Protein AF-A0A661X1W1-F1 (afdb_monomer)

Nearest PDB structures (foldseek):
  1w3b-assembly1_A  TM=7.161E-01  e=3.192E-07  Homo sapiens
  8a61-assembly1_F  TM=7.799E-01  e=1.018E-05  Saccharomyces cerevisiae
  6b85-assembly1_J  TM=6.255E-01  e=2.574E-06  synthetic construct
  6eou-assembly1_A  TM=4.261E-01  e=1.733E-07  Homo sapiens
  6q6h-assembly1_V  TM=6.909E-01  e=6.046E-05  Homo sapiens

Radius of gyration: 41.48 Å; Cα contacts (8 Å, |Δi|>4): 2129; chains: 1; bounding box: 86×107×132 Å

Solvent-accessible surface area (backbone atoms only — not comparable to full-atom values): 58003 Å² total; per-residue (Å²): 125,74,37,32,23,37,30,25,41,37,63,42,59,44,71,38,43,52,47,21,52,52,23,46,70,76,21,55,80,59,93,41,59,39,38,36,37,17,33,26,42,37,87,50,68,30,52,62,51,53,75,65,61,89,48,92,58,52,51,66,46,77,47,90,52,67,52,40,57,40,45,21,47,44,57,37,55,73,76,49,86,27,59,24,40,28,37,33,44,34,53,29,40,47,35,72,44,18,66,50,46,43,50,52,47,45,70,74,33,89,50,39,38,31,33,16,44,22,33,24,33,88,88,64,32,17,44,27,57,25,27,32,55,22,41,83,46,52,76,41,52,39,60,54,76,36,69,55,82,43,42,94,48,52,31,29,42,47,37,52,24,39,61,54,60,39,29,37,34,38,36,80,52,41,66,72,71,68,51,54,56,70,87,24,57,45,44,44,56,34,38,47,47,44,33,48,50,39,43,75,73,69,26,39,35,33,27,37,45,74,11,39,30,33,42,65,78,46,85,84,55,56,85,55,62,92,47,75,60,48,42,33,48,62,60,26,35,52,57,48,34,69,75,37,48,81,62,25,72,74,34,54,68,88,44,83,84,42,48,65,55,59,62,48,55,81,63,74,44,32,33,39,36,39,34,72,44,60,55,48,49,94,77,40,70,67,25,27,26,52,47,50,50,52,51,47,43,43,75,60,32,35,43,38,44,36,38,13,42,33,60,69,95,60,63,65,52,62,52,50,42,12,68,67,34,29,35,61,48,56,42,32,60,67,63,30,48,72,72,75,44,82,76,97,61,94,66,78,76,77,58,54,62,57,54,34,63,50,59,62,38,55,32,31,41,23,40,30,46,85,50,29,62,54,50,54,56,54,41,55,73,48,36,69,84,36,44,36,33,34,34,36,80,56,66,57,38,61,55,39,36,54,51,14,63,73,72,66,34,67,68,48,34,55,50,17,57,54,46,36,55,54,39,42,49,36,48,51,70,24,67,27,35,35,28,49,41,75,65,53,44,68,75,42,50,94,68,33,63,89,46,50,77,48,72,58,52,69,61,32,73,64,48,93,65,84,72,52,74,91,75,28,46,45,34,35,34,73,42,52,33,83,40,64,54,43,48,51,18,49,52,48,38,63,75,54,18,46,64,62,32,40,76,79,42,76,84,60,36,39,38,40,38,28,37,63,57,43,74,77,55,52,70,57,49,50,102,47,30,42,58,67,34,65,64,101,67,62,63,70,58,56,65,36,30,47,37,33,53,40,57,30,87,62,83,79,65,65,47,63,66,57,49,48,36,18,17,44,34,25,28,38,38,25,9,66,64,40,39,36,78,60,90,60,39,68,85,51,30,28,43,63,37,82,48,46,69,57,36,21,50,51,49,51,50,51,74,69,36,60,68,60,34,52,48,19,15,53,41,22,23,49,51,31,47,65,66,26,10,65,66,38,49,47,52,52,49,53,51,56,58,50,54,50,78,74,51,85,77,86,77,66,29,50,31,19,37,27,30,54,39,51,40,54,39,74,40,36,52,50,22,54,49,29,47,72,74,28,58,83,66,52,53,30,41,29,36,21,33,28,45,42,82,70,53,36,63,58,56,53,50,51,46,44,72,74,36,90,52,34,44,77,42,82,37,91,52,70,62,30,42,28,45,35,49,45,55,24,55,76,65,52,80,20,64,23,34,27,40,35,51,38,49,33,42,58,38,81,51,42,64,53,50,47,50,52,59,39,66,74,39,89,54,42,48,32,28,26,54,27,27,66,52,63,81,44,84,45,36,48,86,81,74,97,50,92,53,69,70,43,43,49,55,49,31,52,52,41,26,67,78,23,65,86,43,66,42,79,36,71,53,60,65,66,58,42,36,36,29,45,37,67,59,43,56,75,65,66,49,44,54,57,88,37,29,75,45,59,63,37,36,54,52,45,32,51,52,42,32,74,70,57,27,23,34,35,37,31,63,20,27,51,34,50,42,74,60,65,54,52,39,63,78,62,73,50,62,60,70,60,44,47,57,61,29,47,55,57,48,43,72,75,42,82,85,66,59,64,51,48,44,37,39,80,39,78,36,65,71,60,49,47,55,50,45,51,52,54,31,58,55,27,55,78,67,66,37,60,68,60,30,47,53,47,27,51,54,45,38,58,60,34,59,79,43,44,68,39,26,42,53,47,12,55,54,24,44,79,69,71,37,44,73,58,12,50,53,27,34,51,53,20,38,75,74,50,76,74,54,34,66,57,28,30,54,46,12,56,45,22,50,75,67,73,33,53,71,64,15,43,57,24,13,54,51,13,33,72,64,36,81,78,45,59,68,30,49,52,52,37,20,50,46,30,40,79,65,73,37,47,72,64,15,53,50,44,51,48,53,48,39,72,78,42,74,78,46,52,70,59,34,48,49,51,14,49,56,27,41,78,67,71,39,32,71,63,11,33,50,31,18,41,52,38,41,72,78,39,76,81,43,67,64,36,54,52,53,17,62,74,47,72,49,72,86,65,80,76,83,83,74,91,70,95,68,84,94,71,86,84,84,80,91,76,135

pLDDT: mean 88.94, std 11.54, range [30.06, 98.75]

Sequence (1115 aa):
AKQVSIIIPVFNKLELTHRCLKSIINNTAYPNYEVIFVDNGSTDDTRIYLQKIKVPNVRAVFNEENLGYVGGCNSGAAVASGDYLLFLNNDTEVQRGWLTHLVKLAETHSDAGIVGAKLIYPDGKLQEAGGIIFSDGNGWNYGRGQDPNDPRFNFVRKVDYVSGAALLIKRSLWDRIGGFDERYAPAYYEDTDLCFSARREGYQVYYQPASVVIHYEGQTAGTDLNSGFKKYQQINRQKFKEKWEKELQKQWPNDPKNVPIASHRDVSMRIFVADPFLPMWDRSSGSLRLFNYLKILKGMDAHITFVARIGSSDPKYKYTLQQMGIEVYENDEKALRYAGLVLHKVVPAIPYELIFKERAFDFAILSFWFLAEYYIDVVYEHSPKTRIIVDSVDIHFVRELREAELERDEKKKRKALKNKQRELNVYRRADRVWVVTEEDKKHIIDKIGNTPIDIVPNIHEPVPYRKEFSKTKDLLFVGNFAHPPNVDAVRFLTQKIFPEIKKQLPEVKLYIVGNNPTPE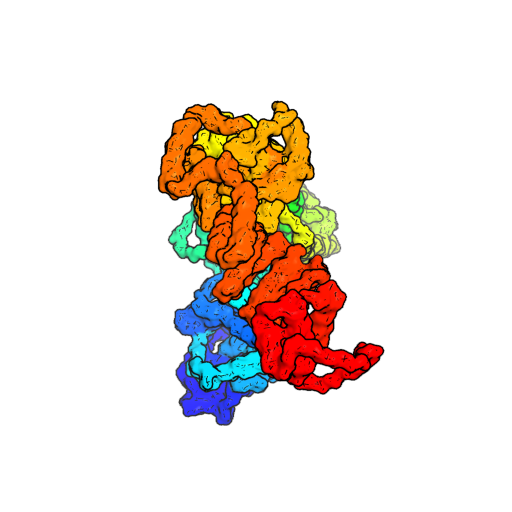VQQLNSAEIIVTGYVPDLKPYLLNARVSVNPLRYGAGMKGKIGEALSYGLPVVTTSIGAEGMDLKHEEHALIADKPVAFAKEVVRLYNDASLWEKLSKQGRRLVENRWGPDALKHRFQEIFKTEKSIGFGRWPEVSIVMLTYNALEYTKKCVRTILEHTQIPYEIIFVDNGSKDGTVDYLKELTHQYSHIRAVFNRTNKGFAYGNNQGARKARGKYVLFLNNDVLVSDGWLEDLVKAIERNPMIGMVGPITNSISGLQRVTQIPYQDEAGFHAFAAQVRQLNRDKITPRRRIAGFCMLMPSALFNELKGFDRRFGTGNFEDDDLCLRVRNKKFAIMVHEGVFIHHYGSQTFKANHIKYDQSIQEKAHIFFKKWPKVDYEELLELKNPLSEVHARLKKEIRQNLAAQNVEQVQKLAKKILVDNPLDVEARYYMALISLWQGKVPIALEHIKMAKELDNTQPAIWNLMGEIFIADGRLDDAEGAFLRAIQLDKNYVEALRNYAHVLIEKENYAKGVEVLNQILKQHPDDIPTLLYMANLFIDAERLKEGAMYAQKVLQLDPQNDLAQKLLEITGYGTKPVAQENSAAAVEEDLPAMQ

Secondary structure (DSSP, 8-state):
---EEEEEEE-S-HHHHHHHHHHHHHH---SSEEEEEEE----STHHHHHHT---TTEEEEE-SS--HHHHHHHHHHHT---SEEEEE-TTEEEPTTHHHHHHHHHHH-TTEEEEEEEEE-TTS-EEESSEEE-TTS-EEETTTTS-TTSGGGSS-EE-SB--TTEEEEEHHHHHHHTSS-GGGTTSSSHHHHHHHHHHHTT-EEEEEEEEEEEE--STTT-S-SSSSGGGHHHHHHHHHHHHTHHHHTTSPPS-GGGHHHHTS-S-SEEEEEEEEE---TTT-HHHHHHHHHHHHHHTTTEEEEEEEEE--SSTHHHHHHHHTT-EEEE--HHHHHHTT---SS--PPP-HHHHHHHH--SEEEEESHHHHHHHHHHHHHH-TTSEEEEE-SS-HHHHHHHHHHHHT-HHHHHHHHHHHHHHHHHHHHSSEEEESSHHHHHHHGGGSTT--EEE-----PPPSSPP-GGG-EEEEEE--TTSHHHHHHHHHIIIIIHHHHHTT-TT--EEEE-S---HHHHTT-SSSEEEEE--S--HHHHHHEEEEEE--SS--S--HHHHHHHHTT--EEE-HHHHTTTT--BTTTBEE--SHHHHHHHHHHHHH-HHHHHHHHHHHHHHHHHHTSHHHHHHHHHHHHHHHHH-----S-SEEEEEEESS-HHHHHHHHHHHHHH--S-EEEEEEE----SSHHHHHHHHHHH-TTEEEEE-SS---HHHHHHHHHTT--SSEEEEE-SSEE--TTHHHHHHHHHHT-TTEEEEEEEESS-SGGGB-S----SSHHHHHHHHHHHHHHSTT-EEE-S---TTEEEEEHHHHHHTTSS-GGGTTSSSHHHHHHHHHHHTT-EEEEEEEEEEEE--SHHHHTTT--HHHHHHHHHHHHHHH-TT--HHHHTTSSS-HHHHHHHHHHHHHHHHHTT-HHHHHHHHHHHHHH-TT-HHHHHHHHHHHHHTT-HHHHHHHHHHHHHH-S--HHHHHHHHHHHHHTT-HHHHHHHHHHHHHH-TT-HHHHHHHHHHHHHTT-HHHHHHHHHHHHHH-TT-HHHHHHHHHHHHHTT-HHHHHHHHHHHHHH-TT-HHHHHHHHHHT--SSPPP-----S--SS------

Structure (mmCIF, N/CA/C/O backbone):
data_AF-A0A661X1W1-F1
#
_entry.id   AF-A0A661X1W1-F1
#
loop_
_atom_site.group_PDB
_atom_site.id
_atom_site.type_symbol
_atom_site.label_atom_id
_atom_site.label_alt_id
_atom_site.label_comp_id
_atom_site.label_asym_id
_atom_site.label_entity_id
_atom_site.label_seq_id
_atom_site.pdbx_PDB_ins_code
_atom_site.Cartn_x
_atom_site.Cartn_y
_atom_site.Cartn_z
_atom_site.occupancy
_atom_site.B_iso_or_equiv
_atom_site.auth_seq_id
_atom_site.auth_comp_id
_atom_site.auth_asym_id
_atom_site.auth_atom_id
_atom_site.pdbx_PDB_model_num
ATOM 1 N N . ALA A 1 1 ? -15.763 -33.870 18.608 1.00 73.25 1 ALA A N 1
ATOM 2 C CA . ALA A 1 1 ? -14.776 -33.387 17.622 1.00 73.25 1 ALA A CA 1
ATOM 3 C C . ALA A 1 1 ? -14.948 -34.219 16.361 1.00 73.25 1 ALA A C 1
ATOM 5 O O . ALA A 1 1 ? -15.225 -35.410 16.505 1.00 73.25 1 ALA A O 1
ATOM 6 N N . LYS A 1 2 ? -14.855 -33.615 15.175 1.00 90.69 2 LYS A N 1
ATOM 7 C CA . LYS A 1 2 ? -14.902 -34.338 13.896 1.00 90.69 2 LYS A CA 1
ATOM 8 C C . LYS A 1 2 ? -13.752 -35.350 13.801 1.00 90.69 2 LYS A C 1
ATOM 10 O O . LYS A 1 2 ? -12.737 -35.160 14.462 1.00 90.69 2 LYS A O 1
ATOM 15 N N . GLN A 1 3 ? -13.921 -36.447 13.070 1.00 96.06 3 GLN A N 1
ATOM 16 C CA . GLN A 1 3 ? -12.867 -37.459 12.943 1.00 96.06 3 GLN A CA 1
ATOM 17 C C . GLN A 1 3 ? -11.903 -37.082 11.814 1.00 96.06 3 GLN A C 1
ATOM 19 O O . GLN A 1 3 ? -12.345 -36.660 10.744 1.00 96.06 3 GLN A O 1
ATOM 24 N N . VAL A 1 4 ? -10.596 -37.248 12.033 1.00 98.31 4 VAL A N 1
ATOM 25 C CA . VAL A 1 4 ? -9.575 -37.048 10.990 1.00 98.31 4 VAL A CA 1
ATOM 26 C C . VAL A 1 4 ? -8.833 -38.348 10.701 1.00 98.31 4 VAL A C 1
ATOM 28 O O . VAL A 1 4 ? -8.307 -38.971 11.621 1.00 98.31 4 VAL A O 1
ATOM 31 N N . SER A 1 5 ? -8.732 -38.729 9.431 1.00 98.62 5 SER A N 1
ATOM 32 C CA . SER A 1 5 ? -7.841 -39.810 8.997 1.00 98.62 5 SER A CA 1
ATOM 33 C C . SER A 1 5 ? -6.540 -39.218 8.461 1.00 98.62 5 SER A C 1
ATOM 35 O O . SER A 1 5 ? -6.542 -38.553 7.426 1.00 98.62 5 SER A O 1
ATOM 37 N N . ILE A 1 6 ? -5.437 -39.444 9.174 1.00 98.56 6 ILE A N 1
ATOM 38 C CA . ILE A 1 6 ? -4.085 -39.047 8.767 1.00 98.56 6 ILE A CA 1
ATOM 39 C C . ILE A 1 6 ? -3.531 -40.150 7.860 1.00 98.56 6 ILE A C 1
ATOM 41 O O . ILE A 1 6 ? -3.251 -41.248 8.333 1.00 98.56 6 ILE A O 1
ATOM 45 N N . ILE A 1 7 ? -3.398 -39.871 6.569 1.00 98.62 7 ILE A N 1
ATOM 46 C CA . ILE A 1 7 ? -2.941 -40.796 5.531 1.00 98.62 7 ILE A CA 1
ATOM 47 C C . ILE A 1 7 ? -1.480 -40.483 5.213 1.00 98.62 7 ILE A C 1
ATOM 49 O O . ILE A 1 7 ? -1.147 -39.358 4.838 1.00 98.62 7 ILE A O 1
ATOM 53 N N . ILE A 1 8 ? -0.618 -41.488 5.365 1.00 97.94 8 ILE A N 1
ATOM 54 C CA . ILE A 1 8 ? 0.829 -41.364 5.185 1.00 97.94 8 ILE A CA 1
ATOM 55 C C . ILE A 1 8 ? 1.281 -42.398 4.150 1.00 97.94 8 ILE A C 1
ATOM 57 O O . ILE A 1 8 ? 1.413 -43.571 4.509 1.00 97.94 8 ILE A O 1
ATOM 61 N N . PRO A 1 9 ? 1.516 -42.023 2.879 1.00 95.50 9 PRO A N 1
ATOM 62 C CA . PRO A 1 9 ? 2.155 -42.915 1.920 1.00 95.50 9 PRO A CA 1
ATOM 63 C C . PRO A 1 9 ? 3.618 -43.152 2.319 1.00 95.50 9 PRO A C 1
ATOM 65 O O . PRO A 1 9 ? 4.326 -42.236 2.744 1.00 95.50 9 PRO A O 1
ATOM 68 N N . VAL A 1 10 ? 4.073 -44.395 2.188 1.00 93.94 10 VAL A N 1
ATOM 69 C CA . VAL A 1 10 ? 5.400 -44.847 2.613 1.00 93.94 10 VAL A CA 1
ATOM 70 C C . VAL A 1 10 ? 6.025 -45.701 1.519 1.00 93.94 10 VAL A C 1
ATOM 72 O O . VAL A 1 10 ? 5.402 -46.631 1.015 1.00 93.94 10 VAL A O 1
ATOM 75 N N . PHE A 1 11 ? 7.282 -45.416 1.192 1.00 91.94 11 PHE A N 1
ATOM 76 C CA . PHE A 1 11 ? 8.131 -46.304 0.407 1.00 91.94 11 PHE A CA 1
ATOM 77 C C . PHE A 1 11 ? 9.551 -46.250 0.972 1.00 91.94 11 PHE A C 1
ATOM 79 O O . PHE A 1 11 ? 10.258 -45.252 0.805 1.00 91.94 11 PHE A O 1
ATOM 86 N N . ASN A 1 12 ? 9.954 -47.330 1.643 1.00 90.62 12 ASN A N 1
ATOM 87 C CA . ASN A 1 12 ? 11.203 -47.441 2.395 1.00 90.62 12 ASN A CA 1
ATOM 88 C C . ASN A 1 12 ? 11.355 -46.355 3.491 1.00 90.62 12 ASN A C 1
ATOM 90 O O . ASN A 1 12 ? 10.402 -45.667 3.869 1.00 90.62 12 ASN A O 1
ATOM 94 N N . LYS A 1 13 ? 12.588 -46.183 3.987 1.00 90.62 13 LYS A N 1
ATOM 95 C CA . LYS A 1 13 ? 13.013 -45.142 4.942 1.00 90.62 13 LYS A CA 1
ATOM 96 C C . LYS A 1 13 ? 12.394 -45.307 6.332 1.00 90.62 13 LYS A C 1
ATOM 98 O O . LYS A 1 13 ? 11.899 -44.341 6.916 1.00 90.62 13 LYS A O 1
ATOM 103 N N . LEU A 1 14 ? 12.521 -46.512 6.891 1.00 93.88 14 LEU A N 1
ATOM 104 C CA . LEU A 1 14 ? 12.078 -46.890 8.241 1.00 93.88 14 LEU A CA 1
ATOM 105 C C . LEU A 1 14 ? 12.313 -45.801 9.302 1.00 93.88 14 LEU A C 1
ATOM 107 O O . LEU A 1 14 ? 11.399 -45.464 10.054 1.00 93.88 14 LEU A O 1
ATOM 111 N N . GLU A 1 15 ? 13.517 -45.222 9.359 1.00 93.56 15 GLU A N 1
ATOM 112 C CA . GLU A 1 15 ? 13.845 -44.182 10.341 1.00 93.56 15 GLU A CA 1
ATOM 113 C C . GLU A 1 15 ? 12.955 -42.937 10.243 1.00 93.56 15 GLU A C 1
ATOM 115 O O . GLU A 1 15 ? 12.556 -42.396 11.274 1.00 93.56 15 GLU A O 1
ATOM 120 N N . LEU A 1 16 ? 12.646 -42.477 9.027 1.00 93.50 16 LEU A N 1
ATOM 121 C CA . LEU A 1 16 ? 11.803 -41.301 8.805 1.00 93.50 16 LEU A CA 1
ATOM 122 C C . LEU A 1 16 ? 10.359 -41.625 9.198 1.00 93.50 16 LEU A C 1
ATOM 124 O O . LEU A 1 16 ? 9.783 -40.929 10.031 1.00 93.50 16 LEU A O 1
ATOM 128 N N . THR A 1 17 ? 9.838 -42.766 8.736 1.00 95.00 17 THR A N 1
ATOM 129 C CA . THR A 1 17 ? 8.509 -43.280 9.104 1.00 95.00 17 THR A CA 1
ATOM 130 C C . THR A 1 17 ? 8.338 -43.399 10.630 1.00 95.00 17 THR A C 1
ATOM 132 O O . THR A 1 17 ? 7.324 -42.965 11.182 1.00 95.00 17 THR A O 1
ATOM 135 N N . HIS A 1 18 ? 9.353 -43.901 11.345 1.00 95.00 18 HIS A N 1
ATOM 136 C CA . HIS A 1 18 ? 9.357 -43.963 12.810 1.00 95.00 18 HIS A CA 1
ATOM 137 C C . HIS A 1 18 ? 9.374 -42.564 13.457 1.00 95.00 18 HIS A C 1
ATOM 139 O O . HIS A 1 18 ? 8.686 -42.335 14.459 1.00 95.00 18 HIS A O 1
ATOM 145 N N . ARG A 1 19 ? 10.176 -41.617 12.949 1.00 96.06 19 ARG A N 1
ATOM 146 C CA . ARG A 1 19 ? 10.220 -40.236 13.472 1.00 96.06 19 ARG A CA 1
ATOM 147 C C . ARG A 1 19 ? 8.884 -39.523 13.272 1.00 96.06 19 ARG A C 1
ATOM 149 O O . ARG A 1 19 ? 8.362 -38.961 14.235 1.00 96.06 19 ARG A O 1
ATOM 156 N N . CYS A 1 20 ? 8.288 -39.654 12.088 1.00 97.06 20 CYS A N 1
ATOM 157 C CA . CYS A 1 20 ? 6.962 -39.138 11.767 1.00 97.06 20 CYS A CA 1
ATOM 158 C C . CYS A 1 20 ? 5.912 -39.654 12.760 1.00 97.06 20 CYS A C 1
ATOM 160 O O . CYS A 1 20 ? 5.310 -38.849 13.477 1.00 97.06 20 CYS A O 1
ATOM 162 N N . LEU A 1 21 ? 5.792 -40.978 12.934 1.00 97.06 21 LEU A N 1
ATOM 163 C CA . LEU A 1 21 ? 4.895 -41.582 13.928 1.00 97.06 21 LEU A CA 1
ATOM 164 C C . LEU A 1 21 ? 5.116 -41.022 15.341 1.00 97.06 21 LEU A C 1
ATOM 166 O O . LEU A 1 21 ? 4.169 -40.610 16.013 1.00 97.06 21 LEU A O 1
ATOM 170 N N . LYS A 1 22 ? 6.374 -40.992 15.798 1.00 97.06 22 LYS A N 1
ATOM 171 C CA . LYS A 1 22 ? 6.734 -40.494 17.131 1.00 97.06 22 LYS A CA 1
ATOM 172 C C . LYS A 1 22 ? 6.342 -39.023 17.307 1.00 97.06 22 LYS A C 1
ATOM 174 O O . LYS A 1 22 ? 5.877 -38.647 18.382 1.00 97.06 22 LYS A O 1
ATOM 179 N N . SER A 1 23 ? 6.495 -38.198 16.270 1.00 98.00 23 SER A N 1
ATOM 180 C CA . SER A 1 23 ? 6.079 -36.792 16.296 1.00 98.00 23 SER A CA 1
ATOM 181 C C . SER A 1 23 ? 4.555 -36.651 16.411 1.00 98.00 23 SER A C 1
ATOM 183 O O . SER A 1 23 ? 4.085 -35.885 17.252 1.00 98.00 23 SER A O 1
ATOM 185 N N . ILE A 1 24 ? 3.782 -37.456 15.667 1.00 97.88 24 ILE A N 1
ATOM 186 C CA . ILE A 1 24 ? 2.312 -37.451 15.710 1.00 97.88 24 ILE A CA 1
ATOM 187 C C . ILE A 1 24 ? 1.822 -37.799 17.116 1.00 97.88 24 ILE A C 1
ATOM 189 O O . ILE A 1 24 ? 1.049 -37.027 17.684 1.00 97.88 24 ILE A O 1
ATOM 193 N N . ILE A 1 25 ? 2.317 -38.894 17.704 1.00 95.75 25 ILE A N 1
ATOM 194 C CA . ILE A 1 25 ? 1.934 -39.337 19.057 1.00 95.75 25 ILE A CA 1
ATOM 195 C C . ILE A 1 25 ? 2.248 -38.253 20.102 1.00 95.75 25 ILE A C 1
ATOM 197 O O . ILE A 1 25 ? 1.421 -37.963 20.964 1.00 95.75 25 ILE A O 1
ATOM 201 N N . ASN A 1 26 ? 3.424 -37.621 20.020 1.00 96.31 26 ASN A N 1
ATOM 202 C CA . ASN A 1 26 ? 3.883 -36.669 21.035 1.00 96.31 26 ASN A CA 1
ATOM 203 C C . ASN A 1 26 ? 3.237 -35.275 20.940 1.00 96.31 26 ASN A C 1
ATOM 205 O O . ASN A 1 26 ? 3.181 -34.563 21.944 1.00 96.31 26 ASN A O 1
ATOM 209 N N . ASN A 1 27 ? 2.796 -34.854 19.749 1.00 97.62 27 ASN A N 1
ATOM 210 C CA . ASN A 1 27 ? 2.396 -33.466 19.482 1.00 97.62 27 ASN A CA 1
ATOM 211 C C . ASN A 1 27 ? 0.913 -33.283 19.100 1.00 97.62 27 ASN A C 1
ATOM 213 O O . ASN A 1 27 ? 0.442 -32.141 19.002 1.00 97.62 27 ASN A O 1
ATOM 217 N N . THR A 1 28 ? 0.158 -34.374 18.928 1.00 96.56 28 THR A N 1
ATOM 218 C CA . THR A 1 28 ? -1.264 -34.339 18.545 1.00 96.56 28 THR A CA 1
ATOM 219 C C . THR A 1 28 ? -2.180 -34.429 19.765 1.00 96.56 28 THR A C 1
ATOM 221 O O . THR A 1 28 ? -2.537 -35.507 20.223 1.00 96.56 28 THR A O 1
ATOM 224 N N . ALA A 1 29 ? -2.612 -33.268 20.263 1.00 92.56 29 ALA A N 1
ATOM 225 C CA . ALA A 1 29 ? -3.611 -33.154 21.335 1.00 92.56 29 ALA A CA 1
ATOM 226 C C . ALA A 1 29 ? -5.075 -33.168 20.833 1.00 92.56 29 ALA A C 1
ATOM 228 O O . ALA A 1 29 ? -6.001 -32.973 21.620 1.00 92.56 29 ALA A O 1
ATOM 229 N N . TYR A 1 30 ? -5.303 -33.339 19.526 1.00 95.50 30 TYR A N 1
ATOM 230 C CA . TYR A 1 30 ? -6.653 -33.446 18.968 1.00 95.50 30 TYR A CA 1
ATOM 231 C C . TYR A 1 30 ? -7.248 -34.821 19.324 1.00 95.50 30 TYR A C 1
ATOM 233 O O . TYR A 1 30 ? -6.573 -35.825 19.113 1.00 95.50 30 TYR A O 1
ATOM 241 N N . PRO A 1 31 ? -8.481 -34.914 19.855 1.00 92.06 31 PRO A N 1
ATOM 242 C CA . PRO A 1 31 ? -8.945 -36.140 20.510 1.00 92.06 31 PRO A CA 1
ATOM 243 C C . PRO A 1 31 ? -9.500 -37.219 19.568 1.00 92.06 31 PRO A C 1
ATOM 245 O O . PRO A 1 31 ? -9.725 -38.334 20.024 1.00 92.06 31 PRO A O 1
ATOM 248 N N . ASN A 1 32 ? -9.781 -36.907 18.296 1.00 95.38 32 ASN A N 1
ATOM 249 C CA . ASN A 1 32 ? -10.472 -37.823 17.380 1.00 95.38 32 ASN A CA 1
ATOM 250 C C . ASN A 1 32 ? -9.730 -37.956 16.039 1.00 95.38 32 ASN A C 1
ATOM 252 O O . ASN A 1 32 ? -10.044 -37.258 15.073 1.00 95.38 32 ASN A O 1
ATOM 256 N N . TYR A 1 33 ? -8.717 -38.822 15.992 1.00 97.31 33 TYR A N 1
ATOM 257 C CA . TYR A 1 33 ? -7.970 -39.117 14.768 1.00 97.31 33 TYR A CA 1
ATOM 258 C C . TYR A 1 33 ? -7.575 -40.595 14.664 1.00 97.31 33 TYR A C 1
ATOM 260 O O . TYR A 1 33 ? -7.381 -41.267 15.677 1.00 97.31 33 TYR A O 1
ATOM 268 N N . GLU A 1 34 ? -7.408 -41.079 13.434 1.00 97.31 34 GLU A N 1
ATOM 269 C CA . GLU A 1 34 ? -6.698 -42.322 13.108 1.00 97.31 34 GLU A CA 1
ATOM 270 C C . GLU A 1 34 ? -5.451 -42.006 12.268 1.00 97.31 34 GLU A C 1
ATOM 272 O O . GLU A 1 34 ? -5.414 -40.991 11.570 1.00 97.31 34 GLU A O 1
ATOM 277 N N . VAL A 1 35 ? -4.443 -42.877 12.313 1.00 98.25 35 VAL A N 1
ATOM 278 C CA . VAL A 1 35 ? -3.276 -42.835 11.418 1.00 98.25 35 VAL A CA 1
ATOM 279 C C . VAL A 1 35 ? -3.276 -44.080 10.538 1.00 98.25 35 VAL A C 1
ATOM 281 O O . VAL A 1 35 ? -3.368 -45.201 11.038 1.00 98.25 35 VAL A O 1
ATOM 284 N N . ILE A 1 36 ? -3.159 -43.874 9.230 1.00 98.25 36 ILE A N 1
ATOM 285 C CA . ILE A 1 36 ? -3.163 -44.894 8.187 1.00 98.25 36 ILE A CA 1
ATOM 286 C C . ILE A 1 36 ? -1.848 -44.760 7.420 1.00 98.25 36 ILE A C 1
ATOM 288 O O . ILE A 1 36 ? -1.708 -43.895 6.555 1.00 98.25 36 ILE A O 1
ATOM 292 N N . PHE A 1 37 ? -0.877 -45.614 7.730 1.00 98.12 37 PHE A N 1
ATOM 293 C CA . PHE A 1 37 ? 0.286 -45.779 6.860 1.00 98.12 37 PHE A CA 1
ATOM 294 C C . PHE A 1 37 ? -0.116 -46.588 5.628 1.00 98.12 37 PHE A C 1
ATOM 296 O O . PHE A 1 37 ? -0.813 -47.592 5.757 1.00 98.12 37 PHE A O 1
ATOM 303 N N . VAL A 1 38 ? 0.331 -46.177 4.447 1.00 97.50 38 VAL A N 1
ATOM 304 C CA . VAL A 1 38 ? 0.123 -46.905 3.194 1.00 97.50 38 VAL A CA 1
ATOM 305 C C . VAL A 1 38 ? 1.485 -47.312 2.660 1.00 97.50 38 VAL A C 1
ATOM 307 O O . VAL A 1 38 ? 2.212 -46.493 2.103 1.00 97.50 38 VAL A O 1
ATOM 310 N N . ASP A 1 39 ? 1.848 -48.569 2.879 1.00 96.56 39 ASP A N 1
ATOM 311 C CA . ASP A 1 39 ? 3.092 -49.141 2.385 1.00 96.56 39 ASP A CA 1
ATOM 312 C C . ASP A 1 39 ? 2.971 -49.479 0.894 1.00 96.56 39 ASP A C 1
ATOM 314 O O . ASP A 1 39 ? 2.329 -50.459 0.510 1.00 96.56 39 ASP A O 1
ATOM 318 N N . ASN A 1 40 ? 3.616 -48.672 0.055 1.00 92.38 40 ASN A N 1
ATOM 319 C CA . ASN A 1 40 ? 3.692 -48.827 -1.396 1.00 92.38 40 ASN A CA 1
ATOM 320 C C . ASN A 1 40 ? 4.779 -49.838 -1.802 1.00 92.38 40 ASN A C 1
ATOM 322 O O . ASN A 1 40 ? 5.665 -49.528 -2.599 1.00 92.38 40 ASN A O 1
ATOM 326 N N . GLY A 1 41 ? 4.745 -51.039 -1.222 1.00 90.88 41 GLY A N 1
ATOM 327 C CA . GLY A 1 41 ? 5.706 -52.094 -1.544 1.00 90.88 41 GLY A CA 1
ATOM 328 C C . GLY A 1 41 ? 7.136 -51.796 -1.075 1.00 90.88 41 GLY A C 1
ATOM 329 O O . GLY A 1 41 ? 8.075 -51.980 -1.848 1.00 90.88 41 GLY A O 1
ATOM 330 N N . SER A 1 42 ? 7.326 -51.324 0.165 1.00 93.06 42 SER A N 1
ATOM 331 C CA . SER A 1 42 ? 8.671 -51.114 0.727 1.00 93.06 42 SER A CA 1
ATOM 332 C C . SER A 1 42 ? 9.507 -52.395 0.690 1.00 93.06 42 SER A C 1
ATOM 334 O O . SER A 1 42 ? 9.039 -53.482 1.029 1.00 93.06 42 SER A O 1
ATOM 336 N N . THR A 1 43 ? 10.769 -52.227 0.307 1.00 92.00 43 THR A N 1
ATOM 337 C CA . THR A 1 43 ? 11.785 -53.277 0.146 1.00 92.00 43 THR A CA 1
ATOM 338 C C . THR A 1 43 ? 12.759 -53.363 1.325 1.00 92.00 43 THR A C 1
ATOM 340 O O . THR A 1 43 ? 13.548 -54.301 1.391 1.00 92.00 43 THR A O 1
ATOM 343 N N . ASP A 1 44 ? 12.740 -52.384 2.234 1.00 93.00 44 ASP A N 1
ATOM 344 C CA . ASP A 1 44 ? 13.472 -52.401 3.504 1.00 93.00 44 ASP A CA 1
ATOM 345 C C . ASP A 1 44 ? 12.581 -52.865 4.681 1.00 93.00 44 ASP A C 1
ATOM 347 O O . ASP A 1 44 ? 11.412 -53.229 4.516 1.00 93.00 44 ASP A O 1
ATOM 351 N N . ASP A 1 45 ? 13.121 -52.822 5.903 1.00 95.94 45 ASP A N 1
ATOM 352 C CA . ASP A 1 45 ? 12.429 -53.235 7.133 1.00 95.94 45 ASP A CA 1
ATOM 353 C C . ASP A 1 45 ? 11.151 -52.429 7.464 1.00 95.94 45 ASP A C 1
ATOM 355 O O . ASP A 1 45 ? 10.444 -52.765 8.420 1.00 95.94 45 ASP A O 1
ATOM 359 N N . THR A 1 46 ? 10.799 -51.389 6.696 1.00 95.12 46 THR A N 1
ATOM 360 C CA . THR A 1 46 ? 9.598 -50.570 6.936 1.00 95.12 46 THR A CA 1
ATOM 361 C C . THR A 1 46 ? 8.315 -51.397 6.913 1.00 95.12 46 THR A C 1
ATOM 363 O O . THR A 1 46 ? 7.462 -51.214 7.784 1.00 95.12 46 THR A O 1
ATOM 366 N N . ARG A 1 47 ? 8.188 -52.367 5.995 1.00 94.94 47 ARG A N 1
ATOM 367 C CA . ARG A 1 47 ? 7.009 -53.251 5.928 1.00 94.94 47 ARG A CA 1
ATOM 368 C C . ARG A 1 47 ? 6.878 -54.106 7.192 1.00 94.94 47 ARG A C 1
ATOM 370 O O . ARG A 1 47 ? 5.802 -54.190 7.782 1.00 94.94 47 ARG A O 1
ATOM 377 N N . ILE A 1 48 ? 7.994 -54.667 7.661 1.00 95.62 48 ILE A N 1
ATOM 378 C CA . ILE A 1 48 ? 8.075 -55.490 8.879 1.00 95.62 48 ILE A CA 1
ATOM 379 C C . ILE A 1 48 ? 7.775 -54.652 10.132 1.00 95.62 48 ILE A C 1
ATOM 381 O O . ILE A 1 48 ? 7.099 -55.120 11.050 1.00 95.62 48 ILE A O 1
ATOM 385 N N . TYR A 1 49 ? 8.258 -53.410 10.180 1.00 95.94 49 TYR A N 1
ATOM 386 C CA . TYR A 1 49 ? 7.968 -52.462 11.256 1.00 95.94 49 TYR A CA 1
ATOM 387 C C . TYR A 1 49 ? 6.477 -52.111 11.321 1.00 95.94 49 TYR A C 1
ATOM 389 O O . TYR A 1 49 ? 5.868 -52.221 12.387 1.00 95.94 49 TYR A O 1
ATOM 397 N N . LEU A 1 50 ? 5.870 -51.762 10.182 1.00 95.56 50 LEU A N 1
ATOM 398 C CA . LEU A 1 50 ? 4.449 -51.422 10.093 1.00 95.56 50 LEU A CA 1
ATOM 399 C C . LEU A 1 50 ? 3.539 -52.613 10.429 1.00 95.56 50 LEU A C 1
ATOM 401 O O . LEU A 1 50 ? 2.514 -52.422 11.073 1.00 95.56 50 LEU A O 1
ATOM 405 N N . GLN A 1 51 ? 3.926 -53.849 10.095 1.00 94.56 51 GLN A N 1
ATOM 406 C CA . GLN A 1 51 ? 3.206 -55.060 10.526 1.00 94.56 51 GLN A CA 1
ATOM 407 C C . GLN A 1 51 ? 3.257 -55.301 12.045 1.00 94.56 51 GLN A C 1
ATOM 409 O O . GLN A 1 51 ? 2.364 -55.937 12.602 1.00 94.56 51 GLN A O 1
ATOM 414 N N . LYS A 1 52 ? 4.303 -54.820 12.728 1.00 94.56 52 LYS A N 1
ATOM 415 C CA . LYS A 1 52 ? 4.519 -55.018 14.173 1.00 94.56 52 LYS A CA 1
ATOM 416 C C . LYS A 1 52 ? 3.972 -53.877 15.037 1.00 94.56 52 LYS A C 1
ATOM 418 O O . LYS A 1 52 ? 4.080 -53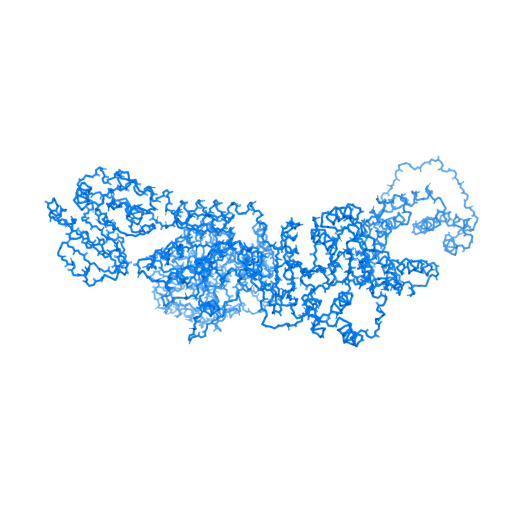.951 16.264 1.00 94.56 52 LYS A O 1
ATOM 423 N N . ILE A 1 53 ? 3.401 -52.833 14.434 1.00 91.50 53 ILE A N 1
ATOM 424 C CA . ILE A 1 53 ? 2.911 -51.656 15.155 1.00 91.50 53 ILE A CA 1
ATOM 425 C C . ILE A 1 53 ? 1.723 -52.007 16.068 1.00 91.50 53 ILE A C 1
ATOM 427 O O . ILE A 1 53 ? 0.779 -52.685 15.670 1.00 91.50 53 ILE A O 1
ATOM 431 N N . LYS A 1 54 ? 1.774 -51.547 17.322 1.00 89.56 54 LYS A N 1
ATOM 432 C CA . LYS A 1 54 ? 0.726 -51.758 18.339 1.00 89.56 54 LYS A CA 1
ATOM 433 C C . LYS A 1 54 ? 0.395 -50.446 19.050 1.00 89.56 54 LYS A C 1
ATOM 435 O O . LYS A 1 54 ? 0.547 -50.329 20.263 1.00 89.56 54 LYS A O 1
ATOM 440 N N . VAL A 1 55 ? 0.012 -49.436 18.271 1.00 91.50 55 VAL A N 1
ATOM 441 C CA . VAL A 1 55 ? -0.306 -48.087 18.759 1.00 91.50 55 VAL A CA 1
ATOM 442 C C . VAL A 1 55 ? -1.762 -47.752 18.424 1.00 91.50 55 VAL A C 1
ATOM 444 O O . VAL A 1 55 ? -2.151 -47.923 17.273 1.00 91.50 55 VAL A O 1
ATOM 447 N N . PRO A 1 56 ? -2.553 -47.196 19.355 1.00 86.69 56 PRO A N 1
ATOM 448 C CA . PRO A 1 56 ? -3.752 -46.443 19.003 1.00 86.69 56 PRO A CA 1
ATOM 449 C C . PRO A 1 56 ? -4.861 -47.294 18.368 1.00 86.69 56 PRO A C 1
ATOM 451 O O . PRO A 1 56 ? -5.105 -48.411 18.810 1.00 86.69 56 PRO A O 1
ATOM 454 N N . ASN A 1 57 ? -5.640 -46.807 17.394 1.00 91.81 57 ASN A N 1
ATOM 455 C CA . ASN A 1 57 ? -5.583 -45.562 16.594 1.00 91.81 57 ASN A CA 1
ATOM 456 C C . ASN A 1 57 ? -4.507 -45.435 15.485 1.00 91.81 57 ASN A C 1
ATOM 458 O O . ASN A 1 57 ? -4.569 -44.476 14.718 1.00 91.81 57 ASN A O 1
ATOM 462 N N . VAL A 1 58 ? -3.611 -46.413 15.305 1.00 96.50 58 VAL A N 1
ATOM 463 C CA . VAL A 1 58 ? -2.687 -46.490 14.154 1.00 96.50 58 VAL A CA 1
ATOM 464 C C . VAL A 1 58 ? -2.829 -47.835 13.441 1.00 96.50 58 VAL A C 1
ATOM 466 O O . VAL A 1 58 ? -2.864 -48.882 14.083 1.00 96.50 58 VAL A O 1
ATOM 469 N N . ARG A 1 59 ? -2.878 -47.815 12.106 1.00 95.19 59 ARG A N 1
ATOM 470 C CA . ARG A 1 59 ? -2.917 -49.008 11.247 1.00 95.19 59 ARG A CA 1
ATOM 471 C C . ARG A 1 59 ? -2.079 -48.825 9.983 1.00 95.19 59 ARG A C 1
ATOM 473 O O . ARG A 1 59 ? -1.704 -47.707 9.632 1.00 95.19 59 ARG A O 1
ATOM 480 N N . ALA A 1 60 ? -1.817 -49.933 9.297 1.00 95.69 60 ALA A N 1
ATOM 481 C CA . ALA A 1 60 ? -1.132 -49.958 8.013 1.00 95.69 60 ALA A CA 1
ATOM 482 C C . ALA A 1 60 ? -1.981 -50.664 6.943 1.00 95.69 60 ALA A C 1
ATOM 484 O O . ALA A 1 60 ? -2.676 -51.639 7.230 1.00 95.69 60 ALA A O 1
ATOM 485 N N . VAL A 1 61 ? -1.904 -50.154 5.718 1.00 95.44 61 VAL A N 1
ATOM 486 C CA . VAL A 1 61 ? -2.385 -50.751 4.468 1.00 95.44 61 VAL A CA 1
ATOM 487 C C . VAL A 1 61 ? -1.149 -51.130 3.665 1.00 95.44 61 VAL A C 1
ATOM 489 O O . VAL A 1 61 ? -0.170 -50.387 3.674 1.00 95.44 61 VAL A O 1
ATOM 492 N N . PHE A 1 62 ? -1.178 -52.270 2.982 1.00 96.06 62 PHE A N 1
ATOM 493 C CA . PHE A 1 62 ? -0.029 -52.781 2.242 1.00 96.06 62 PHE A CA 1
ATOM 494 C C . PHE A 1 62 ? -0.415 -53.014 0.786 1.00 96.06 62 PHE A C 1
ATOM 496 O O . PHE A 1 62 ? -1.190 -53.925 0.499 1.00 96.06 62 PHE A O 1
ATOM 503 N N . ASN A 1 63 ? 0.145 -52.214 -0.115 1.00 93.81 63 ASN A N 1
ATOM 504 C CA . ASN A 1 63 ? 0.038 -52.437 -1.550 1.00 93.81 63 ASN A CA 1
ATOM 505 C C . ASN A 1 63 ? 1.063 -53.509 -1.982 1.00 93.81 63 ASN A C 1
ATOM 507 O O . ASN A 1 63 ? 2.072 -53.760 -1.302 1.00 93.81 63 ASN A O 1
ATOM 511 N N . GLU A 1 64 ? 0.784 -54.196 -3.090 1.00 90.81 64 GLU A N 1
ATOM 512 C CA . GLU A 1 64 ? 1.689 -55.216 -3.642 1.00 90.81 64 GLU A CA 1
ATOM 513 C C . GLU A 1 64 ? 2.882 -54.573 -4.362 1.00 90.81 64 GLU A C 1
ATOM 515 O O . GLU A 1 64 ? 4.015 -55.025 -4.203 1.00 90.81 64 GLU A O 1
ATOM 520 N N . GLU A 1 65 ? 2.641 -53.464 -5.063 1.00 89.19 65 GLU A N 1
ATOM 521 C CA . GLU A 1 65 ? 3.634 -52.704 -5.826 1.00 89.19 65 GLU A CA 1
ATOM 522 C C . GLU A 1 65 ? 3.657 -51.209 -5.450 1.00 89.19 65 GLU A C 1
ATOM 524 O O . GLU A 1 65 ? 2.820 -50.711 -4.689 1.00 89.19 65 GLU A O 1
ATOM 529 N N . ASN A 1 66 ? 4.639 -50.472 -5.982 1.00 89.38 66 ASN A N 1
ATOM 530 C CA . ASN A 1 66 ? 4.796 -49.045 -5.710 1.00 89.38 66 ASN A CA 1
ATOM 531 C C . ASN A 1 66 ? 3.925 -48.185 -6.640 1.00 89.38 66 ASN A C 1
ATOM 533 O O . ASN A 1 66 ? 4.358 -47.772 -7.714 1.00 89.38 66 ASN A O 1
ATOM 537 N N . LEU A 1 67 ? 2.722 -47.850 -6.168 1.00 89.12 67 LEU A N 1
ATOM 538 C CA . LEU A 1 67 ? 1.735 -47.017 -6.873 1.00 89.12 67 LEU A CA 1
ATOM 539 C C . LEU A 1 67 ? 2.081 -45.507 -6.926 1.00 89.12 67 LEU A C 1
ATOM 541 O O . LEU A 1 67 ? 1.249 -44.683 -7.316 1.00 89.12 67 LEU A O 1
ATOM 545 N N . GLY A 1 68 ? 3.284 -45.108 -6.499 1.00 89.19 68 GLY A N 1
ATOM 546 C CA . GLY A 1 68 ? 3.676 -43.703 -6.387 1.00 89.19 68 GLY A CA 1
ATOM 547 C C . GLY A 1 68 ? 2.918 -42.939 -5.294 1.00 89.19 68 GLY A C 1
ATOM 548 O O . GLY A 1 68 ? 2.140 -43.503 -4.522 1.00 89.19 68 GLY A O 1
ATOM 549 N N . TYR A 1 69 ? 3.147 -41.628 -5.217 1.00 91.06 69 TYR A N 1
ATOM 550 C CA . TYR A 1 69 ? 2.500 -40.775 -4.217 1.00 91.06 69 TYR A CA 1
ATOM 551 C C . TYR A 1 69 ? 0.984 -40.704 -4.449 1.00 91.06 69 TYR A C 1
ATOM 553 O O . TYR A 1 69 ? 0.211 -40.950 -3.525 1.00 91.06 69 TYR A O 1
ATOM 561 N N . VAL A 1 70 ? 0.561 -40.474 -5.699 1.00 93.56 70 VAL A N 1
ATOM 562 C CA . VAL A 1 70 ? -0.858 -40.387 -6.094 1.00 93.56 70 VAL A CA 1
ATOM 563 C C . VAL A 1 70 ? -1.637 -41.653 -5.709 1.00 93.56 70 VAL A C 1
ATOM 565 O O . VAL A 1 70 ? -2.622 -41.568 -4.974 1.00 93.56 70 VAL A O 1
ATOM 568 N N . GLY A 1 71 ? -1.174 -42.836 -6.132 1.00 93.69 71 GLY A N 1
ATOM 569 C CA . GLY A 1 71 ? -1.856 -44.100 -5.840 1.00 93.69 71 GLY A CA 1
ATOM 570 C C . GLY A 1 71 ? -1.787 -44.510 -4.364 1.00 93.69 71 GLY A C 1
ATOM 571 O O . GLY A 1 71 ? -2.763 -45.033 -3.823 1.00 93.69 71 GLY A O 1
ATOM 572 N N . GLY A 1 72 ? -0.683 -44.206 -3.669 1.00 94.06 72 GLY A N 1
ATOM 573 C CA . GLY A 1 72 ? -0.568 -44.412 -2.219 1.00 94.06 72 GLY A CA 1
ATOM 574 C C . GLY A 1 72 ? -1.565 -43.563 -1.423 1.00 94.06 72 GLY A C 1
ATOM 575 O O . GLY A 1 72 ? -2.281 -44.069 -0.559 1.00 94.06 72 GLY A O 1
ATOM 576 N N . CYS A 1 73 ? -1.690 -42.279 -1.757 1.00 96.62 73 CYS A N 1
ATOM 577 C CA . CYS A 1 73 ? -2.679 -41.398 -1.140 1.00 96.62 73 CYS A CA 1
ATOM 578 C C . CYS A 1 73 ? -4.121 -41.834 -1.446 1.00 96.62 73 CYS A C 1
ATOM 580 O O . CYS A 1 73 ? -4.939 -41.905 -0.526 1.00 96.62 73 CYS A O 1
ATOM 582 N N . ASN A 1 74 ? -4.434 -42.172 -2.702 1.00 97.06 74 ASN A N 1
ATOM 583 C CA . ASN A 1 74 ? -5.780 -42.594 -3.102 1.00 97.06 74 ASN A CA 1
ATOM 584 C C . ASN A 1 74 ? -6.201 -43.916 -2.430 1.00 97.06 74 ASN A C 1
ATOM 586 O O . ASN A 1 74 ? -7.314 -44.005 -1.909 1.00 97.06 74 ASN A O 1
ATOM 590 N N . SER A 1 75 ? -5.312 -44.914 -2.357 1.00 95.88 75 SER A N 1
ATOM 591 C CA . SER A 1 75 ? -5.586 -46.187 -1.663 1.00 95.88 75 SER A CA 1
ATOM 592 C C . SER A 1 75 ? -5.770 -46.008 -0.148 1.00 95.88 75 SER A C 1
ATOM 594 O O . SER A 1 75 ? -6.691 -46.586 0.433 1.00 95.88 75 SER A O 1
ATOM 596 N N . GLY A 1 76 ? -4.989 -45.131 0.493 1.00 96.75 76 GLY A N 1
ATOM 597 C CA . GLY A 1 76 ? -5.214 -44.737 1.890 1.00 96.75 76 GLY A CA 1
ATOM 598 C C . GLY A 1 76 ? -6.553 -44.030 2.117 1.00 96.75 76 GLY A C 1
ATOM 599 O O . GLY A 1 76 ? -7.264 -44.337 3.074 1.00 96.75 76 GLY A O 1
ATOM 600 N N . ALA A 1 77 ? -6.933 -43.122 1.215 1.00 97.38 77 ALA A N 1
ATOM 601 C CA . ALA A 1 77 ? -8.204 -42.404 1.267 1.00 97.38 77 ALA A CA 1
ATOM 602 C C . ALA A 1 77 ? -9.422 -43.312 1.031 1.00 97.38 77 ALA A C 1
ATOM 604 O O . ALA A 1 77 ? -10.483 -43.080 1.616 1.00 97.38 77 ALA A O 1
ATOM 605 N N . ALA A 1 78 ? -9.286 -44.366 0.223 1.00 96.62 78 ALA A N 1
ATOM 606 C CA . ALA A 1 78 ? -10.355 -45.333 -0.023 1.00 96.62 78 ALA A CA 1
ATOM 607 C C . ALA A 1 78 ? -10.781 -46.082 1.253 1.00 96.62 78 ALA A C 1
ATOM 609 O O . ALA A 1 78 ? -11.965 -46.354 1.436 1.00 96.62 78 ALA A O 1
ATOM 610 N N . VAL A 1 79 ? -9.841 -46.361 2.166 1.00 96.62 79 VAL A N 1
ATOM 611 C CA . VAL A 1 79 ? -10.119 -47.054 3.438 1.00 96.62 79 VAL A CA 1
ATOM 612 C C . VAL A 1 79 ? -10.293 -46.116 4.639 1.00 96.62 79 VAL A C 1
ATOM 614 O O . VAL A 1 79 ? -10.471 -46.594 5.761 1.00 96.62 79 VAL A O 1
ATOM 617 N N . ALA A 1 80 ? -10.180 -44.801 4.449 1.00 97.44 80 ALA A N 1
ATOM 618 C CA . ALA A 1 80 ? -10.224 -43.796 5.510 1.00 97.44 80 ALA A CA 1
ATOM 619 C C . ALA A 1 80 ? -11.658 -43.469 5.964 1.00 97.44 80 ALA A C 1
ATOM 621 O O . ALA A 1 80 ? -12.547 -43.270 5.135 1.00 97.44 80 ALA A O 1
ATOM 622 N N . SER A 1 81 ? -11.866 -43.361 7.282 1.00 93.31 81 SER A N 1
ATOM 623 C CA . SER A 1 81 ? -13.198 -43.203 7.898 1.00 93.31 81 SER A CA 1
ATOM 624 C C . SER A 1 81 ? -13.548 -41.784 8.379 1.00 93.31 81 SER A C 1
ATOM 626 O O . SER A 1 81 ? -14.685 -41.534 8.772 1.00 93.31 81 SER A O 1
ATOM 628 N N . GLY A 1 82 ? -12.593 -40.850 8.366 1.00 96.56 82 GLY A N 1
ATOM 629 C CA . GLY A 1 82 ? -12.754 -39.510 8.929 1.00 96.56 82 GLY A CA 1
ATOM 630 C C . GLY A 1 82 ? -13.631 -38.555 8.112 1.00 96.56 82 GLY A C 1
ATOM 631 O O . GLY A 1 82 ? -13.657 -38.589 6.882 1.00 96.56 82 GLY A O 1
ATOM 632 N N . ASP A 1 83 ? -14.279 -37.616 8.812 1.00 97.12 83 ASP A N 1
ATOM 633 C CA . ASP A 1 83 ? -14.935 -36.437 8.226 1.00 97.12 83 ASP A CA 1
ATOM 634 C C . ASP A 1 83 ? -13.955 -35.552 7.429 1.00 97.12 83 ASP A C 1
ATOM 636 O O . ASP A 1 83 ? -14.343 -34.842 6.494 1.00 97.12 83 ASP A O 1
ATOM 640 N N . TYR A 1 84 ? -12.683 -35.579 7.828 1.00 98.31 84 TYR A N 1
ATOM 641 C CA . TYR A 1 84 ? -11.570 -34.950 7.135 1.00 98.31 84 TYR A CA 1
ATOM 642 C C . TYR A 1 84 ? -10.492 -35.983 6.819 1.00 98.31 84 TYR A C 1
ATOM 644 O O . TYR A 1 84 ? -10.179 -36.849 7.641 1.00 98.31 84 TYR A O 1
ATOM 652 N N . LEU A 1 85 ? -9.874 -35.831 5.652 1.00 98.62 85 LEU A N 1
ATOM 653 C CA . LEU A 1 85 ? -8.662 -36.546 5.277 1.00 98.62 85 LEU A CA 1
ATOM 654 C C . LEU A 1 85 ? -7.483 -35.589 5.428 1.00 98.62 85 LEU A C 1
ATOM 656 O O . LEU A 1 85 ? -7.576 -34.432 5.017 1.00 98.62 85 LEU A O 1
ATOM 660 N N . LEU A 1 86 ? -6.385 -36.052 6.016 1.00 98.56 86 LEU A N 1
ATOM 661 C CA . LEU A 1 86 ? -5.136 -35.306 6.057 1.00 98.56 86 LEU A CA 1
ATOM 662 C C . LEU A 1 86 ? -4.028 -36.129 5.414 1.00 98.56 86 LEU A C 1
ATOM 664 O O . LEU A 1 86 ? -3.710 -37.205 5.906 1.00 98.56 86 LEU A O 1
ATOM 668 N N . PHE A 1 87 ? -3.421 -35.604 4.358 1.00 98.50 87 PHE A N 1
ATOM 669 C CA . PHE A 1 87 ? -2.241 -36.187 3.730 1.00 98.50 87 PHE A CA 1
ATOM 670 C C . PHE A 1 87 ? -0.982 -35.611 4.377 1.00 98.50 87 PHE A C 1
ATOM 672 O O . PHE A 1 87 ? -0.895 -34.402 4.616 1.00 98.50 87 PHE A O 1
ATOM 679 N N . LEU A 1 88 ? -0.038 -36.488 4.715 1.00 97.94 88 LEU A N 1
ATOM 680 C CA . LEU A 1 88 ? 1.201 -36.153 5.411 1.00 97.94 88 LEU A CA 1
ATOM 681 C C . LEU A 1 88 ? 2.330 -37.048 4.886 1.00 97.94 88 LEU A C 1
ATOM 683 O O . LEU A 1 88 ? 2.162 -38.263 4.828 1.00 97.94 88 LEU A O 1
ATOM 687 N N . ASN A 1 89 ? 3.487 -36.485 4.536 1.00 95.62 89 ASN A N 1
ATOM 688 C CA . ASN A 1 89 ? 4.620 -37.308 4.095 1.00 95.62 89 ASN A CA 1
ATOM 689 C C . ASN A 1 89 ? 5.286 -38.032 5.279 1.00 95.62 89 ASN A C 1
ATOM 691 O O . ASN A 1 89 ? 5.331 -37.512 6.398 1.00 95.62 89 ASN A O 1
ATOM 695 N N . ASN A 1 90 ? 5.880 -39.203 5.030 1.00 94.19 90 ASN A N 1
ATOM 696 C CA . ASN A 1 90 ? 6.604 -39.963 6.056 1.00 94.19 90 ASN A CA 1
ATOM 697 C C . ASN A 1 90 ? 7.935 -39.314 6.490 1.00 94.19 90 ASN A C 1
ATOM 699 O O . ASN A 1 90 ? 8.495 -39.707 7.510 1.00 94.19 90 ASN A O 1
ATOM 703 N N . ASP A 1 91 ? 8.431 -38.315 5.757 1.00 93.50 91 ASP A N 1
ATOM 704 C CA . ASP A 1 91 ? 9.623 -37.518 6.062 1.00 93.50 91 ASP A CA 1
ATOM 705 C C . ASP A 1 91 ? 9.281 -36.164 6.717 1.00 93.50 91 ASP A C 1
ATOM 707 O O . ASP A 1 91 ? 9.893 -35.128 6.435 1.00 93.50 91 ASP A O 1
ATOM 711 N N . THR A 1 92 ? 8.301 -36.182 7.629 1.00 96.56 92 THR A N 1
ATOM 712 C CA . THR A 1 92 ? 7.836 -35.016 8.398 1.00 96.56 92 THR A CA 1
ATOM 713 C C . THR A 1 92 ? 7.907 -35.223 9.913 1.00 96.56 92 THR A C 1
ATOM 715 O O . THR A 1 92 ? 7.768 -36.338 10.411 1.00 96.56 92 THR A O 1
ATOM 718 N N . GLU A 1 93 ? 8.068 -34.131 10.665 1.00 97.75 93 GLU A N 1
ATOM 719 C CA . GLU A 1 93 ? 7.898 -34.089 12.121 1.00 97.75 93 GLU A CA 1
ATOM 720 C C . GLU A 1 93 ? 6.929 -32.961 12.524 1.00 97.75 93 GLU A C 1
ATOM 722 O O . GLU A 1 93 ? 7.245 -31.763 12.478 1.00 97.75 93 GLU A O 1
ATOM 727 N N . VAL A 1 94 ? 5.714 -33.345 12.923 1.00 98.31 94 VAL A N 1
ATOM 728 C CA . VAL A 1 94 ? 4.619 -32.413 13.238 1.00 98.31 94 VAL A CA 1
ATOM 729 C C . VAL A 1 94 ? 4.806 -31.751 14.605 1.00 98.31 94 VAL A C 1
ATOM 731 O O . VAL A 1 94 ? 5.243 -32.397 15.557 1.00 98.31 94 VAL A O 1
ATOM 734 N N . GLN A 1 95 ? 4.470 -30.462 14.727 1.00 97.88 95 GLN A N 1
ATOM 735 C CA . GLN A 1 95 ? 4.671 -29.680 15.956 1.00 97.88 95 GLN A CA 1
ATOM 736 C C . GLN A 1 95 ? 3.400 -29.572 16.813 1.00 97.88 95 GLN A C 1
ATOM 738 O O . GLN A 1 95 ? 2.292 -29.888 16.378 1.00 97.88 95 GLN A O 1
ATOM 743 N N . ARG A 1 96 ? 3.539 -29.143 18.076 1.00 96.88 96 ARG A N 1
ATOM 744 C CA . ARG A 1 96 ? 2.423 -29.110 19.040 1.00 96.88 96 ARG A CA 1
ATOM 745 C C . ARG A 1 96 ? 1.215 -28.331 18.518 1.00 96.88 96 ARG A C 1
ATOM 747 O O . ARG A 1 96 ? 1.315 -27.158 18.176 1.00 96.88 96 ARG A O 1
ATOM 754 N N . GLY A 1 97 ? 0.053 -28.983 18.534 1.00 94.75 97 GLY A N 1
ATOM 755 C CA . GLY A 1 97 ? -1.226 -28.363 18.176 1.00 94.75 97 GLY A CA 1
ATOM 756 C C . GLY A 1 97 ? -1.471 -28.183 16.674 1.00 94.75 97 GLY A C 1
ATOM 757 O O . GLY A 1 97 ? -2.480 -27.574 16.324 1.00 94.75 97 GLY A O 1
ATOM 758 N N . TRP A 1 98 ? -0.603 -28.710 15.803 1.00 97.81 98 TRP A N 1
ATOM 759 C CA . TRP A 1 98 ? -0.726 -28.633 14.341 1.00 97.81 98 TRP A CA 1
ATOM 760 C C . TRP A 1 98 ? -2.140 -28.983 13.835 1.00 97.81 98 TRP A C 1
ATOM 762 O O . TRP A 1 98 ? -2.856 -28.122 13.322 1.00 97.81 98 TRP A O 1
ATOM 772 N N . LEU A 1 99 ? -2.600 -30.208 14.111 1.00 98.19 99 LEU A N 1
ATOM 773 C CA . LEU A 1 99 ? -3.881 -30.737 13.648 1.00 98.19 99 LEU A CA 1
ATOM 774 C C . LEU A 1 99 ? -5.070 -29.913 14.154 1.00 98.19 99 LEU A C 1
ATOM 776 O O . LEU A 1 99 ? -5.986 -29.602 13.395 1.00 98.19 99 LEU A O 1
ATOM 780 N N . THR A 1 100 ? -5.026 -29.491 15.420 1.00 97.31 100 THR A N 1
ATOM 781 C CA . THR A 1 100 ? -6.066 -28.653 16.030 1.00 97.31 100 THR A CA 1
ATOM 782 C C . THR A 1 100 ? -6.232 -27.326 15.289 1.00 97.31 100 THR A C 1
ATOM 784 O O . THR A 1 100 ? -7.360 -26.870 15.123 1.00 97.31 100 THR A O 1
ATOM 787 N N . HIS A 1 101 ? -5.145 -26.711 14.811 1.00 97.31 101 HIS A N 1
ATOM 788 C CA . HIS A 1 101 ? -5.211 -25.462 14.047 1.00 97.31 101 HIS A CA 1
ATOM 789 C C . HIS A 1 101 ? -5.754 -25.651 12.626 1.00 97.31 101 HIS A C 1
ATOM 791 O O . HIS A 1 101 ? -6.508 -24.795 12.159 1.00 97.31 101 HIS A O 1
ATOM 797 N N . LEU A 1 102 ? -5.405 -26.757 11.956 1.00 98.00 102 LEU A N 1
ATOM 798 C CA . LEU A 1 102 ? -5.929 -27.092 10.626 1.00 98.00 102 LEU A CA 1
ATOM 799 C C . LEU A 1 102 ? -7.445 -27.331 10.684 1.00 98.00 102 LEU A C 1
ATOM 801 O O . LEU A 1 102 ? -8.204 -26.664 9.980 1.00 98.00 102 LEU A O 1
ATOM 805 N N . VAL A 1 103 ? -7.895 -28.213 11.586 1.00 97.75 103 VAL A N 1
ATOM 806 C CA . VAL A 1 103 ? -9.319 -28.560 11.727 1.00 97.75 103 VAL A CA 1
ATOM 807 C C . VAL A 1 103 ? -10.136 -27.360 12.201 1.00 97.75 103 VAL A C 1
ATOM 809 O O . VAL A 1 103 ? -11.175 -27.066 11.616 1.00 97.75 103 VAL A O 1
ATOM 812 N N . LYS A 1 104 ? -9.651 -26.597 13.193 1.00 96.06 104 LYS A N 1
ATOM 813 C CA . LYS A 1 104 ? -10.341 -25.383 13.660 1.00 96.06 104 LYS A CA 1
ATOM 814 C C . LYS A 1 104 ? -10.530 -24.363 12.536 1.00 96.06 104 LYS A C 1
ATOM 816 O O . LYS A 1 104 ? -11.569 -23.706 12.495 1.00 96.06 104 LYS A O 1
ATOM 821 N N . LEU A 1 105 ? -9.567 -24.214 11.621 1.00 97.00 105 LEU A N 1
ATOM 822 C CA . LEU A 1 105 ? -9.748 -23.317 10.479 1.00 97.00 105 LEU A CA 1
ATOM 823 C C . LEU A 1 105 ? -10.813 -23.855 9.510 1.00 97.00 105 LEU A C 1
ATOM 825 O O . LEU A 1 105 ? -11.710 -23.108 9.133 1.00 97.00 105 LEU A O 1
ATOM 829 N N . ALA A 1 106 ? -10.773 -25.152 9.191 1.00 96.38 106 ALA A N 1
ATOM 830 C CA . ALA A 1 106 ? -11.735 -25.800 8.295 1.00 96.38 106 ALA A CA 1
ATOM 831 C C . ALA A 1 106 ? -13.181 -25.860 8.843 1.00 96.38 106 ALA A C 1
ATOM 833 O O . ALA A 1 106 ? -14.134 -25.893 8.059 1.00 96.38 106 ALA A O 1
ATOM 834 N N . GLU A 1 107 ? -13.346 -25.858 10.173 1.00 94.81 107 GLU A N 1
ATOM 835 C CA . GLU A 1 107 ? -14.639 -25.758 10.867 1.00 94.81 107 GLU A CA 1
ATOM 836 C C . GLU A 1 107 ? -15.138 -24.305 10.988 1.00 94.81 107 GLU A C 1
ATOM 838 O O . GLU A 1 107 ? -16.339 -24.065 10.886 1.00 94.81 107 GLU A O 1
ATOM 843 N N . THR A 1 108 ? -14.246 -23.325 11.196 1.00 91.25 108 THR A N 1
ATOM 844 C CA . THR A 1 108 ? -14.634 -21.901 11.331 1.00 91.25 108 THR A CA 1
ATOM 845 C C . THR A 1 108 ? -14.910 -21.208 10.000 1.00 91.25 108 THR A C 1
ATOM 847 O O . THR A 1 108 ? -15.688 -20.258 9.972 1.00 91.25 108 THR A O 1
ATOM 850 N N . HIS A 1 109 ? -14.300 -21.675 8.910 1.00 92.81 109 HIS A N 1
ATOM 851 C CA . HIS A 1 109 ? -14.492 -21.150 7.560 1.00 92.81 109 HIS A CA 1
ATOM 852 C C . HIS A 1 109 ? -15.261 -22.178 6.724 1.00 92.81 109 HIS A C 1
ATOM 854 O O . HIS A 1 109 ? -14.738 -23.231 6.347 1.00 92.81 109 HIS A O 1
ATOM 860 N N . SER A 1 110 ? -16.535 -21.895 6.439 1.00 91.88 110 SER A N 1
ATOM 861 C CA . SER A 1 110 ? -17.406 -22.805 5.682 1.00 91.88 110 SER A CA 1
ATOM 862 C C . SER A 1 110 ? -16.867 -23.094 4.277 1.00 91.88 110 SER A C 1
ATOM 864 O O . SER A 1 110 ? -16.957 -24.232 3.811 1.00 91.88 110 SER A O 1
ATOM 866 N N . ASP A 1 111 ? -16.256 -22.085 3.655 1.00 94.88 111 ASP A N 1
ATOM 867 C CA . ASP A 1 111 ? -15.632 -22.101 2.332 1.00 94.88 111 ASP A CA 1
ATOM 868 C C . ASP A 1 111 ? -14.225 -22.722 2.307 1.00 94.88 111 ASP A C 1
ATOM 870 O O . ASP A 1 111 ? -13.746 -23.062 1.230 1.00 94.88 111 ASP A O 1
ATOM 874 N N . ALA A 1 112 ? -13.565 -22.952 3.448 1.00 96.69 112 ALA A N 1
ATOM 875 C CA . ALA A 1 112 ? -12.276 -23.647 3.480 1.00 96.69 112 ALA A CA 1
ATOM 876 C C . ALA A 1 112 ? -12.443 -25.119 3.062 1.00 96.69 112 ALA A C 1
ATOM 878 O O . ALA A 1 112 ? -12.907 -25.948 3.845 1.00 96.69 112 ALA A O 1
ATOM 879 N N . GLY A 1 113 ? -12.091 -25.450 1.819 1.00 96.88 113 GLY A N 1
ATOM 880 C CA . GLY A 1 113 ? -12.111 -26.822 1.307 1.00 96.88 113 GLY A CA 1
ATOM 881 C C . GLY A 1 113 ? -10.846 -27.582 1.679 1.00 96.88 113 GLY A C 1
ATOM 882 O O . GLY A 1 113 ? -10.923 -28.734 2.110 1.00 96.88 113 GLY A O 1
ATOM 883 N N . ILE A 1 114 ? -9.704 -26.898 1.551 1.00 98.62 114 ILE A N 1
ATOM 884 C CA . ILE A 1 114 ? -8.362 -27.407 1.840 1.00 98.62 114 ILE A CA 1
ATOM 885 C C . ILE A 1 114 ? -7.642 -26.450 2.795 1.00 98.62 114 ILE A C 1
ATOM 887 O O . ILE A 1 114 ? -7.731 -25.228 2.641 1.00 98.62 114 ILE A O 1
ATOM 891 N N . VAL A 1 115 ? -6.904 -26.997 3.763 1.00 98.75 115 VAL A N 1
ATOM 892 C CA . VAL A 1 115 ? -6.039 -26.238 4.677 1.00 98.75 115 VAL A CA 1
ATOM 893 C C . VAL A 1 115 ? -4.655 -26.879 4.757 1.00 98.75 115 VAL A C 1
ATOM 895 O O . VAL A 1 115 ? -4.537 -28.047 5.118 1.00 98.75 115 VAL A O 1
ATOM 898 N N . GLY A 1 116 ? -3.607 -26.108 4.470 1.00 98.44 116 GLY A N 1
ATOM 899 C CA . GLY A 1 116 ? -2.214 -26.547 4.575 1.00 98.44 116 GLY A CA 1
ATOM 900 C C . GLY A 1 116 ? -1.470 -25.953 5.765 1.00 98.44 116 GLY A C 1
ATOM 901 O O . GLY A 1 116 ? -1.759 -24.840 6.223 1.00 98.44 116 GLY A O 1
ATOM 902 N N . ALA A 1 117 ? -0.491 -26.710 6.254 1.00 98.31 117 ALA A N 1
ATOM 903 C CA . ALA A 1 117 ? 0.414 -26.283 7.312 1.00 98.31 117 ALA A CA 1
ATOM 904 C C . ALA A 1 117 ? 1.526 -25.344 6.805 1.00 98.31 117 ALA A C 1
ATOM 906 O O . ALA A 1 117 ? 1.796 -25.219 5.613 1.00 98.31 117 ALA A O 1
ATOM 907 N N . LYS A 1 118 ? 2.216 -24.711 7.751 1.00 98.56 118 LYS A N 1
ATOM 908 C CA . LYS A 1 118 ? 3.507 -24.059 7.558 1.00 98.56 118 LYS A CA 1
ATOM 909 C C . LYS A 1 118 ? 4.620 -25.087 7.589 1.00 98.56 118 LYS A C 1
ATOM 911 O O . LYS A 1 118 ? 4.823 -25.748 8.609 1.00 98.56 118 LYS A O 1
ATOM 916 N N . LEU A 1 119 ? 5.351 -25.176 6.485 1.00 98.31 119 LEU A N 1
ATOM 917 C CA . LEU A 1 119 ? 6.468 -26.096 6.349 1.00 98.31 119 LEU A CA 1
ATOM 918 C C . LEU A 1 119 ? 7.776 -25.372 6.655 1.00 98.31 119 LEU A C 1
ATOM 920 O O . LEU A 1 119 ? 8.045 -24.294 6.113 1.00 98.31 119 LEU A O 1
ATOM 924 N N . ILE A 1 120 ? 8.596 -25.969 7.513 1.00 97.94 120 ILE A N 1
ATOM 925 C CA . ILE A 1 120 ? 9.948 -25.498 7.829 1.00 97.94 120 ILE A CA 1
ATOM 926 C C . ILE A 1 120 ? 10.963 -26.616 7.593 1.00 97.94 120 ILE A C 1
ATOM 928 O O . ILE A 1 120 ? 10.664 -27.798 7.767 1.00 97.94 120 ILE A O 1
ATOM 932 N N . TYR A 1 121 ? 12.176 -26.237 7.214 1.00 96.12 121 TYR A N 1
ATOM 933 C CA . TYR A 1 121 ? 13.291 -27.169 7.121 1.00 96.12 121 TYR A CA 1
ATOM 934 C C . TYR A 1 121 ? 13.811 -27.551 8.518 1.00 96.12 121 TYR A C 1
ATOM 936 O O . TYR A 1 121 ? 13.637 -26.787 9.474 1.00 96.12 121 TYR A O 1
ATOM 944 N N . PRO A 1 122 ? 14.530 -28.682 8.650 1.00 94.12 122 PRO A N 1
ATOM 945 C CA . PRO A 1 122 ? 15.180 -29.078 9.903 1.00 94.12 122 PRO A CA 1
ATOM 946 C C . PRO A 1 122 ? 16.227 -28.076 10.421 1.00 94.12 122 PRO A C 1
ATOM 948 O O . PRO A 1 122 ? 16.554 -28.100 11.603 1.00 94.12 122 PRO A O 1
ATOM 951 N N . ASP A 1 123 ? 16.746 -27.188 9.564 1.00 93.94 123 ASP A N 1
ATOM 952 C CA . ASP A 1 123 ? 17.660 -26.102 9.948 1.00 93.94 123 ASP A CA 1
ATOM 953 C C . ASP A 1 123 ? 16.942 -24.844 10.485 1.00 93.94 123 ASP A C 1
ATOM 955 O O . ASP A 1 123 ? 17.588 -23.843 10.798 1.00 93.94 123 ASP A O 1
ATOM 959 N N . GLY A 1 124 ? 15.609 -24.887 10.587 1.00 94.81 124 GLY A N 1
ATOM 960 C CA . GLY A 1 124 ? 14.769 -23.804 11.088 1.00 94.81 124 GLY A CA 1
ATOM 961 C C . GLY A 1 124 ? 14.372 -22.750 10.051 1.00 94.81 124 GLY A C 1
ATOM 962 O O . GLY A 1 124 ? 13.624 -21.837 10.400 1.00 94.81 124 GLY A O 1
ATOM 963 N N . LYS A 1 125 ? 14.815 -22.841 8.788 1.00 96.94 125 LYS A N 1
ATOM 964 C CA . LYS A 1 125 ? 14.373 -21.913 7.731 1.00 96.94 125 LYS A CA 1
ATOM 965 C C . LYS A 1 125 ? 12.965 -22.244 7.240 1.00 96.94 125 LYS A C 1
ATOM 967 O O . LYS A 1 125 ? 12.536 -23.397 7.241 1.00 96.94 125 LYS A O 1
ATOM 972 N N . LEU A 1 126 ? 12.251 -21.235 6.748 1.00 97.88 126 LEU A N 1
ATOM 973 C CA . LEU A 1 126 ? 10.952 -21.423 6.110 1.00 97.88 126 LEU A CA 1
ATOM 974 C C . LEU A 1 126 ? 11.098 -22.208 4.796 1.00 97.88 126 LEU A C 1
ATOM 976 O O . LEU A 1 126 ? 11.919 -21.860 3.946 1.00 97.88 126 LEU A O 1
ATOM 980 N N . GLN A 1 127 ? 10.283 -23.245 4.609 1.00 96.62 127 GLN A N 1
ATOM 981 C CA . GLN A 1 127 ? 10.199 -23.993 3.353 1.00 96.62 127 GLN A CA 1
ATOM 982 C C . GLN A 1 127 ? 9.031 -23.497 2.499 1.00 96.62 127 GLN A C 1
ATOM 984 O O . GLN A 1 127 ? 9.224 -23.194 1.322 1.00 96.62 127 GLN A O 1
ATOM 989 N N . GLU A 1 128 ? 7.840 -23.396 3.094 1.00 97.06 128 GLU A N 1
ATOM 990 C CA . GLU A 1 128 ? 6.616 -22.977 2.413 1.00 97.06 128 GLU A CA 1
ATOM 991 C C . GLU A 1 128 ? 5.652 -22.283 3.387 1.00 97.06 128 GLU A C 1
ATOM 993 O O . GLU A 1 128 ? 5.342 -22.800 4.464 1.00 97.06 128 GLU A O 1
ATOM 998 N N . ALA A 1 129 ? 5.139 -21.119 2.979 1.00 97.44 129 ALA A N 1
ATOM 999 C CA . ALA A 1 129 ? 4.039 -20.415 3.634 1.00 97.44 129 ALA A CA 1
ATOM 1000 C C . ALA A 1 129 ? 2.808 -20.313 2.706 1.00 97.44 129 ALA A C 1
ATOM 1002 O O . ALA A 1 129 ? 2.273 -19.221 2.472 1.00 97.44 129 ALA A O 1
ATOM 1003 N N . GLY A 1 130 ? 2.408 -21.462 2.155 1.00 96.75 130 GLY A N 1
ATOM 1004 C CA . GLY A 1 130 ? 1.545 -21.601 0.983 1.00 96.75 130 GLY A CA 1
ATOM 1005 C C . GLY A 1 130 ? 2.283 -21.378 -0.343 1.00 96.75 130 GLY A C 1
ATOM 1006 O O . GLY A 1 130 ? 3.341 -20.740 -0.394 1.00 96.75 130 GLY A O 1
ATOM 1007 N N . GLY A 1 131 ? 1.713 -21.915 -1.418 1.00 96.00 131 GLY A N 1
ATOM 1008 C CA . GLY A 1 131 ? 2.236 -21.819 -2.776 1.00 96.00 131 GLY A CA 1
ATOM 1009 C C . GLY A 1 131 ? 1.506 -20.791 -3.648 1.00 96.00 131 GLY A C 1
ATOM 1010 O O . GLY A 1 131 ? 0.328 -20.486 -3.434 1.00 96.00 131 GLY A O 1
ATOM 1011 N N . ILE A 1 132 ? 2.228 -20.270 -4.641 1.00 97.62 132 ILE A N 1
ATOM 1012 C CA . ILE A 1 132 ? 1.740 -19.388 -5.715 1.00 97.62 132 ILE A CA 1
ATOM 1013 C C . ILE A 1 132 ? 1.870 -20.145 -7.040 1.00 97.62 132 ILE A C 1
ATOM 1015 O O . ILE A 1 132 ? 2.878 -20.820 -7.243 1.00 97.62 132 ILE A O 1
ATOM 1019 N N . ILE A 1 133 ? 0.900 -20.012 -7.947 1.00 97.25 133 ILE A N 1
ATOM 1020 C CA . ILE A 1 133 ? 0.973 -20.548 -9.316 1.00 97.25 133 ILE A CA 1
ATOM 1021 C C . ILE A 1 133 ? 0.839 -19.405 -10.314 1.00 97.25 133 ILE A C 1
ATOM 1023 O O . ILE A 1 133 ? -0.181 -18.715 -10.337 1.00 97.25 133 ILE A O 1
ATOM 1027 N N . PHE A 1 134 ? 1.849 -19.225 -11.159 1.00 97.25 134 PHE A N 1
ATOM 1028 C CA . PHE A 1 134 ? 1.856 -18.204 -12.205 1.00 97.25 134 PHE A CA 1
ATOM 1029 C C . PHE A 1 134 ? 1.134 -18.661 -13.482 1.00 97.25 134 PHE A C 1
ATOM 1031 O O . PHE A 1 134 ? 0.845 -19.841 -13.671 1.00 97.25 134 PHE A O 1
ATOM 1038 N N . SER A 1 135 ? 0.849 -17.717 -14.380 1.00 96.00 135 SER A N 1
ATOM 1039 C CA . SER A 1 135 ? 0.111 -17.946 -15.640 1.00 96.00 135 SER A CA 1
ATOM 1040 C C . SER A 1 135 ? 0.793 -18.889 -16.642 1.00 96.00 135 SER A C 1
ATOM 1042 O O . SER A 1 135 ? 0.139 -19.414 -17.541 1.00 96.00 135 SER A O 1
ATOM 1044 N N . ASP A 1 136 ? 2.089 -19.155 -16.483 1.00 94.19 136 ASP A N 1
ATOM 1045 C CA . ASP A 1 136 ? 2.834 -20.162 -17.246 1.00 94.19 136 ASP A CA 1
ATOM 1046 C C . ASP A 1 136 ? 2.749 -21.579 -16.636 1.00 94.19 136 ASP A C 1
ATOM 1048 O O . ASP A 1 136 ? 3.292 -22.529 -17.203 1.00 94.19 136 ASP A O 1
ATOM 1052 N N . GLY A 1 137 ? 2.061 -21.720 -15.498 1.00 94.31 137 GLY A N 1
ATOM 1053 C CA . GLY A 1 137 ? 1.921 -22.950 -14.726 1.00 94.31 137 GLY A CA 1
ATOM 1054 C C . GLY A 1 137 ? 3.043 -23.201 -13.715 1.00 94.31 137 GLY A C 1
ATOM 1055 O O . GLY A 1 137 ? 2.989 -24.217 -13.031 1.00 94.31 137 GLY A O 1
ATOM 1056 N N . ASN A 1 138 ? 4.057 -22.335 -13.589 1.00 93.75 138 ASN A N 1
ATOM 1057 C CA . ASN A 1 138 ? 5.136 -22.548 -12.619 1.00 93.75 138 ASN A CA 1
ATOM 1058 C C . ASN A 1 138 ? 4.696 -22.247 -11.177 1.00 93.75 138 ASN A C 1
ATOM 1060 O O . ASN A 1 138 ? 4.078 -21.217 -10.895 1.00 93.75 138 ASN A O 1
ATOM 1064 N N . GLY A 1 139 ? 5.076 -23.144 -10.261 1.00 93.06 139 GLY A N 1
ATOM 1065 C CA . GLY A 1 139 ? 4.860 -23.013 -8.820 1.00 93.06 139 GLY A CA 1
ATOM 1066 C C . GLY A 1 139 ? 5.993 -22.296 -8.087 1.00 93.06 139 GLY A C 1
ATOM 1067 O O . GLY A 1 139 ? 7.168 -22.436 -8.432 1.00 93.06 139 GLY A O 1
ATOM 1068 N N . TRP A 1 140 ? 5.635 -21.549 -7.044 1.00 94.69 140 TRP A N 1
ATOM 1069 C CA . TRP A 1 140 ? 6.564 -20.825 -6.179 1.00 94.69 140 TRP A CA 1
ATOM 1070 C C . TRP A 1 140 ? 6.187 -20.989 -4.702 1.00 94.69 140 TRP A C 1
ATOM 1072 O O . TRP A 1 140 ? 5.169 -20.467 -4.240 1.00 94.69 140 TRP A O 1
ATOM 1082 N N . ASN A 1 141 ? 7.052 -21.659 -3.935 1.00 94.62 141 ASN A N 1
ATOM 1083 C CA . ASN A 1 141 ? 6.887 -21.838 -2.491 1.00 94.62 141 ASN A CA 1
ATOM 1084 C C . ASN A 1 141 ? 7.181 -20.506 -1.781 1.00 94.62 141 ASN A C 1
ATOM 1086 O O . ASN A 1 141 ? 8.334 -20.066 -1.689 1.00 94.62 141 ASN A O 1
ATOM 1090 N N . TYR A 1 142 ? 6.141 -19.818 -1.305 1.00 96.56 142 TYR A N 1
ATOM 1091 C CA . TYR A 1 142 ? 6.289 -18.459 -0.794 1.00 96.56 142 TYR A CA 1
ATOM 1092 C C . TYR A 1 142 ? 7.087 -18.441 0.518 1.00 96.56 142 TYR A C 1
ATOM 1094 O O . TYR A 1 142 ? 6.790 -19.175 1.461 1.00 96.56 142 TYR A O 1
ATOM 1102 N N . GLY A 1 143 ? 8.123 -17.597 0.563 1.00 95.50 143 GLY A N 1
ATOM 1103 C CA . GLY A 1 143 ? 9.029 -17.467 1.707 1.00 95.50 143 GLY A CA 1
ATOM 1104 C C . GLY A 1 143 ? 10.155 -18.507 1.801 1.00 95.50 143 GLY A C 1
ATOM 1105 O O . GLY A 1 143 ? 10.894 -18.474 2.783 1.00 95.50 143 GLY A O 1
ATOM 1106 N N . ARG A 1 144 ? 10.337 -19.396 0.808 1.00 95.94 144 ARG A N 1
ATOM 1107 C CA . ARG A 1 144 ? 11.410 -20.413 0.813 1.00 95.94 144 ARG A CA 1
ATOM 1108 C C . ARG A 1 144 ? 12.783 -19.801 1.141 1.00 95.94 144 ARG A C 1
ATOM 1110 O O . ARG A 1 144 ? 13.234 -18.873 0.474 1.00 95.94 144 ARG A O 1
ATOM 1117 N N . GLY A 1 145 ? 13.445 -20.342 2.164 1.00 95.81 145 GLY A N 1
ATOM 1118 C CA . GLY A 1 145 ? 14.767 -19.926 2.645 1.00 95.81 145 GLY A CA 1
ATOM 1119 C C . GLY A 1 145 ? 14.789 -18.712 3.586 1.00 95.81 145 GLY A C 1
ATOM 1120 O O . GLY A 1 145 ? 15.872 -18.332 4.025 1.00 95.81 145 GLY A O 1
ATOM 1121 N N . GLN A 1 146 ? 13.640 -18.104 3.902 1.00 95.81 146 GLN A N 1
ATOM 1122 C CA . GLN A 1 146 ? 13.544 -16.907 4.755 1.00 95.81 146 GLN A CA 1
ATOM 1123 C C . GLN A 1 146 ? 13.265 -17.263 6.232 1.00 95.81 146 GLN A C 1
ATOM 1125 O O . GLN A 1 146 ? 13.074 -18.431 6.578 1.00 95.81 146 GLN A O 1
ATOM 1130 N N . ASP A 1 147 ? 13.253 -16.260 7.116 1.00 95.56 147 ASP A N 1
ATOM 1131 C CA . ASP A 1 147 ? 12.903 -16.434 8.535 1.00 95.56 147 ASP A CA 1
ATOM 1132 C C . ASP A 1 147 ? 11.412 -16.801 8.679 1.00 95.56 147 ASP A C 1
ATOM 1134 O O . ASP A 1 147 ? 10.549 -16.013 8.275 1.00 95.56 147 ASP A O 1
ATOM 1138 N N . PRO A 1 148 ? 11.057 -17.958 9.275 1.00 96.56 148 PRO A N 1
ATOM 1139 C CA . PRO A 1 148 ? 9.660 -18.312 9.499 1.00 96.56 148 PRO A CA 1
ATOM 1140 C C . PRO A 1 148 ? 8.941 -17.363 10.469 1.00 96.56 148 PRO A C 1
ATOM 1142 O O . PRO A 1 148 ? 7.711 -17.359 10.470 1.00 96.56 148 PRO A O 1
ATOM 1145 N N . ASN A 1 149 ? 9.638 -16.559 11.276 1.00 93.75 149 ASN A N 1
ATOM 1146 C CA . ASN A 1 149 ? 9.042 -15.615 12.230 1.00 93.75 149 ASN A CA 1
ATOM 1147 C C . ASN A 1 149 ? 8.702 -14.246 11.621 1.00 93.75 149 ASN A C 1
ATOM 1149 O O . ASN A 1 149 ? 8.007 -13.457 12.264 1.00 93.75 149 ASN A O 1
ATOM 1153 N N . ASP A 1 150 ? 9.120 -13.975 10.381 1.00 94.38 150 ASP A N 1
ATOM 1154 C CA . ASP A 1 150 ? 8.764 -12.750 9.664 1.00 94.38 150 ASP A CA 1
ATOM 1155 C C . ASP A 1 150 ? 7.223 -12.602 9.591 1.00 94.38 150 ASP A C 1
ATOM 1157 O O . ASP A 1 150 ? 6.534 -13.543 9.164 1.00 94.38 150 ASP A O 1
ATOM 1161 N N . PRO A 1 151 ? 6.635 -11.461 10.012 1.00 94.69 151 PRO A N 1
ATOM 1162 C CA . PRO A 1 151 ? 5.191 -11.226 9.973 1.00 94.69 151 PRO A CA 1
ATOM 1163 C C . PRO A 1 151 ? 4.514 -11.567 8.639 1.00 94.69 151 PRO A C 1
ATOM 1165 O O . PRO A 1 151 ? 3.381 -12.059 8.660 1.00 94.69 151 PRO A O 1
ATOM 1168 N N . ARG A 1 152 ? 5.230 -11.438 7.510 1.00 93.62 152 ARG A N 1
ATOM 1169 C CA . ARG A 1 152 ? 4.776 -11.799 6.151 1.00 93.62 152 ARG A CA 1
ATOM 1170 C C . ARG A 1 152 ? 4.289 -13.248 6.021 1.00 93.62 152 ARG A C 1
ATOM 1172 O O . ARG A 1 152 ? 3.491 -13.570 5.135 1.00 93.62 152 ARG A O 1
ATOM 1179 N N . PHE A 1 153 ? 4.728 -14.141 6.908 1.00 96.81 153 PHE A N 1
ATOM 1180 C CA . PHE A 1 153 ? 4.410 -15.573 6.885 1.00 96.81 153 PHE A CA 1
ATOM 1181 C C . PHE A 1 153 ? 3.585 -16.043 8.089 1.00 96.81 153 PHE A C 1
ATOM 1183 O O . PHE A 1 153 ? 3.455 -17.251 8.298 1.00 96.81 153 PHE A O 1
ATOM 1190 N N . ASN A 1 154 ? 3.049 -15.129 8.904 1.00 97.38 154 ASN A N 1
ATOM 1191 C CA . ASN A 1 154 ? 2.444 -15.456 10.200 1.00 97.38 154 ASN A CA 1
ATOM 1192 C C . ASN A 1 154 ? 0.975 -15.033 10.348 1.00 97.38 154 ASN A C 1
ATOM 1194 O O . ASN A 1 154 ? 0.517 -14.806 11.459 1.00 97.38 154 ASN A O 1
ATOM 1198 N N . PHE A 1 155 ? 0.215 -14.974 9.254 1.00 97.69 155 PHE A N 1
ATOM 1199 C CA . PHE A 1 155 ? -1.242 -14.793 9.271 1.00 97.69 155 PHE A CA 1
ATOM 1200 C C . PHE A 1 155 ? -1.937 -15.778 8.321 1.00 97.69 155 PHE A C 1
ATOM 1202 O O . PHE A 1 155 ? -1.330 -16.262 7.363 1.00 97.69 155 PHE A O 1
ATOM 1209 N N . VAL A 1 156 ? -3.198 -16.101 8.614 1.00 97.88 156 VAL A N 1
ATOM 1210 C CA . VAL A 1 156 ? -4.044 -16.971 7.785 1.00 97.88 156 VAL A CA 1
ATOM 1211 C C . VAL A 1 156 ? -4.353 -16.274 6.460 1.00 97.88 156 VAL A C 1
ATOM 1213 O O . VAL A 1 156 ? -4.733 -15.105 6.443 1.00 97.88 156 VAL A O 1
ATOM 1216 N N . ARG A 1 157 ? -4.222 -16.975 5.332 1.00 96.19 157 ARG A N 1
ATOM 1217 C CA . ARG A 1 157 ? -4.560 -16.420 4.009 1.00 96.19 157 ARG A CA 1
ATOM 1218 C C . ARG A 1 157 ? -5.043 -17.487 3.036 1.00 96.19 157 ARG A C 1
ATOM 1220 O O . ARG A 1 157 ? -4.656 -18.648 3.149 1.00 96.19 157 ARG A O 1
ATOM 1227 N N . LYS A 1 158 ? -5.839 -17.051 2.059 1.00 97.12 158 LYS A N 1
ATOM 1228 C CA . LYS A 1 158 ? -6.126 -17.802 0.834 1.00 97.12 158 LYS A CA 1
ATOM 1229 C C . LYS A 1 158 ? -4.862 -17.856 -0.034 1.00 97.12 158 LYS A C 1
ATOM 1231 O O . LYS A 1 158 ? -4.202 -16.828 -0.197 1.00 97.12 158 LYS A O 1
ATOM 1236 N N . VAL A 1 159 ? -4.539 -19.023 -0.584 1.00 97.56 159 VAL A N 1
ATOM 1237 C CA . VAL A 1 159 ? -3.339 -19.284 -1.411 1.00 97.56 159 VAL A CA 1
ATOM 1238 C C . VAL A 1 159 ? -3.708 -20.076 -2.671 1.00 97.56 159 VAL A C 1
ATOM 1240 O O . VAL A 1 159 ? -4.871 -20.448 -2.840 1.00 97.56 159 VAL A O 1
ATOM 1243 N N . ASP A 1 160 ? -2.769 -20.295 -3.598 1.00 97.19 160 ASP A N 1
ATOM 1244 C CA . ASP A 1 160 ? -3.069 -21.064 -4.815 1.00 97.19 160 ASP A CA 1
ATOM 1245 C C . ASP A 1 160 ? -3.111 -22.564 -4.573 1.00 97.19 160 ASP A C 1
ATOM 1247 O O . ASP A 1 160 ? -4.042 -23.236 -5.015 1.00 97.19 160 ASP A O 1
ATOM 1251 N N . TYR A 1 161 ? -2.111 -23.056 -3.850 1.00 97.12 161 TYR A N 1
ATOM 1252 C CA . TYR A 1 161 ? -2.021 -24.426 -3.379 1.00 97.12 161 TYR A CA 1
ATOM 1253 C C . TYR A 1 161 ? -1.267 -24.473 -2.050 1.00 97.12 161 TYR A C 1
ATOM 1255 O O . TYR A 1 161 ? -0.706 -23.474 -1.583 1.00 97.12 161 TYR A O 1
ATOM 1263 N N . VAL A 1 162 ? -1.266 -25.652 -1.449 1.00 97.62 162 VAL A N 1
ATOM 1264 C CA . VAL A 1 162 ? -0.424 -26.029 -0.315 1.00 97.62 162 VAL A CA 1
ATOM 1265 C C . VAL A 1 162 ? 0.165 -27.398 -0.630 1.00 97.62 162 VAL A C 1
ATOM 1267 O O . VAL A 1 162 ? -0.526 -28.222 -1.230 1.00 97.62 162 VAL A O 1
ATOM 1270 N N . SER A 1 163 ? 1.426 -27.633 -0.273 1.00 93.88 163 SER A N 1
ATOM 1271 C CA . SER A 1 163 ? 2.091 -28.899 -0.601 1.00 93.88 163 SER A CA 1
ATOM 1272 C C . SER A 1 163 ? 1.402 -30.109 0.047 1.00 93.88 163 SER A C 1
ATOM 1274 O O . SER A 1 163 ? 1.024 -30.069 1.224 1.00 93.88 163 SER A O 1
ATOM 1276 N N . GLY A 1 164 ? 1.352 -31.235 -0.673 1.00 90.69 164 GLY A N 1
ATOM 1277 C CA . GLY A 1 164 ? 0.844 -32.527 -0.175 1.00 90.69 164 GLY A CA 1
ATOM 1278 C C . GLY A 1 164 ? 1.575 -33.078 1.065 1.00 90.69 164 GLY A C 1
ATOM 1279 O O . GLY A 1 164 ? 1.089 -33.995 1.725 1.00 90.69 164 GLY A O 1
ATOM 1280 N N . ALA A 1 165 ? 2.708 -32.475 1.436 1.00 92.75 165 ALA A N 1
ATOM 1281 C CA . ALA A 1 165 ? 3.470 -32.807 2.636 1.00 92.75 165 ALA A CA 1
ATOM 1282 C C . ALA A 1 165 ? 2.692 -32.634 3.954 1.00 92.75 165 ALA A C 1
ATOM 1284 O O . ALA A 1 165 ? 3.035 -33.317 4.917 1.00 92.75 165 ALA A O 1
ATOM 1285 N N . ALA A 1 166 ? 1.687 -31.745 4.019 1.00 97.38 166 ALA A N 1
ATOM 1286 C CA . ALA A 1 166 ? 0.786 -31.588 5.172 1.00 97.38 166 ALA A CA 1
ATOM 1287 C C . ALA A 1 166 ? -0.516 -30.843 4.788 1.00 97.38 166 ALA A C 1
ATOM 1289 O O . ALA A 1 166 ? -0.647 -29.633 5.016 1.00 97.38 166 ALA A O 1
ATOM 1290 N N . LEU A 1 167 ? -1.484 -31.570 4.218 1.00 97.94 167 LEU A N 1
ATOM 1291 C CA . LEU A 1 167 ? -2.701 -31.034 3.589 1.00 97.94 167 LEU A CA 1
ATOM 1292 C C . LEU A 1 167 ? -3.971 -31.671 4.183 1.00 97.94 167 LEU A C 1
ATOM 1294 O O . LEU A 1 167 ? -4.181 -32.871 4.045 1.00 97.94 167 LEU A O 1
ATOM 1298 N N . LEU A 1 168 ? -4.846 -30.869 4.803 1.00 98.69 168 LEU A N 1
ATOM 1299 C CA . LEU A 1 168 ? -6.183 -31.269 5.272 1.00 98.69 168 LEU A CA 1
ATOM 1300 C C . LEU A 1 168 ? -7.246 -30.963 4.203 1.00 98.69 168 LEU A C 1
ATOM 1302 O O . LEU A 1 168 ? -7.306 -29.830 3.730 1.00 98.69 168 LEU A O 1
ATOM 1306 N N . ILE A 1 169 ? -8.137 -31.907 3.890 1.00 98.56 169 ILE A N 1
ATOM 1307 C CA . ILE A 1 169 ? -9.303 -31.718 3.010 1.00 98.56 169 ILE A CA 1
ATOM 1308 C C . ILE A 1 169 ? -10.589 -32.278 3.645 1.00 98.56 169 ILE A C 1
ATOM 1310 O O . ILE A 1 169 ? -10.576 -33.293 4.346 1.00 98.56 169 ILE A O 1
ATOM 1314 N N . LYS A 1 170 ? -11.731 -31.620 3.404 1.00 96.56 170 LYS A N 1
ATOM 1315 C CA . LYS A 1 170 ? -13.069 -32.137 3.765 1.00 96.56 170 LYS A CA 1
ATOM 1316 C C . LYS A 1 170 ? -13.362 -33.424 2.976 1.00 96.56 170 LYS A C 1
ATOM 1318 O O . LYS A 1 170 ? -13.314 -33.388 1.748 1.00 96.56 170 LYS A O 1
ATOM 1323 N N . ARG A 1 171 ? -13.739 -34.533 3.636 1.00 96.81 171 ARG A N 1
ATOM 1324 C CA . ARG A 1 171 ? -14.058 -35.819 2.967 1.00 96.81 171 ARG A CA 1
ATOM 1325 C C . ARG A 1 171 ? -15.108 -35.647 1.865 1.00 96.81 171 ARG A C 1
ATOM 1327 O O . ARG A 1 171 ? -14.897 -36.049 0.731 1.00 96.81 171 ARG A O 1
ATOM 1334 N N . SER A 1 172 ? -16.172 -34.909 2.170 1.00 96.06 172 SER A N 1
ATOM 1335 C CA . SER A 1 172 ? -17.253 -34.583 1.229 1.00 96.06 172 SER A CA 1
ATOM 1336 C C . SER A 1 172 ? -16.841 -33.735 0.017 1.00 96.06 172 SER A C 1
ATOM 1338 O O . SER A 1 172 ? -17.600 -33.674 -0.947 1.00 96.06 172 SER A O 1
ATOM 1340 N N . LEU A 1 173 ? -15.678 -33.072 0.050 1.00 97.81 173 LEU A N 1
ATOM 1341 C CA . LEU A 1 173 ? -15.091 -32.390 -1.107 1.00 97.81 173 LEU A CA 1
ATOM 1342 C C . LEU A 1 173 ? -14.158 -33.328 -1.880 1.00 97.81 173 LEU A C 1
ATOM 1344 O O . LEU A 1 173 ? -14.235 -33.380 -3.103 1.00 97.81 173 LEU A O 1
ATOM 1348 N N . TRP A 1 174 ? -13.337 -34.109 -1.173 1.00 98.19 174 TRP A N 1
ATOM 1349 C CA . TRP A 1 174 ? -12.521 -35.175 -1.762 1.00 98.19 174 TRP A CA 1
ATOM 1350 C C . TRP A 1 174 ? -13.364 -36.125 -2.629 1.00 98.19 174 TRP A C 1
ATOM 1352 O O . TRP A 1 174 ? -13.011 -36.383 -3.778 1.00 98.19 174 TRP A O 1
ATOM 1362 N N . ASP A 1 175 ? -14.528 -36.545 -2.123 1.00 97.00 175 ASP A N 1
ATOM 1363 C CA . ASP A 1 175 ? -15.465 -37.433 -2.826 1.00 97.00 175 ASP A CA 1
ATOM 1364 C C . ASP A 1 175 ? -16.076 -36.812 -4.090 1.00 97.00 175 ASP A C 1
ATOM 1366 O O . ASP A 1 175 ? -16.375 -37.529 -5.040 1.00 97.00 175 ASP A O 1
ATOM 1370 N N . ARG A 1 176 ? -16.253 -35.483 -4.125 1.00 97.06 176 ARG A N 1
ATOM 1371 C CA . ARG A 1 176 ? -16.749 -34.766 -5.315 1.00 97.06 176 ARG A CA 1
ATOM 1372 C C . ARG A 1 176 ? -15.669 -34.580 -6.372 1.00 97.06 176 ARG A C 1
ATOM 1374 O O . ARG A 1 176 ? -15.974 -34.623 -7.557 1.00 97.06 176 ARG A O 1
ATOM 1381 N N . ILE A 1 177 ? -14.427 -34.351 -5.943 1.00 97.56 177 ILE A N 1
ATOM 1382 C CA . ILE A 1 177 ? -13.284 -34.188 -6.850 1.00 97.56 177 ILE A CA 1
ATOM 1383 C C . ILE A 1 177 ? -12.868 -35.540 -7.453 1.00 97.56 177 ILE A C 1
ATOM 1385 O O . ILE A 1 177 ? -12.440 -35.578 -8.604 1.00 97.56 177 ILE A O 1
ATOM 1389 N N . GLY A 1 178 ? -13.014 -36.637 -6.700 1.00 95.94 178 GLY A N 1
ATOM 1390 C CA . GLY A 1 178 ? -12.572 -37.977 -7.103 1.00 95.94 178 GLY A CA 1
ATOM 1391 C C . GLY A 1 178 ? -11.159 -38.345 -6.630 1.00 95.94 178 GLY A C 1
ATOM 1392 O O . GLY A 1 178 ? -10.601 -39.332 -7.097 1.00 95.94 178 GLY A O 1
ATOM 1393 N N . GLY A 1 179 ? -10.588 -37.581 -5.694 1.00 95.69 179 GLY A N 1
ATOM 1394 C CA . GLY A 1 179 ? -9.248 -37.801 -5.140 1.00 95.69 179 GLY A CA 1
ATOM 1395 C C . GLY A 1 179 ? -8.111 -37.099 -5.887 1.00 95.69 179 GLY A C 1
ATOM 1396 O O . GLY A 1 179 ? -8.334 -36.091 -6.558 1.00 95.69 179 GLY A O 1
ATOM 1397 N N . PHE A 1 180 ? -6.876 -37.593 -5.735 1.00 97.50 180 PHE A N 1
ATOM 1398 C CA . PHE A 1 180 ? -5.737 -37.102 -6.517 1.00 97.50 180 PHE A CA 1
ATOM 1399 C C . PHE A 1 180 ? -5.822 -37.628 -7.953 1.00 97.50 180 PHE A C 1
ATOM 1401 O O . PHE A 1 180 ? -6.012 -38.823 -8.176 1.00 97.50 180 PHE A O 1
ATOM 1408 N N . ASP A 1 181 ? -5.657 -36.732 -8.923 1.00 96.69 181 ASP A N 1
ATOM 1409 C CA . ASP A 1 181 ? -5.840 -37.023 -10.344 1.00 96.69 181 ASP A CA 1
ATOM 1410 C C . ASP A 1 181 ? -4.666 -37.846 -10.910 1.00 96.69 181 ASP A C 1
ATOM 1412 O O . ASP A 1 181 ? -3.513 -37.405 -10.940 1.00 96.69 181 ASP A O 1
ATOM 1416 N N . GLU A 1 182 ? -4.970 -39.055 -11.388 1.00 94.62 182 GLU A N 1
ATOM 1417 C CA . GLU A 1 182 ? -3.989 -40.033 -11.876 1.00 94.62 182 GLU A CA 1
ATOM 1418 C C . GLU A 1 182 ? -3.178 -39.549 -13.087 1.00 94.62 182 GLU A C 1
ATOM 1420 O O . GLU A 1 182 ? -2.093 -40.073 -13.346 1.00 94.62 182 GLU A O 1
ATOM 1425 N N . ARG A 1 183 ? -3.603 -38.477 -13.779 1.00 94.69 183 ARG A N 1
ATOM 1426 C CA . ARG A 1 183 ? -2.781 -37.816 -14.811 1.00 94.69 183 ARG A CA 1
ATOM 1427 C C . ARG A 1 183 ? -1.420 -37.365 -14.292 1.00 94.69 183 ARG A C 1
ATOM 1429 O O . ARG A 1 183 ? -0.486 -37.257 -15.091 1.00 94.69 183 ARG A O 1
ATOM 1436 N N . TYR A 1 184 ? -1.302 -37.097 -12.994 1.00 93.88 184 TYR A N 1
ATOM 1437 C CA . TYR A 1 184 ? -0.070 -36.648 -12.344 1.00 93.88 184 TYR A CA 1
ATOM 1438 C C . TYR A 1 184 ? 0.752 -37.793 -11.741 1.00 93.88 184 TYR A C 1
ATOM 1440 O O . TYR A 1 184 ? 1.832 -37.557 -11.200 1.00 93.88 184 TYR A O 1
ATOM 1448 N N . ALA A 1 185 ? 0.314 -39.047 -11.891 1.00 89.88 185 ALA A N 1
ATOM 1449 C CA . ALA A 1 185 ? 1.084 -40.191 -11.430 1.00 89.88 185 ALA A CA 1
ATOM 1450 C C . ALA A 1 185 ? 2.498 -40.221 -12.070 1.00 89.88 185 ALA A C 1
ATOM 1452 O O . ALA A 1 185 ? 2.654 -39.939 -13.264 1.00 89.88 185 ALA A O 1
ATOM 1453 N N . PRO A 1 186 ? 3.544 -40.562 -11.292 1.00 85.12 186 PRO A N 1
ATOM 1454 C CA . PRO A 1 186 ? 3.477 -40.996 -9.897 1.00 85.12 186 PRO A CA 1
ATOM 1455 C C . PRO A 1 186 ? 3.550 -39.861 -8.849 1.00 85.12 186 PRO A C 1
ATOM 1457 O O . PRO A 1 186 ? 3.264 -40.144 -7.686 1.00 85.12 186 PRO A O 1
ATOM 1460 N N . ALA A 1 187 ? 3.960 -38.635 -9.217 1.00 86.69 187 ALA A N 1
ATOM 1461 C CA . ALA A 1 187 ? 4.091 -37.464 -8.329 1.00 86.69 187 ALA A CA 1
ATOM 1462 C C . ALA A 1 187 ? 4.355 -36.144 -9.101 1.00 86.69 187 ALA A C 1
ATOM 1464 O O . ALA A 1 187 ? 4.743 -36.170 -10.273 1.00 86.69 187 ALA A O 1
ATOM 1465 N N . TYR A 1 188 ? 4.297 -35.019 -8.376 1.00 87.25 188 TYR A N 1
ATOM 1466 C CA . TYR A 1 188 ? 4.341 -33.613 -8.809 1.00 87.25 188 TYR A CA 1
ATOM 1467 C C . TYR A 1 188 ? 3.099 -33.106 -9.569 1.00 87.25 188 TYR A C 1
ATOM 1469 O O . TYR A 1 188 ? 2.744 -33.620 -10.628 1.00 87.25 188 TYR A O 1
ATOM 1477 N N . TYR A 1 189 ? 2.565 -31.970 -9.093 1.00 94.25 189 TYR A N 1
ATOM 1478 C CA . TYR A 1 189 ? 1.332 -31.266 -9.502 1.00 94.25 189 TYR A CA 1
ATOM 1479 C C . TYR A 1 189 ? -0.000 -31.864 -9.021 1.00 94.25 189 TYR A C 1
ATOM 1481 O O . TYR A 1 189 ? -1.008 -31.176 -9.136 1.00 94.25 189 TYR A O 1
ATOM 1489 N N . GLU A 1 190 ? -0.045 -33.046 -8.405 1.00 95.38 190 GLU A N 1
ATOM 1490 C CA . GLU A 1 190 ? -1.277 -33.611 -7.825 1.00 95.38 190 GLU A CA 1
ATOM 1491 C C . GLU A 1 190 ? -1.889 -32.751 -6.706 1.00 95.38 190 GLU A C 1
ATOM 1493 O O . GLU A 1 190 ? -3.106 -32.588 -6.642 1.00 95.38 190 GLU A O 1
ATOM 1498 N N . ASP A 1 191 ? -1.064 -32.152 -5.847 1.00 95.94 191 ASP A N 1
ATOM 1499 C CA . ASP A 1 191 ? -1.499 -31.272 -4.756 1.00 95.94 191 ASP A CA 1
ATOM 1500 C C . ASP A 1 191 ? -2.010 -29.922 -5.270 1.00 95.94 191 ASP A C 1
ATOM 1502 O O . ASP A 1 191 ? -3.055 -29.420 -4.850 1.00 95.94 191 ASP A O 1
ATOM 1506 N N . THR A 1 192 ? -1.300 -29.382 -6.251 1.00 96.94 192 THR A N 1
ATOM 1507 C CA . THR A 1 192 ? -1.629 -28.170 -6.988 1.00 96.94 192 THR A CA 1
ATOM 1508 C C . THR A 1 192 ? -2.944 -28.352 -7.746 1.00 96.94 192 THR A C 1
ATOM 1510 O O . THR A 1 192 ? -3.819 -27.487 -7.705 1.00 96.94 192 THR A O 1
ATOM 1513 N N . ASP A 1 193 ? -3.129 -29.507 -8.378 1.00 98.06 193 ASP A N 1
ATOM 1514 C CA . ASP A 1 193 ? -4.341 -29.876 -9.093 1.00 98.06 193 ASP A CA 1
ATOM 1515 C C . ASP A 1 193 ? -5.544 -30.109 -8.174 1.00 98.06 193 ASP A C 1
ATOM 1517 O O . ASP A 1 193 ? -6.637 -29.616 -8.464 1.00 98.06 193 ASP A O 1
ATOM 1521 N N . LEU A 1 194 ? -5.352 -30.789 -7.039 1.00 98.44 194 LEU A N 1
ATOM 1522 C CA . LEU A 1 194 ? -6.384 -30.945 -6.012 1.00 98.44 194 LEU A CA 1
ATOM 1523 C C . LEU A 1 194 ? -6.833 -29.569 -5.490 1.00 98.44 194 LEU A C 1
ATOM 1525 O O . LEU A 1 194 ? -8.029 -29.311 -5.345 1.00 98.44 194 LEU A O 1
ATOM 1529 N N . CYS A 1 195 ? -5.881 -28.654 -5.283 1.00 98.25 195 CYS A N 1
ATOM 1530 C CA . CYS A 1 195 ? -6.142 -27.272 -4.885 1.00 98.25 195 CYS A CA 1
ATOM 1531 C C . CYS A 1 195 ? -6.908 -26.474 -5.953 1.00 98.25 195 CYS A C 1
ATOM 1533 O O . CYS A 1 195 ? -7.860 -25.763 -5.625 1.00 98.25 195 CYS A O 1
ATOM 1535 N N . PHE A 1 196 ? -6.567 -26.608 -7.238 1.00 97.94 196 PHE A N 1
ATOM 1536 C CA . PHE A 1 196 ? -7.328 -25.977 -8.322 1.00 97.94 196 PHE A CA 1
ATOM 1537 C C . PHE A 1 196 ? -8.729 -26.595 -8.479 1.00 97.94 196 PHE A C 1
ATOM 1539 O O . PHE A 1 196 ? -9.704 -25.858 -8.636 1.00 97.94 196 PHE A O 1
ATOM 1546 N N . SER A 1 197 ? -8.853 -27.916 -8.334 1.00 98.25 197 SER A N 1
ATOM 1547 C CA . SER A 1 197 ? -10.128 -28.644 -8.368 1.00 98.25 197 SER A CA 1
ATOM 1548 C C . SER A 1 197 ? -11.064 -28.200 -7.243 1.00 98.25 197 SER A C 1
ATOM 1550 O O . SER A 1 197 ? -12.207 -27.844 -7.515 1.00 98.25 197 SER A O 1
ATOM 1552 N N . ALA A 1 198 ? -10.567 -28.083 -6.006 1.00 97.81 198 ALA A N 1
ATOM 1553 C CA . ALA A 1 198 ? -11.329 -27.537 -4.881 1.00 97.81 198 ALA A CA 1
ATOM 1554 C C . ALA A 1 198 ? -11.871 -26.122 -5.154 1.00 97.81 198 ALA A C 1
ATOM 1556 O O . ALA A 1 198 ? -13.009 -25.818 -4.796 1.00 97.81 198 ALA A O 1
ATOM 1557 N N . ARG A 1 199 ? -11.089 -25.270 -5.832 1.00 96.19 199 ARG A N 1
ATOM 1558 C CA . ARG A 1 199 ? -11.522 -23.913 -6.208 1.00 96.19 199 ARG A CA 1
ATOM 1559 C C . ARG A 1 199 ? -12.553 -23.895 -7.330 1.00 96.19 199 ARG A C 1
ATOM 1561 O O . ARG A 1 199 ? -13.434 -23.038 -7.314 1.00 96.19 199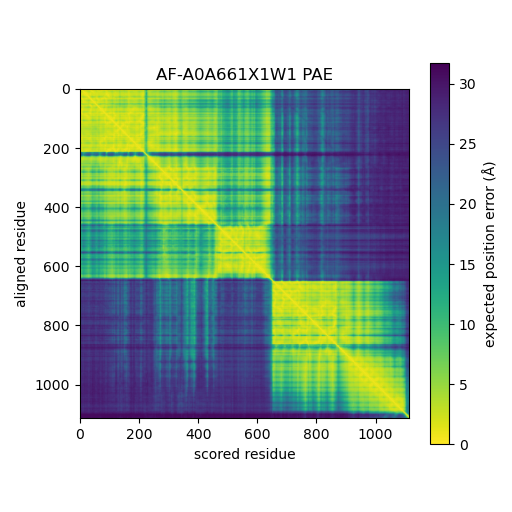 ARG A O 1
ATOM 1568 N N . ARG A 1 200 ? -12.499 -24.848 -8.265 1.00 95.88 200 ARG A N 1
ATOM 1569 C CA . ARG A 1 200 ? -13.549 -25.030 -9.280 1.00 95.88 200 ARG A CA 1
ATOM 1570 C C . ARG A 1 200 ? -14.882 -25.454 -8.651 1.00 95.88 200 ARG A C 1
ATOM 1572 O O . ARG A 1 200 ? -15.920 -24.966 -9.079 1.00 95.88 200 ARG A O 1
ATOM 1579 N N . GLU A 1 201 ? -14.841 -26.249 -7.581 1.00 96.62 201 GLU A N 1
ATOM 1580 C CA . GLU A 1 201 ? -16.007 -26.606 -6.752 1.00 96.62 201 GLU A CA 1
ATOM 1581 C C . GLU A 1 201 ? -16.486 -25.469 -5.815 1.00 96.62 201 GLU A C 1
ATOM 1583 O O . GLU A 1 201 ? -17.335 -25.684 -4.950 1.00 96.62 201 GLU A O 1
ATOM 1588 N N . GLY A 1 202 ? -15.943 -24.252 -5.950 1.00 95.19 202 GLY A N 1
ATOM 1589 C CA . GLY A 1 202 ? -16.341 -23.068 -5.178 1.00 95.19 202 GLY A CA 1
ATOM 1590 C C . GLY A 1 202 ? -15.733 -22.958 -3.774 1.00 95.19 202 GLY A C 1
ATOM 1591 O O . GLY A 1 202 ? -16.041 -22.006 -3.057 1.00 95.19 202 GLY A O 1
ATOM 1592 N N . TYR A 1 203 ? -14.861 -23.887 -3.375 1.00 97.50 203 TYR A N 1
ATOM 1593 C CA . TYR A 1 203 ? -14.141 -23.823 -2.102 1.00 97.50 203 TYR A CA 1
ATOM 1594 C C . TYR A 1 203 ? -12.841 -23.011 -2.210 1.00 97.50 203 TYR A C 1
ATOM 1596 O O . TYR A 1 203 ? -12.370 -22.653 -3.284 1.00 97.50 203 TYR A O 1
ATOM 1604 N N . GLN A 1 204 ? -12.234 -22.714 -1.067 1.00 97.06 204 GLN A N 1
ATOM 1605 C CA . GLN A 1 204 ? -10.982 -21.978 -0.942 1.00 97.06 204 GLN A CA 1
ATOM 1606 C C . GLN A 1 204 ? -9.881 -22.852 -0.336 1.00 97.06 204 GLN A C 1
ATOM 1608 O O . GLN A 1 204 ? -10.146 -23.777 0.440 1.00 97.06 204 GLN A O 1
ATOM 1613 N N . VAL A 1 205 ? -8.636 -22.526 -0.685 1.00 98.31 205 VAL A N 1
ATOM 1614 C CA . VAL A 1 205 ? -7.421 -23.166 -0.165 1.00 98.31 205 VAL A CA 1
ATOM 1615 C C . VAL A 1 205 ? -6.753 -22.204 0.807 1.00 98.31 205 VAL A C 1
ATOM 1617 O O . VAL A 1 205 ? -6.392 -21.088 0.428 1.00 98.31 205 VAL A O 1
ATOM 1620 N N . TYR A 1 206 ? -6.591 -22.626 2.058 1.00 98.38 206 TYR A N 1
ATOM 1621 C CA . TYR A 1 206 ? -6.047 -21.795 3.128 1.00 98.38 206 TYR A CA 1
ATOM 1622 C C . TYR A 1 206 ? -4.675 -22.264 3.603 1.00 98.38 206 TYR A C 1
ATOM 1624 O O . TYR A 1 206 ? -4.434 -23.448 3.821 1.00 98.38 206 TYR A O 1
ATOM 1632 N N . TYR A 1 207 ? -3.803 -21.301 3.874 1.00 98.56 207 TYR A N 1
ATOM 1633 C CA . TYR A 1 207 ? -2.573 -21.491 4.630 1.00 98.56 207 TYR A CA 1
ATOM 1634 C C . TYR A 1 207 ? -2.806 -21.152 6.112 1.00 98.56 207 TYR A C 1
ATOM 1636 O O . TYR A 1 207 ? -3.282 -20.058 6.434 1.00 98.56 207 TYR A O 1
ATOM 1644 N N . GLN A 1 208 ? -2.456 -22.079 7.011 1.00 98.38 208 GLN A N 1
ATOM 1645 C CA . GLN A 1 208 ? -2.588 -21.935 8.464 1.00 98.38 208 GLN A CA 1
ATOM 1646 C C . GLN A 1 208 ? -1.199 -21.855 9.137 1.00 98.38 208 GLN A C 1
ATOM 1648 O O . GLN A 1 208 ? -0.606 -22.892 9.447 1.00 98.38 208 GLN A O 1
ATOM 1653 N N . PRO A 1 209 ? -0.675 -20.648 9.437 1.00 98.06 209 PRO A N 1
ATOM 1654 C CA . PRO A 1 209 ? 0.672 -20.469 9.991 1.00 98.06 209 PRO A CA 1
ATOM 1655 C C . PRO A 1 209 ? 0.872 -21.055 11.394 1.00 98.06 209 PRO A C 1
ATOM 1657 O O . PRO A 1 209 ? 2.009 -21.309 11.780 1.00 98.06 209 PRO A O 1
ATOM 1660 N N . ALA A 1 210 ? -0.203 -21.241 12.169 1.00 97.50 210 ALA A N 1
ATOM 1661 C CA . ALA A 1 210 ? -0.130 -21.802 13.520 1.00 97.50 210 ALA A CA 1
ATOM 1662 C C . ALA A 1 210 ? -0.044 -23.342 13.531 1.00 97.50 210 ALA A C 1
ATOM 1664 O O . ALA A 1 210 ? 0.212 -23.936 14.577 1.00 97.50 210 ALA A O 1
ATOM 1665 N N . SER A 1 211 ? -0.236 -23.991 12.378 1.00 98.12 211 SER A N 1
ATOM 1666 C CA . SER A 1 211 ? 0.090 -25.401 12.191 1.00 98.12 211 SER A CA 1
ATOM 1667 C C . SER A 1 211 ? 1.485 -25.502 11.596 1.00 98.12 211 SER A C 1
ATOM 1669 O O . SER A 1 211 ? 1.651 -25.214 10.418 1.00 98.12 211 SER A O 1
ATOM 1671 N N . VAL A 1 212 ? 2.481 -25.899 12.388 1.00 98.25 212 VAL A N 1
ATOM 1672 C CA . VAL A 1 212 ? 3.875 -26.020 11.931 1.00 98.25 212 VAL A CA 1
ATOM 1673 C C . VAL A 1 212 ? 4.256 -27.491 11.777 1.00 98.25 212 VAL A C 1
ATOM 1675 O O . VAL A 1 212 ? 3.966 -28.310 12.652 1.00 98.25 212 VAL A O 1
ATOM 1678 N N . VAL A 1 213 ? 4.923 -27.817 10.673 1.00 98.44 213 VAL A N 1
ATOM 1679 C CA . VAL A 1 213 ? 5.461 -29.148 10.372 1.00 98.44 213 VAL A CA 1
ATOM 1680 C C . VAL A 1 213 ? 6.896 -28.986 9.870 1.00 98.44 213 VAL A C 1
ATOM 1682 O O . VAL A 1 213 ? 7.159 -28.173 8.984 1.00 98.44 213 VAL A O 1
ATOM 1685 N N . ILE A 1 214 ? 7.832 -29.737 10.451 1.00 97.94 214 ILE A N 1
ATOM 1686 C CA . ILE A 1 214 ? 9.192 -29.867 9.916 1.00 97.94 214 ILE A CA 1
ATOM 1687 C C . ILE A 1 214 ? 9.136 -30.895 8.785 1.00 97.94 214 ILE A C 1
ATOM 1689 O O . ILE A 1 214 ? 8.528 -31.946 8.966 1.00 97.94 214 ILE A O 1
ATOM 1693 N N . HIS A 1 215 ? 9.756 -30.625 7.640 1.00 95.31 215 HIS A N 1
ATOM 1694 C CA . HIS A 1 215 ? 9.755 -31.531 6.488 1.00 95.31 215 HIS A CA 1
ATOM 1695 C C . HIS A 1 215 ? 11.161 -31.621 5.883 1.00 95.31 215 HIS A C 1
ATOM 1697 O O . HIS A 1 215 ? 11.832 -30.611 5.667 1.00 95.31 215 HIS A O 1
ATOM 1703 N N . TYR A 1 216 ? 11.630 -32.850 5.656 1.00 87.75 216 TYR A N 1
ATOM 1704 C CA . TYR A 1 216 ? 13.035 -33.145 5.347 1.00 87.75 216 TYR A CA 1
ATOM 1705 C C . TYR A 1 216 ? 13.388 -33.083 3.841 1.00 87.75 216 TYR A C 1
ATOM 1707 O O . TYR A 1 216 ? 14.551 -33.288 3.507 1.00 87.75 216 TYR A O 1
ATOM 1715 N N . GLU A 1 217 ? 12.408 -32.784 2.972 1.00 73.06 217 GLU A N 1
ATOM 1716 C CA . GLU A 1 217 ? 12.452 -32.590 1.503 1.00 73.06 217 GLU A CA 1
ATOM 1717 C C . GLU A 1 217 ? 13.451 -33.451 0.707 1.00 73.06 217 GLU A C 1
ATOM 1719 O O . GLU A 1 217 ? 14.644 -33.161 0.611 1.00 73.06 217 GLU A O 1
ATOM 1724 N N . GLY A 1 218 ? 12.933 -34.449 -0.012 1.00 59.16 218 GLY A N 1
ATOM 1725 C CA . GLY A 1 218 ? 13.687 -35.137 -1.066 1.00 59.16 218 GLY A CA 1
ATOM 1726 C C . GLY A 1 218 ? 14.615 -36.252 -0.579 1.00 59.16 218 GLY A C 1
ATOM 1727 O O . GLY A 1 218 ? 15.234 -36.919 -1.408 1.00 59.16 218 GLY A O 1
ATOM 1728 N N . GLN A 1 219 ? 14.653 -36.541 0.727 1.00 57.06 219 GLN A N 1
ATOM 1729 C CA . GLN A 1 219 ? 15.331 -37.733 1.268 1.00 57.06 219 GLN A CA 1
ATOM 1730 C C . GLN A 1 219 ? 14.668 -39.054 0.832 1.00 57.06 219 GLN A C 1
ATOM 1732 O O . GLN A 1 219 ? 15.298 -40.115 0.874 1.00 57.06 219 GLN A O 1
ATOM 1737 N N . THR A 1 220 ? 13.414 -38.972 0.390 1.00 49.78 220 THR A N 1
ATOM 1738 C CA . THR A 1 220 ? 12.576 -40.044 -0.167 1.00 49.78 220 THR A CA 1
ATOM 1739 C C . THR A 1 220 ? 12.614 -40.113 -1.702 1.00 49.78 220 THR A C 1
ATOM 1741 O O . THR A 1 220 ? 12.595 -41.213 -2.246 1.00 49.78 220 THR A O 1
ATOM 1744 N N . ALA A 1 221 ? 12.719 -38.976 -2.407 1.00 50.00 221 ALA A N 1
ATOM 1745 C CA . ALA A 1 221 ? 12.552 -38.889 -3.871 1.00 50.00 221 ALA A CA 1
ATOM 1746 C C . ALA A 1 221 ? 13.834 -38.606 -4.694 1.00 50.00 221 ALA A C 1
ATOM 1748 O O . ALA A 1 221 ? 13.813 -38.751 -5.919 1.00 50.00 221 ALA A O 1
ATOM 1749 N N . GLY A 1 222 ? 14.944 -38.214 -4.055 1.00 46.25 222 GLY A N 1
ATOM 1750 C CA . GLY A 1 222 ? 16.208 -37.869 -4.725 1.00 46.25 222 GLY A CA 1
ATOM 1751 C C . GLY A 1 222 ? 16.339 -36.389 -5.121 1.00 46.25 222 GLY A C 1
ATOM 1752 O O . GLY A 1 222 ? 15.389 -35.606 -5.052 1.00 46.25 222 GLY A O 1
ATOM 1753 N N . THR A 1 223 ? 17.554 -35.974 -5.497 1.00 41.94 223 THR A N 1
ATOM 1754 C CA . THR A 1 223 ? 17.908 -34.552 -5.682 1.00 41.94 223 THR A CA 1
ATOM 1755 C C . THR A 1 223 ? 18.027 -34.084 -7.134 1.00 41.94 223 THR A C 1
ATOM 1757 O O . THR A 1 223 ? 17.702 -32.919 -7.373 1.00 41.94 223 THR A O 1
ATOM 1760 N N . ASP A 1 224 ? 18.434 -34.950 -8.067 1.00 42.44 224 ASP A N 1
ATOM 1761 C CA . ASP A 1 224 ? 18.637 -34.643 -9.494 1.00 42.44 224 ASP A CA 1
ATOM 1762 C C . ASP A 1 224 ? 17.320 -34.311 -10.228 1.00 42.44 224 ASP A C 1
ATOM 1764 O O . ASP A 1 224 ? 16.260 -34.826 -9.885 1.00 42.44 224 ASP A O 1
ATOM 1768 N N . LEU A 1 225 ? 17.390 -33.428 -11.228 1.00 51.03 225 LEU A N 1
ATOM 1769 C CA . LEU A 1 225 ? 16.283 -33.028 -12.106 1.00 51.03 225 LEU A CA 1
ATOM 1770 C C . LEU A 1 225 ? 16.246 -33.833 -13.417 1.00 51.03 225 LEU A C 1
ATOM 1772 O O . LEU A 1 225 ? 15.183 -33.930 -14.031 1.00 51.03 225 LEU A O 1
ATOM 1776 N N . ASN A 1 226 ? 17.378 -34.411 -13.833 1.00 39.38 226 ASN A N 1
ATOM 1777 C CA . ASN A 1 226 ? 17.520 -35.146 -15.094 1.00 39.38 226 ASN A CA 1
ATOM 1778 C C . ASN A 1 226 ? 17.334 -36.669 -14.935 1.00 39.38 226 ASN A C 1
ATOM 1780 O O . ASN A 1 226 ? 17.235 -37.389 -15.928 1.00 39.38 226 ASN A O 1
ATOM 1784 N N . SER A 1 227 ? 17.230 -37.166 -13.700 1.00 39.75 227 SER A N 1
ATOM 1785 C CA . SER A 1 227 ? 16.926 -38.561 -13.372 1.00 39.75 227 SER A CA 1
ATOM 1786 C C . SER A 1 227 ? 15.988 -38.666 -12.156 1.00 39.75 227 SER A C 1
ATOM 1788 O O . SER A 1 227 ? 15.751 -37.694 -11.441 1.00 39.75 227 SER A O 1
ATOM 1790 N N . GLY A 1 228 ? 15.396 -39.845 -11.932 1.00 58.72 228 GLY A N 1
ATOM 1791 C CA . GLY A 1 228 ? 14.483 -40.084 -10.805 1.00 58.72 228 GLY A CA 1
ATOM 1792 C C . GLY A 1 228 ? 13.092 -39.445 -10.950 1.00 58.72 228 GLY A C 1
ATOM 1793 O O . GLY A 1 228 ? 12.602 -39.211 -12.057 1.00 58.72 228 GLY A O 1
ATOM 1794 N N . PHE A 1 229 ? 12.422 -39.205 -9.815 1.00 59.19 229 PHE A N 1
ATOM 1795 C CA . PHE A 1 229 ? 11.030 -38.732 -9.776 1.00 59.19 229 PHE A CA 1
ATOM 1796 C C . PHE A 1 229 ? 10.869 -37.264 -10.211 1.00 59.19 229 PHE A C 1
ATOM 1798 O O . PHE A 1 229 ? 9.839 -36.909 -10.781 1.00 59.19 229 PHE A O 1
ATOM 1805 N N . LYS A 1 230 ? 11.870 -36.397 -10.011 1.00 65.44 230 LYS A N 1
ATOM 1806 C CA . LYS A 1 230 ? 11.734 -34.955 -10.297 1.00 65.44 230 LYS A CA 1
ATOM 1807 C C . LYS A 1 230 ? 11.512 -34.608 -11.771 1.00 65.44 230 LYS A C 1
ATOM 1809 O O . LYS A 1 230 ? 10.937 -33.557 -12.045 1.00 65.44 230 LYS A O 1
ATOM 1814 N N . LYS A 1 231 ? 11.860 -35.490 -12.720 1.00 75.38 231 LYS A N 1
ATOM 1815 C CA . LYS A 1 231 ? 11.538 -35.302 -14.150 1.00 75.38 231 LYS A CA 1
ATOM 1816 C C . LYS A 1 231 ? 10.038 -35.058 -14.384 1.00 75.38 231 LYS A C 1
ATOM 1818 O O . LYS A 1 231 ? 9.658 -34.297 -15.274 1.00 75.38 231 LYS A O 1
ATOM 1823 N N . TYR A 1 232 ? 9.184 -35.664 -13.551 1.00 77.62 232 TYR A N 1
ATOM 1824 C CA . TYR A 1 232 ? 7.737 -35.504 -13.646 1.00 77.62 232 TYR A CA 1
ATOM 1825 C C . TYR A 1 232 ? 7.294 -34.069 -13.351 1.00 77.62 232 TYR A C 1
ATOM 1827 O O . TYR A 1 232 ? 6.293 -33.653 -13.913 1.00 77.62 232 TYR A O 1
ATOM 1835 N N . GLN A 1 233 ? 8.068 -33.253 -12.624 1.00 81.44 233 GLN A N 1
ATOM 1836 C CA . GLN A 1 233 ? 7.742 -31.840 -12.409 1.00 81.44 233 GLN A CA 1
ATOM 1837 C C . GLN A 1 233 ? 7.622 -31.050 -13.727 1.00 81.44 233 GLN A C 1
ATOM 1839 O O . GLN A 1 233 ? 6.750 -30.192 -13.841 1.00 81.44 233 GLN A O 1
ATOM 1844 N N . GLN A 1 234 ? 8.445 -31.336 -14.744 1.00 83.81 234 GLN A N 1
ATOM 1845 C CA . GLN A 1 234 ? 8.330 -30.663 -16.047 1.00 83.81 234 GLN A CA 1
ATOM 1846 C C . GLN A 1 234 ? 7.186 -31.240 -16.893 1.00 83.81 234 GLN A C 1
ATOM 1848 O O . GLN A 1 234 ? 6.399 -30.484 -17.461 1.00 83.81 234 GLN A O 1
ATOM 1853 N N . ILE A 1 235 ? 7.071 -32.573 -16.932 1.00 87.81 235 ILE A N 1
ATOM 1854 C CA . ILE A 1 235 ? 6.041 -33.301 -17.692 1.00 87.81 235 ILE A CA 1
ATOM 1855 C C . ILE A 1 235 ? 4.639 -32.931 -17.186 1.00 87.81 235 ILE A C 1
ATOM 1857 O O . ILE A 1 235 ? 3.745 -32.590 -17.959 1.00 87.81 235 ILE A O 1
ATOM 1861 N N . ASN A 1 236 ? 4.450 -32.960 -15.870 1.00 93.31 236 ASN A N 1
ATOM 1862 C CA . ASN A 1 236 ? 3.171 -32.714 -15.226 1.00 93.31 236 ASN A CA 1
ATOM 1863 C C . ASN A 1 236 ? 2.802 -31.227 -15.192 1.00 93.31 236 ASN A C 1
ATOM 1865 O O . ASN A 1 236 ? 1.615 -30.926 -15.285 1.00 93.31 236 ASN A O 1
ATOM 1869 N N . ARG A 1 237 ? 3.776 -30.298 -15.189 1.00 93.88 237 ARG A N 1
ATOM 1870 C CA . ARG A 1 237 ? 3.499 -28.868 -15.422 1.00 93.88 237 ARG A CA 1
ATOM 1871 C C . ARG A 1 237 ? 2.783 -28.652 -16.752 1.00 93.88 237 ARG A C 1
ATOM 1873 O O . ARG A 1 237 ? 1.842 -27.869 -16.803 1.00 93.88 237 ARG A O 1
ATOM 1880 N N . GLN A 1 238 ? 3.208 -29.338 -17.815 1.00 93.75 238 GLN A N 1
ATOM 1881 C CA . GLN A 1 238 ? 2.585 -29.191 -19.131 1.00 93.75 238 GLN A CA 1
ATOM 1882 C C . GLN A 1 238 ? 1.137 -29.711 -19.121 1.00 93.75 238 GLN A C 1
ATOM 1884 O O . GLN A 1 238 ? 0.226 -28.955 -19.453 1.00 93.75 238 GLN A O 1
ATOM 1889 N N . LYS A 1 239 ? 0.900 -30.921 -18.590 1.00 95.75 239 LYS A N 1
ATOM 1890 C CA . LYS A 1 239 ? -0.458 -31.471 -18.381 1.00 95.75 239 LYS A CA 1
ATOM 1891 C C . LYS A 1 239 ? -1.346 -30.555 -17.526 1.00 95.75 239 LYS A C 1
ATOM 1893 O O . LYS A 1 239 ? -2.540 -30.415 -17.772 1.00 95.75 239 LYS A O 1
ATOM 1898 N N . PHE A 1 240 ? -0.779 -29.957 -16.478 1.00 97.19 240 PHE A N 1
ATOM 1899 C CA . PHE A 1 240 ? -1.469 -29.021 -15.590 1.00 97.19 240 PHE A CA 1
ATOM 1900 C C . PHE A 1 240 ? -1.824 -27.715 -16.309 1.00 97.19 240 PHE A C 1
ATOM 1902 O O . PHE A 1 240 ? -2.956 -27.248 -16.197 1.00 97.19 240 PHE A O 1
ATOM 1909 N N . LYS A 1 241 ? -0.900 -27.174 -17.111 1.00 96.12 241 LYS A N 1
ATOM 1910 C CA . LYS A 1 241 ? -1.134 -25.991 -17.941 1.00 96.12 241 LYS A CA 1
ATOM 1911 C C . LYS A 1 241 ? -2.249 -26.218 -18.963 1.00 96.12 241 LYS A C 1
ATOM 1913 O O . LYS A 1 241 ? -3.098 -25.350 -19.121 1.00 96.12 241 LYS A O 1
ATOM 1918 N N . GLU A 1 242 ? -2.278 -27.387 -19.597 1.00 95.94 242 GLU A N 1
ATOM 1919 C CA . GLU A 1 242 ? -3.337 -27.796 -20.531 1.00 95.94 242 GLU A CA 1
ATOM 1920 C C . GLU A 1 242 ? -4.695 -27.962 -19.828 1.00 95.94 242 GLU A C 1
ATOM 1922 O O . GLU A 1 242 ? -5.709 -27.467 -20.316 1.00 95.94 242 GLU A O 1
ATOM 1927 N N . LYS A 1 243 ? -4.731 -28.602 -18.648 1.00 97.25 243 LYS A N 1
ATOM 1928 C CA . LYS A 1 243 ? -5.967 -28.797 -17.865 1.00 97.25 243 LYS A CA 1
ATOM 1929 C C . LYS A 1 243 ? -6.582 -27.479 -17.371 1.00 97.25 243 LYS A C 1
ATOM 1931 O O . LYS A 1 243 ? -7.807 -27.385 -17.299 1.00 97.25 243 LYS A O 1
ATOM 1936 N N . TRP A 1 244 ? -5.752 -26.497 -17.015 1.00 97.56 244 TRP A N 1
ATOM 1937 C CA . TRP A 1 244 ? -6.156 -25.272 -16.307 1.00 97.56 244 TRP A CA 1
ATOM 1938 C C . TRP A 1 244 ? -5.886 -23.976 -17.078 1.00 97.56 244 TRP A C 1
ATOM 1940 O O . TRP A 1 244 ? -5.804 -22.909 -16.474 1.00 97.56 244 TRP A O 1
ATOM 1950 N N . GLU A 1 245 ? -5.749 -24.033 -18.404 1.00 96.00 245 GLU A N 1
ATOM 1951 C CA . GLU A 1 245 ? -5.380 -22.883 -19.243 1.00 96.00 245 GLU A CA 1
ATOM 1952 C C . GLU A 1 245 ? -6.209 -21.616 -18.934 1.00 96.00 245 GLU A C 1
ATOM 1954 O O . GLU A 1 245 ? -5.657 -20.533 -18.725 1.00 96.00 245 GLU A O 1
ATOM 1959 N N . LYS A 1 246 ? -7.536 -21.759 -18.820 1.00 95.38 246 LYS A N 1
ATOM 1960 C CA . LYS A 1 246 ? -8.484 -20.657 -18.556 1.00 95.38 246 LYS A CA 1
ATOM 1961 C C . LYS A 1 246 ? -8.358 -20.069 -17.148 1.00 95.38 246 LYS A C 1
ATOM 1963 O O . LYS A 1 246 ? -8.654 -18.894 -16.927 1.00 95.38 246 LYS A O 1
ATOM 1968 N N . GLU A 1 247 ? -7.957 -20.878 -16.177 1.00 95.19 247 GLU A N 1
ATOM 1969 C CA . GLU A 1 247 ? -7.702 -20.465 -14.800 1.00 95.19 247 GLU A CA 1
ATOM 1970 C C . GLU A 1 247 ? -6.331 -19.792 -14.681 1.00 95.19 247 GLU A C 1
ATOM 1972 O O . GLU A 1 247 ? -6.210 -18.779 -13.994 1.00 95.19 247 GLU A O 1
ATOM 1977 N N . LEU A 1 248 ? -5.322 -20.294 -15.397 1.00 96.50 248 LEU A N 1
ATOM 1978 C CA . LEU A 1 248 ? -3.968 -19.736 -15.419 1.00 96.50 248 LEU A CA 1
ATOM 1979 C C . LEU A 1 248 ? -3.898 -18.369 -16.105 1.00 96.50 248 LEU A C 1
ATOM 1981 O O . LEU A 1 248 ? -3.156 -17.507 -15.642 1.00 96.50 248 LEU A O 1
ATOM 1985 N N . GLN A 1 249 ? -4.741 -18.103 -17.107 1.00 94.00 249 GLN A N 1
ATOM 1986 C CA . GLN A 1 249 ? -4.909 -16.760 -17.687 1.00 94.00 249 GLN A CA 1
ATOM 1987 C C . GLN A 1 249 ? -5.325 -15.684 -16.659 1.00 94.00 249 GLN A C 1
ATOM 1989 O O . GLN A 1 249 ? -5.144 -14.495 -16.913 1.00 94.00 249 GLN A O 1
ATOM 1994 N N . LYS A 1 250 ? -5.865 -16.075 -15.494 1.00 93.12 250 LYS A N 1
ATOM 1995 C CA . LYS A 1 250 ? -6.251 -15.163 -14.397 1.00 93.12 250 LYS A CA 1
ATOM 1996 C C . LYS A 1 250 ? -5.136 -14.959 -13.362 1.00 93.12 250 LYS A C 1
ATOM 1998 O O . LYS A 1 250 ? -5.304 -14.160 -12.443 1.00 93.12 250 LYS A O 1
ATOM 2003 N N . GLN A 1 251 ? -4.032 -15.698 -13.473 1.00 94.75 251 GLN A N 1
ATOM 2004 C CA . GLN A 1 251 ? -2.899 -15.635 -12.553 1.00 94.75 251 GLN A CA 1
ATOM 2005 C C . GLN A 1 251 ? -1.871 -14.595 -13.012 1.00 94.75 251 GLN A C 1
ATOM 2007 O O . GLN A 1 251 ? -1.824 -14.189 -14.173 1.00 94.75 251 GLN A O 1
ATOM 2012 N N . TRP A 1 252 ? -0.999 -14.177 -12.097 1.00 94.75 252 TRP A N 1
ATOM 2013 C CA . TRP A 1 252 ? 0.068 -13.229 -12.415 1.00 94.75 252 TRP A CA 1
ATOM 2014 C C . TRP A 1 252 ? 1.113 -13.839 -13.371 1.00 94.75 252 TRP A C 1
ATOM 2016 O O . TRP A 1 252 ? 1.351 -15.049 -13.337 1.00 94.75 252 TRP A O 1
ATOM 2026 N N . PRO A 1 253 ? 1.785 -13.030 -14.211 1.00 95.56 253 PRO A N 1
ATOM 2027 C CA . PRO A 1 253 ? 2.998 -13.448 -14.911 1.00 95.56 253 PRO A CA 1
ATOM 2028 C C . PRO A 1 253 ? 4.105 -13.863 -13.936 1.00 95.56 253 PRO A C 1
ATOM 2030 O O . PRO A 1 253 ? 4.230 -13.287 -12.851 1.00 95.56 253 PRO A O 1
ATOM 2033 N N . ASN A 1 254 ? 4.933 -14.819 -14.352 1.00 94.38 254 ASN A N 1
ATOM 2034 C CA . ASN A 1 254 ? 6.082 -15.324 -13.600 1.00 94.38 254 ASN A CA 1
ATOM 2035 C C . ASN A 1 254 ? 7.258 -14.320 -13.614 1.00 94.38 254 ASN A C 1
ATOM 2037 O O . ASN A 1 254 ? 8.252 -14.500 -14.312 1.00 94.38 254 ASN A O 1
ATOM 2041 N N . ASP A 1 255 ? 7.114 -13.225 -12.864 1.00 90.94 255 ASP A N 1
ATOM 2042 C CA . ASP A 1 255 ? 8.172 -12.253 -12.550 1.00 90.94 255 ASP A CA 1
ATOM 2043 C C . ASP A 1 255 ? 8.312 -12.185 -11.013 1.00 90.94 255 ASP A C 1
ATOM 2045 O O . ASP A 1 255 ? 7.300 -11.996 -10.326 1.00 90.94 255 ASP A O 1
ATOM 2049 N N . PRO A 1 256 ? 9.528 -12.290 -10.437 1.00 87.56 256 PRO A N 1
ATOM 2050 C CA . PRO A 1 256 ? 9.764 -12.119 -9.000 1.00 87.56 256 PRO A CA 1
ATOM 2051 C C . PRO A 1 256 ? 9.152 -10.848 -8.381 1.00 87.56 256 PRO A C 1
ATOM 2053 O O . PRO A 1 256 ? 8.799 -10.857 -7.203 1.00 87.56 256 PRO A O 1
ATOM 2056 N N . LYS A 1 257 ? 8.968 -9.767 -9.154 1.00 89.69 257 LYS A N 1
ATOM 2057 C CA . LYS A 1 257 ? 8.278 -8.537 -8.714 1.00 89.69 257 LYS A CA 1
ATOM 2058 C C . LYS A 1 257 ? 6.805 -8.763 -8.366 1.00 89.69 257 LYS A C 1
ATOM 2060 O O . LYS A 1 257 ? 6.267 -8.031 -7.541 1.00 89.69 257 LYS A O 1
ATOM 2065 N N . ASN A 1 258 ? 6.158 -9.760 -8.973 1.00 92.19 258 ASN A N 1
ATOM 2066 C CA . ASN A 1 258 ? 4.746 -10.064 -8.747 1.00 92.19 258 ASN A CA 1
ATOM 2067 C C . ASN A 1 258 ? 4.525 -10.888 -7.470 1.00 92.19 258 ASN A C 1
ATOM 2069 O O . ASN A 1 258 ? 3.430 -10.841 -6.916 1.00 92.19 258 ASN A O 1
ATOM 2073 N N . VAL A 1 259 ? 5.544 -11.602 -6.967 1.00 93.06 259 VAL A N 1
ATOM 2074 C CA . VAL A 1 259 ? 5.456 -12.506 -5.798 1.00 93.06 259 VAL A CA 1
ATOM 2075 C C . VAL A 1 259 ? 4.735 -11.887 -4.581 1.00 93.06 259 VAL A C 1
ATOM 2077 O O . VAL A 1 259 ? 3.846 -12.548 -4.036 1.00 93.06 259 VAL A O 1
ATOM 2080 N N . PRO A 1 260 ? 5.012 -10.639 -4.142 1.00 90.19 260 PRO A N 1
ATOM 2081 C CA . PRO A 1 260 ? 4.354 -10.080 -2.957 1.00 90.19 260 PRO A CA 1
ATOM 2082 C C . PRO A 1 260 ? 2.858 -9.791 -3.163 1.00 90.19 260 PRO A C 1
ATOM 2084 O O . PRO A 1 260 ? 2.066 -9.889 -2.222 1.00 90.19 260 PRO A O 1
ATOM 2087 N N . ILE A 1 261 ? 2.447 -9.497 -4.400 1.00 90.88 261 ILE A N 1
ATOM 2088 C CA . ILE A 1 261 ? 1.044 -9.272 -4.766 1.00 90.88 261 ILE A CA 1
ATOM 2089 C C . ILE A 1 261 ? 0.338 -10.618 -4.986 1.00 90.88 261 ILE A C 1
ATOM 2091 O O . ILE A 1 261 ? -0.751 -10.819 -4.451 1.00 90.88 261 ILE A O 1
ATOM 2095 N N . ALA A 1 262 ? 0.984 -11.544 -5.699 1.00 93.19 262 ALA A N 1
ATOM 2096 C CA . ALA A 1 262 ? 0.483 -12.875 -6.042 1.00 93.19 262 ALA A CA 1
ATOM 2097 C C . ALA A 1 262 ? 0.349 -13.822 -4.834 1.00 93.19 262 ALA A C 1
ATOM 2099 O O . ALA A 1 262 ? -0.500 -14.705 -4.844 1.00 93.19 262 ALA A O 1
ATOM 2100 N N . SER A 1 263 ? 1.112 -13.599 -3.755 1.00 92.38 263 SER A N 1
ATOM 2101 C CA . SER A 1 263 ? 0.964 -14.326 -2.477 1.00 92.38 263 SER A CA 1
ATOM 2102 C C . SER A 1 263 ? -0.379 -14.104 -1.758 1.00 92.38 263 SER A C 1
ATOM 2104 O O . SER A 1 263 ? -0.647 -14.745 -0.739 1.00 92.38 263 SER A O 1
ATOM 2106 N N . HIS A 1 264 ? -1.228 -13.209 -2.275 1.00 90.50 264 HIS A N 1
ATOM 2107 C CA . HIS A 1 264 ? -2.531 -12.873 -1.719 1.00 90.50 264 HIS A CA 1
ATOM 2108 C C . HIS A 1 264 ? -3.637 -13.038 -2.765 1.00 90.50 264 HIS A C 1
ATOM 2110 O O . HIS A 1 264 ? -3.716 -12.265 -3.722 1.00 90.50 264 HIS A O 1
ATOM 2116 N N . ARG A 1 265 ? -4.536 -14.002 -2.545 1.00 90.81 265 ARG A N 1
ATOM 2117 C CA . ARG A 1 265 ? -5.749 -14.163 -3.358 1.00 90.81 265 ARG A CA 1
ATOM 2118 C C . ARG A 1 265 ? -6.891 -13.266 -2.884 1.00 90.81 265 ARG A C 1
ATOM 2120 O O . ARG A 1 265 ? -6.962 -12.919 -1.708 1.00 90.81 265 ARG A O 1
ATOM 2127 N N . ASP A 1 266 ? -7.781 -12.948 -3.821 1.00 87.81 266 ASP A N 1
ATOM 2128 C CA . ASP A 1 266 ? -9.051 -12.246 -3.613 1.00 87.81 266 ASP A CA 1
ATOM 2129 C C . ASP A 1 266 ? -8.916 -10.940 -2.804 1.00 87.81 266 ASP A C 1
ATOM 2131 O O . ASP A 1 266 ? -9.648 -10.726 -1.850 1.00 87.81 266 ASP A O 1
ATOM 2135 N N . VAL A 1 267 ? -7.958 -10.066 -3.141 1.00 92.38 267 VAL A N 1
ATOM 2136 C CA . VAL A 1 267 ? -7.762 -8.783 -2.435 1.00 92.38 267 VAL A CA 1
ATOM 2137 C C . VAL A 1 267 ? -8.438 -7.634 -3.184 1.00 92.38 267 VAL A C 1
ATOM 2139 O O . VAL A 1 267 ? -8.017 -7.286 -4.287 1.00 92.38 267 VAL A O 1
ATOM 2142 N N . SER A 1 268 ? -9.441 -7.002 -2.567 1.00 91.81 268 SER A N 1
ATOM 2143 C CA . SER A 1 268 ? -10.196 -5.871 -3.143 1.00 91.81 268 SER A CA 1
ATOM 2144 C C . SER A 1 268 ? -9.537 -4.499 -2.916 1.00 91.81 268 SER A C 1
ATOM 2146 O O . SER A 1 268 ? -9.743 -3.553 -3.690 1.00 91.81 268 SER A O 1
ATOM 2148 N N . MET A 1 269 ? -8.766 -4.391 -1.829 1.00 93.44 269 MET A N 1
ATOM 2149 C CA . MET A 1 269 ? -8.034 -3.203 -1.390 1.00 93.44 269 MET A CA 1
ATOM 2150 C C . MET A 1 269 ? -6.930 -3.578 -0.393 1.00 93.44 269 MET A C 1
ATOM 2152 O O . MET A 1 269 ? -7.031 -4.583 0.319 1.00 93.44 269 MET A O 1
ATOM 2156 N N . ARG A 1 270 ? -5.885 -2.757 -0.310 1.00 95.62 270 ARG A N 1
ATOM 2157 C CA . ARG A 1 270 ? -4.766 -2.913 0.625 1.00 95.62 270 ARG A CA 1
ATOM 2158 C C . ARG A 1 270 ? -4.708 -1.725 1.577 1.00 95.62 270 ARG A C 1
ATOM 2160 O O . ARG A 1 270 ? -4.600 -0.581 1.139 1.00 95.62 270 ARG A O 1
ATOM 2167 N N . ILE A 1 271 ? -4.770 -2.004 2.879 1.00 97.75 271 ILE A N 1
ATOM 2168 C CA . ILE A 1 271 ? -4.864 -0.990 3.934 1.00 97.75 271 ILE A CA 1
ATOM 2169 C C . ILE A 1 271 ? -3.696 -1.132 4.914 1.00 97.75 271 ILE A C 1
ATOM 2171 O O . ILE A 1 271 ? -3.512 -2.180 5.535 1.00 97.75 271 ILE A O 1
ATOM 2175 N N . PHE A 1 272 ? -2.932 -0.058 5.082 1.00 98.19 272 PHE A N 1
ATOM 2176 C CA . PHE A 1 272 ? -1.996 0.101 6.190 1.00 98.19 272 PHE A CA 1
ATOM 2177 C C . PHE A 1 272 ? -2.758 0.633 7.409 1.00 98.19 272 PHE A C 1
ATOM 2179 O O . PHE A 1 272 ? -3.531 1.579 7.277 1.00 98.19 272 PHE A O 1
ATOM 2186 N N . VAL A 1 273 ? -2.567 0.055 8.593 1.00 98.44 273 VAL A N 1
ATOM 2187 C CA . VAL A 1 273 ? -3.202 0.534 9.833 1.00 98.44 273 VAL A CA 1
ATOM 2188 C C . VAL A 1 273 ? -2.132 0.743 10.893 1.00 98.44 273 VAL A C 1
ATOM 2190 O O . VAL A 1 273 ? -1.366 -0.178 11.161 1.00 98.44 273 VAL A O 1
ATOM 2193 N N . ALA A 1 274 ? -2.091 1.921 11.514 1.00 97.62 274 ALA A N 1
ATOM 2194 C CA . ALA A 1 274 ? -1.191 2.204 12.632 1.00 97.62 274 ALA A CA 1
ATOM 2195 C C . ALA A 1 274 ? -1.970 2.661 13.869 1.00 97.62 274 ALA A C 1
ATOM 2197 O O . ALA A 1 274 ? -2.751 3.611 13.803 1.00 97.62 274 ALA A O 1
ATOM 2198 N N . ASP A 1 275 ? -1.708 2.008 15.002 1.00 95.75 275 ASP A N 1
ATOM 2199 C CA . ASP A 1 275 ? -2.329 2.297 16.298 1.00 95.75 275 ASP A CA 1
ATOM 2200 C C . ASP A 1 275 ? -1.269 2.330 17.420 1.00 95.75 275 ASP A C 1
ATOM 2202 O O . ASP A 1 275 ? -0.210 1.697 17.297 1.00 95.75 275 ASP A O 1
ATOM 2206 N N . PRO A 1 276 ? -1.490 3.051 18.541 1.00 89.88 276 PRO A N 1
ATOM 2207 C CA . PRO A 1 276 ? -0.555 3.018 19.657 1.00 89.88 276 PRO A CA 1
ATOM 2208 C C . PRO A 1 276 ? -0.348 1.617 20.254 1.00 89.88 276 PRO A C 1
ATOM 2210 O O . PRO A 1 276 ? 0.732 1.378 20.802 1.00 89.88 276 PRO A O 1
ATOM 2213 N N . PHE A 1 277 ? -1.335 0.716 20.144 1.00 90.44 277 PHE A N 1
ATOM 2214 C CA . PHE A 1 277 ? -1.322 -0.626 20.733 1.00 90.44 277 PHE A CA 1
ATOM 2215 C C . PHE A 1 277 ? -1.904 -1.693 19.786 1.00 90.44 277 PHE A C 1
ATOM 2217 O O . PHE A 1 277 ? -2.508 -1.392 18.761 1.00 90.44 277 PHE A O 1
ATOM 2224 N N . LEU A 1 278 ? -1.773 -2.975 20.144 1.00 93.50 278 LEU A N 1
ATOM 2225 C CA . LEU A 1 278 ? -2.651 -4.004 19.571 1.00 93.50 278 LEU A CA 1
ATOM 2226 C C . LEU A 1 278 ? -4.103 -3.784 20.057 1.00 93.50 278 LEU A C 1
ATOM 2228 O O . LEU A 1 278 ? -4.290 -3.334 21.191 1.00 93.50 278 LEU A O 1
ATOM 2232 N N . PRO A 1 279 ? -5.147 -4.132 19.276 1.00 92.12 279 PRO A N 1
ATOM 2233 C CA . PRO A 1 279 ? -6.539 -3.910 19.666 1.00 92.12 279 PRO A CA 1
ATOM 2234 C C . PRO A 1 279 ? -6.944 -4.812 20.845 1.00 92.12 279 PRO A C 1
ATOM 2236 O O . PRO A 1 279 ? -7.366 -5.952 20.670 1.00 92.12 279 PRO A O 1
ATOM 2239 N N . MET A 1 280 ? -6.836 -4.300 22.073 1.00 88.88 280 MET A N 1
ATOM 2240 C CA . MET A 1 280 ? -7.268 -4.987 23.295 1.00 88.88 280 MET A CA 1
ATOM 2241 C C . MET A 1 280 ? -8.793 -4.871 23.478 1.00 88.88 280 MET A C 1
ATOM 2243 O O . MET A 1 280 ? -9.284 -4.111 24.318 1.00 88.88 280 MET A O 1
ATOM 2247 N N . TRP A 1 281 ? -9.552 -5.578 22.634 1.00 86.31 281 TRP A N 1
ATOM 2248 C CA . TRP A 1 281 ? -11.015 -5.456 22.503 1.00 86.31 281 TRP A CA 1
ATOM 2249 C C . TRP A 1 281 ? -11.805 -5.734 23.797 1.00 86.31 281 TRP A C 1
ATOM 2251 O O . TRP A 1 281 ? -12.909 -5.226 23.954 1.00 86.31 281 TRP A O 1
ATOM 2261 N N . ASP A 1 282 ? -11.241 -6.496 24.738 1.00 78.12 282 ASP A N 1
ATOM 2262 C CA . ASP A 1 282 ? -11.811 -6.804 26.059 1.00 78.12 282 ASP A CA 1
ATOM 2263 C C . ASP A 1 282 ? -11.371 -5.819 27.166 1.00 78.12 282 ASP A C 1
ATOM 2265 O O . ASP A 1 282 ? -11.704 -6.013 28.338 1.00 78.12 282 ASP A O 1
ATOM 2269 N N . ARG A 1 283 ? -10.610 -4.763 26.824 1.00 74.75 283 ARG A N 1
ATOM 2270 C CA . ARG A 1 283 ? -10.064 -3.776 27.780 1.00 74.75 283 ARG A CA 1
ATOM 2271 C C . ARG A 1 283 ? -10.536 -2.339 27.565 1.00 74.75 283 ARG A C 1
ATOM 2273 O O . ARG A 1 283 ? -10.636 -1.606 28.549 1.00 74.75 283 ARG A O 1
ATOM 2280 N N . SER A 1 284 ? -10.814 -1.908 26.330 1.00 74.31 284 SER A N 1
ATOM 2281 C CA . SER A 1 284 ? -11.285 -0.539 26.059 1.00 74.31 284 SER A CA 1
ATOM 2282 C C . SER A 1 284 ? -12.238 -0.441 24.862 1.00 74.31 284 SER A C 1
ATOM 2284 O O . SER A 1 284 ? -12.128 -1.196 23.897 1.00 74.31 284 SER A O 1
ATOM 2286 N N . SER A 1 285 ? -13.161 0.528 24.899 1.00 74.44 285 SER A N 1
ATOM 2287 C CA . SER A 1 285 ? -14.152 0.745 23.834 1.00 74.44 285 SER A CA 1
ATOM 2288 C C . SER A 1 285 ? -13.527 1.181 22.507 1.00 74.44 285 SER A C 1
ATOM 2290 O O . SER A 1 285 ? -13.982 0.741 21.456 1.00 74.44 285 SER A O 1
ATOM 2292 N N . GLY A 1 286 ? -12.464 1.994 22.543 1.00 81.25 286 GLY A N 1
ATOM 2293 C CA . GLY A 1 286 ? -11.714 2.380 21.342 1.00 81.25 286 GLY A CA 1
ATOM 2294 C C . GLY A 1 286 ? -11.063 1.168 20.672 1.00 81.25 286 GLY A C 1
ATOM 2295 O O . GLY A 1 286 ? -11.211 0.975 19.467 1.00 81.25 286 GLY A O 1
ATOM 2296 N N . SER A 1 287 ? -10.446 0.285 21.465 1.00 87.19 287 SER A N 1
ATOM 2297 C CA . SER A 1 287 ? -9.884 -0.979 20.972 1.00 87.19 287 SER A CA 1
ATOM 2298 C C . SER A 1 287 ? -10.949 -1.925 20.407 1.00 87.19 287 SER A C 1
ATOM 2300 O O . SER A 1 287 ? -10.689 -2.596 19.413 1.00 87.19 287 SER A O 1
ATOM 2302 N N . LEU A 1 288 ? -12.145 -1.976 21.008 1.00 87.00 288 LEU A N 1
ATOM 2303 C CA . LEU A 1 288 ? -13.268 -2.770 20.500 1.00 87.00 288 LEU A CA 1
ATOM 2304 C C . LEU A 1 288 ? -13.811 -2.216 19.171 1.00 87.00 288 LEU A C 1
ATOM 2306 O O . LEU A 1 288 ? -14.060 -2.991 18.251 1.00 87.00 288 LEU A O 1
ATOM 2310 N N . ARG A 1 289 ? -13.941 -0.887 19.038 1.00 90.31 289 ARG A N 1
ATOM 2311 C CA . ARG A 1 289 ? -14.310 -0.214 17.778 1.00 90.31 289 ARG A CA 1
ATOM 2312 C C . ARG A 1 289 ? -13.296 -0.523 16.674 1.00 90.31 289 ARG A C 1
ATOM 2314 O O . ARG A 1 289 ? -13.704 -0.974 15.609 1.00 90.31 289 ARG A O 1
ATOM 2321 N N . LEU A 1 290 ? -12.000 -0.362 16.956 1.00 94.31 290 LEU A N 1
ATOM 2322 C CA . LEU A 1 290 ? -10.904 -0.727 16.050 1.00 94.31 290 LEU A CA 1
ATOM 2323 C C . LEU A 1 290 ? -11.000 -2.197 15.618 1.00 94.31 290 LEU A C 1
ATOM 2325 O O . LEU A 1 290 ? -11.075 -2.497 14.430 1.00 94.31 290 LEU A O 1
ATOM 2329 N N . PHE A 1 291 ? -11.078 -3.122 16.576 1.00 95.06 291 PHE A N 1
ATOM 2330 C CA . PHE A 1 291 ? -11.190 -4.554 16.298 1.00 95.06 291 PHE A CA 1
ATOM 2331 C C . PHE A 1 291 ? -12.410 -4.900 15.427 1.00 95.06 291 PHE A C 1
ATOM 2333 O O . PHE A 1 291 ? -12.293 -5.667 14.470 1.00 95.06 291 PHE A O 1
ATOM 2340 N N . ASN A 1 292 ? -13.567 -4.298 15.709 1.00 93.06 292 ASN A N 1
ATOM 2341 C CA . ASN A 1 292 ? -14.789 -4.550 14.954 1.00 93.06 292 ASN A CA 1
ATOM 2342 C C . ASN A 1 292 ? -14.745 -3.953 13.538 1.00 93.06 292 ASN A C 1
ATOM 2344 O O . ASN A 1 292 ? -15.194 -4.626 12.610 1.00 93.06 292 ASN A O 1
ATOM 2348 N N . TYR A 1 293 ? -14.153 -2.771 13.308 1.00 94.62 293 TYR A N 1
ATOM 2349 C CA . TYR A 1 293 ? -13.982 -2.303 11.926 1.00 94.62 293 TYR A CA 1
ATOM 2350 C C . TYR A 1 293 ? -12.926 -3.096 11.155 1.00 94.62 293 TYR A C 1
ATOM 2352 O O . TYR A 1 293 ? -13.121 -3.341 9.967 1.00 94.62 293 TYR A O 1
ATOM 2360 N N . LEU A 1 294 ? -11.870 -3.592 11.810 1.00 97.00 294 LEU A N 1
ATOM 2361 C CA . LEU A 1 294 ? -10.910 -4.502 11.175 1.00 97.00 294 LEU A CA 1
ATOM 2362 C C . LEU A 1 294 ? -11.595 -5.788 10.678 1.00 97.00 294 LEU A C 1
ATOM 2364 O O . LEU A 1 294 ? -11.340 -6.198 9.547 1.00 97.00 294 LEU A O 1
ATOM 2368 N N . LYS A 1 295 ? -12.521 -6.383 11.454 1.00 95.38 295 LYS A N 1
ATOM 2369 C CA . LYS A 1 295 ? -13.363 -7.504 10.980 1.00 95.38 295 LYS A CA 1
ATOM 2370 C C . LYS A 1 295 ? -14.168 -7.131 9.731 1.00 95.38 295 LYS A C 1
ATOM 2372 O O . LYS A 1 295 ? -14.201 -7.905 8.779 1.00 95.38 295 LYS A O 1
ATOM 2377 N N . ILE A 1 296 ? -14.818 -5.964 9.728 1.00 95.19 296 ILE A N 1
ATOM 2378 C CA . ILE A 1 296 ? -15.674 -5.523 8.613 1.00 95.19 296 ILE A CA 1
ATOM 2379 C C . ILE A 1 296 ? -14.842 -5.311 7.346 1.00 95.19 296 ILE A C 1
ATOM 2381 O O . ILE A 1 296 ? -15.226 -5.797 6.287 1.00 95.19 296 ILE A O 1
ATOM 2385 N N . LEU A 1 297 ? -13.674 -4.671 7.461 1.00 96.06 297 LEU A N 1
ATOM 2386 C CA . LEU A 1 297 ? -12.726 -4.500 6.357 1.00 96.06 297 LEU A CA 1
ATOM 2387 C C . LEU A 1 297 ? -12.215 -5.855 5.834 1.00 96.06 297 LEU A C 1
ATOM 2389 O O . LEU A 1 297 ? -12.181 -6.071 4.623 1.00 96.06 297 LEU A O 1
ATOM 2393 N N . LYS A 1 298 ? -11.900 -6.814 6.719 1.00 94.38 298 LYS A N 1
ATOM 2394 C CA . LYS A 1 298 ? -11.586 -8.198 6.315 1.00 94.38 298 LYS A CA 1
ATOM 2395 C C . LYS A 1 298 ? -12.750 -8.869 5.573 1.00 94.38 298 LYS A C 1
ATOM 2397 O O . LYS A 1 298 ? -12.508 -9.516 4.562 1.00 94.38 298 LYS A O 1
ATOM 2402 N N . GLY A 1 299 ? -13.993 -8.655 6.010 1.00 92.69 299 GLY A N 1
ATOM 2403 C CA . GLY A 1 299 ? -15.228 -9.091 5.335 1.00 92.69 299 GLY A CA 1
ATOM 2404 C C . GLY A 1 299 ? -15.648 -8.245 4.118 1.00 92.69 299 GLY A C 1
ATOM 2405 O O . GLY A 1 299 ? -16.761 -8.409 3.604 1.00 92.69 299 GLY A O 1
ATOM 2406 N N . MET A 1 300 ? -14.786 -7.321 3.687 1.00 93.50 300 MET A N 1
ATOM 2407 C CA . MET A 1 300 ? -14.817 -6.608 2.405 1.00 93.50 300 MET A CA 1
ATOM 2408 C C . MET A 1 300 ? -13.613 -7.001 1.529 1.00 93.50 300 MET A C 1
ATOM 2410 O O . MET A 1 300 ? -13.272 -6.272 0.599 1.00 93.50 300 MET A O 1
ATOM 2414 N N . ASP A 1 301 ? -12.954 -8.124 1.838 1.00 93.31 301 ASP A N 1
ATOM 2415 C CA . ASP A 1 301 ? -11.787 -8.652 1.122 1.00 93.31 301 ASP A CA 1
ATOM 2416 C C . ASP A 1 301 ? -10.554 -7.721 1.146 1.00 93.31 301 ASP A C 1
ATOM 2418 O O . ASP A 1 301 ? -9.694 -7.748 0.261 1.00 93.31 301 ASP A O 1
ATOM 2422 N N . ALA A 1 302 ? -10.424 -6.896 2.193 1.00 95.62 302 ALA A N 1
ATOM 2423 C CA . ALA A 1 302 ? -9.221 -6.099 2.404 1.00 95.62 302 ALA A CA 1
ATOM 2424 C C . ALA A 1 302 ? -8.042 -6.966 2.886 1.00 95.62 302 ALA A C 1
ATOM 2426 O O . ALA A 1 302 ? -8.162 -7.795 3.800 1.00 95.62 302 ALA A O 1
ATOM 2427 N N . HIS A 1 303 ? -6.856 -6.714 2.337 1.00 96.44 303 HIS A N 1
ATOM 2428 C CA . HIS A 1 303 ? -5.600 -7.112 2.966 1.00 96.44 303 HIS A CA 1
ATOM 2429 C C . HIS A 1 303 ? -5.123 -5.976 3.874 1.00 96.44 303 HIS A C 1
ATOM 2431 O O . HIS A 1 303 ? -5.047 -4.824 3.447 1.00 96.44 303 HIS A O 1
ATOM 2437 N N . ILE A 1 304 ? -4.838 -6.302 5.135 1.00 98.19 304 ILE A N 1
ATOM 2438 C CA . ILE A 1 304 ? -4.516 -5.324 6.174 1.00 98.19 304 ILE A CA 1
ATOM 2439 C C . ILE A 1 304 ? -3.134 -5.639 6.738 1.00 98.19 304 ILE A C 1
ATOM 2441 O O . ILE A 1 304 ? -2.925 -6.736 7.263 1.00 98.19 304 ILE A O 1
ATOM 2445 N N . THR A 1 305 ? -2.242 -4.651 6.684 1.00 98.06 305 THR A N 1
ATOM 2446 C CA . THR A 1 305 ? -0.969 -4.649 7.412 1.00 98.06 305 THR A CA 1
ATOM 2447 C C . THR A 1 305 ? -1.109 -3.715 8.609 1.00 98.06 305 THR A C 1
ATOM 2449 O O . THR A 1 305 ? -1.255 -2.504 8.451 1.00 98.06 305 THR A O 1
ATOM 2452 N N . PHE A 1 306 ? -1.098 -4.283 9.811 1.00 98.31 306 PHE A N 1
ATOM 2453 C CA . PHE A 1 306 ? -1.274 -3.585 11.079 1.00 98.31 306 PHE A CA 1
ATOM 2454 C C . PHE A 1 306 ? 0.076 -3.356 11.767 1.00 98.31 306 PHE A C 1
ATOM 2456 O O . PHE A 1 306 ? 0.852 -4.295 11.950 1.00 98.31 306 PHE A O 1
ATOM 2463 N N . VAL A 1 307 ? 0.332 -2.124 12.199 1.00 97.19 307 VAL A N 1
ATOM 2464 C CA . VAL A 1 307 ? 1.504 -1.722 12.980 1.00 97.19 307 VAL A CA 1
ATOM 2465 C C . VAL A 1 307 ? 1.056 -1.217 14.348 1.00 97.19 307 VAL A C 1
ATOM 2467 O O . VAL A 1 307 ? 0.449 -0.154 14.468 1.00 97.19 307 VAL A O 1
ATOM 2470 N N . ALA A 1 308 ? 1.404 -1.960 15.397 1.00 93.69 308 ALA A N 1
ATOM 2471 C CA . ALA A 1 308 ? 1.286 -1.490 16.771 1.00 93.69 308 ALA A CA 1
ATOM 2472 C C . ALA A 1 308 ? 2.574 -0.771 17.194 1.00 93.69 308 ALA A C 1
ATOM 2474 O O . ALA A 1 308 ? 3.649 -1.382 17.212 1.00 93.69 308 ALA A O 1
ATOM 2475 N N . ARG A 1 309 ? 2.490 0.494 17.625 1.00 89.69 309 ARG A N 1
ATOM 2476 C CA . ARG A 1 309 ? 3.660 1.181 18.211 1.00 89.69 309 ARG A CA 1
ATOM 2477 C C . ARG A 1 309 ? 4.194 0.427 19.435 1.00 89.69 309 ARG A C 1
ATOM 2479 O O . ARG A 1 309 ? 5.405 0.341 19.614 1.00 89.69 309 ARG A O 1
ATOM 2486 N N . ILE A 1 310 ? 3.304 -0.132 20.256 1.00 85.62 310 ILE A N 1
ATOM 2487 C CA . ILE A 1 310 ? 3.621 -0.988 21.408 1.00 85.62 310 ILE A CA 1
ATOM 2488 C C . ILE A 1 310 ? 2.850 -2.306 21.258 1.00 85.62 310 ILE A C 1
ATOM 2490 O O . ILE A 1 310 ? 1.636 -2.295 21.062 1.00 85.62 310 ILE A O 1
ATOM 2494 N N . GLY A 1 311 ? 3.550 -3.440 21.344 1.00 85.25 311 GLY A N 1
ATOM 2495 C CA . GLY A 1 311 ? 2.939 -4.774 21.322 1.00 85.25 311 GLY A CA 1
ATOM 2496 C C . GLY A 1 311 ? 2.157 -5.113 22.598 1.00 85.25 311 GLY A C 1
ATOM 2497 O O . GLY A 1 311 ? 1.886 -4.256 23.439 1.00 85.25 311 GLY A O 1
ATOM 2498 N N . SER A 1 312 ? 1.811 -6.388 22.778 1.00 86.00 312 SER A N 1
ATOM 2499 C CA . SER A 1 312 ? 1.174 -6.870 24.014 1.00 86.00 312 SER A CA 1
ATOM 2500 C C . SER A 1 312 ? 1.918 -8.060 24.609 1.00 86.00 312 SER A C 1
ATOM 2502 O O . SER A 1 312 ? 2.457 -8.890 23.884 1.00 86.00 312 SER A O 1
ATOM 2504 N N . SER A 1 313 ? 1.926 -8.162 25.940 1.00 85.06 313 SER A N 1
ATOM 2505 C CA . SER A 1 313 ? 2.448 -9.333 26.656 1.00 85.06 313 SER A CA 1
ATOM 2506 C C . SER A 1 313 ? 1.492 -10.529 26.635 1.00 85.06 313 SER A C 1
ATOM 2508 O O . SER A 1 313 ? 1.926 -11.652 26.875 1.00 85.06 313 SER A O 1
ATOM 2510 N N . ASP A 1 314 ? 0.206 -10.304 26.353 1.00 90.19 314 ASP A N 1
ATOM 2511 C CA . ASP A 1 314 ? -0.802 -11.353 26.192 1.00 90.19 314 ASP A CA 1
ATOM 2512 C C . ASP A 1 314 ? -0.873 -11.750 24.701 1.00 90.19 314 ASP A C 1
ATOM 2514 O O . ASP A 1 314 ? -1.299 -10.940 23.866 1.00 90.19 314 ASP A O 1
ATOM 2518 N N . PRO A 1 315 ? -0.445 -12.975 24.331 1.00 90.56 315 PRO A N 1
ATOM 2519 C CA . PRO A 1 315 ? -0.296 -13.354 22.932 1.00 90.56 315 PRO A CA 1
ATOM 2520 C C . PRO A 1 315 ? -1.634 -13.463 22.190 1.00 90.56 315 PRO A C 1
ATOM 2522 O O . PRO A 1 315 ? -1.649 -13.468 20.955 1.00 90.56 315 PRO A O 1
ATOM 2525 N N . LYS A 1 316 ? -2.769 -13.492 22.909 1.00 94.19 316 LYS A N 1
ATOM 2526 C CA . LYS A 1 316 ? -4.096 -13.683 22.311 1.00 94.19 316 LYS A CA 1
ATOM 2527 C C . LYS A 1 316 ? -4.463 -12.588 21.311 1.00 94.19 316 LYS A C 1
ATOM 2529 O O . LYS A 1 316 ? -5.127 -12.896 20.323 1.00 94.19 316 LYS A O 1
ATOM 2534 N N . TYR A 1 317 ? -4.040 -11.336 21.528 1.00 95.19 317 TYR A N 1
ATOM 2535 C CA . TYR A 1 317 ? -4.418 -10.221 20.651 1.00 95.19 317 TYR A CA 1
ATOM 2536 C C . TYR A 1 317 ? -3.751 -10.354 19.279 1.00 95.19 317 TYR A C 1
ATOM 2538 O O . TYR A 1 317 ? -4.439 -10.366 18.259 1.00 95.19 317 TYR A O 1
ATOM 2546 N N . LYS A 1 318 ? -2.425 -10.552 19.262 1.00 95.81 318 LYS A N 1
ATOM 2547 C CA . LYS A 1 318 ? -1.648 -10.782 18.036 1.00 95.81 318 LYS A CA 1
ATOM 2548 C C . LYS A 1 318 ? -2.127 -12.038 17.310 1.00 95.81 318 LYS A C 1
ATOM 2550 O O . LYS A 1 318 ? -2.453 -11.965 16.129 1.00 95.81 318 LYS A O 1
ATOM 2555 N N . TYR A 1 319 ? -2.253 -13.152 18.035 1.00 95.75 319 TYR A N 1
ATOM 2556 C CA . TYR A 1 319 ? -2.737 -14.417 17.484 1.00 95.75 319 TYR A CA 1
ATOM 2557 C C . TYR A 1 319 ? -4.130 -14.272 16.855 1.00 95.75 319 TYR A C 1
ATOM 2559 O O . TYR A 1 319 ? -4.353 -14.757 15.752 1.00 95.75 319 TYR A O 1
ATOM 2567 N N . THR A 1 320 ? -5.062 -13.560 17.496 1.00 96.25 320 THR A N 1
ATOM 2568 C CA . THR A 1 320 ? -6.423 -13.383 16.957 1.00 96.25 320 THR A CA 1
ATOM 2569 C C . THR A 1 320 ? -6.424 -12.573 15.661 1.00 96.25 320 THR A C 1
ATOM 2571 O O . THR A 1 320 ? -7.049 -13.002 14.696 1.00 96.25 320 THR A O 1
ATOM 2574 N N . LEU A 1 321 ? -5.672 -11.466 15.583 1.00 97.81 321 LEU A N 1
ATOM 2575 C CA . LEU A 1 321 ? -5.511 -10.717 14.328 1.00 97.81 321 LEU A CA 1
ATOM 2576 C C . LEU A 1 321 ? -4.884 -11.583 13.219 1.00 97.81 321 LEU A C 1
ATOM 2578 O O . LEU A 1 321 ? -5.363 -11.595 12.087 1.00 97.81 321 LEU A O 1
ATOM 2582 N N . GLN A 1 322 ? -3.854 -12.360 13.553 1.00 97.75 322 GLN A N 1
ATOM 2583 C CA . GLN A 1 322 ? -3.201 -13.276 12.616 1.00 97.75 322 GLN A CA 1
ATOM 2584 C C . GLN A 1 322 ? -4.153 -14.372 12.112 1.00 97.75 322 GLN A C 1
ATOM 2586 O O . GLN A 1 322 ? -4.152 -14.686 10.922 1.00 97.75 322 GLN A O 1
ATOM 2591 N N . GLN A 1 323 ? -5.009 -14.921 12.978 1.00 97.12 323 GLN A N 1
ATOM 2592 C CA . GLN A 1 323 ? -6.044 -15.891 12.599 1.00 97.12 323 GLN A CA 1
ATOM 2593 C C . GLN A 1 323 ? -7.198 -15.258 11.797 1.00 97.12 323 GLN A C 1
ATOM 2595 O O . GLN A 1 323 ? -7.825 -15.950 11.003 1.00 97.12 323 GLN A O 1
ATOM 2600 N N . MET A 1 324 ? -7.433 -13.945 11.924 1.00 96.06 324 MET A N 1
ATOM 2601 C CA . MET A 1 324 ? -8.318 -13.161 11.041 1.00 96.06 324 MET A CA 1
ATOM 2602 C C . MET A 1 324 ? -7.680 -12.810 9.680 1.00 96.06 324 MET A C 1
ATOM 2604 O O . MET A 1 324 ? -8.304 -12.138 8.857 1.00 96.06 324 MET A O 1
ATOM 2608 N N . GLY A 1 325 ? -6.430 -13.212 9.433 1.00 96.31 325 GLY A N 1
ATOM 2609 C CA . GLY A 1 325 ? -5.712 -12.897 8.199 1.00 96.31 325 GLY A CA 1
ATOM 2610 C C . GLY A 1 325 ? -5.291 -11.432 8.076 1.00 96.31 325 GLY A C 1
ATOM 2611 O O . GLY A 1 325 ? -5.409 -10.835 6.998 1.00 96.31 325 GLY A O 1
ATOM 2612 N N . ILE A 1 326 ? -4.838 -10.857 9.193 1.00 98.12 326 ILE A N 1
ATOM 2613 C CA . ILE A 1 326 ? -4.187 -9.545 9.287 1.00 98.12 326 ILE A CA 1
ATOM 2614 C C . ILE A 1 326 ? -2.688 -9.768 9.518 1.00 98.12 326 ILE A C 1
ATOM 2616 O O . ILE A 1 326 ? -2.292 -10.528 10.402 1.00 98.12 326 ILE A O 1
ATOM 2620 N N . GLU A 1 327 ? -1.853 -9.096 8.731 1.00 97.38 327 GLU A N 1
ATOM 2621 C CA . GLU A 1 327 ? -0.400 -9.064 8.902 1.00 97.38 327 GLU A CA 1
ATOM 2622 C C . GLU A 1 327 ? -0.056 -8.116 10.063 1.00 97.38 327 GLU A C 1
ATOM 2624 O O . GLU A 1 327 ? -0.528 -6.983 10.071 1.00 97.38 327 GLU A O 1
ATOM 2629 N N . VAL A 1 328 ? 0.720 -8.556 11.064 1.00 97.19 328 VAL A N 1
ATOM 2630 C CA . VAL A 1 328 ? 0.920 -7.791 12.316 1.00 97.19 328 VAL A CA 1
ATOM 2631 C C . VAL A 1 328 ? 2.396 -7.554 12.630 1.00 97.19 328 VAL A C 1
ATOM 2633 O O . VAL A 1 328 ? 3.130 -8.490 12.958 1.00 97.19 328 VAL A O 1
ATOM 2636 N N . TYR A 1 329 ? 2.781 -6.280 12.637 1.00 95.38 329 TYR A N 1
ATOM 2637 C CA . TYR A 1 329 ? 4.035 -5.762 13.178 1.00 95.38 329 TYR A CA 1
ATOM 2638 C C . TYR A 1 329 ? 3.782 -5.073 14.528 1.00 95.38 329 TYR A C 1
ATOM 2640 O O . TYR A 1 329 ? 2.717 -4.502 14.767 1.00 95.38 329 TYR A O 1
ATOM 2648 N N . GLU A 1 330 ? 4.766 -5.111 15.424 1.00 91.62 330 GLU A N 1
ATOM 2649 C CA . GLU A 1 330 ? 4.663 -4.541 16.771 1.00 91.62 330 GLU A CA 1
ATOM 2650 C C . GLU A 1 330 ? 6.010 -3.998 17.264 1.00 91.62 330 GLU A C 1
ATOM 2652 O O . GLU A 1 330 ? 7.061 -4.451 16.812 1.00 91.62 330 GLU A O 1
ATOM 2657 N N . ASN A 1 331 ? 5.969 -3.081 18.237 1.00 88.00 331 ASN A N 1
ATOM 2658 C CA . ASN A 1 331 ? 7.137 -2.448 18.865 1.00 88.00 331 ASN A CA 1
ATOM 2659 C C . ASN A 1 331 ? 7.967 -1.589 17.893 1.00 88.00 331 ASN A C 1
ATOM 2661 O O . ASN A 1 331 ? 9.174 -1.778 17.753 1.00 88.00 331 ASN A O 1
ATOM 2665 N N . ASP A 1 332 ? 7.328 -0.615 17.238 1.00 87.94 332 ASP A N 1
ATOM 2666 C CA . ASP A 1 332 ? 8.023 0.348 16.377 1.00 87.94 332 ASP A CA 1
ATOM 2667 C C . ASP A 1 332 ? 8.992 1.238 17.173 1.00 87.94 332 ASP A C 1
ATOM 2669 O O . ASP A 1 332 ? 8.620 2.276 17.729 1.00 87.94 332 ASP A O 1
ATOM 2673 N N . GLU A 1 333 ? 10.269 0.860 17.175 1.00 81.88 333 GLU A N 1
ATOM 2674 C CA . GLU A 1 333 ? 11.335 1.618 17.820 1.00 81.88 333 GLU A CA 1
ATOM 2675 C C . GLU A 1 333 ? 11.429 3.074 17.322 1.00 81.88 333 GLU A C 1
ATOM 2677 O O . GLU A 1 333 ? 11.694 3.975 18.122 1.00 81.88 333 GLU A O 1
ATOM 2682 N N . LYS A 1 334 ? 11.193 3.347 16.030 1.00 81.12 334 LYS A N 1
ATOM 2683 C CA . LYS A 1 334 ? 11.301 4.710 15.486 1.00 81.12 334 LYS A CA 1
ATOM 2684 C C . LYS A 1 334 ? 10.157 5.589 15.997 1.00 81.12 334 LYS A C 1
ATOM 2686 O O . LYS A 1 334 ? 10.421 6.690 16.487 1.00 81.12 334 LYS A O 1
ATOM 2691 N N . ALA A 1 335 ? 8.918 5.095 15.964 1.00 81.88 335 ALA A N 1
ATOM 2692 C CA . ALA A 1 335 ? 7.763 5.803 16.526 1.00 81.88 335 ALA A CA 1
ATOM 2693 C C . ALA A 1 335 ? 7.846 5.954 18.057 1.00 81.88 335 ALA A C 1
ATOM 2695 O O . ALA A 1 335 ? 7.391 6.960 18.608 1.00 81.88 335 ALA A O 1
ATOM 2696 N N . LEU A 1 336 ? 8.445 4.986 18.760 1.00 77.50 336 LEU A N 1
ATOM 2697 C CA . LEU A 1 336 ? 8.702 5.074 20.200 1.00 77.50 336 LEU A CA 1
ATOM 2698 C C . LEU A 1 336 ? 9.723 6.165 20.527 1.00 77.50 336 LEU A C 1
ATOM 2700 O O . LEU A 1 336 ? 9.427 7.042 21.340 1.00 77.50 336 LEU A O 1
ATOM 2704 N N . ARG A 1 337 ? 10.868 6.187 19.833 1.00 70.75 337 ARG A N 1
ATOM 2705 C CA . ARG A 1 337 ? 11.879 7.247 19.975 1.00 70.75 337 ARG A CA 1
ATOM 2706 C C . ARG A 1 337 ? 11.304 8.628 19.630 1.00 70.75 337 ARG A C 1
ATOM 2708 O O . ARG A 1 337 ? 11.569 9.581 20.357 1.00 70.75 337 ARG A O 1
ATOM 2715 N N . TYR A 1 338 ? 10.470 8.738 18.588 1.00 68.06 338 TYR A N 1
ATOM 2716 C CA . TYR A 1 338 ? 9.747 9.977 18.250 1.00 68.06 338 TYR A CA 1
ATOM 2717 C C . TYR A 1 338 ? 8.815 10.438 19.386 1.00 68.06 338 TYR A C 1
ATOM 2719 O O . TYR A 1 338 ? 8.742 11.627 19.692 1.00 68.06 338 TYR A O 1
ATOM 2727 N N . ALA A 1 339 ? 8.154 9.499 20.068 1.00 65.88 339 ALA A N 1
ATOM 2728 C CA . ALA A 1 339 ? 7.326 9.766 21.244 1.00 65.88 339 ALA A CA 1
ATOM 2729 C C . ALA A 1 339 ? 8.126 10.025 22.544 1.00 65.88 339 ALA A C 1
ATOM 2731 O O . ALA A 1 339 ? 7.515 10.225 23.594 1.00 65.88 339 ALA A O 1
ATOM 2732 N N . GLY A 1 340 ? 9.465 10.021 22.502 1.00 62.69 340 GLY A N 1
ATOM 2733 C CA . GLY A 1 340 ? 10.327 10.181 23.680 1.00 62.69 340 GLY A CA 1
ATOM 2734 C C . GLY A 1 340 ? 10.412 8.939 24.577 1.00 62.69 340 GLY A C 1
ATOM 2735 O O . GLY A 1 340 ? 10.815 9.048 25.732 1.00 62.69 340 GLY A O 1
ATOM 2736 N N . LEU A 1 341 ? 10.021 7.769 24.065 1.00 60.47 341 LEU A N 1
ATOM 2737 C CA . LEU A 1 341 ? 10.036 6.491 24.775 1.00 60.47 341 LEU A CA 1
ATOM 2738 C C . LEU A 1 341 ? 11.280 5.678 24.388 1.00 60.47 341 LEU A C 1
ATOM 2740 O O . LEU A 1 341 ? 11.684 5.650 23.225 1.00 60.47 341 LEU A O 1
ATOM 2744 N N . VAL A 1 342 ? 11.876 4.992 25.365 1.00 55.56 342 VAL A N 1
ATOM 2745 C CA . VAL A 1 342 ? 13.072 4.154 25.184 1.00 55.56 342 VAL A CA 1
ATOM 2746 C C . VAL A 1 342 ? 12.714 2.696 25.454 1.00 55.56 342 VAL A C 1
ATOM 2748 O O . VAL A 1 342 ? 12.099 2.383 26.471 1.00 55.56 342 VAL A O 1
ATOM 2751 N N . LEU A 1 343 ? 13.111 1.795 24.553 1.00 55.78 343 LEU A N 1
ATOM 2752 C CA . LEU A 1 343 ? 13.010 0.353 24.769 1.00 55.78 343 LEU A CA 1
ATOM 2753 C C . LEU A 1 343 ? 14.248 -0.162 25.510 1.00 55.78 343 LEU A C 1
ATOM 2755 O O . LEU A 1 343 ? 15.378 0.098 25.108 1.00 55.78 343 LEU A O 1
ATOM 2759 N N . HIS A 1 344 ? 14.033 -0.967 26.551 1.00 55.38 344 HIS A N 1
ATOM 2760 C CA . HIS A 1 344 ? 15.101 -1.689 27.259 1.00 55.38 344 HIS A CA 1
ATOM 2761 C C . HIS A 1 344 ? 15.472 -3.034 26.602 1.00 55.38 344 HIS A C 1
ATOM 2763 O O . HIS A 1 344 ? 16.267 -3.792 27.150 1.00 55.38 344 HIS A O 1
ATOM 2769 N N . LYS A 1 345 ? 14.877 -3.360 25.448 1.00 58.66 345 LYS A N 1
ATOM 2770 C CA . LYS A 1 345 ? 15.138 -4.579 24.673 1.00 58.66 345 LYS A CA 1
ATOM 2771 C C . LYS A 1 345 ? 15.336 -4.218 23.206 1.00 58.66 345 LYS A C 1
ATOM 2773 O O . LYS A 1 345 ? 14.586 -3.402 22.677 1.00 58.66 345 LYS A O 1
ATOM 2778 N N . VAL A 1 346 ? 16.304 -4.862 22.559 1.00 62.28 346 VAL A N 1
ATOM 2779 C CA . VAL A 1 346 ? 16.471 -4.796 21.103 1.00 62.28 346 VAL A CA 1
ATOM 2780 C C . VAL A 1 346 ? 15.282 -5.503 20.453 1.00 62.28 346 VAL A C 1
ATOM 2782 O O . VAL A 1 346 ? 14.974 -6.642 20.804 1.00 62.28 346 VAL A O 1
ATOM 2785 N N . VAL A 1 347 ? 14.618 -4.826 19.521 1.00 69.00 347 VAL A N 1
ATOM 2786 C CA . VAL A 1 347 ? 13.521 -5.369 18.708 1.00 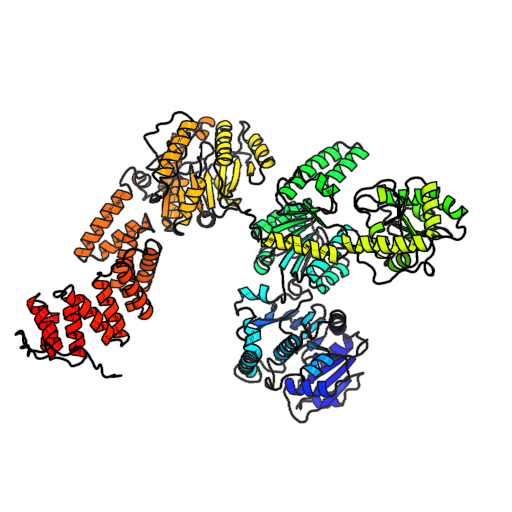69.00 347 VAL A CA 1
ATOM 2787 C C . VAL A 1 347 ? 13.880 -5.228 17.225 1.00 69.00 347 VAL A C 1
ATOM 2789 O O . VAL A 1 347 ? 14.581 -4.278 16.872 1.00 69.00 347 VAL A O 1
ATOM 2792 N N . PRO A 1 348 ? 13.440 -6.142 16.340 1.00 68.62 348 PRO A N 1
ATOM 2793 C CA . PRO A 1 348 ? 13.638 -5.981 14.903 1.00 68.62 348 PRO A CA 1
ATOM 2794 C C . PRO A 1 348 ? 12.991 -4.684 14.402 1.00 68.62 348 PRO A C 1
ATOM 2796 O O . PRO A 1 348 ? 11.827 -4.411 14.694 1.00 68.62 348 PRO A O 1
ATOM 2799 N N . ALA A 1 349 ? 13.737 -3.884 13.640 1.00 82.50 349 ALA A N 1
ATOM 2800 C CA . ALA A 1 349 ? 13.211 -2.653 13.062 1.00 82.50 349 ALA A CA 1
ATOM 2801 C C . ALA A 1 349 ? 12.135 -2.959 12.007 1.00 82.50 349 ALA A C 1
ATOM 2803 O O . ALA A 1 349 ? 12.320 -3.840 11.167 1.00 82.50 349 ALA A O 1
ATOM 2804 N N . ILE A 1 350 ? 11.038 -2.197 12.009 1.00 90.31 350 ILE A N 1
ATOM 2805 C CA . ILE A 1 350 ? 9.969 -2.348 11.013 1.00 90.31 350 ILE A CA 1
ATOM 2806 C C . ILE A 1 350 ? 10.491 -1.894 9.633 1.00 90.31 350 ILE A C 1
ATOM 2808 O O . ILE A 1 350 ? 10.901 -0.734 9.488 1.00 90.31 350 ILE A O 1
ATOM 2812 N N . PRO A 1 351 ? 10.496 -2.770 8.607 1.00 91.31 351 PRO A N 1
ATOM 2813 C CA . PRO A 1 351 ? 11.094 -2.477 7.307 1.00 91.31 351 PRO A CA 1
ATOM 2814 C C . PRO A 1 351 ? 10.112 -1.704 6.414 1.00 91.31 351 PRO A C 1
ATOM 2816 O O . PRO A 1 351 ? 9.592 -2.239 5.437 1.00 91.31 351 PRO A O 1
ATOM 2819 N N . TYR A 1 352 ? 9.839 -0.439 6.753 1.00 91.75 352 TYR A N 1
ATOM 2820 C CA . TYR A 1 352 ? 8.825 0.372 6.067 1.00 91.75 352 TYR A CA 1
ATOM 2821 C C . TYR A 1 352 ? 8.998 0.435 4.548 1.00 91.75 352 TYR A C 1
ATOM 2823 O O . TYR A 1 352 ? 8.026 0.204 3.836 1.00 91.75 352 TYR A O 1
ATOM 2831 N N . GLU A 1 353 ? 10.214 0.662 4.045 1.00 87.75 353 GLU A N 1
ATOM 2832 C CA . GLU A 1 353 ? 10.486 0.665 2.601 1.00 87.75 353 GLU A CA 1
ATOM 2833 C C . GLU A 1 353 ? 10.014 -0.634 1.926 1.00 87.75 353 GLU A C 1
ATOM 2835 O O . GLU A 1 353 ? 9.351 -0.583 0.893 1.00 87.75 353 GLU A O 1
ATOM 2840 N N . LEU A 1 354 ? 10.285 -1.794 2.537 1.00 88.69 354 LEU A N 1
ATOM 2841 C CA . LEU A 1 354 ? 9.859 -3.095 2.019 1.00 88.69 354 LEU A CA 1
ATOM 2842 C C . LEU A 1 354 ? 8.336 -3.248 2.085 1.00 88.69 354 LEU A C 1
ATOM 2844 O O . LEU A 1 354 ? 7.720 -3.610 1.088 1.00 88.69 354 LEU A O 1
ATOM 2848 N N . ILE A 1 355 ? 7.726 -2.931 3.231 1.00 92.31 355 ILE A N 1
ATOM 2849 C CA . ILE A 1 355 ? 6.277 -3.042 3.456 1.00 92.31 355 ILE A CA 1
ATOM 2850 C C . ILE A 1 355 ? 5.508 -2.191 2.437 1.00 92.31 355 ILE A C 1
ATOM 2852 O O . ILE A 1 355 ? 4.627 -2.692 1.742 1.00 92.31 355 ILE A O 1
ATOM 2856 N N . PHE A 1 356 ? 5.864 -0.916 2.293 1.00 90.31 356 PHE A N 1
ATOM 2857 C CA . PHE A 1 356 ? 5.187 0.000 1.377 1.00 90.31 356 PHE A CA 1
ATOM 2858 C C . PHE A 1 356 ? 5.415 -0.363 -0.099 1.00 90.31 356 PHE A C 1
ATOM 2860 O O . PHE A 1 356 ? 4.456 -0.357 -0.875 1.00 90.31 356 PHE A O 1
ATOM 2867 N N . LYS A 1 357 ? 6.638 -0.762 -0.475 1.00 85.25 357 LYS A N 1
ATOM 2868 C CA . LYS A 1 357 ? 6.988 -1.183 -1.843 1.00 85.25 357 LYS A CA 1
ATOM 2869 C C . LYS A 1 357 ? 6.329 -2.499 -2.260 1.00 85.25 357 LYS A C 1
ATOM 2871 O O . LYS A 1 357 ? 5.873 -2.610 -3.392 1.00 85.25 357 LYS A O 1
ATOM 2876 N N . GLU A 1 358 ? 6.294 -3.497 -1.376 1.00 88.44 358 GLU A N 1
ATOM 2877 C CA . GLU A 1 358 ? 5.714 -4.812 -1.672 1.00 88.44 358 GLU A CA 1
ATOM 2878 C C . GLU A 1 358 ? 4.179 -4.819 -1.626 1.00 88.44 358 GLU A C 1
ATOM 2880 O O . GLU A 1 358 ? 3.556 -5.641 -2.297 1.00 88.44 358 GLU A O 1
ATOM 2885 N N . ARG A 1 359 ? 3.554 -3.978 -0.790 1.00 89.00 359 ARG A N 1
ATOM 2886 C CA . ARG A 1 359 ? 2.092 -3.980 -0.613 1.00 89.00 359 ARG A CA 1
ATOM 2887 C C . ARG A 1 359 ? 1.376 -3.001 -1.534 1.00 89.00 359 ARG A C 1
ATOM 2889 O O . ARG A 1 359 ? 0.279 -3.333 -1.956 1.00 89.00 359 ARG A O 1
ATOM 2896 N N . ALA A 1 360 ? 1.957 -1.839 -1.852 1.00 85.81 360 ALA A N 1
ATOM 2897 C CA . ALA A 1 360 ? 1.302 -0.795 -2.652 1.00 85.81 360 ALA A CA 1
ATOM 2898 C C . ALA A 1 360 ? -0.123 -0.460 -2.142 1.00 85.81 360 ALA A C 1
ATOM 2900 O O . ALA A 1 360 ? -1.121 -0.720 -2.810 1.00 85.81 360 ALA A O 1
ATOM 2901 N N . PHE A 1 361 ? -0.213 0.057 -0.912 1.00 93.81 361 PHE A N 1
ATOM 2902 C CA . PHE A 1 361 ? -1.490 0.326 -0.241 1.00 93.81 361 PHE A CA 1
ATOM 2903 C C . PHE A 1 361 ? -2.353 1.374 -0.959 1.00 93.81 361 PHE A C 1
ATOM 2905 O O . PHE A 1 361 ? -1.859 2.416 -1.388 1.00 93.81 361 PHE A O 1
ATOM 2912 N N . ASP A 1 362 ? -3.664 1.129 -0.999 1.00 92.56 362 ASP A N 1
ATOM 2913 C CA . ASP A 1 362 ? -4.664 2.117 -1.408 1.00 92.56 362 ASP A CA 1
ATOM 2914 C C . ASP A 1 362 ? -4.855 3.179 -0.309 1.00 92.56 362 ASP A C 1
ATOM 2916 O O . ASP A 1 362 ? -4.921 4.378 -0.588 1.00 92.56 362 ASP A O 1
ATOM 2920 N N . PHE A 1 363 ? -4.925 2.728 0.952 1.00 94.56 363 PHE A N 1
ATOM 2921 C CA . PHE A 1 363 ? -5.261 3.551 2.116 1.00 94.56 363 PHE A CA 1
ATOM 2922 C C . PHE A 1 363 ? -4.325 3.310 3.309 1.00 94.56 363 PHE A C 1
ATOM 2924 O O . PHE A 1 363 ? -3.850 2.196 3.531 1.00 94.56 363 PHE A O 1
ATOM 2931 N N . ALA A 1 364 ? -4.124 4.344 4.122 1.00 97.25 364 ALA A N 1
ATOM 2932 C CA . ALA A 1 364 ? -3.479 4.284 5.429 1.00 97.25 364 ALA A CA 1
ATOM 2933 C C . ALA A 1 364 ? -4.428 4.849 6.496 1.00 97.25 364 ALA A C 1
ATOM 2935 O O . ALA A 1 364 ? -4.748 6.033 6.450 1.00 97.25 364 ALA A O 1
ATOM 2936 N N . ILE A 1 365 ? -4.873 4.027 7.449 1.00 98.12 365 ILE A N 1
ATOM 2937 C CA . ILE A 1 365 ? -5.705 4.442 8.588 1.00 98.12 365 ILE A CA 1
ATOM 2938 C C . ILE A 1 365 ? -4.793 4.644 9.801 1.00 98.12 365 ILE A C 1
ATOM 2940 O O . ILE A 1 365 ? -4.146 3.706 10.269 1.00 98.12 365 ILE A O 1
ATOM 2944 N N . LEU A 1 366 ? -4.722 5.875 10.301 1.00 98.06 366 LEU A N 1
ATOM 2945 C CA . LEU A 1 366 ? -3.820 6.273 11.379 1.00 98.06 366 LEU A CA 1
ATOM 2946 C C . LEU A 1 366 ? -4.641 6.715 12.599 1.00 98.06 366 LEU A C 1
ATOM 2948 O O . LEU A 1 366 ? -5.274 7.773 12.562 1.00 98.06 366 LEU A O 1
ATOM 2952 N N . SER A 1 367 ? -4.638 5.918 13.671 1.00 96.06 367 SER A N 1
ATOM 2953 C CA . SER A 1 367 ? -5.358 6.229 14.914 1.00 96.06 367 SER A CA 1
ATOM 2954 C C . SER A 1 367 ? -4.678 7.352 15.696 1.00 96.06 367 SER A C 1
ATOM 2956 O O . SER A 1 367 ? -3.484 7.265 15.968 1.00 96.06 367 SER A O 1
ATOM 2958 N N . PHE A 1 368 ? -5.453 8.323 16.184 1.00 94.25 368 PHE A N 1
ATOM 2959 C CA . PHE A 1 368 ? -5.030 9.470 17.000 1.00 94.25 368 PHE A CA 1
ATOM 2960 C C . PHE A 1 368 ? -4.070 10.455 16.312 1.00 94.25 368 PHE A C 1
ATOM 2962 O O . PHE A 1 368 ? -3.061 10.093 15.701 1.00 94.25 368 PHE A O 1
ATOM 2969 N N . TRP A 1 369 ? -4.297 11.755 16.528 1.00 93.88 369 TRP A N 1
ATOM 2970 C CA . TRP A 1 369 ? -3.485 12.804 15.899 1.00 93.88 369 TRP A CA 1
ATOM 2971 C C . TRP A 1 369 ? -1.989 12.725 16.245 1.00 93.88 369 TRP A C 1
ATOM 2973 O O . TRP A 1 369 ? -1.151 12.971 15.384 1.00 93.88 369 TRP A O 1
ATOM 2983 N N . PHE A 1 370 ? -1.631 12.368 17.485 1.00 89.50 370 PHE A N 1
ATOM 2984 C CA . PHE A 1 370 ? -0.234 12.349 17.945 1.00 89.50 370 PHE A CA 1
ATOM 2985 C C . PHE A 1 370 ? 0.576 11.184 17.362 1.00 89.50 370 PHE A C 1
ATOM 2987 O O . PHE A 1 370 ? 1.805 11.229 17.365 1.00 89.50 370 PHE A O 1
ATOM 2994 N N . LEU A 1 371 ? -0.102 10.127 16.907 1.00 93.06 371 LEU A N 1
ATOM 2995 C CA . LEU A 1 371 ? 0.515 9.006 16.211 1.00 93.06 371 LEU A CA 1
ATOM 2996 C C . LEU A 1 371 ? 0.575 9.327 14.714 1.00 93.06 371 LEU A C 1
ATOM 2998 O O . LEU A 1 371 ? 1.643 9.256 14.107 1.00 93.06 371 LEU A O 1
ATOM 3002 N N . ALA A 1 372 ? -0.549 9.775 14.145 1.00 95.00 372 ALA A N 1
ATOM 3003 C CA . ALA A 1 372 ? -0.642 10.205 12.757 1.00 95.00 372 ALA A CA 1
ATOM 3004 C C . ALA A 1 372 ? 0.373 11.308 12.404 1.00 95.00 372 ALA A C 1
ATOM 3006 O O . ALA A 1 372 ? 0.929 11.278 11.314 1.00 95.00 372 ALA A O 1
ATOM 3007 N N . GLU A 1 373 ? 0.702 12.226 13.322 1.00 87.88 373 GLU A N 1
ATOM 3008 C CA . GLU A 1 373 ? 1.738 13.252 13.112 1.00 87.88 373 GLU A CA 1
ATOM 3009 C C . GLU A 1 373 ? 3.085 12.668 12.645 1.00 87.88 373 GLU A C 1
ATOM 3011 O O . GLU A 1 373 ? 3.741 13.295 11.814 1.00 87.88 373 GLU A O 1
ATOM 3016 N N . TYR A 1 374 ? 3.448 11.473 13.136 1.00 89.00 374 TYR A N 1
ATOM 3017 C CA . TYR A 1 374 ? 4.622 10.703 12.712 1.00 89.00 374 TYR A CA 1
ATOM 3018 C C . TYR A 1 374 ? 4.341 9.867 11.455 1.00 89.00 374 TYR A C 1
ATOM 3020 O O . TYR A 1 374 ? 5.041 10.004 10.451 1.00 89.00 374 TYR A O 1
ATOM 3028 N N . TYR A 1 375 ? 3.307 9.017 11.482 1.00 94.31 375 TYR A N 1
ATOM 3029 C CA . TYR A 1 375 ? 3.061 8.064 10.390 1.00 94.31 375 TYR A CA 1
ATOM 3030 C C . TYR A 1 375 ? 2.660 8.727 9.070 1.00 94.31 375 TYR A C 1
ATOM 3032 O O . TYR A 1 375 ? 2.921 8.146 8.023 1.00 94.31 375 TYR A O 1
ATOM 3040 N N . ILE A 1 376 ? 2.104 9.944 9.083 1.00 89.88 376 ILE A N 1
ATOM 3041 C CA . ILE A 1 376 ? 1.864 10.720 7.858 1.00 89.88 376 ILE A CA 1
ATOM 3042 C C . ILE A 1 376 ? 3.171 10.914 7.080 1.00 89.88 376 ILE A C 1
ATOM 3044 O O . ILE A 1 376 ? 3.194 10.708 5.870 1.00 89.88 376 ILE A O 1
ATOM 3048 N N . ASP A 1 377 ? 4.267 11.280 7.751 1.00 82.12 377 ASP A N 1
ATOM 3049 C CA . ASP A 1 377 ? 5.545 11.471 7.060 1.00 82.12 377 ASP A CA 1
ATOM 3050 C C . ASP A 1 377 ? 6.182 10.135 6.644 1.00 82.12 377 ASP A C 1
ATOM 3052 O O . ASP A 1 377 ? 6.776 10.084 5.574 1.00 82.12 377 ASP A O 1
ATOM 3056 N N . VAL A 1 378 ? 5.977 9.043 7.397 1.00 87.81 378 VAL A N 1
ATOM 3057 C CA . VAL A 1 378 ? 6.414 7.683 7.000 1.00 87.81 378 VAL A CA 1
ATOM 3058 C C . VAL A 1 378 ? 5.680 7.192 5.744 1.00 87.81 378 VAL A C 1
ATOM 3060 O O . VAL A 1 378 ? 6.307 6.661 4.827 1.00 87.81 378 VAL A O 1
ATOM 3063 N N . VAL A 1 379 ? 4.358 7.384 5.672 1.00 90.44 379 VAL A N 1
ATOM 3064 C CA . VAL A 1 379 ? 3.552 7.037 4.489 1.00 90.44 379 VAL A CA 1
ATOM 3065 C C . VAL A 1 379 ? 3.980 7.892 3.293 1.00 90.44 379 VAL A C 1
ATOM 3067 O O . VAL A 1 379 ? 4.205 7.348 2.215 1.00 90.44 379 VAL A O 1
ATOM 3070 N N . TYR A 1 380 ? 4.172 9.203 3.478 1.00 77.50 380 TYR A N 1
ATOM 3071 C CA . TYR A 1 380 ? 4.649 10.087 2.408 1.00 77.50 380 TYR A CA 1
ATOM 3072 C C . TYR A 1 380 ? 6.086 9.791 1.947 1.00 77.50 380 TYR A C 1
ATOM 3074 O O . TYR A 1 380 ? 6.385 10.012 0.775 1.00 77.50 380 TYR A O 1
ATOM 3082 N N . GLU A 1 381 ? 6.969 9.297 2.821 1.00 79.62 381 GLU A N 1
ATOM 3083 C CA . GLU A 1 381 ? 8.343 8.909 2.466 1.00 79.62 381 GLU A CA 1
ATOM 3084 C C . GLU A 1 381 ? 8.381 7.650 1.585 1.00 79.62 381 GLU A C 1
ATOM 3086 O O . GLU A 1 381 ? 9.176 7.583 0.648 1.00 79.62 381 GLU A O 1
ATOM 3091 N N . HIS A 1 382 ? 7.520 6.660 1.856 1.00 84.12 382 HIS A N 1
ATOM 3092 C CA . HIS A 1 382 ? 7.632 5.330 1.243 1.00 84.12 382 HIS A CA 1
ATOM 3093 C C . HIS A 1 382 ? 6.510 4.948 0.262 1.00 84.12 382 HIS A C 1
ATOM 3095 O O . HIS A 1 382 ? 6.737 4.108 -0.608 1.00 84.12 382 HIS A O 1
ATOM 3101 N N . SER A 1 383 ? 5.311 5.528 0.366 1.00 83.69 383 SER A N 1
ATOM 3102 C CA . SER A 1 383 ? 4.197 5.274 -0.561 1.00 83.69 383 SER A CA 1
ATOM 3103 C C . SER A 1 383 ? 3.341 6.527 -0.784 1.00 83.69 383 SER A C 1
ATOM 3105 O O . SER A 1 383 ? 2.203 6.605 -0.310 1.00 83.69 383 SER A O 1
ATOM 3107 N N . PRO A 1 384 ? 3.843 7.506 -1.560 1.00 74.69 384 PRO A N 1
ATOM 3108 C CA . PRO A 1 384 ? 3.147 8.770 -1.811 1.00 74.69 384 PRO A CA 1
ATOM 3109 C C . PRO A 1 384 ? 1.732 8.601 -2.401 1.00 74.69 384 PRO A C 1
ATOM 3111 O O . PRO A 1 384 ? 0.854 9.429 -2.187 1.00 74.69 384 PRO A O 1
ATOM 3114 N N . LYS A 1 385 ? 1.452 7.509 -3.119 1.00 80.31 385 LYS A N 1
ATOM 3115 C CA . LYS A 1 385 ? 0.120 7.267 -3.704 1.00 80.31 385 LYS A CA 1
ATOM 3116 C C . LYS A 1 385 ? -0.936 6.771 -2.699 1.00 80.31 385 LYS A C 1
ATOM 3118 O O . LYS A 1 385 ? -2.105 6.700 -3.066 1.00 80.31 385 LYS A O 1
ATOM 3123 N N . THR A 1 386 ? -0.545 6.430 -1.468 1.00 88.69 386 THR A N 1
ATOM 3124 C CA . THR A 1 386 ? -1.457 5.913 -0.429 1.00 88.69 386 THR A CA 1
ATOM 3125 C C . THR A 1 386 ? -2.274 7.047 0.179 1.00 88.69 386 THR A C 1
ATOM 3127 O O . THR A 1 386 ? -1.699 8.017 0.670 1.00 88.69 386 THR A O 1
ATOM 3130 N N . ARG A 1 387 ? -3.603 6.910 0.207 1.00 89.44 387 ARG A N 1
ATOM 3131 C CA . ARG A 1 387 ? -4.501 7.927 0.778 1.00 89.44 387 ARG A CA 1
ATOM 3132 C C . ARG A 1 387 ? -4.587 7.792 2.295 1.00 89.44 387 ARG A C 1
ATOM 3134 O O . ARG A 1 387 ? -4.871 6.714 2.814 1.00 89.44 387 ARG A O 1
ATOM 3141 N N . ILE A 1 388 ? -4.366 8.879 3.018 1.00 93.81 388 ILE A N 1
ATOM 3142 C CA . ILE A 1 388 ? -4.277 8.903 4.474 1.00 93.81 388 ILE A CA 1
ATOM 3143 C C . ILE A 1 388 ? -5.614 9.296 5.103 1.00 93.81 388 ILE A C 1
ATOM 3145 O O . ILE A 1 388 ? -6.091 10.423 4.974 1.00 93.81 388 ILE A O 1
ATOM 3149 N N . ILE A 1 389 ? -6.160 8.373 5.882 1.00 96.62 389 ILE A N 1
ATOM 3150 C CA . ILE A 1 389 ? -7.311 8.563 6.755 1.00 96.62 389 ILE A CA 1
ATOM 3151 C C . ILE A 1 389 ? -6.785 8.697 8.185 1.00 96.62 389 ILE A C 1
ATOM 3153 O O . ILE A 1 389 ? -6.110 7.799 8.686 1.00 96.62 389 ILE A O 1
ATOM 3157 N N . VAL A 1 390 ? -7.104 9.794 8.869 1.00 97.56 390 VAL A N 1
ATOM 3158 C CA . VAL A 1 390 ? -6.832 9.914 10.311 1.00 97.56 390 VAL A CA 1
ATOM 3159 C C . VAL A 1 390 ? -8.108 9.602 11.080 1.00 97.56 390 VAL A C 1
ATOM 3161 O O . VAL A 1 390 ? -9.089 10.336 10.980 1.00 97.56 390 VAL A O 1
ATOM 3164 N N . ASP A 1 391 ? -8.092 8.519 11.854 1.00 97.12 391 ASP A N 1
ATOM 3165 C CA . ASP A 1 391 ? -9.148 8.202 12.815 1.00 97.12 391 ASP A CA 1
ATOM 3166 C C . ASP A 1 391 ? -8.862 8.991 14.092 1.00 97.12 391 ASP A C 1
ATOM 3168 O O . ASP A 1 391 ? -7.876 8.727 14.782 1.00 97.12 391 ASP A O 1
ATOM 3172 N N . SER A 1 392 ? -9.675 10.008 14.391 1.00 93.94 392 SER A N 1
ATOM 3173 C CA . SER A 1 392 ? -9.430 10.876 15.548 1.00 93.94 392 SER A CA 1
ATOM 3174 C C . SER A 1 392 ? -9.486 10.099 16.861 1.00 93.94 392 SER A C 1
ATOM 3176 O O . SER A 1 392 ? -8.721 10.401 17.777 1.00 93.94 392 SER A O 1
ATOM 3178 N N . VAL A 1 393 ? -10.355 9.079 16.923 1.00 89.38 393 VAL A N 1
ATOM 3179 C CA . VAL A 1 393 ? -10.801 8.336 18.116 1.00 89.38 393 VAL A CA 1
ATOM 3180 C C . VAL A 1 393 ? -11.513 9.224 19.154 1.00 89.38 393 VAL A C 1
ATOM 3182 O O . VAL A 1 393 ? -12.599 8.874 19.608 1.00 89.38 393 VAL A O 1
ATOM 3185 N N . ASP A 1 394 ? -10.952 10.386 19.488 1.00 85.31 394 ASP A N 1
ATOM 3186 C CA . ASP A 1 394 ? -11.567 11.499 20.219 1.00 85.31 394 ASP A CA 1
ATOM 3187 C C . ASP A 1 394 ? -10.891 12.828 19.832 1.00 85.31 394 ASP A C 1
ATOM 3189 O O . ASP A 1 394 ? -9.687 12.868 19.571 1.00 85.31 394 ASP A O 1
ATOM 3193 N N . ILE A 1 395 ? -11.640 13.941 19.831 1.00 89.88 395 ILE A N 1
ATOM 3194 C CA . ILE A 1 395 ? -11.053 15.276 19.614 1.00 89.88 395 ILE A CA 1
ATOM 3195 C C . ILE A 1 395 ? -10.297 15.705 20.879 1.00 89.88 395 ILE A C 1
ATOM 3197 O O . ILE A 1 395 ? -10.862 16.264 21.827 1.00 89.88 395 ILE A O 1
ATOM 3201 N N . HIS A 1 396 ? -8.996 15.429 20.893 1.00 86.88 396 HIS A N 1
ATOM 3202 C CA . HIS A 1 396 ? -8.142 15.500 22.074 1.00 86.88 396 HIS A CA 1
ATOM 3203 C C . HIS A 1 396 ? -8.119 16.896 22.695 1.00 86.88 396 HIS A C 1
ATOM 3205 O O . HIS A 1 396 ? -8.274 17.026 23.910 1.00 86.88 396 HIS A O 1
ATOM 3211 N N . PHE A 1 397 ? -7.968 17.951 21.890 1.00 88.12 397 PHE A N 1
ATOM 3212 C CA . PHE A 1 397 ? -7.894 19.311 22.419 1.00 88.12 397 PHE A CA 1
ATOM 3213 C C . PHE A 1 397 ? -9.177 19.754 23.130 1.00 88.12 397 PHE A C 1
ATOM 3215 O O . PHE A 1 397 ? -9.109 20.581 24.036 1.00 88.12 397 PHE A O 1
ATOM 3222 N N . VAL A 1 398 ? -10.345 19.222 22.750 1.00 84.12 398 VAL A N 1
ATOM 3223 C CA . VAL A 1 398 ? -11.615 19.531 23.427 1.00 84.12 398 VAL A CA 1
ATOM 3224 C C . VAL A 1 398 ? -11.632 18.886 24.809 1.00 84.12 398 VAL A C 1
ATOM 3226 O O . VAL A 1 398 ? -12.012 19.534 25.784 1.00 84.12 398 VAL A O 1
ATOM 3229 N N . ARG A 1 399 ? -11.161 17.638 24.911 1.00 79.56 399 ARG A N 1
ATOM 3230 C CA . ARG A 1 399 ? -11.005 16.933 26.188 1.00 79.56 399 ARG A CA 1
ATOM 3231 C C . ARG A 1 399 ? -9.987 17.631 27.097 1.00 79.56 399 ARG A C 1
ATOM 3233 O O . ARG A 1 399 ? -10.314 17.917 28.244 1.00 79.56 399 ARG A O 1
ATOM 3240 N N . GLU A 1 400 ? -8.800 17.959 26.582 1.00 81.94 400 GLU A N 1
ATOM 3241 C CA . GLU A 1 400 ? -7.739 18.626 27.353 1.00 81.94 400 GLU A CA 1
ATOM 3242 C C . GLU A 1 400 ? -8.123 20.056 27.792 1.00 81.94 400 GLU A C 1
ATOM 3244 O O . GLU A 1 400 ? -7.748 20.473 28.887 1.00 81.94 400 GLU A O 1
ATOM 3249 N N . LEU A 1 401 ? -8.884 20.813 26.984 1.00 81.06 401 LEU A N 1
ATOM 3250 C CA . LEU A 1 401 ? -9.391 22.136 27.386 1.00 81.06 401 LEU A CA 1
ATOM 3251 C C . LEU A 1 401 ? -10.440 22.032 28.499 1.00 81.06 401 LEU A C 1
ATOM 3253 O O . LEU A 1 401 ? -10.317 22.735 29.498 1.00 81.06 401 LEU A O 1
ATOM 3257 N N . ARG A 1 402 ? -11.422 21.126 28.370 1.00 78.94 402 ARG A N 1
ATOM 3258 C CA . ARG A 1 402 ? -12.452 20.905 29.403 1.00 78.94 402 ARG A CA 1
ATOM 3259 C C . ARG A 1 402 ? -11.844 20.442 30.732 1.00 78.94 402 ARG A C 1
ATOM 3261 O O . ARG A 1 402 ? -12.284 20.882 31.788 1.00 78.94 402 ARG A O 1
ATOM 3268 N N . GLU A 1 403 ? -10.817 19.590 30.687 1.00 72.44 403 GLU A N 1
ATOM 3269 C CA . GLU A 1 403 ? -10.043 19.169 31.866 1.00 72.44 403 GLU A CA 1
ATOM 3270 C C . GLU A 1 403 ? -9.351 20.368 32.540 1.00 72.44 403 GLU A C 1
ATOM 3272 O O . GLU A 1 403 ? -9.482 20.568 33.747 1.00 72.44 403 GLU A O 1
ATOM 3277 N N . ALA A 1 404 ? -8.676 21.213 31.755 1.00 78.25 404 ALA A N 1
ATOM 3278 C CA . ALA A 1 404 ? -7.999 22.404 32.260 1.00 78.25 404 ALA A CA 1
ATOM 3279 C C . ALA A 1 404 ? -8.962 23.457 32.843 1.00 78.25 404 ALA A C 1
ATOM 3281 O O . ALA A 1 404 ? -8.631 24.111 33.830 1.00 78.25 404 ALA A O 1
ATOM 3282 N N . GLU A 1 405 ? -10.146 23.622 32.251 1.00 77.56 405 GLU A N 1
ATOM 3283 C CA . GLU A 1 405 ? -11.205 24.510 32.748 1.00 77.56 405 GLU A CA 1
ATOM 3284 C C . GLU A 1 405 ? -11.809 24.001 34.064 1.00 77.56 405 GLU A C 1
ATOM 3286 O O . GLU A 1 405 ? -11.997 24.787 34.994 1.00 77.56 405 GLU A O 1
ATOM 3291 N N . LEU A 1 406 ? -12.054 22.689 34.170 1.00 70.56 406 LEU A N 1
ATOM 3292 C CA . LEU A 1 406 ? -12.593 22.048 35.372 1.00 70.56 406 LEU A CA 1
ATOM 3293 C C . LEU A 1 406 ? -11.628 22.155 36.562 1.00 70.56 406 LEU A C 1
ATOM 3295 O O . LEU A 1 406 ? -12.045 22.502 37.667 1.00 70.56 406 LEU A O 1
ATOM 3299 N N . GLU A 1 407 ? -10.342 21.886 36.334 1.00 81.00 407 GLU A N 1
ATOM 3300 C CA . GLU A 1 407 ? -9.295 21.964 37.363 1.00 81.00 407 GLU A CA 1
ATOM 3301 C C . GLU A 1 407 ? -8.767 23.388 37.601 1.00 81.00 407 GLU A C 1
ATOM 3303 O O . GLU A 1 407 ? -8.050 23.625 38.572 1.00 81.00 407 GLU A O 1
ATOM 3308 N N . ARG A 1 408 ? -9.122 24.345 36.731 1.00 84.44 408 ARG A N 1
ATOM 3309 C CA . ARG A 1 408 ? -8.600 25.725 36.707 1.00 84.44 408 ARG A CA 1
ATOM 3310 C C . ARG A 1 408 ? -7.070 25.800 36.543 1.00 84.44 408 ARG A C 1
ATOM 3312 O O . ARG A 1 408 ? -6.429 26.733 37.024 1.00 84.44 408 ARG A O 1
ATOM 3319 N N . ASP A 1 409 ? -6.485 24.837 35.829 1.00 84.56 409 ASP A N 1
ATOM 3320 C CA . ASP A 1 409 ? -5.042 24.737 35.585 1.00 84.56 409 ASP A CA 1
ATOM 3321 C C . ASP A 1 409 ? -4.643 25.426 34.260 1.00 84.56 409 ASP A C 1
ATOM 3323 O O . ASP A 1 409 ? -4.749 24.877 33.157 1.00 84.56 409 ASP A O 1
ATOM 3327 N N . GLU A 1 410 ? -4.105 26.644 34.369 1.00 87.19 410 GLU A N 1
ATOM 3328 C CA . GLU A 1 410 ? -3.582 27.424 33.237 1.00 87.19 410 GLU A CA 1
ATOM 3329 C C . GLU A 1 410 ? -2.382 26.763 32.519 1.00 87.19 410 GLU A C 1
ATOM 3331 O O . GLU A 1 410 ? -2.157 26.999 31.328 1.00 87.19 410 GLU A O 1
ATOM 3336 N N . LYS A 1 411 ? -1.614 25.890 33.185 1.00 85.38 411 LYS A N 1
ATOM 3337 C CA . LYS A 1 411 ? -0.531 25.116 32.557 1.00 85.38 411 LYS A CA 1
ATOM 3338 C C . LYS A 1 411 ? -1.106 23.999 31.682 1.00 85.38 411 LYS A C 1
ATOM 3340 O O . LYS A 1 411 ? -0.647 23.843 30.545 1.00 85.38 411 LYS A O 1
ATOM 3345 N N . LYS A 1 412 ? -2.135 23.277 32.150 1.00 78.19 412 LYS A N 1
ATOM 3346 C CA . LYS A 1 412 ? -2.899 22.327 31.314 1.00 78.19 412 LYS A CA 1
ATOM 3347 C C . LYS A 1 412 ? -3.560 23.044 30.135 1.00 78.19 412 LYS A C 1
ATOM 3349 O O . LYS A 1 412 ? -3.410 22.593 29.003 1.00 78.19 412 LYS A O 1
ATOM 3354 N N . LYS A 1 413 ? -4.172 24.211 30.353 1.00 80.56 413 LYS A N 1
ATOM 3355 C CA . LYS A 1 413 ? -4.822 25.013 29.298 1.00 80.56 413 LYS A CA 1
ATOM 3356 C C . LYS A 1 413 ? -3.851 25.441 28.193 1.00 80.56 413 LYS A C 1
ATOM 3358 O O . LYS A 1 413 ? -4.130 25.246 27.010 1.00 80.56 413 LYS A O 1
ATOM 3363 N N . ARG A 1 414 ? -2.664 25.945 28.554 1.00 78.88 414 ARG A N 1
ATOM 3364 C CA . ARG A 1 414 ? -1.592 26.273 27.589 1.00 78.88 414 ARG A CA 1
ATOM 3365 C C . ARG A 1 414 ? -1.120 25.044 26.806 1.00 78.88 414 ARG A C 1
ATOM 3367 O O . ARG A 1 414 ? -0.893 25.144 25.600 1.00 78.88 414 ARG A O 1
ATOM 3374 N N . LYS A 1 415 ? -1.001 23.880 27.459 1.00 80.00 415 LYS A N 1
ATOM 3375 C CA . LYS A 1 415 ? -0.679 22.607 26.790 1.00 80.00 415 LYS A CA 1
ATOM 3376 C C . LYS A 1 415 ? -1.778 22.208 25.795 1.00 80.00 415 LYS A C 1
ATOM 3378 O O . LYS A 1 415 ? -1.453 21.908 24.649 1.00 80.00 415 LYS A O 1
ATOM 3383 N N . ALA A 1 416 ? -3.046 22.280 26.197 1.00 76.88 416 ALA A N 1
ATOM 3384 C CA . ALA A 1 416 ? -4.200 21.952 25.362 1.00 76.88 416 ALA A CA 1
ATOM 3385 C C . ALA A 1 416 ? -4.287 22.846 24.110 1.00 76.88 416 ALA A C 1
ATOM 3387 O O . ALA A 1 416 ? -4.489 22.351 23.004 1.00 76.88 416 ALA A O 1
ATOM 3388 N N . LEU A 1 417 ? -4.038 24.156 24.245 1.00 77.12 417 LEU A N 1
ATOM 3389 C CA . LEU A 1 417 ? -3.976 25.083 23.105 1.00 77.12 417 LEU A CA 1
ATOM 3390 C C . LEU A 1 417 ? -2.814 24.775 22.142 1.00 77.12 417 LEU A C 1
ATOM 3392 O O . LEU A 1 417 ? -2.981 24.892 20.928 1.00 77.12 417 LEU A O 1
ATOM 3396 N N . LYS A 1 418 ? -1.658 24.332 22.652 1.00 74.06 418 LYS A N 1
ATOM 3397 C CA . LYS A 1 418 ? -0.537 23.875 21.813 1.00 74.06 418 LYS A CA 1
ATOM 3398 C C . LYS A 1 418 ? -0.866 22.564 21.087 1.00 74.06 418 LYS A C 1
ATOM 3400 O O . LYS A 1 418 ? -0.554 22.419 19.907 1.00 74.06 418 LYS A O 1
ATOM 3405 N N . ASN A 1 419 ? -1.504 21.619 21.774 1.00 81.31 419 ASN A N 1
ATOM 3406 C CA . ASN A 1 419 ? -1.933 20.352 21.184 1.00 81.31 419 ASN A CA 1
ATOM 3407 C C . ASN A 1 419 ? -3.021 20.566 20.121 1.00 81.31 419 ASN A C 1
ATOM 3409 O O . ASN A 1 419 ? -2.887 20.019 19.033 1.00 81.31 419 ASN A O 1
ATOM 3413 N N . LYS A 1 420 ? -3.990 21.466 20.353 1.00 85.06 420 LYS A N 1
ATOM 3414 C CA . LYS A 1 420 ? -4.993 21.906 19.363 1.00 85.06 420 LYS A CA 1
ATOM 3415 C C . LYS A 1 420 ? -4.378 22.287 18.018 1.00 85.06 420 LYS A C 1
ATOM 3417 O O . LYS A 1 420 ? -4.891 21.892 16.976 1.00 85.06 420 LYS A O 1
ATOM 3422 N N . GLN A 1 421 ? -3.291 23.060 18.025 1.00 75.38 421 GLN A N 1
ATOM 3423 C CA . GLN A 1 421 ? -2.622 23.481 16.790 1.00 75.38 421 GLN A CA 1
ATOM 3424 C C . GLN A 1 421 ? -2.002 22.294 16.038 1.00 75.38 421 GLN A C 1
ATOM 3426 O O . GLN A 1 421 ? -2.135 22.215 14.819 1.00 75.38 421 GLN A O 1
ATOM 3431 N N . ARG A 1 422 ? -1.367 21.355 16.753 1.00 81.44 422 ARG A N 1
ATOM 3432 C CA . ARG A 1 422 ? -0.777 20.140 16.161 1.00 81.44 422 ARG A CA 1
ATOM 3433 C C . ARG A 1 422 ? -1.849 19.197 15.624 1.00 81.44 422 ARG A C 1
ATOM 3435 O O . ARG A 1 422 ? -1.754 18.762 14.484 1.00 81.44 422 ARG A O 1
ATOM 3442 N N . GLU A 1 423 ? -2.889 18.951 16.411 1.00 89.50 423 GLU A N 1
ATOM 3443 C CA . GLU A 1 423 ? -4.033 18.110 16.063 1.00 89.50 423 GLU A CA 1
ATOM 3444 C C . GLU A 1 423 ? -4.749 18.614 14.800 1.00 89.50 423 GLU A C 1
ATOM 3446 O O . GLU A 1 423 ? -4.889 17.872 13.829 1.00 89.50 423 GLU A O 1
ATOM 3451 N N . LEU A 1 424 ? -5.098 19.905 14.746 1.00 81.94 424 LEU A N 1
ATOM 3452 C CA . LEU A 1 424 ? -5.706 20.503 13.552 1.00 81.94 424 LEU A CA 1
ATOM 3453 C C . LEU A 1 424 ? -4.760 20.492 12.339 1.00 81.94 424 LEU A C 1
ATOM 3455 O O . LEU A 1 424 ? -5.221 20.309 11.215 1.00 81.94 424 LEU A O 1
ATOM 3459 N N . ASN A 1 425 ? -3.446 20.649 12.536 1.00 74.06 425 ASN A N 1
ATOM 3460 C CA . ASN A 1 425 ? -2.467 20.530 11.452 1.00 74.06 425 ASN A CA 1
ATOM 3461 C C . ASN A 1 425 ? -2.385 19.095 10.898 1.00 74.06 425 ASN A C 1
ATOM 3463 O O . ASN A 1 425 ? -2.299 18.907 9.688 1.00 74.06 425 ASN A O 1
ATOM 3467 N N . VAL A 1 426 ? -2.458 18.078 11.759 1.00 83.31 426 VAL A N 1
ATOM 3468 C CA . VAL A 1 426 ? -2.532 16.667 11.347 1.00 83.31 426 VAL A CA 1
ATOM 3469 C C . VAL A 1 426 ? -3.798 16.403 10.530 1.00 83.31 426 VAL A C 1
ATOM 3471 O O . VAL A 1 426 ? -3.708 15.832 9.447 1.00 83.31 426 VAL A O 1
ATOM 3474 N N . TYR A 1 427 ? -4.956 16.896 10.975 1.00 87.25 427 TYR A N 1
ATOM 3475 C CA . TYR A 1 427 ? -6.216 16.756 10.238 1.00 87.25 427 TYR A CA 1
ATOM 3476 C C . TYR A 1 427 ? -6.205 17.470 8.872 1.00 87.25 427 TYR A C 1
ATOM 3478 O O . TYR A 1 427 ? -6.708 16.923 7.896 1.00 87.25 427 TYR A O 1
ATOM 3486 N N . ARG A 1 428 ? -5.555 18.637 8.748 1.00 78.25 428 ARG A N 1
ATOM 3487 C CA . ARG A 1 428 ? -5.343 19.313 7.446 1.00 78.25 428 ARG A CA 1
ATOM 3488 C C . ARG A 1 428 ? -4.397 18.554 6.507 1.00 78.25 428 ARG A C 1
ATOM 3490 O O . ARG A 1 428 ? -4.470 18.740 5.297 1.00 78.25 428 ARG A O 1
ATOM 3497 N N . ARG A 1 429 ? -3.494 17.727 7.049 1.00 80.06 429 ARG A N 1
ATOM 3498 C CA . ARG A 1 429 ? -2.557 16.883 6.280 1.00 80.06 429 ARG A CA 1
ATOM 3499 C C . ARG A 1 429 ? -3.170 15.547 5.847 1.00 80.06 429 ARG A C 1
ATOM 3501 O O . ARG A 1 429 ? -2.674 14.963 4.889 1.00 80.06 429 ARG A O 1
ATOM 3508 N N . ALA A 1 430 ? -4.218 15.071 6.519 1.00 86.94 430 ALA A N 1
ATOM 3509 C CA . ALA A 1 430 ? -4.957 13.859 6.158 1.00 86.94 430 ALA A CA 1
ATOM 3510 C C . ALA A 1 430 ? -5.815 14.084 4.904 1.00 86.94 430 ALA A C 1
ATOM 3512 O O . ALA A 1 430 ? -6.305 15.194 4.702 1.00 86.94 430 ALA A O 1
ATOM 3513 N N . ASP A 1 431 ? -5.994 13.067 4.059 1.00 86.38 431 ASP A N 1
ATOM 3514 C CA . ASP A 1 431 ? -6.930 13.114 2.922 1.00 86.38 431 ASP A CA 1
ATOM 3515 C C . ASP A 1 431 ? -8.383 13.079 3.399 1.00 86.38 431 ASP A C 1
ATOM 3517 O O . ASP A 1 431 ? -9.265 13.621 2.742 1.00 86.38 431 ASP A O 1
ATOM 3521 N N . ARG A 1 432 ? -8.621 12.474 4.566 1.00 91.75 432 ARG A N 1
ATOM 3522 C CA . ARG A 1 432 ? -9.935 12.316 5.191 1.00 91.75 432 ARG A CA 1
ATOM 3523 C C . ARG A 1 432 ? -9.774 12.155 6.701 1.00 91.75 432 ARG A C 1
ATOM 3525 O O . ARG A 1 432 ? -8.781 11.590 7.167 1.00 91.75 432 ARG A O 1
ATOM 3532 N N . VAL A 1 433 ? -10.743 12.632 7.475 1.00 95.81 433 VAL A N 1
ATOM 3533 C CA . VAL A 1 433 ? -10.781 12.445 8.934 1.00 95.81 433 VAL A CA 1
ATOM 3534 C C . VAL A 1 433 ? -12.006 11.622 9.302 1.00 95.81 433 VAL A C 1
ATOM 3536 O O . VAL A 1 433 ? -13.127 11.957 8.924 1.00 95.81 433 VAL A O 1
ATOM 3539 N N . TRP A 1 434 ? -11.807 10.554 10.065 1.00 96.56 434 TRP A N 1
ATOM 3540 C CA . TRP A 1 434 ? -12.900 9.842 10.716 1.00 96.56 434 TRP A CA 1
ATOM 3541 C C . TRP A 1 434 ? -13.056 10.358 12.140 1.00 96.56 434 TRP A C 1
ATOM 3543 O O . TRP A 1 434 ? -12.084 10.447 12.886 1.00 96.56 434 TRP A O 1
ATOM 3553 N N . VAL A 1 435 ? -14.290 10.678 12.518 1.00 94.19 435 VAL A N 1
ATOM 3554 C CA . VAL A 1 435 ? -14.667 11.024 13.892 1.00 94.19 435 VAL A CA 1
ATOM 3555 C C . VAL A 1 435 ? -15.732 10.058 14.416 1.00 94.19 435 VAL A C 1
ATOM 3557 O O . VAL A 1 435 ? -16.328 9.301 13.648 1.00 94.19 435 VAL A O 1
ATOM 3560 N N . VAL A 1 436 ? -15.975 10.048 15.728 1.00 88.88 436 VAL A N 1
ATOM 3561 C CA . VAL A 1 436 ? -16.906 9.088 16.351 1.00 88.88 436 VAL A CA 1
ATOM 3562 C C . VAL A 1 436 ? -18.349 9.603 16.365 1.00 88.88 436 VAL A C 1
ATOM 3564 O O . VAL A 1 436 ? -19.281 8.803 16.267 1.00 88.88 436 VAL A O 1
ATOM 3567 N N . THR A 1 437 ? -18.558 10.920 16.459 1.00 85.94 437 THR A N 1
ATOM 3568 C CA . THR A 1 437 ? -19.889 11.541 16.565 1.00 85.94 437 THR A CA 1
ATOM 3569 C C . THR A 1 437 ? -20.044 12.809 15.712 1.00 85.94 437 THR A C 1
ATOM 3571 O O . THR A 1 437 ? -19.068 13.432 15.298 1.00 85.94 437 THR A O 1
ATOM 3574 N N . GLU A 1 438 ? -21.291 13.244 15.493 1.00 86.31 438 GLU A N 1
ATOM 3575 C CA . GLU A 1 438 ? -21.596 14.552 14.881 1.00 86.31 438 GLU A CA 1
ATOM 3576 C C . GLU A 1 438 ? -21.040 15.735 15.695 1.00 86.31 438 GLU A C 1
ATOM 3578 O O . GLU A 1 438 ? -20.706 16.777 15.134 1.00 86.31 438 GLU A O 1
ATOM 3583 N N . GLU A 1 439 ? -20.915 15.603 17.019 1.00 82.19 439 GLU A N 1
ATOM 3584 C CA . GLU A 1 439 ? -20.391 16.682 17.865 1.00 82.19 439 GLU A CA 1
ATOM 3585 C C . GLU A 1 439 ? -18.876 16.858 17.673 1.00 82.19 439 GLU A C 1
ATOM 3587 O O . GLU A 1 439 ? -18.391 17.982 17.528 1.00 82.19 439 GLU A O 1
ATOM 3592 N N . ASP A 1 440 ? -18.142 15.748 17.536 1.00 88.94 440 ASP A N 1
ATOM 3593 C CA . ASP A 1 440 ? -16.724 15.761 17.157 1.00 88.94 440 ASP A CA 1
ATOM 3594 C C . ASP A 1 440 ? -16.514 16.475 15.810 1.00 88.94 440 ASP A C 1
ATOM 3596 O O . ASP A 1 440 ? -15.593 17.284 15.666 1.00 88.94 440 ASP A O 1
ATOM 3600 N N . LYS A 1 441 ? -17.406 16.231 14.836 1.00 92.00 441 LYS A N 1
ATOM 3601 C CA . LYS A 1 441 ? -17.387 16.885 13.520 1.00 92.00 441 LYS A CA 1
ATOM 3602 C C . LYS A 1 441 ? -17.550 18.402 13.644 1.00 92.00 441 LYS A C 1
ATOM 3604 O O . LYS A 1 441 ? -16.706 19.137 13.130 1.00 92.00 441 LYS A O 1
ATOM 3609 N N . LYS A 1 442 ? -18.557 18.887 14.385 1.00 89.94 442 LYS A N 1
ATOM 3610 C CA . LYS A 1 442 ? -18.753 20.332 14.652 1.00 89.94 442 LYS A CA 1
ATOM 3611 C C . LYS A 1 442 ? -17.531 20.977 15.310 1.00 89.94 442 LYS A C 1
ATOM 3613 O O . LYS A 1 442 ? -17.200 22.131 15.036 1.00 89.94 442 LYS A O 1
ATOM 3618 N N . HIS A 1 443 ? -16.825 20.252 16.178 1.00 87.94 443 HIS A N 1
ATOM 3619 C CA . HIS A 1 443 ? -15.637 20.790 16.834 1.00 87.94 443 HIS A CA 1
ATOM 3620 C C . HIS A 1 443 ? -14.480 21.091 15.865 1.00 87.94 443 HIS A C 1
ATOM 3622 O O . HIS A 1 443 ? -13.691 21.993 16.172 1.00 87.94 443 HIS A O 1
ATOM 3628 N N . ILE A 1 444 ? -14.399 20.450 14.689 1.00 90.56 444 ILE A N 1
ATOM 3629 C CA . ILE A 1 444 ? -13.266 20.602 13.754 1.00 90.56 444 ILE A CA 1
ATOM 3630 C C . ILE A 1 444 ? -13.613 21.079 12.333 1.00 90.56 444 ILE A C 1
ATOM 3632 O O . ILE A 1 444 ? -12.708 21.583 11.673 1.00 90.56 444 ILE A O 1
ATOM 3636 N N . ILE A 1 445 ? -14.868 20.980 11.877 1.00 86.81 445 ILE A N 1
ATOM 3637 C CA . ILE A 1 445 ? -15.261 21.230 10.474 1.00 86.81 445 ILE A CA 1
ATOM 3638 C C . ILE A 1 445 ? -14.771 22.585 9.932 1.00 86.81 445 ILE A C 1
ATOM 3640 O O . ILE A 1 445 ? -13.968 22.610 9.003 1.00 86.81 445 ILE A O 1
ATOM 3644 N N . ASP A 1 446 ? -15.076 23.695 10.607 1.00 81.06 446 ASP A N 1
ATOM 3645 C CA . ASP A 1 446 ? -14.654 25.045 10.178 1.00 81.06 446 ASP A CA 1
ATOM 3646 C C . ASP A 1 446 ? -13.155 25.336 10.405 1.00 81.06 446 ASP A C 1
ATOM 3648 O O . ASP A 1 446 ? -12.689 26.461 10.234 1.00 81.06 446 ASP A O 1
ATOM 3652 N N . LYS A 1 447 ? -12.383 24.352 10.887 1.00 79.94 447 LYS A N 1
ATOM 3653 C CA . LYS A 1 447 ? -10.998 24.529 11.364 1.00 79.94 447 LYS A CA 1
ATOM 3654 C C . LYS A 1 447 ? -9.980 23.740 10.547 1.00 79.94 447 LYS A C 1
ATOM 3656 O O . LYS A 1 447 ? -8.783 24.028 10.659 1.00 79.94 447 LYS A O 1
ATOM 3661 N N . ILE A 1 448 ? -10.419 22.765 9.749 1.00 78.25 448 ILE A N 1
ATOM 3662 C CA . ILE A 1 448 ? -9.544 21.903 8.937 1.00 78.25 448 ILE A CA 1
ATOM 3663 C C . ILE A 1 448 ? -9.655 22.160 7.425 1.00 78.25 448 ILE A C 1
ATOM 3665 O O . ILE A 1 448 ? -8.958 21.512 6.650 1.00 78.25 448 ILE A O 1
ATOM 3669 N N . GLY A 1 449 ? -10.457 23.144 7.008 1.00 72.81 449 GLY A N 1
ATOM 3670 C CA . GLY A 1 449 ? -10.646 23.486 5.598 1.00 72.81 449 GLY A CA 1
ATOM 3671 C C . GLY A 1 449 ? -11.434 22.408 4.855 1.00 72.81 449 GLY A C 1
ATOM 3672 O O . GLY A 1 449 ? -12.357 21.819 5.407 1.00 72.81 449 GLY A O 1
ATOM 3673 N N . ASN A 1 450 ? -11.053 22.131 3.608 1.00 75.06 450 ASN A N 1
ATOM 3674 C CA . ASN A 1 450 ? -11.811 21.253 2.710 1.00 75.06 450 ASN A CA 1
ATOM 3675 C C . ASN A 1 450 ? -11.592 19.742 2.944 1.00 75.06 450 ASN A C 1
ATOM 3677 O O . ASN A 1 450 ? -12.058 18.945 2.133 1.00 75.06 450 ASN A O 1
ATOM 3681 N N . THR A 1 451 ? -10.883 19.320 4.001 1.00 80.88 451 THR A N 1
ATOM 3682 C CA . THR A 1 451 ? -10.690 17.888 4.298 1.00 80.88 451 THR A CA 1
ATOM 3683 C C . THR A 1 451 ? -12.033 17.227 4.661 1.00 80.88 451 THR A C 1
ATOM 3685 O O . THR A 1 451 ? -12.657 17.646 5.640 1.00 80.88 451 THR A O 1
ATOM 3688 N N . PRO A 1 452 ? -12.487 16.181 3.939 1.00 88.12 452 PRO A N 1
ATOM 3689 C CA . PRO A 1 452 ? -13.716 15.456 4.257 1.00 88.12 452 PRO A CA 1
ATOM 3690 C C . PRO A 1 452 ? -13.720 14.853 5.669 1.00 88.12 452 PRO A C 1
ATOM 3692 O O . PRO A 1 452 ? -12.708 14.320 6.133 1.00 88.12 452 PRO A O 1
ATOM 3695 N N . ILE A 1 453 ? -14.883 14.903 6.331 1.00 92.94 453 ILE A N 1
ATOM 3696 C CA . ILE A 1 453 ? -15.104 14.324 7.666 1.00 92.94 453 ILE A CA 1
ATOM 3697 C C . ILE A 1 453 ? -16.277 13.342 7.639 1.00 92.94 453 ILE A C 1
ATOM 3699 O O . ILE A 1 453 ? -17.434 13.756 7.462 1.00 92.94 453 ILE A O 1
ATOM 3703 N N . ASP A 1 454 ? -15.984 12.075 7.922 1.00 94.19 454 ASP A N 1
ATOM 3704 C CA . ASP A 1 454 ? -16.971 11.002 8.076 1.00 94.19 454 ASP A CA 1
ATOM 3705 C C . ASP A 1 454 ? -17.132 10.581 9.531 1.00 94.19 454 ASP A C 1
ATOM 3707 O O . ASP A 1 454 ? -16.251 10.778 10.369 1.00 94.19 454 ASP A O 1
ATOM 3711 N N . ILE A 1 455 ? -18.264 9.941 9.816 1.00 91.31 455 ILE A N 1
ATOM 3712 C CA . ILE A 1 455 ? -18.588 9.438 11.146 1.00 91.31 455 ILE A CA 1
ATOM 3713 C C . ILE A 1 455 ? -18.524 7.916 11.132 1.00 91.31 455 ILE A C 1
ATOM 3715 O O . ILE A 1 455 ? -19.334 7.246 10.486 1.00 91.31 455 ILE A O 1
ATOM 3719 N N . VAL A 1 456 ? -17.558 7.395 11.883 1.00 91.88 456 VAL A N 1
ATOM 3720 C CA . VAL A 1 456 ? -17.343 5.973 12.152 1.00 91.88 456 VAL A CA 1
ATOM 3721 C C . VAL A 1 456 ? -17.602 5.774 13.651 1.00 91.88 456 VAL A C 1
ATOM 3723 O O . VAL A 1 456 ? -16.690 5.986 14.457 1.00 91.88 456 VAL A O 1
ATOM 3726 N N . PRO A 1 457 ? -18.843 5.444 14.056 1.00 87.88 457 PRO A N 1
ATOM 3727 C CA . PRO A 1 457 ? -19.237 5.368 15.464 1.00 87.88 457 PRO A CA 1
ATOM 3728 C C . PRO A 1 457 ? -18.658 4.122 16.158 1.00 87.88 457 PRO A C 1
ATOM 3730 O O . PRO A 1 457 ? -17.905 3.346 15.566 1.00 87.88 457 PRO A O 1
ATOM 3733 N N . ASN A 1 458 ? -19.016 3.906 17.428 1.00 86.38 458 ASN A N 1
ATOM 3734 C CA . ASN A 1 458 ? -18.803 2.604 18.065 1.00 86.38 458 ASN A CA 1
ATOM 3735 C C . ASN A 1 458 ? -19.654 1.531 17.371 1.00 86.38 458 ASN A C 1
ATOM 3737 O O . ASN A 1 458 ? -20.763 1.810 16.918 1.00 86.38 458 ASN A O 1
ATOM 3741 N N . ILE A 1 459 ? -19.134 0.304 17.315 1.00 85.38 459 ILE A N 1
ATOM 3742 C CA . ILE A 1 459 ? -19.760 -0.818 16.606 1.00 85.38 459 ILE A CA 1
ATOM 3743 C C . ILE A 1 459 ? -20.244 -1.836 17.628 1.00 85.38 459 ILE A C 1
ATOM 3745 O O . ILE A 1 459 ? -19.440 -2.366 18.400 1.00 85.38 459 ILE A O 1
ATOM 3749 N N . HIS A 1 460 ? -21.538 -2.132 17.594 1.00 81.75 460 HIS A N 1
ATOM 3750 C CA . HIS A 1 460 ? -22.190 -3.079 18.486 1.00 81.75 460 HIS A CA 1
ATOM 3751 C C . HIS A 1 460 ? -22.795 -4.215 17.657 1.00 81.75 460 HIS A C 1
ATOM 3753 O O . HIS A 1 460 ? -23.722 -4.000 16.879 1.00 81.75 460 HIS A O 1
ATOM 3759 N N . GLU A 1 461 ? -22.252 -5.425 17.807 1.00 79.31 461 GLU A N 1
ATOM 3760 C CA . GLU A 1 461 ? -22.754 -6.622 17.124 1.00 79.31 461 GLU A CA 1
ATOM 3761 C C . GLU A 1 461 ? -24.121 -7.026 17.721 1.00 79.31 461 GLU A C 1
ATOM 3763 O O . GLU A 1 461 ? -24.193 -7.310 18.919 1.00 79.31 461 GLU A O 1
ATOM 3768 N N . PRO A 1 462 ? -25.213 -7.055 16.931 1.00 72.06 462 PRO A N 1
ATOM 3769 C CA . PRO A 1 462 ? -26.519 -7.500 17.409 1.00 72.06 462 PRO A CA 1
ATOM 3770 C C . PRO A 1 462 ? -26.478 -8.987 17.761 1.00 72.06 462 PRO A C 1
ATOM 3772 O O . PRO A 1 462 ? -26.045 -9.817 16.961 1.00 72.06 462 PRO A O 1
ATOM 3775 N N . VAL A 1 463 ? -26.961 -9.360 18.945 1.00 76.31 463 VAL A N 1
ATOM 3776 C CA . VAL A 1 463 ? -26.901 -10.762 19.381 1.00 76.31 463 VAL A CA 1
ATOM 3777 C C . VAL A 1 463 ? -28.014 -11.563 18.691 1.00 76.31 463 VAL A C 1
ATOM 3779 O O . VAL A 1 463 ? -29.176 -11.165 18.769 1.00 76.31 463 VAL A O 1
ATOM 3782 N N . PRO A 1 464 ? -27.747 -12.718 18.050 1.00 67.12 464 PRO A N 1
ATOM 3783 C CA . PRO A 1 464 ? -28.780 -13.488 17.336 1.00 67.12 464 PRO A CA 1
ATOM 3784 C C . PRO A 1 464 ? -29.876 -14.074 18.249 1.00 67.12 464 PRO A C 1
ATOM 3786 O O . PRO A 1 464 ? -30.897 -14.556 17.770 1.00 67.12 464 PRO A O 1
ATOM 3789 N N . TYR A 1 465 ? -29.695 -14.012 19.569 1.00 70.69 465 TYR A N 1
ATOM 3790 C CA . TYR A 1 465 ? -30.704 -14.382 20.556 1.00 70.69 465 TYR A CA 1
ATOM 3791 C C . TYR A 1 465 ? -31.830 -13.339 20.627 1.00 70.69 465 TYR A C 1
ATOM 3793 O O . TYR A 1 465 ? -31.568 -12.142 20.772 1.00 70.69 465 TYR A O 1
ATOM 3801 N N . ARG A 1 466 ? -33.091 -13.790 20.590 1.00 74.69 466 ARG A N 1
ATOM 3802 C CA . ARG A 1 466 ? -34.255 -12.950 20.896 1.00 74.69 466 ARG A CA 1
ATOM 3803 C C . ARG A 1 466 ? -34.574 -13.060 22.382 1.00 74.69 466 ARG A C 1
ATOM 3805 O O . ARG A 1 466 ? -34.794 -14.148 22.899 1.00 74.69 466 ARG A O 1
ATOM 3812 N N . LYS A 1 467 ? -34.604 -11.916 23.057 1.00 83.62 467 LYS A N 1
ATOM 3813 C CA . LYS A 1 467 ? -34.861 -11.826 24.491 1.00 83.62 467 LYS A CA 1
ATOM 3814 C C . LYS A 1 467 ? -36.366 -11.869 24.782 1.00 83.62 467 LYS A C 1
ATOM 3816 O O . LYS A 1 467 ? -37.145 -11.253 24.062 1.00 83.62 467 LYS A O 1
ATOM 3821 N N . GLU A 1 468 ? -36.760 -12.585 25.832 1.00 86.94 468 GLU A N 1
ATOM 3822 C CA . GLU A 1 468 ? -38.160 -12.774 26.243 1.00 86.94 468 GLU A CA 1
ATOM 3823 C C . GLU A 1 468 ? -38.386 -12.178 27.635 1.00 86.94 468 GLU A C 1
ATOM 3825 O O . GLU A 1 468 ? -37.640 -12.495 28.563 1.00 86.94 468 GLU A O 1
ATOM 3830 N N . PHE A 1 469 ? -39.435 -11.368 27.806 1.00 92.00 469 PHE A N 1
ATOM 3831 C CA . PHE A 1 469 ? -39.757 -10.709 29.078 1.00 92.00 469 PHE A CA 1
ATOM 3832 C C . PHE A 1 469 ? -39.829 -11.700 30.255 1.00 92.00 469 PHE A C 1
ATOM 3834 O O . PHE A 1 469 ? -39.187 -11.493 31.287 1.00 92.00 469 PHE A O 1
ATOM 3841 N N . SER A 1 470 ? -40.526 -12.825 30.058 1.00 91.38 470 SER A N 1
ATOM 3842 C CA . SER A 1 470 ? -40.751 -13.892 31.047 1.00 91.38 470 SER A CA 1
ATOM 3843 C C . SER A 1 470 ? -39.476 -14.574 31.557 1.00 91.38 470 SER A C 1
ATOM 3845 O O . SER A 1 470 ? -39.447 -15.025 32.699 1.00 91.38 470 SER A O 1
ATOM 3847 N N . LYS A 1 471 ? -38.415 -14.634 30.741 1.00 90.50 471 LYS A N 1
ATOM 3848 C CA . LYS A 1 471 ? -37.127 -15.266 31.086 1.00 90.50 471 LYS A CA 1
ATOM 3849 C C . LYS A 1 471 ? -36.121 -14.290 31.703 1.00 90.50 471 LYS A C 1
ATOM 3851 O O . LYS A 1 471 ? -35.044 -14.709 32.117 1.00 90.50 471 LYS A O 1
ATOM 3856 N N . THR A 1 472 ? -36.452 -13.000 31.764 1.00 93.56 472 THR A N 1
ATOM 3857 C CA . THR A 1 472 ? -35.583 -11.960 32.333 1.00 93.56 472 THR A CA 1
ATOM 3858 C C . THR A 1 472 ? -36.052 -11.512 33.706 1.00 93.56 472 THR A C 1
ATOM 3860 O O . THR A 1 472 ? -37.250 -11.494 33.988 1.00 93.56 472 THR A O 1
ATOM 3863 N N . LYS A 1 473 ? -35.116 -11.084 34.553 1.00 95.94 473 LYS A N 1
ATOM 3864 C CA . LYS A 1 473 ? -35.389 -10.497 35.872 1.00 95.94 473 LYS A CA 1
ATOM 3865 C C . LYS A 1 473 ? -34.281 -9.525 36.271 1.00 95.94 473 LYS A C 1
ATOM 3867 O O . LYS A 1 473 ? -33.260 -9.454 35.600 1.00 95.94 473 LYS A O 1
ATOM 3872 N N . ASP A 1 474 ? -34.466 -8.827 37.384 1.00 97.50 474 ASP A N 1
ATOM 3873 C CA . ASP A 1 474 ? -33.456 -7.946 37.993 1.00 97.50 474 ASP A CA 1
ATOM 3874 C C . ASP A 1 474 ? -32.978 -6.763 37.113 1.00 97.50 474 ASP A C 1
ATOM 3876 O O . ASP A 1 474 ? -33.361 -6.600 35.948 1.00 97.50 474 ASP A O 1
ATOM 3880 N N . LEU A 1 475 ? -32.185 -5.874 37.716 1.00 98.25 475 LEU A N 1
ATOM 3881 C CA . LEU A 1 475 ? -31.629 -4.667 37.099 1.00 98.25 475 LEU A CA 1
ATOM 3882 C C . LEU A 1 475 ? -30.124 -4.823 36.847 1.00 98.25 475 LEU A C 1
ATOM 3884 O O . LEU A 1 475 ? -29.431 -5.477 37.627 1.00 98.25 475 LEU A O 1
ATOM 3888 N N . LEU A 1 476 ? -29.601 -4.171 35.805 1.00 98.06 476 LEU A N 1
ATOM 3889 C CA . LEU A 1 476 ? -28.176 -4.215 35.453 1.00 98.06 476 LEU A CA 1
ATOM 3890 C C . LEU A 1 476 ? -27.577 -2.826 35.192 1.00 98.06 476 LEU A C 1
ATOM 3892 O O . LEU A 1 476 ? -28.048 -2.080 34.331 1.00 98.06 476 LEU A O 1
ATOM 3896 N N . PHE A 1 477 ? -26.464 -2.539 35.865 1.00 96.94 477 PHE A N 1
ATOM 3897 C CA . PHE A 1 477 ? -25.533 -1.463 35.537 1.00 96.94 477 PHE A CA 1
ATOM 3898 C C . PHE A 1 477 ? -24.182 -2.073 35.134 1.00 96.94 477 PHE A C 1
ATOM 3900 O O . PHE A 1 477 ? -23.608 -2.858 35.888 1.00 96.94 477 PHE A O 1
ATOM 3907 N N . VAL A 1 478 ? -23.641 -1.671 33.980 1.00 92.81 478 VAL A N 1
ATOM 3908 C CA . VAL A 1 478 ? -22.284 -2.042 33.539 1.00 92.81 478 VAL A CA 1
ATOM 3909 C C . VAL A 1 478 ? -21.382 -0.805 33.560 1.00 92.81 478 VAL A C 1
ATOM 3911 O O . VAL A 1 478 ? -21.789 0.270 33.113 1.00 92.81 478 VAL A O 1
ATOM 3914 N N . GLY A 1 479 ? -20.152 -0.917 34.063 1.00 87.31 479 GLY A N 1
ATOM 3915 C CA . GLY A 1 479 ? -19.208 0.202 34.043 1.00 87.31 479 GLY A CA 1
ATOM 3916 C C . GLY A 1 479 ? -17.764 -0.156 34.386 1.00 87.31 479 GLY A C 1
ATOM 3917 O O . GLY A 1 479 ? -17.492 -1.050 35.176 1.00 87.31 479 GLY A O 1
ATOM 3918 N N . ASN A 1 480 ? -16.822 0.593 33.812 1.00 85.44 480 ASN A N 1
ATOM 3919 C CA . ASN A 1 480 ? -15.447 0.649 34.306 1.00 85.44 480 ASN A CA 1
ATOM 3920 C C . ASN A 1 480 ? -15.375 1.733 35.390 1.00 85.44 480 ASN A C 1
ATOM 3922 O O . ASN A 1 480 ? -15.652 2.903 35.108 1.00 85.44 480 ASN A O 1
ATOM 3926 N N . PHE A 1 481 ? -15.030 1.351 36.616 1.00 86.69 481 PHE A N 1
ATOM 3927 C CA . PHE A 1 481 ? -15.052 2.230 37.788 1.00 86.69 481 PHE A CA 1
ATOM 3928 C C . PHE A 1 481 ? -13.758 3.023 37.999 1.00 86.69 481 PHE A C 1
ATOM 3930 O O . PHE A 1 481 ? -13.734 3.924 38.832 1.00 86.69 481 PHE A O 1
ATOM 3937 N N . ALA A 1 482 ? -12.740 2.812 37.157 1.00 79.12 482 ALA A N 1
ATOM 3938 C CA . ALA A 1 482 ? -11.654 3.781 36.989 1.00 79.12 482 ALA A CA 1
ATOM 3939 C C . ALA A 1 482 ? -12.120 5.087 36.299 1.00 79.12 482 ALA A C 1
ATOM 3941 O O . ALA A 1 482 ? -11.372 6.058 36.251 1.00 79.12 482 ALA A O 1
ATOM 3942 N N . HIS A 1 483 ? -13.345 5.124 35.754 1.00 75.75 483 HIS A N 1
ATOM 3943 C CA . HIS A 1 483 ? -13.938 6.297 35.113 1.00 75.75 483 HIS A CA 1
ATOM 3944 C C . HIS A 1 483 ? -14.962 6.969 36.059 1.00 75.75 483 HIS A C 1
ATOM 3946 O O . HIS A 1 483 ? -16.045 6.403 36.261 1.00 75.75 483 HIS A O 1
ATOM 3952 N N . PRO A 1 484 ? -14.680 8.166 36.625 1.00 80.94 484 PRO A N 1
ATOM 3953 C CA . PRO A 1 484 ? -15.490 8.770 37.693 1.00 80.94 484 PRO A CA 1
ATOM 3954 C C . PRO A 1 484 ? -17.006 8.894 37.423 1.00 80.94 484 PRO A C 1
ATOM 3956 O O . PRO A 1 484 ? -17.777 8.582 38.335 1.00 80.94 484 PRO A O 1
ATOM 3959 N N . PRO A 1 485 ? -17.484 9.214 36.196 1.00 82.25 485 PRO A N 1
ATOM 3960 C CA . PRO A 1 485 ? -18.916 9.196 35.876 1.00 82.25 485 PRO A CA 1
ATOM 3961 C C . PRO A 1 485 ? -19.655 7.887 36.196 1.00 82.25 485 PRO A C 1
ATOM 3963 O O . PRO A 1 485 ? -20.850 7.916 36.481 1.00 82.25 485 PRO A O 1
ATOM 3966 N N . ASN A 1 486 ? -18.982 6.727 36.154 1.00 89.25 486 ASN A N 1
ATOM 3967 C CA . ASN A 1 486 ? -19.622 5.450 36.489 1.00 89.25 486 ASN A CA 1
ATOM 3968 C C . ASN A 1 486 ? -19.777 5.261 38.003 1.00 89.25 486 ASN A C 1
ATOM 3970 O O . ASN A 1 486 ? -20.802 4.739 38.436 1.00 89.25 486 ASN A O 1
ATOM 3974 N N . VAL A 1 487 ? -18.799 5.712 38.797 1.00 89.00 487 VAL A N 1
ATOM 3975 C CA . VAL A 1 487 ? -18.875 5.718 40.269 1.00 89.00 487 VAL A CA 1
ATOM 3976 C C . VAL A 1 487 ? -20.003 6.646 40.724 1.00 89.00 487 VAL A C 1
ATOM 3978 O O . VAL A 1 487 ? -20.837 6.256 41.539 1.00 89.00 487 VAL A O 1
ATOM 3981 N N . ASP A 1 488 ? -20.086 7.839 40.128 1.00 90.00 488 ASP A N 1
ATOM 3982 C CA . ASP A 1 488 ? -21.156 8.802 40.392 1.00 90.00 488 ASP A CA 1
ATOM 3983 C C . ASP A 1 488 ? -22.547 8.240 40.069 1.00 90.00 488 ASP A C 1
ATOM 3985 O O . ASP A 1 488 ? -23.444 8.276 40.912 1.00 90.00 488 ASP A O 1
ATOM 3989 N N . ALA A 1 489 ? -22.714 7.669 38.872 1.00 92.44 489 ALA A N 1
ATOM 3990 C CA . ALA A 1 489 ? -23.985 7.100 38.441 1.00 92.44 489 ALA A CA 1
ATOM 3991 C C . ALA A 1 489 ? -24.420 5.915 39.315 1.00 92.44 489 ALA A C 1
ATOM 3993 O O . ALA A 1 489 ? -25.604 5.799 39.618 1.00 92.44 489 ALA A O 1
ATOM 3994 N N . VAL A 1 490 ? -23.487 5.065 39.766 1.00 95.31 490 VAL A N 1
ATOM 3995 C CA . VAL A 1 490 ? -23.799 3.986 40.718 1.00 95.31 490 VAL A CA 1
ATOM 3996 C C . VAL A 1 490 ? -24.216 4.540 42.075 1.00 95.31 490 VAL A C 1
ATOM 3998 O O . VAL A 1 490 ? -25.234 4.101 42.598 1.00 95.31 490 VAL A O 1
ATOM 4001 N N . ARG A 1 491 ? -23.509 5.532 42.630 1.00 93.62 491 ARG A N 1
ATOM 4002 C CA . ARG A 1 491 ? -23.914 6.162 43.900 1.00 93.62 491 ARG A CA 1
ATOM 4003 C C . ARG A 1 491 ? -25.281 6.832 43.789 1.00 93.62 491 ARG A C 1
ATOM 4005 O O . ARG A 1 491 ? -26.111 6.687 44.680 1.00 93.62 491 ARG A O 1
ATOM 4012 N N . PHE A 1 492 ? -25.550 7.532 42.691 1.00 94.25 492 PHE A N 1
ATOM 4013 C CA . PHE A 1 492 ? -26.849 8.152 42.439 1.00 94.25 492 PHE A CA 1
ATOM 4014 C C . PHE A 1 492 ? -27.963 7.101 42.282 1.00 94.25 492 PHE A C 1
ATOM 4016 O O . PHE A 1 492 ? -29.038 7.252 42.867 1.00 94.25 492 PHE A O 1
ATOM 4023 N N . LEU A 1 493 ? -27.678 5.997 41.583 1.00 97.00 493 LEU A N 1
ATOM 4024 C CA . LEU A 1 493 ? -28.566 4.843 41.464 1.00 97.00 493 LEU A CA 1
ATOM 4025 C C . LEU A 1 493 ? -28.889 4.238 42.836 1.00 97.00 493 LEU A C 1
ATOM 4027 O O . LEU A 1 493 ? -30.057 4.185 43.207 1.00 97.00 493 LEU A O 1
ATOM 4031 N N . THR A 1 494 ? -27.888 3.825 43.615 1.00 96.25 494 THR A N 1
ATOM 4032 C CA . THR A 1 494 ? -28.105 3.090 44.873 1.00 96.25 494 THR A CA 1
ATOM 4033 C C . THR A 1 494 ? -28.614 3.966 46.015 1.00 96.25 494 THR A C 1
ATOM 4035 O O . THR A 1 494 ? -29.395 3.486 46.830 1.00 96.25 494 THR A O 1
ATOM 4038 N N . GLN A 1 495 ? -28.241 5.250 46.072 1.00 94.69 495 GLN A N 1
ATOM 4039 C CA . GLN A 1 495 ? -28.617 6.139 47.181 1.00 94.69 495 GLN A CA 1
ATOM 4040 C C . GLN A 1 495 ? -29.921 6.917 46.952 1.00 94.69 495 GLN A C 1
ATOM 4042 O O . GLN A 1 495 ? -30.505 7.393 47.925 1.00 94.69 495 GLN A O 1
ATOM 4047 N N . LYS A 1 496 ? -30.355 7.125 45.696 1.00 96.19 496 LYS A N 1
ATOM 4048 C CA . LYS A 1 496 ? -31.500 8.008 45.373 1.00 96.19 496 LYS A CA 1
ATOM 4049 C C . LYS A 1 496 ? -32.577 7.389 44.481 1.00 96.19 496 LYS A C 1
ATOM 4051 O O . LYS A 1 496 ? -33.687 7.908 44.479 1.00 96.19 496 LYS A O 1
ATOM 4056 N N . ILE A 1 497 ? -32.277 6.329 43.727 1.00 97.50 497 ILE A N 1
ATOM 4057 C CA . ILE A 1 497 ? -33.213 5.729 42.756 1.00 97.50 497 ILE A CA 1
ATOM 4058 C C . ILE A 1 497 ? -33.660 4.335 43.216 1.00 97.50 497 ILE A C 1
ATOM 4060 O O . ILE A 1 497 ? -34.853 4.062 43.297 1.00 97.50 497 ILE A O 1
ATOM 4064 N N . PHE A 1 498 ? -32.719 3.456 43.559 1.00 97.69 498 PHE A N 1
ATOM 4065 C CA . PHE A 1 498 ? -32.992 2.073 43.953 1.00 97.69 498 PHE A CA 1
ATOM 4066 C C . PHE A 1 498 ? -33.904 1.943 45.189 1.00 97.69 498 PHE A C 1
ATOM 4068 O O . PHE A 1 498 ? -34.811 1.115 45.133 1.00 97.69 498 PHE A O 1
ATOM 4075 N N . PRO A 1 499 ? -33.803 2.789 46.240 1.00 96.94 499 PRO A N 1
ATOM 4076 C CA . PRO A 1 499 ? -34.754 2.756 47.353 1.00 96.94 499 PRO A CA 1
ATOM 4077 C C . PRO A 1 499 ? -36.200 3.051 46.923 1.00 96.94 499 PRO A C 1
ATOM 4079 O O . PRO A 1 499 ? -37.129 2.443 47.444 1.00 96.94 499 PRO A O 1
ATOM 4082 N N . GLU A 1 500 ? -36.407 3.932 45.938 1.00 96.88 500 GLU A N 1
ATOM 4083 C CA . GLU A 1 500 ? -37.738 4.229 45.385 1.00 96.88 500 GLU A CA 1
ATOM 4084 C C . GLU A 1 500 ? -38.273 3.082 44.514 1.00 96.88 500 GLU A C 1
ATOM 4086 O O . GLU A 1 500 ? -39.473 2.810 44.522 1.00 96.88 500 GLU A O 1
ATOM 4091 N N . ILE A 1 501 ? -37.390 2.361 43.811 1.00 97.44 501 ILE A N 1
ATOM 4092 C CA . ILE A 1 501 ? -37.751 1.139 43.074 1.00 97.44 501 ILE A CA 1
ATOM 4093 C C . ILE A 1 501 ? -38.179 0.037 44.056 1.00 97.44 501 ILE A C 1
ATOM 4095 O O . ILE A 1 501 ? -39.223 -0.587 43.865 1.00 97.44 501 ILE A O 1
ATOM 4099 N N . LYS A 1 502 ? -37.417 -0.175 45.137 1.00 96.50 502 LYS A N 1
ATOM 4100 C CA . LYS A 1 502 ? -37.662 -1.234 46.134 1.00 96.50 502 LYS A CA 1
ATOM 4101 C C . LYS A 1 502 ? -39.002 -1.101 46.864 1.00 96.50 502 LYS A C 1
ATOM 4103 O O . LYS A 1 502 ? -39.564 -2.121 47.245 1.00 96.50 502 LYS A O 1
ATOM 4108 N N . LYS A 1 503 ? -39.563 0.111 46.981 1.00 95.44 503 LYS A N 1
ATOM 4109 C CA . LYS A 1 503 ? -40.931 0.335 47.502 1.00 95.44 503 LYS A CA 1
ATOM 4110 C C . LYS A 1 503 ? -42.024 -0.346 46.668 1.00 95.44 503 LYS A C 1
ATOM 4112 O O . LYS A 1 503 ? -43.080 -0.647 47.207 1.00 95.44 503 LYS A O 1
ATOM 4117 N N . GLN A 1 504 ? -41.793 -0.545 45.368 1.00 96.44 504 GLN A N 1
ATOM 4118 C CA . GLN A 1 504 ? -42.761 -1.147 44.438 1.00 96.44 504 GLN A CA 1
ATOM 4119 C C . GLN A 1 504 ? -42.328 -2.533 43.940 1.00 96.44 504 GLN A C 1
ATOM 4121 O O . GLN A 1 504 ? -43.171 -3.332 43.547 1.00 96.44 504 GLN A O 1
ATOM 4126 N N . LEU A 1 505 ? -41.026 -2.829 43.967 1.00 96.06 505 LEU A N 1
ATOM 4127 C CA . LEU A 1 505 ? -40.435 -4.103 43.555 1.00 96.06 505 LEU A CA 1
ATOM 4128 C C . LEU A 1 505 ? -39.543 -4.652 44.687 1.00 96.06 505 LEU A C 1
ATOM 4130 O O . LEU A 1 505 ? -38.316 -4.579 44.591 1.00 96.06 505 LEU A O 1
ATOM 4134 N N . PRO A 1 506 ? -40.119 -5.180 45.783 1.00 94.06 506 PRO A N 1
ATOM 4135 C CA . PRO A 1 506 ? -39.361 -5.527 46.986 1.00 94.06 506 PRO A CA 1
ATOM 4136 C C . PRO A 1 506 ? -38.375 -6.687 46.795 1.00 94.06 506 PRO A C 1
ATOM 4138 O O . PRO A 1 506 ? -37.386 -6.749 47.517 1.00 94.06 506 PRO A O 1
ATOM 4141 N N . GLU A 1 507 ? -38.561 -7.565 45.808 1.00 95.19 507 GLU A N 1
ATOM 4142 C CA . GLU A 1 507 ? -37.651 -8.698 45.556 1.00 95.19 507 GLU A CA 1
ATOM 4143 C C . GLU A 1 507 ? -36.547 -8.408 44.524 1.00 95.19 507 GLU A C 1
ATOM 4145 O O . GLU A 1 507 ? -35.626 -9.211 44.367 1.00 95.19 507 GLU A O 1
ATOM 4150 N N . VAL A 1 508 ? -36.609 -7.272 43.815 1.00 96.88 508 VAL A N 1
ATOM 4151 C CA . VAL A 1 508 ? -35.690 -7.002 42.700 1.00 96.88 508 VAL A CA 1
ATOM 4152 C C . VAL A 1 508 ? -34.252 -6.812 43.182 1.00 96.88 508 VAL A C 1
ATOM 4154 O O . VAL A 1 508 ? -33.998 -6.127 44.182 1.00 96.88 508 VAL A O 1
ATOM 4157 N N . LYS A 1 509 ? -33.303 -7.384 42.435 1.00 97.88 509 LYS A N 1
ATOM 4158 C CA . LYS A 1 509 ? -31.866 -7.194 42.653 1.00 97.88 509 LYS A CA 1
ATOM 4159 C C . LYS A 1 509 ? -31.260 -6.228 41.644 1.00 97.88 509 LYS A C 1
ATOM 4161 O O . LYS A 1 509 ? -31.768 -6.056 40.535 1.00 97.88 509 LYS A O 1
ATOM 4166 N N . LEU A 1 510 ? -30.145 -5.612 42.021 1.00 98.06 510 LEU A N 1
ATOM 4167 C CA . LEU A 1 510 ? -29.330 -4.765 41.155 1.00 98.06 510 LEU A CA 1
ATOM 4168 C C . LEU A 1 510 ? -27.936 -5.372 40.996 1.00 98.06 510 LEU A C 1
ATOM 4170 O O . LEU A 1 510 ? -27.175 -5.448 41.955 1.00 98.06 510 LEU A O 1
ATOM 4174 N N . TYR A 1 511 ? -27.581 -5.754 39.775 1.00 98.00 511 TYR A N 1
ATOM 4175 C CA . TYR A 1 511 ? -26.236 -6.197 39.424 1.00 98.00 511 TYR A CA 1
ATOM 4176 C C . TYR A 1 511 ? -25.395 -5.006 38.955 1.00 98.00 511 TYR A C 1
ATOM 4178 O O . TYR A 1 511 ? -25.786 -4.274 38.044 1.00 98.00 511 TYR A O 1
ATOM 4186 N N . ILE A 1 512 ? -24.230 -4.827 39.573 1.00 97.12 512 ILE A N 1
ATOM 4187 C CA . ILE A 1 512 ? -23.236 -3.801 39.256 1.00 97.12 512 ILE A CA 1
ATOM 4188 C C . ILE A 1 512 ? -21.981 -4.526 38.767 1.00 97.12 512 ILE A C 1
ATOM 4190 O O . ILE A 1 512 ? -21.233 -5.114 39.550 1.00 97.12 512 ILE A O 1
ATOM 4194 N N . VAL A 1 513 ? -21.774 -4.508 37.452 1.00 94.62 513 VAL A N 1
ATOM 4195 C CA . VAL A 1 513 ? -20.784 -5.350 36.772 1.00 94.62 513 VAL A CA 1
ATOM 4196 C C . VAL A 1 513 ? -19.703 -4.493 36.123 1.00 94.62 513 VAL A C 1
ATOM 4198 O O . VAL A 1 513 ? -20.005 -3.515 35.436 1.00 94.62 513 VAL A O 1
ATOM 4201 N N . GLY A 1 514 ? -18.435 -4.873 36.295 1.00 87.38 514 GLY A N 1
ATOM 4202 C CA . GLY A 1 514 ? -17.328 -4.309 35.526 1.00 87.38 514 GLY A CA 1
ATOM 4203 C C . GLY A 1 514 ? -16.075 -3.961 36.328 1.00 87.38 514 GLY A C 1
ATOM 4204 O O . GLY A 1 514 ? -15.977 -4.159 37.538 1.00 87.38 514 GLY A O 1
ATOM 4205 N N . ASN A 1 515 ? -15.060 -3.510 35.593 1.00 83.69 515 ASN A N 1
ATOM 4206 C CA . ASN A 1 515 ? -13.675 -3.501 36.053 1.00 83.69 515 ASN A CA 1
ATOM 4207 C C . ASN A 1 515 ? -13.367 -2.418 37.107 1.00 83.69 515 ASN A C 1
ATOM 4209 O O . ASN A 1 515 ? -13.943 -1.329 37.081 1.00 83.69 515 ASN A O 1
ATOM 4213 N N . ASN A 1 516 ? -12.380 -2.706 37.964 1.00 85.00 516 ASN A N 1
ATOM 4214 C CA . ASN A 1 516 ? -11.793 -1.801 38.961 1.00 85.00 516 ASN A CA 1
ATOM 4215 C C . ASN A 1 516 ? -12.795 -1.088 39.905 1.00 85.00 516 ASN A C 1
ATOM 4217 O O . ASN A 1 516 ? -12.658 0.125 40.085 1.00 85.00 516 ASN A O 1
ATOM 4221 N N . PRO A 1 517 ? -13.798 -1.771 40.506 1.00 90.75 517 PRO A N 1
ATOM 4222 C CA . PRO A 1 517 ? -14.731 -1.131 41.439 1.00 90.75 517 PRO A CA 1
ATOM 4223 C C . PRO A 1 517 ? -13.964 -0.451 42.577 1.00 90.75 517 PRO A C 1
ATOM 4225 O O . PRO A 1 517 ? -13.132 -1.082 43.231 1.00 90.75 517 PRO A O 1
ATOM 4228 N N . THR A 1 518 ? -14.228 0.836 42.811 1.00 90.56 518 THR A N 1
ATOM 4229 C CA . THR A 1 518 ? -13.610 1.589 43.914 1.00 90.56 518 THR A CA 1
ATOM 4230 C C . THR A 1 518 ? -14.057 1.022 45.267 1.00 90.56 518 THR A C 1
ATOM 4232 O O . THR A 1 518 ? -15.115 0.391 45.324 1.00 90.56 518 THR A O 1
ATOM 4235 N N . PRO A 1 519 ? -13.327 1.259 46.375 1.00 91.06 519 PRO A N 1
ATOM 4236 C CA . PRO A 1 519 ? -13.751 0.800 47.702 1.00 91.06 519 PRO A CA 1
ATOM 4237 C C . PRO A 1 519 ? -15.186 1.222 48.056 1.00 91.06 519 PRO A C 1
ATOM 4239 O O . PRO A 1 519 ? -15.954 0.408 48.559 1.00 91.06 519 PRO A O 1
ATOM 4242 N N . GLU A 1 520 ? -15.587 2.447 47.691 1.00 90.06 520 GLU A N 1
ATOM 4243 C CA . GLU A 1 520 ? -16.968 2.933 47.841 1.0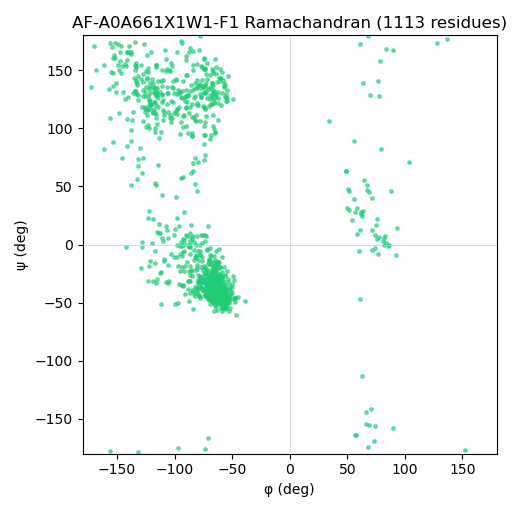0 90.06 520 GLU A CA 1
ATOM 4244 C C . GLU A 1 520 ? -17.996 2.085 47.074 1.00 90.06 520 GLU A C 1
ATOM 4246 O O . GLU A 1 520 ? -19.093 1.855 47.572 1.00 90.06 520 GLU A O 1
ATOM 4251 N N . VAL A 1 521 ? -17.665 1.623 45.861 1.00 92.44 521 VAL A N 1
ATOM 4252 C CA . VAL A 1 521 ? -18.553 0.773 45.050 1.00 92.44 521 VAL A CA 1
ATOM 4253 C C . VAL A 1 521 ? -18.563 -0.662 45.574 1.00 92.44 521 VAL A C 1
ATOM 4255 O O . VAL A 1 521 ? -19.624 -1.274 45.612 1.00 92.44 521 VAL A O 1
ATOM 4258 N N . GLN A 1 522 ? -17.423 -1.192 46.027 1.00 92.88 522 GLN A N 1
ATOM 4259 C CA . GLN A 1 522 ? -17.340 -2.528 46.635 1.00 92.88 522 GLN A CA 1
ATOM 4260 C C . GLN A 1 522 ? -18.191 -2.628 47.912 1.00 92.88 522 GLN A C 1
ATOM 4262 O O . GLN A 1 522 ? -18.878 -3.627 48.113 1.00 92.88 522 GLN A O 1
ATOM 4267 N N . GLN A 1 523 ? -18.216 -1.571 48.732 1.00 94.56 523 GLN A N 1
ATOM 4268 C CA . GLN A 1 523 ? -19.030 -1.486 49.953 1.00 94.56 523 GLN A CA 1
ATOM 4269 C C . GLN A 1 523 ? -20.551 -1.504 49.708 1.00 94.56 523 GLN A C 1
ATOM 4271 O O . GLN A 1 523 ? -21.308 -1.720 50.649 1.00 94.56 523 GLN A O 1
ATOM 4276 N N . LEU A 1 524 ? -21.019 -1.316 48.467 1.00 93.81 524 LEU A N 1
ATOM 4277 C CA . LEU A 1 524 ? -22.442 -1.443 48.121 1.00 93.81 524 LEU A CA 1
ATOM 4278 C C . LEU A 1 524 ? -22.903 -2.909 48.019 1.00 93.81 524 LEU A C 1
ATOM 4280 O O . LEU A 1 524 ? -24.103 -3.158 47.905 1.00 93.81 524 LEU A O 1
ATOM 4284 N N . ASN A 1 525 ? -21.976 -3.874 48.029 1.00 95.44 525 ASN A N 1
ATOM 4285 C CA . ASN A 1 525 ? -22.293 -5.288 47.863 1.00 95.44 525 ASN A CA 1
ATOM 4286 C C . ASN A 1 525 ? -23.111 -5.846 49.042 1.00 95.44 525 ASN A C 1
ATOM 4288 O O . ASN A 1 525 ? -22.710 -5.758 50.200 1.00 95.44 525 ASN A O 1
ATOM 4292 N N . SER A 1 526 ? -24.254 -6.454 48.736 1.00 95.12 526 SER A N 1
ATOM 4293 C CA . SER A 1 526 ? -25.256 -6.947 49.685 1.00 95.12 526 SER A CA 1
ATOM 4294 C C . SER A 1 526 ? -26.096 -8.073 49.056 1.00 95.12 526 SER A C 1
ATOM 4296 O O . SER A 1 526 ? -25.880 -8.467 47.911 1.00 95.12 526 SER A O 1
ATOM 4298 N N . ALA A 1 527 ? -27.094 -8.595 49.777 1.00 91.81 527 ALA A N 1
ATOM 4299 C CA . ALA A 1 527 ? -28.021 -9.598 49.235 1.00 91.81 527 ALA A CA 1
ATOM 4300 C C . ALA A 1 527 ? -28.910 -9.072 48.080 1.00 91.81 527 ALA A C 1
ATOM 4302 O O . ALA A 1 527 ? -29.449 -9.872 47.299 1.00 91.81 527 ALA A O 1
ATOM 4303 N N . GLU A 1 528 ? -29.056 -7.744 47.984 1.00 95.38 528 GLU A N 1
ATOM 4304 C CA . GLU A 1 528 ? -29.928 -7.032 47.039 1.00 95.38 528 GLU A CA 1
ATOM 4305 C C . GLU A 1 528 ? -29.149 -6.318 45.923 1.00 95.38 528 GLU A C 1
ATOM 4307 O O . GLU A 1 528 ? -29.637 -6.214 44.798 1.00 95.38 528 GLU A O 1
ATOM 4312 N N . ILE A 1 529 ? -27.938 -5.840 46.221 1.00 97.31 529 ILE A N 1
ATOM 4313 C CA . ILE A 1 529 ? -27.041 -5.161 45.280 1.00 97.31 529 ILE A CA 1
ATOM 4314 C C . ILE A 1 529 ? -25.782 -6.016 45.131 1.00 97.31 529 ILE A C 1
ATOM 4316 O O . ILE A 1 529 ? -25.005 -6.136 46.070 1.00 97.31 529 ILE A O 1
ATOM 4320 N N . ILE A 1 530 ? -25.567 -6.607 43.959 1.00 97.31 530 ILE A N 1
ATOM 4321 C CA . ILE A 1 530 ? -24.482 -7.563 43.710 1.00 97.31 530 ILE A CA 1
ATOM 4322 C C . ILE A 1 530 ? -23.390 -6.879 42.886 1.00 97.31 530 ILE A C 1
ATOM 4324 O O . ILE A 1 530 ? -23.611 -6.535 41.725 1.00 97.31 530 ILE A O 1
ATOM 4328 N N . VAL A 1 531 ? -22.207 -6.701 43.474 1.00 96.62 531 VAL A N 1
ATOM 4329 C CA . VAL A 1 531 ? -21.044 -6.059 42.844 1.00 96.62 531 VAL A CA 1
ATOM 4330 C C . VAL A 1 531 ? -20.039 -7.138 42.448 1.00 96.62 531 VAL A C 1
ATOM 4332 O O . VAL A 1 531 ? -19.399 -7.740 43.304 1.00 96.62 531 VAL A O 1
ATOM 4335 N N . THR A 1 532 ? -19.892 -7.406 41.150 1.00 93.50 532 THR A N 1
ATOM 4336 C CA . THR A 1 532 ? -19.103 -8.565 40.676 1.00 93.50 532 THR A CA 1
ATOM 4337 C C . THR A 1 532 ? -17.616 -8.275 40.489 1.00 93.50 532 THR A C 1
ATOM 4339 O O . THR A 1 532 ? -16.815 -9.201 40.423 1.00 93.50 532 THR A O 1
ATOM 4342 N N . GLY A 1 533 ? -17.246 -7.005 40.309 1.00 89.12 533 GLY A N 1
ATOM 4343 C CA . GLY A 1 533 ? -15.944 -6.640 39.748 1.00 89.12 533 GLY A CA 1
ATOM 4344 C C . GLY A 1 533 ? -15.798 -7.061 38.278 1.00 89.12 533 GLY A C 1
ATOM 4345 O O . GLY A 1 533 ? -16.790 -7.173 37.547 1.00 89.12 533 GLY A O 1
ATOM 4346 N N . TYR A 1 534 ? -14.551 -7.263 37.836 1.00 85.81 534 TYR A N 1
ATOM 4347 C CA . TYR A 1 534 ? -14.242 -7.712 36.475 1.00 85.81 534 TYR A CA 1
ATOM 4348 C C . TYR A 1 534 ? -14.760 -9.131 36.229 1.00 85.81 534 TYR A C 1
ATOM 4350 O O . TYR A 1 534 ? -14.448 -10.054 36.978 1.00 85.81 534 TYR A O 1
ATOM 4358 N N . VAL A 1 535 ? -15.488 -9.301 35.127 1.00 86.44 535 VAL A N 1
ATOM 4359 C CA . VAL A 1 535 ? -15.924 -10.601 34.611 1.00 86.44 535 VAL A CA 1
ATOM 4360 C C . VAL A 1 535 ? -15.348 -10.798 33.204 1.00 86.44 535 VAL A C 1
ATOM 4362 O O . VAL A 1 535 ? -15.268 -9.825 32.453 1.00 86.44 535 VAL A O 1
ATOM 4365 N N . PRO A 1 536 ? -14.939 -12.024 32.827 1.00 75.88 536 PRO A N 1
ATOM 4366 C CA . PRO A 1 536 ? -14.374 -12.292 31.503 1.00 75.88 536 PRO A CA 1
ATOM 4367 C C . PRO A 1 536 ? -15.428 -12.293 30.383 1.00 75.88 536 PRO A C 1
ATOM 4369 O O . PRO A 1 536 ? -15.068 -12.136 29.221 1.00 75.88 536 PRO A O 1
ATOM 4372 N N . ASP A 1 537 ? -16.712 -12.457 30.721 1.00 81.56 537 ASP A N 1
ATOM 4373 C CA . ASP A 1 537 ? -17.839 -12.409 29.786 1.00 81.56 537 ASP A CA 1
ATOM 4374 C C . ASP A 1 537 ? -19.037 -11.675 30.421 1.00 81.56 537 ASP A C 1
ATOM 4376 O O . ASP A 1 537 ? -19.476 -12.007 31.526 1.00 81.56 537 ASP A O 1
ATOM 4380 N N . LEU A 1 538 ? -19.567 -10.667 29.720 1.00 87.12 538 LEU A N 1
ATOM 4381 C CA . LEU A 1 538 ? -20.759 -9.904 30.116 1.00 87.12 538 LEU A CA 1
ATOM 4382 C C . LEU A 1 538 ? -22.069 -10.561 29.656 1.00 87.12 538 LEU A C 1
ATOM 4384 O O . LEU A 1 538 ? -23.132 -10.251 30.203 1.00 87.12 538 LEU A O 1
ATOM 4388 N N . LYS A 1 539 ? -22.015 -11.477 28.681 1.00 88.56 539 LYS A N 1
ATOM 4389 C CA . LYS A 1 539 ? -23.181 -12.107 28.048 1.00 88.56 539 LYS A CA 1
ATOM 4390 C C . LYS A 1 539 ? -24.174 -12.723 29.044 1.00 88.56 539 LYS A C 1
ATOM 4392 O O . LYS A 1 539 ? -25.367 -12.482 28.853 1.00 88.56 539 LYS A O 1
ATOM 4397 N N . PRO A 1 540 ? -23.775 -13.434 30.122 1.00 90.38 540 PRO A N 1
ATOM 4398 C CA . PRO A 1 540 ? -24.734 -13.973 31.091 1.00 90.38 540 PRO A CA 1
ATOM 4399 C C . PRO A 1 540 ? -25.552 -12.880 31.795 1.00 90.38 540 PRO A C 1
ATOM 4401 O O . PRO A 1 540 ? -26.761 -13.018 31.969 1.00 90.38 540 PRO A O 1
ATOM 4404 N N . TYR A 1 541 ? -24.917 -11.762 32.154 1.00 93.25 541 TYR A N 1
ATOM 4405 C CA . TYR A 1 541 ? -25.578 -10.636 32.819 1.00 93.25 541 TYR A CA 1
ATOM 4406 C C . TYR A 1 541 ? -26.504 -9.891 31.854 1.00 93.25 541 TYR A C 1
ATOM 4408 O O . TYR A 1 541 ? -27.667 -9.640 32.173 1.00 93.25 541 TYR A O 1
ATOM 4416 N N . LEU A 1 542 ? -26.011 -9.601 30.646 1.00 91.94 542 LEU A N 1
ATOM 4417 C CA . LEU A 1 542 ? -26.773 -8.923 29.598 1.00 91.94 542 LEU A CA 1
ATOM 4418 C C . LEU A 1 542 ? -27.981 -9.743 29.126 1.00 91.94 542 LEU A C 1
ATOM 4420 O O . LEU A 1 542 ? -29.013 -9.150 28.814 1.00 91.94 542 LEU A O 1
ATOM 4424 N N . LEU A 1 543 ? -27.901 -11.079 29.104 1.00 90.25 543 LEU A N 1
ATOM 4425 C CA . LEU A 1 543 ? -29.019 -11.957 28.734 1.00 90.25 543 LEU A CA 1
ATOM 4426 C C . LEU A 1 543 ? -30.057 -12.142 29.852 1.00 90.25 543 LEU A C 1
ATOM 4428 O O . LEU A 1 543 ? -31.244 -12.218 29.543 1.00 90.25 543 LEU A O 1
ATOM 4432 N N . ASN A 1 544 ? -29.652 -12.164 31.124 1.00 91.94 544 ASN A N 1
ATOM 4433 C CA . ASN A 1 544 ? -30.571 -12.441 32.237 1.00 91.94 544 ASN A CA 1
ATOM 4434 C C . ASN A 1 544 ? -31.306 -11.196 32.767 1.00 91.94 544 ASN A C 1
ATOM 4436 O O . ASN A 1 544 ? -32.450 -11.310 33.211 1.00 91.94 544 ASN A O 1
ATOM 4440 N N . ALA A 1 545 ? -30.683 -10.013 32.709 1.00 96.31 545 ALA A N 1
ATOM 4441 C CA . ALA A 1 545 ? -31.254 -8.772 33.244 1.00 96.31 545 ALA A CA 1
ATOM 4442 C C . ALA A 1 545 ? -32.586 -8.382 32.570 1.00 96.31 545 ALA A C 1
ATOM 4444 O O . ALA A 1 545 ? -32.708 -8.523 31.350 1.00 96.31 545 ALA A O 1
ATOM 4445 N N . ARG A 1 546 ? -33.557 -7.819 33.304 1.00 97.12 546 ARG A N 1
ATOM 4446 C CA . ARG A 1 546 ? -34.804 -7.282 32.722 1.00 97.12 546 ARG A CA 1
ATOM 4447 C C . ARG A 1 546 ? -34.647 -5.840 32.259 1.00 97.12 546 ARG A C 1
ATOM 4449 O O . ARG A 1 546 ? -35.116 -5.515 31.174 1.00 97.12 546 ARG A O 1
ATOM 4456 N N . VAL A 1 547 ? -33.973 -4.986 33.029 1.00 97.75 547 VAL A N 1
ATOM 4457 C CA . VAL A 1 547 ? -33.787 -3.562 32.682 1.00 97.75 547 VAL A CA 1
ATOM 4458 C C . VAL A 1 547 ? -32.336 -3.133 32.898 1.00 97.75 547 VAL A C 1
ATOM 4460 O O . VAL A 1 547 ? -31.761 -3.381 33.958 1.00 97.75 547 VAL A O 1
ATOM 4463 N N . SER A 1 548 ? -31.740 -2.456 31.911 1.00 97.88 548 SER A N 1
ATOM 4464 C CA . SER A 1 548 ? -30.462 -1.764 32.102 1.00 97.88 548 SER A CA 1
ATOM 4465 C C . SER A 1 548 ? -30.702 -0.344 32.604 1.00 97.88 548 SER A C 1
ATOM 4467 O O . SER A 1 548 ? -31.473 0.412 32.014 1.00 97.88 548 SER A O 1
ATOM 4469 N N . VAL A 1 549 ? -30.029 0.033 33.687 1.00 97.56 549 VAL A N 1
ATOM 4470 C CA . VAL A 1 549 ? -30.205 1.327 34.357 1.00 97.56 549 VAL A CA 1
ATOM 4471 C C . VAL A 1 549 ? -28.927 2.153 34.249 1.00 97.56 549 VAL A C 1
ATOM 4473 O O . VAL A 1 549 ? -27.873 1.750 34.725 1.00 97.56 549 VAL A O 1
ATOM 4476 N N . ASN A 1 550 ? -29.004 3.319 33.603 1.00 95.62 550 ASN A N 1
ATOM 4477 C CA . ASN A 1 550 ? -27.843 4.154 33.278 1.00 95.62 550 ASN A CA 1
ATOM 4478 C C . ASN A 1 550 ? -28.052 5.636 33.663 1.00 95.62 550 ASN A C 1
ATOM 4480 O O . ASN A 1 550 ? -28.136 6.484 32.768 1.00 95.62 550 ASN A O 1
ATOM 4484 N N . PRO A 1 551 ? -28.135 5.982 34.965 1.00 95.31 551 PRO A N 1
ATOM 4485 C CA . PRO A 1 551 ? -28.428 7.342 35.419 1.00 95.31 551 PRO A CA 1
ATOM 4486 C C . PRO A 1 551 ? -27.164 8.227 35.477 1.00 95.31 551 PRO A C 1
ATOM 4488 O O . PRO A 1 551 ? -26.728 8.660 36.542 1.00 95.31 551 PRO A O 1
ATOM 4491 N N . LEU A 1 552 ? -26.530 8.462 34.324 1.00 89.31 552 LEU A N 1
ATOM 4492 C CA . LEU A 1 552 ? -25.323 9.293 34.210 1.00 89.31 552 LEU A CA 1
ATOM 4493 C C . LEU A 1 552 ? -25.650 10.779 34.408 1.00 89.31 552 LEU A C 1
ATOM 4495 O O . LEU A 1 552 ? -26.481 11.323 33.688 1.00 89.31 552 LEU A O 1
ATOM 4499 N N . ARG A 1 553 ? -24.972 11.465 35.333 1.00 84.44 553 ARG A N 1
ATOM 4500 C CA . ARG A 1 553 ? -25.198 12.905 35.574 1.00 84.44 553 ARG A CA 1
ATOM 4501 C C . ARG A 1 553 ? -24.257 13.826 34.794 1.00 84.44 553 ARG A C 1
ATOM 4503 O O . ARG A 1 553 ? -24.566 14.998 34.624 1.00 84.44 553 ARG A O 1
ATOM 4510 N N . TYR A 1 554 ? -23.129 13.300 34.318 1.00 69.69 554 TYR A N 1
ATOM 4511 C CA . TYR A 1 554 ? -22.146 14.002 33.491 1.00 69.69 554 TYR A CA 1
ATOM 4512 C C . TYR A 1 554 ? -21.372 13.004 32.610 1.00 69.69 554 TYR A C 1
ATOM 4514 O O . TYR A 1 554 ? -21.359 11.798 32.873 1.00 69.69 554 TYR A O 1
ATOM 4522 N N . GLY A 1 555 ? -20.749 13.504 31.544 1.00 65.44 555 GLY A N 1
ATOM 4523 C CA . GLY A 1 555 ? -20.007 12.726 30.551 1.00 65.44 555 GLY A CA 1
ATOM 4524 C C . GLY A 1 555 ? -20.011 13.429 29.191 1.00 65.44 555 GLY A C 1
ATOM 4525 O O . GLY A 1 555 ? -20.544 14.524 29.075 1.00 65.44 555 GLY A O 1
ATOM 4526 N N . ALA A 1 556 ? -19.422 12.798 28.177 1.00 59.84 556 ALA A N 1
ATOM 4527 C CA . ALA A 1 556 ? -19.476 13.236 26.779 1.00 59.84 556 ALA A CA 1
ATOM 4528 C C . ALA A 1 556 ? -19.443 12.006 25.852 1.00 59.84 556 ALA A C 1
ATOM 4530 O O . ALA A 1 556 ? -19.120 10.904 26.310 1.00 59.84 556 ALA A O 1
ATOM 4531 N N . GLY A 1 557 ? -19.776 12.187 24.571 1.00 66.00 557 GLY A N 1
ATOM 4532 C CA . GLY A 1 557 ? -19.655 11.156 23.531 1.00 66.00 557 GLY A CA 1
ATOM 4533 C C . GLY A 1 557 ? -20.607 9.958 23.680 1.00 66.00 557 GLY A C 1
ATOM 4534 O O . GLY A 1 557 ? -21.398 9.865 24.622 1.00 66.00 557 GLY A O 1
ATOM 4535 N N . MET A 1 558 ? -20.529 9.016 22.736 1.00 74.62 558 MET A N 1
ATOM 4536 C CA . MET A 1 558 ? -21.418 7.848 22.657 1.00 74.62 558 MET A CA 1
ATOM 4537 C C . MET A 1 558 ? -21.177 6.843 23.799 1.00 74.62 558 MET A C 1
ATOM 4539 O O . MET A 1 558 ? -20.068 6.336 23.985 1.00 74.62 558 MET A O 1
ATOM 4543 N N . LYS A 1 559 ? -22.229 6.494 24.553 1.00 80.69 559 LYS A N 1
ATOM 4544 C CA . LYS A 1 559 ? -22.124 5.615 25.732 1.00 80.69 559 LYS A CA 1
ATOM 4545 C C . LYS A 1 559 ? -22.185 4.131 25.340 1.00 80.69 559 LYS A C 1
ATOM 4547 O O . LYS A 1 559 ? -23.256 3.531 25.301 1.00 80.69 559 LYS A O 1
ATOM 4552 N N . GLY A 1 560 ? -21.021 3.510 25.133 1.00 78.88 560 GLY A N 1
ATOM 4553 C CA . GLY A 1 560 ? -20.908 2.106 24.693 1.00 78.88 560 GLY A CA 1
ATOM 4554 C C . GLY A 1 560 ? -21.735 1.089 25.501 1.00 78.88 560 GLY A C 1
ATOM 4555 O O . GLY A 1 560 ? -22.341 0.207 24.908 1.00 78.88 560 GLY A O 1
ATOM 4556 N N . LYS A 1 561 ? -21.866 1.256 26.826 1.00 85.00 561 LYS A N 1
ATOM 4557 C CA . LYS A 1 561 ? -22.695 0.377 27.680 1.00 85.00 561 LYS A CA 1
ATOM 4558 C C . LYS A 1 561 ? -24.194 0.386 27.343 1.00 85.00 561 LYS A C 1
ATOM 4560 O O . LYS A 1 561 ? -24.878 -0.610 27.552 1.00 85.00 561 LYS A O 1
ATOM 4565 N N . ILE A 1 562 ? -24.705 1.503 26.819 1.00 90.00 562 ILE A N 1
ATOM 4566 C CA . ILE A 1 562 ? -26.097 1.615 26.368 1.00 90.00 562 ILE A CA 1
ATOM 4567 C C . ILE A 1 562 ? -26.236 0.929 25.007 1.00 90.00 562 ILE A C 1
ATOM 4569 O O . ILE A 1 562 ? -27.149 0.133 24.827 1.00 90.00 562 ILE A O 1
ATOM 4573 N N . GLY A 1 563 ? -25.297 1.156 24.081 1.00 88.50 563 GLY A N 1
ATOM 4574 C CA . GLY A 1 563 ? -25.290 0.489 22.772 1.00 88.50 563 GLY A CA 1
ATOM 4575 C C . GLY A 1 563 ? -25.179 -1.033 22.895 1.00 88.50 563 GLY A C 1
ATOM 4576 O O . GLY A 1 563 ? -25.896 -1.768 22.222 1.00 88.50 563 GLY A O 1
ATOM 4577 N N . GLU A 1 564 ? -24.358 -1.504 23.835 1.00 88.12 564 GLU A N 1
ATOM 4578 C CA . GLU A 1 564 ? -24.222 -2.916 24.186 1.00 88.12 564 GLU A CA 1
ATOM 4579 C C . GLU A 1 564 ? -25.529 -3.491 24.754 1.00 88.12 564 GLU A C 1
ATOM 4581 O O . GLU A 1 564 ? -26.025 -4.479 24.216 1.00 88.12 564 GLU A O 1
ATOM 4586 N N . ALA A 1 565 ? -26.163 -2.847 25.743 1.00 92.00 565 ALA A N 1
ATOM 4587 C CA . ALA A 1 565 ? -27.466 -3.289 26.254 1.00 92.00 565 ALA A CA 1
ATOM 4588 C C . ALA A 1 565 ? -28.530 -3.384 25.139 1.00 92.00 565 ALA A C 1
ATOM 4590 O O . ALA A 1 565 ? -29.199 -4.411 24.996 1.00 92.00 565 ALA A O 1
ATOM 4591 N N . LEU A 1 566 ? -28.631 -2.360 24.287 1.00 92.38 566 LEU A N 1
ATOM 4592 C CA . LEU A 1 566 ? -29.579 -2.343 23.172 1.00 92.38 566 LEU A CA 1
ATOM 4593 C C . LEU A 1 566 ? -29.275 -3.435 22.124 1.00 92.38 566 LEU A C 1
ATOM 4595 O O . LEU A 1 566 ? -30.209 -4.041 21.603 1.00 92.38 566 LEU A O 1
ATOM 4599 N N . SER A 1 567 ? -28.002 -3.772 21.870 1.00 89.94 567 SER A N 1
ATOM 4600 C CA . SER A 1 567 ? -27.612 -4.853 20.937 1.00 89.94 567 SER A CA 1
ATOM 4601 C C . SER A 1 567 ? -28.024 -6.259 21.405 1.00 89.94 567 SER A C 1
ATOM 4603 O O . SER A 1 567 ? -28.257 -7.153 20.589 1.00 89.94 567 SER A O 1
ATOM 4605 N N . TYR A 1 568 ? -28.195 -6.438 22.720 1.00 90.94 568 TYR A N 1
ATOM 4606 C CA . TYR A 1 568 ? -28.756 -7.640 23.348 1.00 90.94 568 TYR A CA 1
ATOM 4607 C C . TYR A 1 568 ? -30.294 -7.607 23.438 1.00 90.94 568 TYR A C 1
ATOM 4609 O O . TYR A 1 568 ? -30.902 -8.539 23.969 1.00 90.94 568 TYR A O 1
ATOM 4617 N N . GLY A 1 569 ? -30.942 -6.535 22.967 1.00 91.94 569 GLY A N 1
ATOM 4618 C CA . GLY A 1 569 ? -32.374 -6.307 23.164 1.00 91.94 569 GLY A CA 1
ATOM 4619 C C . GLY A 1 569 ? -32.757 -6.139 24.638 1.00 91.94 569 GLY A C 1
ATOM 4620 O O . GLY A 1 569 ? -33.863 -6.514 25.019 1.00 91.94 569 GLY A O 1
ATOM 4621 N N . LEU A 1 570 ? -31.854 -5.632 25.486 1.00 95.12 570 LEU A N 1
ATOM 4622 C CA . LEU A 1 570 ? -32.131 -5.268 26.877 1.00 95.12 570 LEU A CA 1
ATOM 4623 C C . LEU A 1 570 ? -32.635 -3.814 26.927 1.00 95.12 570 LEU A C 1
ATOM 4625 O O . LEU A 1 570 ? -31.847 -2.909 26.648 1.00 95.12 570 LEU A O 1
ATOM 4629 N N . PRO A 1 571 ? -33.906 -3.559 27.295 1.00 96.56 571 PRO A N 1
ATOM 4630 C CA . PRO A 1 571 ? -34.424 -2.201 27.411 1.00 96.56 571 PRO A CA 1
ATOM 4631 C C . PRO A 1 571 ? -33.656 -1.362 28.433 1.00 96.56 571 PRO A C 1
ATOM 4633 O O . PRO A 1 571 ? -33.232 -1.851 29.486 1.00 96.56 571 PRO A O 1
ATOM 4636 N N . VAL A 1 572 ? -33.488 -0.081 28.107 1.00 97.56 572 VAL A N 1
ATOM 4637 C CA . VAL A 1 572 ? -32.664 0.865 28.864 1.00 97.56 572 VAL A CA 1
ATOM 4638 C C . VAL A 1 572 ? -33.530 1.966 29.471 1.00 97.56 572 VAL A C 1
ATOM 4640 O O . VAL A 1 572 ? -34.335 2.585 28.773 1.00 97.56 572 VAL A O 1
ATOM 4643 N N . VAL A 1 573 ? -33.288 2.269 30.749 1.00 98.19 573 VAL A N 1
ATOM 4644 C CA . VAL A 1 573 ? -33.641 3.558 31.359 1.00 98.19 573 VAL A CA 1
ATOM 4645 C C . VAL A 1 573 ? -32.364 4.367 31.563 1.00 98.19 573 VAL A C 1
ATOM 4647 O O . VAL A 1 573 ? -31.366 3.858 32.083 1.00 98.19 573 VAL A O 1
ATOM 4650 N N . THR A 1 574 ? -32.362 5.623 31.127 1.00 97.19 574 THR A N 1
ATOM 4651 C CA . THR A 1 574 ? -31.185 6.497 31.172 1.00 97.19 574 THR A CA 1
ATOM 4652 C C . THR A 1 574 ? -31.562 7.962 31.408 1.00 97.19 574 THR A C 1
ATOM 4654 O O . THR A 1 574 ? -32.732 8.326 31.420 1.00 97.19 574 THR A O 1
ATOM 4657 N N . THR A 1 575 ? -30.563 8.798 31.657 1.00 94.94 575 THR A N 1
ATOM 4658 C CA . THR A 1 575 ? -30.672 10.262 31.719 1.00 94.94 575 THR A CA 1
ATOM 4659 C C . THR A 1 575 ? -30.500 10.870 30.329 1.00 94.94 575 THR A C 1
ATOM 4661 O O . THR A 1 575 ? -29.965 10.230 29.421 1.00 94.94 575 THR A O 1
ATOM 4664 N N . SER A 1 576 ? -30.854 12.143 30.170 1.00 90.88 576 SER A N 1
ATOM 4665 C CA . SER A 1 576 ? -30.604 12.912 28.944 1.00 90.88 576 SER A CA 1
ATOM 4666 C C . SER A 1 576 ? -29.109 12.929 28.575 1.00 90.88 576 SER A C 1
ATOM 4668 O O . SER A 1 576 ? -28.745 12.753 27.415 1.00 90.88 576 SER A O 1
ATOM 4670 N N . ILE A 1 577 ? -28.225 13.018 29.578 1.00 85.25 577 ILE A N 1
ATOM 4671 C CA . ILE A 1 577 ? -26.756 12.933 29.426 1.00 85.25 577 ILE A CA 1
ATOM 4672 C C . ILE A 1 577 ? -26.278 11.521 29.031 1.00 85.25 577 ILE A C 1
ATOM 4674 O O . ILE A 1 577 ? -25.260 11.348 28.354 1.00 85.25 577 ILE A O 1
ATOM 4678 N N . GLY A 1 578 ? -26.999 10.478 29.450 1.00 85.81 578 GLY A N 1
ATOM 4679 C CA . GLY A 1 578 ? -26.737 9.112 29.008 1.00 85.81 578 GLY A CA 1
ATOM 4680 C C . GLY A 1 578 ? -27.138 8.880 27.548 1.00 85.81 578 GLY A C 1
ATOM 4681 O O . GLY A 1 578 ? -26.418 8.189 26.834 1.00 85.81 578 GLY A O 1
ATOM 4682 N N . ALA A 1 579 ? -28.225 9.511 27.095 1.00 88.56 579 ALA A N 1
ATOM 4683 C CA . ALA A 1 579 ? -28.731 9.438 25.721 1.00 88.56 579 ALA A CA 1
ATOM 4684 C C . ALA A 1 579 ? -27.944 10.280 24.689 1.00 88.56 579 ALA A C 1
ATOM 4686 O O . ALA A 1 579 ? -28.110 10.098 23.479 1.00 88.56 579 ALA A O 1
ATOM 4687 N N . GLU A 1 580 ? -27.086 11.193 25.149 1.00 81.25 580 GLU A N 1
ATOM 4688 C CA . GLU A 1 580 ? -26.266 12.074 24.312 1.00 81.25 580 GLU A CA 1
ATOM 4689 C C . GLU A 1 580 ? -25.419 11.297 23.283 1.00 81.25 580 GLU A C 1
ATOM 4691 O O . GLU A 1 580 ? -24.750 10.312 23.608 1.00 81.25 580 GLU A O 1
ATOM 4696 N N . GLY A 1 581 ? -25.432 11.757 22.027 1.00 74.31 581 GLY A N 1
ATOM 4697 C CA . GLY A 1 581 ? -24.680 11.145 20.926 1.00 74.31 581 GLY A CA 1
ATOM 4698 C C . GLY A 1 581 ? -25.260 9.827 20.397 1.00 74.31 581 GLY A C 1
ATOM 4699 O O . GLY A 1 581 ? -24.602 9.170 19.592 1.00 74.31 581 GLY A O 1
ATOM 4700 N N . MET A 1 582 ? -26.464 9.427 20.833 1.00 83.00 582 MET A N 1
ATOM 4701 C CA . MET A 1 582 ? -27.073 8.133 20.487 1.00 83.00 582 MET A CA 1
ATOM 4702 C C . MET A 1 582 ? -28.422 8.216 19.749 1.00 83.00 582 MET A C 1
ATOM 4704 O O . MET A 1 582 ? -28.996 7.177 19.452 1.00 83.00 582 MET A O 1
ATOM 4708 N N . ASP A 1 583 ? -28.948 9.408 19.443 1.00 83.56 583 ASP A N 1
ATOM 4709 C CA . ASP A 1 583 ? -30.262 9.591 18.775 1.00 83.56 583 ASP A CA 1
ATOM 4710 C C . ASP A 1 583 ? -31.411 8.785 19.439 1.00 83.56 583 ASP A C 1
ATOM 4712 O O . ASP A 1 583 ? -32.349 8.294 18.803 1.00 83.56 583 ASP A O 1
ATOM 4716 N N . LEU A 1 584 ? -31.305 8.596 20.760 1.00 90.44 584 LEU A N 1
ATOM 4717 C CA . LEU A 1 584 ? -32.300 7.892 21.557 1.00 90.44 584 LEU A CA 1
ATOM 4718 C C . LEU A 1 584 ? -33.472 8.823 21.841 1.00 90.44 584 LEU A C 1
ATOM 4720 O O . LEU A 1 584 ? -33.299 9.979 22.220 1.00 90.44 584 LEU A O 1
ATOM 4724 N N . LYS A 1 585 ? -34.676 8.275 21.710 1.00 93.75 585 LYS A N 1
ATOM 4725 C CA . LYS A 1 585 ? -35.929 8.984 21.936 1.00 93.75 585 LYS A CA 1
ATOM 4726 C C . LYS A 1 585 ? -36.714 8.271 23.026 1.00 93.75 585 LYS A C 1
ATOM 4728 O O . LYS A 1 585 ? -36.791 7.036 23.034 1.00 93.75 585 LYS A O 1
ATOM 4733 N N . HIS A 1 586 ? -37.279 9.067 23.928 1.00 96.31 586 HIS A N 1
ATOM 4734 C CA . HIS A 1 586 ? -38.128 8.606 25.021 1.00 96.31 586 HIS A CA 1
ATOM 4735 C C . HIS A 1 586 ? -39.330 7.818 24.461 1.00 96.31 586 HIS A C 1
ATOM 4737 O O . HIS A 1 586 ? -39.905 8.217 23.453 1.00 96.31 586 HIS A O 1
ATOM 4743 N N . GLU A 1 587 ? -39.671 6.681 25.075 1.00 95.62 587 GLU A N 1
ATOM 4744 C CA . GLU A 1 587 ? -40.753 5.754 24.675 1.00 95.62 587 GLU A CA 1
ATOM 4745 C C . GLU A 1 587 ? -40.657 5.109 23.274 1.00 95.62 587 GLU A C 1
ATOM 4747 O O . GLU A 1 587 ? -41.453 4.218 22.963 1.00 95.62 587 GLU A O 1
ATOM 4752 N N . GLU A 1 588 ? -39.682 5.479 22.441 1.00 95.12 588 GLU A N 1
ATOM 4753 C CA . GLU A 1 588 ? -39.404 4.848 21.139 1.00 95.12 588 GLU A CA 1
ATOM 4754 C C . GLU A 1 588 ? -38.239 3.854 21.248 1.00 95.12 588 GLU A C 1
ATOM 4756 O O . GLU A 1 588 ? -38.396 2.695 20.873 1.00 95.12 588 GLU A O 1
ATOM 4761 N N . HIS A 1 589 ? -37.103 4.279 21.818 1.00 95.19 589 HIS A N 1
ATOM 4762 C CA . HIS A 1 589 ? -35.863 3.488 21.894 1.00 95.19 589 HIS A CA 1
ATOM 4763 C C . HIS A 1 589 ? -35.437 3.146 23.331 1.00 95.19 589 HIS A C 1
ATOM 4765 O O . HIS A 1 589 ? -34.856 2.092 23.580 1.00 95.19 589 HIS A O 1
ATOM 4771 N N . ALA A 1 590 ? -35.711 4.047 24.275 1.00 97.06 590 ALA A N 1
ATOM 4772 C CA . ALA A 1 590 ? -35.366 3.936 25.691 1.00 97.06 590 ALA A CA 1
ATOM 4773 C C . ALA A 1 590 ? -36.345 4.778 26.525 1.00 97.06 590 ALA A C 1
ATOM 4775 O O . ALA A 1 590 ? -37.091 5.590 25.974 1.00 97.06 590 ALA A O 1
ATOM 4776 N N . LEU A 1 591 ? -36.320 4.644 27.852 1.00 98.00 591 LEU A N 1
ATOM 4777 C CA . LEU A 1 591 ? -36.957 5.623 28.740 1.00 98.00 591 LEU A CA 1
ATOM 4778 C C . LEU A 1 591 ? -35.899 6.604 29.250 1.00 98.00 591 LEU A C 1
ATOM 4780 O O . LEU A 1 591 ? -34.836 6.201 29.723 1.00 98.00 591 LEU A O 1
ATOM 4784 N N . ILE A 1 592 ? -36.188 7.896 29.116 1.00 97.56 592 ILE A N 1
ATOM 4785 C CA . ILE A 1 592 ? -35.264 8.988 29.448 1.00 97.56 592 ILE A CA 1
ATOM 4786 C C . ILE A 1 592 ? -35.856 9.814 30.591 1.00 97.56 592 ILE A C 1
ATOM 4788 O O . ILE A 1 592 ? -36.943 10.367 30.431 1.00 97.56 592 ILE A O 1
ATOM 4792 N N . ALA A 1 593 ? -35.157 9.902 31.724 1.00 97.06 593 ALA A N 1
ATOM 4793 C CA . ALA A 1 593 ? -35.566 10.688 32.888 1.00 97.06 593 ALA A CA 1
ATOM 4794 C C . ALA A 1 593 ? -34.345 11.176 33.691 1.00 97.06 593 ALA A C 1
ATOM 4796 O O . ALA A 1 593 ? -33.413 10.414 33.926 1.00 97.06 593 ALA A O 1
ATOM 4797 N N . ASP A 1 594 ? -34.359 12.426 34.168 1.00 92.75 594 ASP A N 1
ATOM 4798 C CA . ASP A 1 594 ? -33.205 13.021 34.875 1.00 92.75 594 ASP A CA 1
ATOM 4799 C C . ASP A 1 594 ? -33.370 13.150 36.400 1.00 92.75 594 ASP A C 1
ATOM 4801 O O . ASP A 1 594 ? -32.393 13.336 37.128 1.00 92.75 594 ASP A O 1
ATOM 4805 N N . LYS A 1 595 ? -34.603 13.073 36.918 1.00 95.38 595 LYS A N 1
ATOM 4806 C CA . LYS A 1 595 ? -34.898 13.220 38.357 1.00 95.38 595 LYS A CA 1
ATOM 4807 C C . LYS A 1 595 ? -35.065 11.844 39.020 1.00 95.38 595 LYS A C 1
ATOM 4809 O O . LYS A 1 595 ? -35.692 10.985 38.406 1.00 95.38 595 LYS A O 1
ATOM 4814 N N . PRO A 1 596 ? -34.604 11.624 40.272 1.00 94.12 596 PRO A N 1
ATOM 4815 C CA . PRO A 1 596 ? -34.558 10.283 40.869 1.00 94.12 596 PRO A CA 1
ATOM 4816 C C . PRO A 1 596 ? -35.903 9.549 40.905 1.00 94.12 596 PRO A C 1
ATOM 4818 O O . PRO A 1 596 ? -35.988 8.401 40.485 1.00 94.12 596 PRO A O 1
ATOM 4821 N N . VAL A 1 597 ? -36.961 10.235 41.350 1.00 95.06 597 VAL A N 1
ATOM 4822 C CA . VAL A 1 597 ? -38.315 9.665 41.467 1.00 95.06 597 VAL A CA 1
ATOM 4823 C C . VAL A 1 597 ? -38.911 9.354 40.090 1.00 95.06 597 VAL A C 1
ATOM 4825 O O . VAL A 1 597 ? -39.517 8.304 39.908 1.00 95.06 597 VAL A O 1
ATOM 4828 N N . ALA A 1 598 ? -38.689 10.225 39.099 1.00 96.50 598 ALA A N 1
ATOM 4829 C CA . ALA A 1 598 ? -39.117 9.981 37.721 1.00 96.50 598 ALA A CA 1
ATOM 4830 C C . ALA A 1 598 ? -38.362 8.791 37.104 1.00 96.50 598 ALA A C 1
ATOM 4832 O O . ALA A 1 598 ? -38.982 7.914 36.516 1.00 96.50 598 ALA A O 1
ATOM 4833 N N . PHE A 1 599 ? -37.044 8.704 37.314 1.00 98.12 599 PHE A N 1
ATOM 4834 C CA . PHE A 1 599 ? -36.232 7.569 36.870 1.00 98.12 599 PHE A CA 1
ATOM 4835 C C . PHE A 1 599 ? -36.718 6.258 37.500 1.00 98.12 599 PHE A C 1
ATOM 4837 O O . PHE A 1 599 ? -36.923 5.276 36.792 1.00 98.12 599 PHE A O 1
ATOM 4844 N N . ALA A 1 600 ? -36.946 6.238 38.817 1.00 97.81 600 ALA A N 1
ATOM 4845 C CA . ALA A 1 600 ? -37.479 5.071 39.514 1.00 97.81 600 ALA A CA 1
ATOM 4846 C C . ALA A 1 600 ? -38.859 4.661 38.973 1.00 97.81 600 ALA A C 1
ATOM 4848 O O . ALA A 1 600 ? -39.087 3.476 38.735 1.00 97.81 600 ALA A O 1
ATOM 4849 N N . LYS A 1 601 ? -39.748 5.630 38.707 1.00 97.75 601 LYS A N 1
ATOM 4850 C CA . LYS A 1 601 ? -41.063 5.388 38.098 1.00 97.75 601 LYS A CA 1
ATOM 4851 C C . LYS A 1 601 ? -40.942 4.742 36.715 1.00 97.75 601 LYS A C 1
ATOM 4853 O O . LYS A 1 601 ? -41.610 3.741 36.475 1.00 97.75 601 LYS A O 1
ATOM 4858 N N . GLU A 1 602 ? -40.070 5.249 35.843 1.00 98.19 602 GLU A N 1
ATOM 4859 C CA . GLU A 1 602 ? -39.853 4.654 34.517 1.00 98.19 602 GLU A CA 1
ATOM 4860 C C . GLU A 1 602 ? -39.215 3.255 34.596 1.00 98.19 602 GLU A C 1
ATOM 4862 O O . GLU A 1 602 ? -39.594 2.374 33.826 1.00 98.19 602 GLU A O 1
ATOM 4867 N N . VAL A 1 603 ? -38.316 2.993 35.557 1.00 98.12 603 VAL A N 1
ATOM 4868 C CA . VAL A 1 603 ? -37.791 1.632 35.786 1.00 98.12 603 VAL A CA 1
ATOM 4869 C C . VAL A 1 603 ? -38.896 0.676 36.230 1.00 98.12 603 VAL A C 1
ATOM 4871 O O . VAL A 1 603 ? -39.008 -0.405 35.660 1.00 98.12 603 VAL A O 1
ATOM 4874 N N . VAL A 1 604 ? -39.731 1.056 37.204 1.00 97.94 604 VAL A N 1
ATOM 4875 C CA . VAL A 1 604 ? -40.835 0.202 37.685 1.00 97.94 604 VAL A CA 1
ATOM 4876 C C . VAL A 1 604 ? -41.871 -0.036 36.583 1.00 97.94 604 VAL A C 1
ATOM 4878 O O . VAL A 1 604 ? -42.295 -1.172 36.378 1.00 97.94 604 VAL A O 1
ATOM 4881 N N . ARG A 1 605 ? -42.226 1.006 35.820 1.00 97.75 605 ARG A N 1
ATOM 4882 C CA . ARG A 1 605 ? -43.104 0.914 34.645 1.00 97.75 605 ARG A CA 1
ATOM 4883 C C . ARG A 1 605 ? -42.571 -0.110 33.641 1.00 97.75 605 ARG A C 1
ATOM 4885 O O . ARG A 1 605 ? -43.284 -1.043 33.292 1.00 97.75 605 ARG A O 1
ATOM 4892 N N . LEU A 1 606 ? -41.308 0.018 33.236 1.00 97.38 606 LEU A N 1
ATOM 4893 C CA . LEU A 1 606 ? -40.664 -0.873 32.265 1.00 97.38 606 LEU A CA 1
ATOM 4894 C C . LEU A 1 606 ? -40.441 -2.302 32.783 1.00 97.38 606 LEU A C 1
ATOM 4896 O O . LEU A 1 606 ? -40.360 -3.240 31.995 1.00 97.38 606 LEU A O 1
ATOM 4900 N N . TYR A 1 607 ? -40.325 -2.483 34.098 1.00 97.62 607 TYR A N 1
ATOM 4901 C CA . TYR A 1 607 ? -40.166 -3.801 34.713 1.00 97.62 607 TYR A CA 1
ATOM 4902 C C . TYR A 1 607 ? -41.468 -4.622 34.712 1.00 97.62 607 TYR A C 1
ATOM 4904 O O . TYR A 1 607 ? -41.405 -5.856 34.710 1.00 97.62 607 TYR A O 1
ATOM 4912 N N . ASN A 1 608 ? -42.620 -3.939 34.707 1.00 96.25 608 ASN A N 1
ATOM 4913 C CA . ASN A 1 608 ? -43.956 -4.530 34.820 1.00 96.25 608 ASN A CA 1
ATOM 4914 C C . ASN A 1 608 ? -44.738 -4.548 33.491 1.00 96.25 608 ASN A C 1
ATOM 4916 O O . ASN A 1 608 ? -45.500 -5.481 33.252 1.00 96.25 608 ASN A O 1
ATOM 4920 N N . ASP A 1 609 ? -44.552 -3.554 32.617 1.00 97.12 609 ASP A N 1
ATOM 4921 C CA . ASP A 1 609 ? -45.228 -3.472 31.316 1.00 97.12 609 ASP A CA 1
ATOM 4922 C C . ASP A 1 609 ? -44.475 -4.278 30.244 1.00 97.12 609 ASP A C 1
ATOM 4924 O O . ASP A 1 609 ? -43.533 -3.796 29.609 1.00 97.12 609 ASP A O 1
ATOM 4928 N N . ALA A 1 610 ? -44.917 -5.519 30.026 1.00 96.06 610 ALA A N 1
ATOM 4929 C CA . ALA A 1 610 ? -44.352 -6.414 29.018 1.00 96.06 610 ALA A CA 1
ATOM 4930 C C . ALA A 1 610 ? -44.475 -5.866 27.581 1.00 96.06 610 ALA A C 1
ATOM 4932 O O . ALA A 1 610 ? -43.573 -6.071 26.770 1.00 96.06 610 ALA A O 1
ATOM 4933 N N . SER A 1 611 ? -45.548 -5.132 27.260 1.00 96.19 611 SER A N 1
ATOM 4934 C CA . SER A 1 611 ? -45.778 -4.589 25.914 1.00 96.19 611 SER A CA 1
ATOM 4935 C C . SER A 1 611 ? -44.823 -3.431 25.614 1.00 96.19 611 SER A C 1
ATOM 4937 O O . SER A 1 611 ? -44.206 -3.378 24.545 1.00 96.19 611 SER A O 1
ATOM 4939 N N . LEU A 1 612 ? -44.643 -2.515 26.571 1.00 97.00 612 LEU A N 1
ATOM 4940 C CA . LEU A 1 612 ? -43.632 -1.461 26.486 1.00 97.00 612 LEU A CA 1
ATOM 4941 C C . LEU A 1 612 ? -42.219 -2.055 26.446 1.00 97.00 612 LEU A C 1
ATOM 4943 O O . LEU A 1 612 ? -41.391 -1.609 25.650 1.00 97.00 612 LEU A O 1
ATOM 4947 N N . TRP A 1 613 ? -41.951 -3.081 27.256 1.00 97.19 613 TRP A N 1
ATOM 4948 C CA . TRP A 1 613 ? -40.665 -3.773 27.272 1.00 97.19 613 TRP A CA 1
ATOM 4949 C C . TRP A 1 613 ? -40.327 -4.389 25.910 1.00 97.19 613 TRP A C 1
ATOM 4951 O O . TRP A 1 613 ? -39.240 -4.145 25.386 1.00 97.19 613 TRP A O 1
ATOM 4961 N N . GLU A 1 614 ? -41.259 -5.119 25.290 1.00 95.12 614 GLU A N 1
ATOM 4962 C CA . GLU A 1 614 ? -41.062 -5.708 23.960 1.00 95.12 614 GLU A CA 1
ATOM 4963 C C . GLU A 1 614 ? -40.903 -4.643 22.869 1.00 95.12 614 GLU A C 1
ATOM 4965 O O . GLU A 1 614 ? -40.033 -4.780 22.001 1.00 95.12 614 GLU A O 1
ATOM 4970 N N . LYS A 1 615 ? -41.679 -3.550 22.934 1.00 95.88 615 LYS A N 1
ATOM 4971 C CA . LYS A 1 615 ? -41.534 -2.397 22.032 1.00 95.88 615 LYS A CA 1
ATOM 4972 C C . LYS A 1 615 ? -40.119 -1.818 22.108 1.00 95.88 615 LYS A C 1
ATOM 4974 O O . LYS A 1 615 ? -39.458 -1.717 21.074 1.00 95.88 615 LYS A O 1
ATOM 4979 N N . LEU A 1 616 ? -39.644 -1.464 23.305 1.00 96.31 616 LEU A N 1
ATOM 4980 C CA . LEU A 1 616 ? -38.324 -0.852 23.490 1.00 96.31 616 LEU A CA 1
ATOM 4981 C C . LEU A 1 616 ? -37.184 -1.835 23.190 1.00 96.31 616 LEU A C 1
ATOM 4983 O O . LEU A 1 616 ? -36.200 -1.444 22.569 1.00 96.31 616 LEU A O 1
ATOM 4987 N N . SER A 1 617 ? -37.334 -3.115 23.549 1.00 94.19 617 SER A N 1
ATOM 4988 C CA . SER A 1 617 ? -36.381 -4.180 23.203 1.00 94.19 617 SER A CA 1
ATOM 4989 C C . SER A 1 617 ? -36.196 -4.276 21.685 1.00 94.19 617 SER A C 1
ATOM 4991 O O . SER A 1 617 ? -35.070 -4.211 21.186 1.00 94.19 617 SER A O 1
ATOM 4993 N N . LYS A 1 618 ? -37.305 -4.344 20.934 1.00 92.44 618 LYS A N 1
ATOM 4994 C CA . LYS A 1 618 ? -37.303 -4.444 19.470 1.00 92.44 618 LYS A CA 1
ATOM 4995 C C . LYS A 1 618 ? -36.769 -3.180 18.794 1.00 92.44 618 LYS A C 1
ATOM 4997 O O . LYS A 1 618 ? -35.924 -3.284 17.909 1.00 92.44 618 LYS A O 1
ATOM 5002 N N . GLN A 1 619 ? -37.258 -2.000 19.174 1.00 93.19 619 GLN A N 1
ATOM 5003 C CA . GLN A 1 619 ? -36.884 -0.745 18.510 1.00 93.19 619 GLN A CA 1
ATOM 5004 C C . GLN A 1 619 ? -35.468 -0.294 18.876 1.00 93.19 619 GLN A C 1
ATOM 5006 O O . GLN A 1 619 ? -34.715 0.120 18.000 1.00 93.19 619 GLN A O 1
ATOM 5011 N N . GLY A 1 620 ? -35.071 -0.436 20.143 1.00 91.62 620 GLY A N 1
ATOM 5012 C CA . GLY A 1 620 ? -33.713 -0.154 20.596 1.00 91.62 620 GLY A CA 1
ATOM 5013 C C . GLY A 1 620 ? -32.674 -1.025 19.889 1.00 91.62 620 GLY A C 1
ATOM 5014 O O . GLY A 1 620 ? -31.679 -0.511 19.380 1.00 91.62 620 GLY A O 1
ATOM 5015 N N . ARG A 1 621 ? -32.950 -2.328 19.754 1.00 89.50 621 ARG A N 1
ATOM 5016 C CA . ARG A 1 621 ? -32.136 -3.248 18.949 1.00 89.50 621 ARG A CA 1
ATOM 5017 C C . ARG A 1 621 ? -32.092 -2.848 17.470 1.00 89.50 621 ARG A C 1
ATOM 5019 O O . ARG A 1 621 ? -31.009 -2.795 16.894 1.00 89.50 621 ARG A O 1
ATOM 5026 N N . ARG A 1 622 ? -33.239 -2.515 16.869 1.00 89.25 622 ARG A N 1
ATOM 5027 C CA . ARG A 1 622 ? -33.321 -2.097 15.460 1.00 89.25 622 ARG A CA 1
ATOM 5028 C C . ARG A 1 622 ? -32.552 -0.799 15.184 1.00 89.25 622 ARG A C 1
ATOM 5030 O O . ARG A 1 622 ? -31.972 -0.650 14.112 1.00 89.25 622 ARG A O 1
ATOM 5037 N N . LEU A 1 623 ? -32.514 0.133 16.140 1.00 89.56 623 LEU A N 1
ATOM 5038 C CA . LEU A 1 623 ? -31.687 1.340 16.053 1.00 89.56 623 LEU A CA 1
ATOM 5039 C C . LEU A 1 623 ? -30.193 0.989 16.014 1.00 89.56 623 LEU A C 1
ATOM 5041 O O . LEU A 1 623 ? -29.474 1.524 15.170 1.00 89.56 623 LEU A O 1
ATOM 5045 N N . VAL A 1 624 ? -29.744 0.065 16.877 1.00 87.94 624 VAL A N 1
ATOM 5046 C CA . VAL A 1 624 ? -28.369 -0.460 16.840 1.00 87.94 624 VAL A CA 1
ATOM 5047 C C . VAL A 1 624 ? -28.089 -1.088 15.478 1.00 87.94 624 VAL A C 1
ATOM 5049 O O . VAL A 1 624 ? -27.162 -0.652 14.807 1.00 87.94 624 VAL A O 1
ATOM 5052 N N . GLU A 1 625 ? -28.909 -2.046 15.038 1.00 85.50 625 GLU A N 1
ATOM 5053 C CA . GLU A 1 625 ? -28.770 -2.740 13.747 1.00 85.50 625 GLU A CA 1
ATOM 5054 C C . GLU A 1 625 ? -28.637 -1.751 12.572 1.00 85.50 625 GLU A C 1
ATOM 5056 O O . GLU A 1 625 ? -27.694 -1.850 11.788 1.00 85.50 625 GLU A O 1
ATOM 5061 N N . ASN A 1 626 ? -29.504 -0.734 12.506 1.00 85.06 626 ASN A N 1
ATOM 5062 C CA . ASN A 1 626 ? -29.530 0.248 11.418 1.00 85.06 626 ASN A CA 1
ATOM 5063 C C . ASN A 1 626 ? -28.398 1.295 11.451 1.00 85.06 626 ASN A C 1
ATOM 5065 O O . ASN A 1 626 ? -28.122 1.903 10.416 1.00 85.06 626 ASN A O 1
ATOM 5069 N N . ARG A 1 627 ? -27.795 1.600 12.613 1.00 82.31 627 ARG A N 1
ATOM 5070 C CA . ARG A 1 627 ? -26.836 2.725 12.741 1.00 82.31 627 ARG A CA 1
ATOM 5071 C C . ARG A 1 627 ? -25.449 2.366 13.256 1.00 82.31 627 ARG A C 1
ATOM 5073 O O . ARG A 1 627 ? -24.494 3.046 12.882 1.00 82.31 627 ARG A O 1
ATOM 5080 N N . TRP A 1 628 ? -25.336 1.350 14.104 1.00 85.56 628 TRP A N 1
ATOM 5081 C CA . TRP A 1 628 ? -24.101 0.955 14.799 1.00 85.56 628 TRP A CA 1
ATOM 5082 C C . TRP A 1 628 ? -23.774 -0.539 14.629 1.00 85.56 628 TRP A C 1
ATOM 5084 O O . TRP A 1 628 ? -22.795 -1.025 15.196 1.00 85.56 628 TRP A O 1
ATOM 5094 N N . GLY A 1 629 ? -24.587 -1.271 13.865 1.00 86.31 629 GLY A N 1
ATOM 5095 C CA . GLY A 1 629 ? -24.344 -2.656 13.491 1.00 86.31 629 GLY A CA 1
ATOM 5096 C C . GLY A 1 629 ? -23.256 -2.787 12.414 1.00 86.31 629 GLY A C 1
ATOM 5097 O O . GLY A 1 629 ? -22.970 -1.819 11.699 1.00 86.31 629 GLY A O 1
ATOM 5098 N N . PRO A 1 630 ? -22.657 -3.983 12.256 1.00 88.06 630 PRO A N 1
ATOM 5099 C CA . PRO A 1 630 ? -21.613 -4.221 11.260 1.00 88.06 630 PRO A CA 1
ATOM 5100 C C . PRO A 1 630 ? -22.023 -3.876 9.824 1.00 88.06 630 PRO A C 1
ATOM 5102 O O . PRO A 1 630 ? -21.241 -3.252 9.111 1.00 88.06 630 PRO A O 1
ATOM 5105 N N . ASP A 1 631 ? -23.251 -4.208 9.412 1.00 88.19 631 ASP A N 1
ATOM 5106 C CA . ASP A 1 631 ? -23.734 -3.967 8.044 1.00 88.19 631 ASP A CA 1
ATOM 5107 C C . ASP A 1 631 ? -23.911 -2.473 7.737 1.00 88.19 631 ASP A C 1
ATOM 5109 O O . ASP A 1 631 ? -23.519 -2.000 6.668 1.00 88.19 631 ASP A O 1
ATOM 5113 N N . ALA A 1 632 ? -24.409 -1.697 8.705 1.00 86.81 632 ALA A N 1
ATOM 5114 C CA . ALA A 1 632 ? -24.537 -0.247 8.580 1.00 86.81 632 ALA A CA 1
ATOM 5115 C C . ALA A 1 632 ? -23.171 0.432 8.370 1.00 86.81 632 ALA A C 1
ATOM 5117 O O . ALA A 1 632 ? -23.052 1.359 7.567 1.00 86.81 632 ALA A O 1
ATOM 5118 N N . LEU A 1 633 ? -22.121 -0.040 9.056 1.00 90.62 633 LEU A N 1
ATOM 5119 C CA . LEU A 1 633 ? -20.767 0.470 8.842 1.00 90.62 633 LEU A CA 1
ATOM 5120 C C . LEU A 1 633 ? -20.116 -0.097 7.569 1.00 90.62 633 LEU A C 1
ATOM 5122 O O . LEU A 1 633 ? -19.401 0.636 6.890 1.00 90.62 633 LEU A O 1
ATOM 5126 N N . LYS A 1 634 ? -20.406 -1.348 7.186 1.00 92.50 634 LYS A N 1
ATOM 5127 C CA . LYS A 1 634 ? -19.969 -1.932 5.907 1.00 92.50 634 LYS A CA 1
ATOM 5128 C C . LYS A 1 634 ? -20.456 -1.092 4.724 1.00 92.50 634 LYS A C 1
ATOM 5130 O O . LYS A 1 634 ? -19.656 -0.771 3.849 1.00 92.50 634 LYS A O 1
ATOM 5135 N N . HIS A 1 635 ? -21.719 -0.662 4.734 1.00 90.06 635 HIS A N 1
ATOM 5136 C CA . HIS A 1 635 ? -22.253 0.251 3.720 1.00 90.06 635 HIS A CA 1
ATOM 5137 C C . HIS A 1 635 ? -21.551 1.618 3.721 1.00 90.06 635 HIS A C 1
ATOM 5139 O O . HIS A 1 635 ? -21.112 2.067 2.664 1.00 90.06 635 HIS A O 1
ATOM 5145 N N . ARG A 1 636 ? -21.330 2.239 4.889 1.00 90.75 636 ARG A N 1
ATOM 5146 C CA . ARG A 1 636 ? -20.558 3.498 4.980 1.00 90.75 636 ARG A CA 1
ATOM 5147 C C . ARG A 1 636 ? -19.140 3.353 4.420 1.00 90.75 636 ARG A C 1
ATOM 5149 O O . ARG A 1 636 ? -18.682 4.224 3.690 1.00 90.75 636 ARG A O 1
ATOM 5156 N N . PHE A 1 637 ? -18.441 2.256 4.715 1.00 92.88 637 PHE A N 1
ATOM 5157 C CA . PHE A 1 637 ? -17.115 1.996 4.146 1.00 92.88 637 PHE A CA 1
ATOM 5158 C C . PHE A 1 637 ? -17.159 1.781 2.630 1.00 92.88 637 PHE A C 1
ATOM 5160 O O . PHE A 1 637 ? -16.281 2.280 1.927 1.00 92.88 637 PHE A O 1
ATOM 5167 N N . GLN A 1 638 ? -18.180 1.099 2.102 1.00 90.75 638 GLN A N 1
ATOM 5168 C CA . GLN A 1 638 ? -18.382 0.988 0.655 1.00 90.75 638 GLN A CA 1
ATOM 5169 C C . GLN A 1 638 ? -18.548 2.368 0.002 1.00 90.75 638 GLN A C 1
ATOM 5171 O O . GLN A 1 638 ? -17.929 2.615 -1.029 1.00 90.75 638 GLN A O 1
ATOM 5176 N N . GLU A 1 639 ? -19.317 3.280 0.602 1.00 87.62 639 GLU A N 1
ATOM 5177 C CA . GLU A 1 639 ? -19.475 4.658 0.112 1.00 87.62 639 GLU A CA 1
ATOM 5178 C C . GLU A 1 639 ? -18.158 5.444 0.176 1.00 87.62 639 GLU A C 1
ATOM 5180 O O . GLU A 1 639 ? -17.697 5.950 -0.851 1.00 87.62 639 GLU A O 1
ATOM 5185 N N . ILE A 1 640 ? -17.508 5.472 1.347 1.00 87.56 640 ILE A N 1
ATOM 5186 C CA . ILE A 1 640 ? -16.232 6.164 1.584 1.00 87.56 640 ILE A CA 1
ATOM 5187 C C . ILE A 1 640 ? -15.187 5.719 0.550 1.00 87.56 640 ILE A C 1
ATOM 5189 O O . ILE A 1 640 ? -14.696 6.541 -0.226 1.00 87.56 640 ILE A O 1
ATOM 5193 N N . PHE A 1 641 ? -14.900 4.418 0.447 1.00 86.50 641 PHE A N 1
ATOM 5194 C CA . PHE A 1 641 ? -13.856 3.921 -0.454 1.00 86.50 641 PHE A CA 1
ATOM 5195 C C . PHE A 1 641 ? -14.242 3.978 -1.943 1.00 86.50 641 PHE A C 1
ATOM 5197 O O . PHE A 1 641 ? -13.355 4.090 -2.794 1.00 86.50 641 PHE A O 1
ATOM 5204 N N . LYS A 1 642 ? -15.540 3.956 -2.289 1.00 78.06 642 LYS A N 1
ATOM 5205 C CA . LYS A 1 642 ? -16.001 4.142 -3.676 1.00 78.06 642 LYS A CA 1
ATOM 5206 C C . LYS A 1 642 ? -15.821 5.586 -4.139 1.00 78.06 642 LYS A C 1
ATOM 5208 O O . LYS A 1 642 ? -15.285 5.788 -5.227 1.00 78.06 642 LYS A O 1
ATOM 5213 N N . THR A 1 643 ? -16.211 6.572 -3.322 1.00 62.84 643 THR A N 1
ATOM 5214 C CA . THR A 1 643 ? -16.039 7.996 -3.673 1.00 62.84 643 THR A CA 1
ATOM 5215 C C . THR A 1 643 ? -14.574 8.368 -3.875 1.00 62.84 643 THR A C 1
ATOM 5217 O O . THR A 1 643 ? -14.248 9.103 -4.805 1.00 62.84 643 THR A O 1
ATOM 5220 N N . GLU A 1 644 ? -13.675 7.783 -3.081 1.00 58.75 644 GLU A N 1
ATOM 5221 C CA . GLU A 1 644 ? -12.233 7.981 -3.227 1.00 58.75 644 GLU A CA 1
ATOM 5222 C C . GLU A 1 644 ? -11.723 7.456 -4.578 1.00 58.75 644 GLU A C 1
ATOM 5224 O O . GLU A 1 644 ? -11.081 8.204 -5.315 1.00 58.75 644 GLU A O 1
ATOM 5229 N N . LYS A 1 645 ? -12.065 6.220 -4.977 1.00 54.16 645 LYS A N 1
ATOM 5230 C CA . LYS A 1 645 ? -11.627 5.667 -6.276 1.00 54.16 645 LYS A CA 1
ATOM 5231 C C . LYS A 1 645 ? -12.097 6.499 -7.484 1.00 54.16 645 LYS A C 1
ATOM 5233 O O . LYS A 1 645 ? -11.406 6.495 -8.498 1.00 54.16 645 LYS A O 1
ATOM 5238 N N . SER A 1 646 ? -13.210 7.235 -7.379 1.00 37.56 646 SER A N 1
ATOM 5239 C CA . SER A 1 646 ? -13.690 8.150 -8.431 1.00 37.56 646 SER A CA 1
ATOM 5240 C C . SER A 1 646 ? -13.094 9.563 -8.402 1.00 37.56 646 SER A C 1
ATOM 5242 O O . SER A 1 646 ? -13.104 10.232 -9.432 1.00 37.56 646 SER A O 1
ATOM 5244 N N . ILE A 1 647 ? -12.592 10.042 -7.258 1.00 41.09 647 ILE A N 1
ATOM 5245 C CA . ILE A 1 647 ? -12.058 11.405 -7.138 1.00 41.09 647 ILE A CA 1
ATOM 5246 C C . ILE A 1 647 ? -10.530 11.355 -7.199 1.00 41.09 647 ILE A C 1
ATOM 5248 O O . ILE A 1 647 ? -9.856 10.850 -6.294 1.00 41.09 647 ILE A O 1
ATOM 5252 N N . GLY A 1 648 ? -9.979 11.918 -8.274 1.00 37.31 648 GLY A N 1
ATOM 5253 C CA . GLY A 1 648 ? -8.558 12.222 -8.397 1.00 37.31 648 GLY A CA 1
ATOM 5254 C C . GLY A 1 648 ? -8.191 13.432 -7.542 1.00 37.31 648 GLY A C 1
ATOM 5255 O O . GLY A 1 648 ? -8.042 14.531 -8.068 1.00 37.31 648 GLY A O 1
ATOM 5256 N N . PHE A 1 649 ? -8.060 13.247 -6.226 1.00 39.84 649 PHE A N 1
ATOM 5257 C CA . PHE A 1 649 ? -7.560 14.295 -5.336 1.00 39.84 649 PHE A CA 1
ATOM 5258 C C . PHE A 1 649 ? -6.088 14.598 -5.660 1.00 39.84 649 PHE A C 1
ATOM 5260 O O . PHE A 1 649 ? -5.176 13.876 -5.254 1.00 39.84 649 PHE A O 1
ATOM 5267 N N . GLY A 1 650 ? -5.859 15.674 -6.416 1.00 45.78 650 GLY A N 1
ATOM 5268 C CA . GLY A 1 650 ? -4.527 16.203 -6.696 1.00 45.78 650 GLY A CA 1
ATOM 5269 C C . GLY A 1 650 ? -3.893 16.742 -5.416 1.00 45.78 650 GLY A C 1
ATOM 5270 O O . GLY A 1 650 ? -4.373 17.724 -4.853 1.00 45.78 650 GLY A O 1
ATOM 5271 N N . ARG A 1 651 ? -2.840 16.074 -4.931 1.00 52.94 651 ARG A N 1
ATOM 5272 C CA . ARG A 1 651 ? -2.223 16.392 -3.630 1.00 52.94 651 ARG A CA 1
ATOM 5273 C C . ARG A 1 651 ? -0.705 16.282 -3.557 1.00 52.94 651 ARG A C 1
ATOM 5275 O O . ARG A 1 651 ? -0.118 16.593 -2.524 1.00 52.94 651 ARG A O 1
ATOM 5282 N N . TRP A 1 652 ? -0.073 15.875 -4.652 1.00 56.66 652 TRP A N 1
ATOM 5283 C CA . TRP A 1 652 ? 1.377 15.918 -4.785 1.00 56.66 652 TRP A CA 1
ATOM 5284 C C . TRP A 1 652 ? 1.770 17.276 -5.346 1.00 56.66 652 TRP A C 1
ATOM 5286 O O . TRP A 1 652 ? 1.197 17.661 -6.364 1.00 56.66 652 TRP A O 1
ATOM 5296 N N . PRO A 1 653 ? 2.711 18.010 -4.724 1.00 66.81 653 PRO A N 1
ATOM 5297 C CA . PRO A 1 653 ? 3.305 19.148 -5.395 1.00 66.81 653 PRO A CA 1
ATOM 5298 C C . PRO A 1 653 ? 4.032 18.612 -6.633 1.00 66.81 653 PRO A C 1
ATOM 5300 O O . PRO A 1 653 ? 4.911 17.762 -6.520 1.00 66.81 653 PRO A O 1
ATOM 5303 N N . GLU A 1 654 ? 3.673 19.086 -7.820 1.00 82.12 654 GLU A N 1
ATOM 5304 C CA . GLU A 1 654 ? 4.447 18.852 -9.039 1.00 82.12 654 GLU A CA 1
ATOM 5305 C C . GLU A 1 654 ? 5.852 19.457 -8.862 1.00 82.12 654 GLU A C 1
ATOM 5307 O O . GLU A 1 654 ? 6.863 18.848 -9.226 1.00 82.12 654 GLU A O 1
ATOM 5312 N N . VAL A 1 655 ? 5.912 20.625 -8.204 1.00 94.00 655 VAL A N 1
ATOM 5313 C CA . VAL A 1 655 ? 7.134 21.396 -7.958 1.00 94.00 655 VAL A CA 1
ATOM 5314 C C . VAL A 1 655 ? 7.335 21.710 -6.472 1.00 94.00 655 VAL A C 1
ATOM 5316 O O . VAL A 1 655 ? 6.459 22.267 -5.811 1.00 94.00 655 VAL A O 1
ATOM 5319 N N . SER A 1 656 ? 8.536 21.446 -5.955 1.00 96.81 656 SER A N 1
ATOM 5320 C CA . SER A 1 656 ? 9.013 22.036 -4.697 1.00 96.81 656 SER A CA 1
ATOM 5321 C C . SER A 1 656 ? 9.800 23.316 -4.976 1.00 96.81 656 SER A C 1
ATOM 5323 O O . SER A 1 656 ? 10.919 23.256 -5.490 1.00 96.81 656 SER A O 1
ATOM 5325 N N . ILE A 1 657 ? 9.247 24.467 -4.597 1.00 98.38 657 ILE A N 1
ATOM 5326 C CA . ILE A 1 657 ? 9.911 25.772 -4.663 1.00 98.38 657 ILE A CA 1
ATOM 5327 C C . ILE A 1 657 ? 10.817 25.916 -3.437 1.00 98.38 657 ILE A C 1
ATOM 5329 O O . ILE A 1 657 ? 10.351 26.117 -2.318 1.00 98.38 657 ILE A O 1
ATOM 5333 N N . VAL A 1 658 ? 12.126 25.809 -3.630 1.00 98.25 658 VAL A N 1
ATOM 5334 C CA . VAL A 1 658 ? 13.135 26.068 -2.601 1.00 98.25 658 VAL A CA 1
ATOM 5335 C C . VAL A 1 658 ? 13.524 27.541 -2.658 1.00 98.25 658 VAL A C 1
ATOM 5337 O O . VAL A 1 658 ? 14.080 28.000 -3.656 1.00 98.25 658 VAL A O 1
ATOM 5340 N N . MET A 1 659 ? 13.256 28.265 -1.570 1.00 97.56 659 MET A N 1
ATOM 5341 C CA . MET A 1 659 ? 13.582 29.685 -1.442 1.00 97.56 659 MET A CA 1
ATOM 5342 C C . MET A 1 659 ? 14.509 29.916 -0.252 1.00 97.56 659 MET A C 1
ATOM 5344 O O . MET A 1 659 ? 14.174 29.622 0.897 1.00 97.56 659 MET A O 1
ATOM 5348 N N . LEU A 1 660 ? 15.691 30.457 -0.524 1.00 95.25 660 LEU A N 1
ATOM 5349 C CA . LEU A 1 660 ? 16.657 30.833 0.500 1.00 95.25 660 LEU A CA 1
ATOM 5350 C C . LEU A 1 660 ? 16.412 32.280 0.945 1.00 95.25 660 LEU A C 1
ATOM 5352 O O . LEU A 1 660 ? 16.395 33.180 0.110 1.00 95.25 660 LEU A O 1
ATOM 5356 N N . THR A 1 661 ? 16.280 32.520 2.250 1.00 93.94 661 THR A N 1
ATOM 5357 C CA . THR A 1 661 ? 16.063 33.864 2.811 1.00 93.94 661 THR A CA 1
ATOM 5358 C C . THR A 1 661 ? 17.202 34.269 3.743 1.00 93.94 661 THR A C 1
ATOM 5360 O O . THR A 1 661 ? 17.704 33.462 4.530 1.00 93.94 661 THR A O 1
ATOM 5363 N N . TYR A 1 662 ? 17.638 35.528 3.659 1.00 91.00 662 TYR A N 1
ATOM 5364 C CA . TYR A 1 662 ? 18.599 36.114 4.596 1.00 91.00 662 TYR A CA 1
ATOM 5365 C C . TYR A 1 662 ? 18.404 37.632 4.667 1.00 91.00 662 TYR A C 1
ATOM 5367 O O . TYR A 1 662 ? 19.023 38.390 3.920 1.00 91.00 662 TYR A O 1
ATOM 5375 N N . ASN A 1 663 ? 17.519 38.063 5.564 1.00 89.81 663 ASN A N 1
ATOM 5376 C CA . ASN A 1 663 ? 16.892 39.385 5.566 1.00 89.81 663 ASN A CA 1
ATOM 5377 C C . ASN A 1 663 ? 16.140 39.672 4.243 1.00 89.81 663 ASN A C 1
ATOM 5379 O O . ASN A 1 663 ? 15.851 38.752 3.472 1.00 89.81 663 ASN A O 1
ATOM 5383 N N . ALA A 1 664 ? 15.824 40.946 3.992 1.00 88.50 664 ALA A N 1
ATOM 5384 C CA . ALA A 1 664 ? 14.995 41.427 2.887 1.00 88.50 664 ALA A CA 1
ATOM 5385 C C . ALA A 1 664 ? 13.513 40.997 2.999 1.00 88.50 664 ALA A C 1
ATOM 5387 O O . ALA A 1 664 ? 12.898 40.560 2.020 1.00 88.50 664 ALA A O 1
ATOM 5388 N N . LEU A 1 665 ? 12.922 41.162 4.192 1.00 93.38 665 LEU A N 1
ATOM 5389 C CA . LEU A 1 665 ? 11.516 40.850 4.491 1.00 93.38 665 LEU A CA 1
ATOM 5390 C C . LEU A 1 665 ? 10.527 41.406 3.451 1.00 93.38 665 LEU A C 1
ATOM 5392 O O . LEU A 1 665 ? 9.687 40.660 2.955 1.00 93.38 665 LEU A O 1
ATOM 5396 N N . GLU A 1 666 ? 10.626 42.686 3.084 1.00 94.06 666 GLU A N 1
ATOM 5397 C CA . GLU A 1 666 ? 9.652 43.322 2.178 1.00 94.06 666 GLU A CA 1
ATOM 5398 C C . GLU A 1 666 ? 9.687 42.761 0.749 1.00 94.06 666 GLU A C 1
ATOM 5400 O O . GLU A 1 666 ? 8.646 42.651 0.103 1.00 94.06 666 GLU A O 1
ATOM 5405 N N . TYR A 1 667 ? 10.856 42.332 0.266 1.00 92.94 667 TYR A N 1
ATOM 5406 C CA . TYR A 1 667 ? 10.960 41.617 -1.008 1.00 92.94 667 TYR A CA 1
ATOM 5407 C C . TYR A 1 667 ? 10.410 40.193 -0.884 1.00 92.94 667 TYR A C 1
ATOM 5409 O O . TYR A 1 667 ? 9.611 39.770 -1.717 1.00 92.94 667 TYR A O 1
ATOM 5417 N N . THR A 1 668 ? 10.732 39.508 0.218 1.00 94.94 668 THR A N 1
ATOM 5418 C CA . THR A 1 668 ? 10.216 38.165 0.525 1.00 94.94 668 THR A CA 1
ATOM 5419 C C . THR A 1 668 ? 8.683 38.153 0.566 1.00 94.94 668 THR A C 1
ATOM 5421 O O . THR A 1 668 ? 8.065 37.279 -0.035 1.00 94.94 668 THR A O 1
ATOM 5424 N N . LYS A 1 669 ? 8.045 39.150 1.197 1.00 95.62 669 LYS A N 1
ATOM 5425 C CA . LYS A 1 669 ? 6.581 39.321 1.195 1.00 95.62 669 LYS A CA 1
ATOM 5426 C C . LYS A 1 669 ? 6.010 39.420 -0.221 1.00 95.62 669 LYS A C 1
ATOM 5428 O O . LYS A 1 669 ? 5.071 38.694 -0.534 1.00 95.62 669 LYS A O 1
ATOM 5433 N N . LYS A 1 670 ? 6.580 40.276 -1.079 1.00 95.44 670 LYS A N 1
ATOM 5434 C CA . LYS A 1 670 ? 6.122 40.464 -2.469 1.00 95.44 670 LYS A CA 1
ATOM 5435 C C . LYS A 1 670 ? 6.286 39.203 -3.318 1.00 95.44 670 LYS A C 1
ATOM 5437 O O . LYS A 1 670 ? 5.346 38.801 -3.998 1.00 95.44 670 LYS A O 1
ATOM 5442 N N . CYS A 1 671 ? 7.449 38.555 -3.236 1.00 96.12 671 CYS A N 1
ATOM 5443 C CA . CYS A 1 671 ? 7.721 37.309 -3.948 1.00 96.12 671 CYS A CA 1
ATOM 5444 C C . CYS A 1 671 ? 6.702 36.228 -3.548 1.00 96.12 671 CYS A C 1
ATOM 5446 O O . CYS A 1 671 ? 6.007 35.682 -4.399 1.00 96.12 671 CYS A O 1
ATOM 5448 N N . VAL A 1 672 ? 6.510 35.999 -2.244 1.00 96.31 672 VAL A N 1
ATOM 5449 C CA . VAL A 1 672 ? 5.540 35.010 -1.747 1.00 96.31 672 VAL A CA 1
ATOM 5450 C C . VAL A 1 672 ? 4.105 35.352 -2.140 1.00 96.31 672 VAL A C 1
ATOM 5452 O O . VAL A 1 672 ? 3.378 34.453 -2.554 1.00 96.31 672 VAL A O 1
ATOM 5455 N N . ARG A 1 673 ? 3.704 36.629 -2.062 1.00 95.38 673 ARG A N 1
ATOM 5456 C CA . ARG A 1 673 ? 2.380 37.082 -2.507 1.00 95.38 673 ARG A CA 1
ATOM 5457 C C . ARG A 1 673 ? 2.143 36.719 -3.979 1.00 95.38 673 ARG A C 1
ATOM 5459 O O . ARG A 1 673 ? 1.199 35.995 -4.266 1.00 95.38 673 ARG A O 1
ATOM 5466 N N . THR A 1 674 ? 3.045 37.122 -4.878 1.00 94.62 674 THR A N 1
ATOM 5467 C CA . THR A 1 674 ? 2.889 36.837 -6.318 1.00 94.62 674 THR A CA 1
ATOM 5468 C C . THR A 1 674 ? 2.917 35.338 -6.641 1.00 94.62 674 THR A C 1
ATOM 5470 O O . THR A 1 674 ? 2.202 34.906 -7.539 1.00 94.62 674 THR A O 1
ATOM 5473 N N . ILE A 1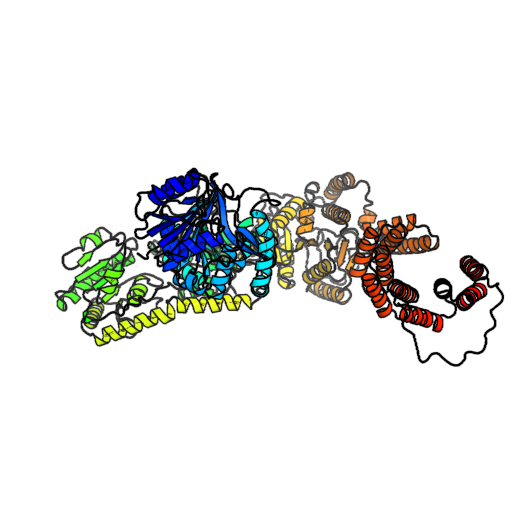 675 ? 3.653 34.510 -5.884 1.00 95.62 675 ILE A N 1
ATOM 5474 C CA . ILE A 1 675 ? 3.587 33.042 -6.024 1.00 95.62 675 ILE A CA 1
ATOM 5475 C C . ILE A 1 675 ? 2.196 32.516 -5.644 1.00 95.62 675 ILE A C 1
ATOM 5477 O O . ILE A 1 675 ? 1.635 31.731 -6.405 1.00 95.62 675 ILE A O 1
ATOM 5481 N N . LEU A 1 676 ? 1.641 32.950 -4.504 1.00 84.94 676 LEU A N 1
ATOM 5482 C CA . LEU A 1 676 ? 0.302 32.552 -4.039 1.00 84.94 676 LEU A CA 1
ATOM 5483 C C . LEU A 1 676 ? -0.820 33.020 -4.988 1.00 84.94 676 LEU A C 1
ATOM 5485 O O . LEU A 1 676 ? -1.852 32.363 -5.070 1.00 84.94 676 LEU A O 1
ATOM 5489 N N . GLU A 1 677 ? -0.630 34.147 -5.679 1.00 85.88 677 GLU A N 1
ATOM 5490 C CA . GLU A 1 677 ? -1.613 34.741 -6.598 1.00 85.88 677 GLU A CA 1
ATOM 5491 C C . GLU A 1 677 ? -1.562 34.130 -8.014 1.00 85.88 677 GLU A C 1
ATOM 5493 O O . GLU A 1 677 ? -2.611 33.882 -8.608 1.00 85.88 677 GLU A O 1
ATOM 5498 N N . HIS A 1 678 ? -0.365 33.851 -8.548 1.00 86.94 678 HIS A N 1
ATOM 5499 C CA . HIS A 1 678 ? -0.152 33.544 -9.975 1.00 86.94 678 HIS A CA 1
ATOM 5500 C C . HIS A 1 678 ? 0.277 32.100 -10.293 1.00 86.94 678 HIS A C 1
ATOM 5502 O O . HIS A 1 678 ? 0.654 31.807 -11.433 1.00 86.94 678 HIS A O 1
ATOM 5508 N N . THR A 1 679 ? 0.234 31.189 -9.316 1.00 86.25 679 THR A N 1
ATOM 5509 C CA . THR A 1 679 ? 0.643 29.781 -9.488 1.00 86.25 679 THR A CA 1
ATOM 5510 C C . THR A 1 679 ? -0.539 28.843 -9.238 1.00 86.25 679 THR A C 1
ATOM 5512 O O . THR A 1 679 ? -1.138 28.872 -8.167 1.00 86.25 679 THR A O 1
ATOM 5515 N N . GLN A 1 680 ? -0.876 28.008 -10.222 1.00 77.88 680 GLN A N 1
ATOM 5516 C CA . GLN A 1 680 ? -2.058 27.131 -10.226 1.00 77.88 680 GLN A CA 1
ATOM 5517 C C . GLN A 1 680 ? -1.691 25.639 -10.221 1.00 77.88 680 GLN A C 1
ATOM 5519 O O . GLN A 1 680 ? -2.439 24.810 -9.701 1.00 77.88 680 GLN A O 1
ATOM 5524 N N . ILE A 1 681 ? -0.540 25.278 -10.794 1.00 75.56 681 ILE A N 1
ATOM 5525 C CA . ILE A 1 681 ? 0.011 23.924 -10.730 1.00 75.56 681 ILE A CA 1
ATOM 5526 C C . ILE A 1 681 ? 0.273 23.537 -9.267 1.00 75.56 681 ILE A C 1
ATOM 5528 O O . ILE A 1 681 ? 0.743 24.381 -8.511 1.00 75.56 681 ILE A O 1
ATOM 5532 N N . PRO A 1 682 ? 0.011 22.296 -8.818 1.00 81.00 682 PRO A N 1
ATOM 5533 C CA . PRO A 1 682 ? 0.288 21.914 -7.436 1.00 81.00 682 PRO A CA 1
ATOM 5534 C C . PRO A 1 682 ? 1.755 22.167 -7.058 1.00 81.00 682 PRO A C 1
ATOM 5536 O O . PRO A 1 682 ? 2.666 21.631 -7.690 1.00 81.00 682 PRO A O 1
ATOM 5539 N N . TYR A 1 683 ? 2.004 22.951 -6.009 1.00 88.44 683 TYR A N 1
ATOM 5540 C CA . TYR A 1 683 ? 3.355 23.256 -5.534 1.00 88.44 683 TYR A CA 1
ATOM 5541 C C . TYR A 1 683 ? 3.450 23.225 -4.006 1.00 88.44 683 TYR A C 1
ATOM 5543 O O . TYR A 1 683 ? 2.455 23.248 -3.283 1.00 88.44 683 TYR A O 1
ATOM 5551 N N . GLU A 1 684 ? 4.682 23.191 -3.508 1.00 92.88 684 GLU A N 1
ATOM 5552 C CA . GLU A 1 684 ? 4.999 23.524 -2.120 1.00 92.88 684 GLU A CA 1
ATOM 5553 C C . GLU A 1 684 ? 6.132 24.552 -2.063 1.00 92.88 684 GLU A C 1
ATOM 5555 O O . GLU A 1 684 ? 6.963 24.602 -2.970 1.00 92.88 684 GLU A O 1
ATOM 5560 N N . ILE A 1 685 ? 6.205 25.339 -0.987 1.00 97.00 685 ILE A N 1
ATOM 5561 C CA . ILE A 1 685 ? 7.329 26.255 -0.740 1.00 97.00 685 ILE A CA 1
ATOM 5562 C C . ILE A 1 685 ? 8.142 25.754 0.452 1.00 97.00 685 ILE A C 1
ATOM 5564 O O . ILE A 1 685 ? 7.603 25.490 1.527 1.00 97.00 685 ILE A O 1
ATOM 5568 N N . ILE A 1 686 ? 9.455 25.639 0.270 1.00 97.25 686 ILE A N 1
ATOM 5569 C CA . ILE A 1 686 ? 10.421 25.257 1.296 1.00 97.25 686 ILE A CA 1
ATOM 5570 C C . ILE A 1 686 ? 11.373 26.426 1.510 1.00 97.25 686 ILE A C 1
ATOM 5572 O O . ILE A 1 686 ? 12.373 26.581 0.806 1.00 97.25 686 ILE A O 1
ATOM 5576 N N . PHE A 1 687 ? 11.073 27.228 2.525 1.00 98.00 687 PHE A N 1
ATOM 5577 C CA . PHE A 1 687 ? 11.965 28.285 2.967 1.00 98.00 687 PHE A CA 1
ATOM 5578 C C . PHE A 1 687 ? 13.173 27.711 3.701 1.00 98.00 687 PHE A C 1
ATOM 5580 O O . PHE A 1 687 ? 13.052 26.821 4.550 1.00 98.00 687 PHE A O 1
ATOM 5587 N N . VAL A 1 688 ? 14.345 28.270 3.429 1.00 97.25 688 VAL A N 1
ATOM 5588 C CA . VAL A 1 688 ? 15.544 28.063 4.238 1.00 97.25 688 VAL A CA 1
ATOM 5589 C C . VAL A 1 688 ? 16.024 29.426 4.699 1.00 97.25 688 VAL A C 1
ATOM 5591 O O . VAL A 1 688 ? 16.622 30.177 3.936 1.00 97.25 688 VAL A O 1
ATOM 5594 N N . ASP A 1 689 ? 15.759 29.744 5.958 1.00 97.00 689 ASP A N 1
ATOM 5595 C CA . ASP A 1 689 ? 16.228 30.974 6.567 1.00 97.00 689 ASP A CA 1
ATOM 5596 C C . ASP A 1 689 ? 17.664 30.810 7.063 1.00 97.00 689 ASP A C 1
ATOM 5598 O O . ASP A 1 689 ? 17.982 29.897 7.831 1.00 97.00 689 ASP A O 1
ATOM 5602 N N . ASN A 1 690 ? 18.541 31.708 6.623 1.00 93.62 690 ASN A N 1
ATOM 5603 C CA . ASN A 1 690 ? 19.964 31.712 6.945 1.00 93.62 690 ASN A CA 1
ATOM 5604 C C . ASN A 1 690 ? 20.302 32.560 8.191 1.00 93.62 690 ASN A C 1
ATOM 5606 O O . ASN A 1 690 ? 21.421 33.051 8.325 1.00 93.62 690 ASN A O 1
ATOM 5610 N N . GLY A 1 691 ? 19.369 32.705 9.134 1.00 92.06 691 GLY A N 1
ATOM 5611 C CA . GLY A 1 691 ? 19.562 33.447 10.381 1.00 92.06 691 GLY A CA 1
ATOM 5612 C C . GLY A 1 691 ? 19.238 34.931 10.236 1.00 92.06 691 GLY A C 1
ATOM 5613 O O . GLY A 1 691 ? 20.030 35.775 10.664 1.00 92.06 691 GLY A O 1
ATOM 5614 N N . SER A 1 692 ? 18.104 35.239 9.605 1.00 93.94 692 SER A N 1
ATOM 5615 C CA . SER A 1 692 ? 17.618 36.610 9.416 1.00 93.94 692 SER A CA 1
ATOM 5616 C C . SER A 1 692 ? 17.293 37.293 10.750 1.00 93.94 692 SER A C 1
ATOM 5618 O O . SER A 1 692 ? 16.946 36.646 11.740 1.00 93.94 692 SER A O 1
ATOM 5620 N N . LYS A 1 693 ? 17.395 38.624 10.771 1.00 92.88 693 LYS A N 1
ATOM 5621 C CA . LYS A 1 693 ? 17.217 39.489 11.951 1.00 92.88 693 LYS A CA 1
ATOM 5622 C C . LYS A 1 693 ? 16.220 40.634 11.737 1.00 92.88 693 LYS A C 1
ATOM 5624 O O . LYS A 1 693 ? 15.964 41.385 12.668 1.00 92.88 693 LYS A O 1
ATOM 5629 N N . ASP A 1 694 ? 15.657 40.762 10.539 1.00 92.75 694 ASP A N 1
ATOM 5630 C CA . ASP A 1 694 ? 14.760 41.848 10.114 1.00 92.75 694 ASP A CA 1
ATOM 5631 C C . ASP A 1 694 ? 13.256 41.517 10.236 1.00 92.75 694 ASP A C 1
ATOM 5633 O O . ASP A 1 694 ? 12.421 42.173 9.622 1.00 92.75 694 ASP A O 1
ATOM 5637 N N . GLY A 1 695 ? 12.905 40.468 10.985 1.00 94.38 695 GLY A N 1
ATOM 5638 C CA . GLY A 1 695 ? 11.532 39.960 11.101 1.00 94.38 695 GLY A CA 1
ATOM 5639 C C . GLY A 1 695 ? 11.163 38.848 10.108 1.00 94.38 695 GLY A C 1
ATOM 5640 O O . GLY A 1 695 ? 10.138 38.196 10.303 1.00 94.38 695 GLY A O 1
ATOM 5641 N N . THR A 1 696 ? 12.011 38.538 9.113 1.00 95.19 696 THR A N 1
ATOM 5642 C CA . THR A 1 696 ? 11.776 37.430 8.158 1.00 95.19 696 THR A CA 1
ATOM 5643 C C . THR A 1 696 ? 11.459 36.103 8.852 1.00 95.19 696 THR A C 1
ATOM 5645 O O . THR A 1 696 ? 10.512 35.422 8.471 1.00 95.19 696 THR A O 1
ATOM 5648 N N . VAL A 1 697 ? 12.172 35.758 9.929 1.00 95.44 697 VAL A N 1
ATOM 5649 C CA . VAL A 1 697 ? 11.942 34.512 10.683 1.00 95.44 697 VAL A CA 1
ATOM 5650 C C . VAL A 1 697 ? 10.508 34.392 11.213 1.00 95.44 697 VAL A C 1
ATOM 5652 O O . VAL A 1 697 ? 9.954 33.294 11.195 1.00 95.44 697 VAL A O 1
ATOM 5655 N N . ASP A 1 698 ? 9.903 35.480 11.690 1.00 94.38 698 ASP A N 1
ATOM 5656 C CA . ASP A 1 698 ? 8.570 35.435 12.299 1.00 94.38 698 ASP A CA 1
ATOM 5657 C C . ASP A 1 698 ? 7.459 35.437 11.243 1.00 94.38 698 ASP A C 1
ATOM 5659 O O . ASP A 1 698 ? 6.527 34.640 11.352 1.00 94.38 698 ASP A O 1
ATOM 5663 N N . TYR A 1 699 ? 7.632 36.194 10.153 1.00 96.12 699 TYR A N 1
ATOM 5664 C CA . TYR A 1 699 ? 6.770 36.108 8.968 1.00 96.12 699 TYR A CA 1
ATOM 5665 C C . TYR A 1 699 ? 6.750 34.690 8.366 1.00 96.12 699 TYR A C 1
ATOM 5667 O O . TYR A 1 699 ? 5.692 34.140 8.062 1.00 96.12 699 TYR A O 1
ATOM 5675 N N . LEU A 1 700 ? 7.912 34.036 8.258 1.00 93.69 700 LEU A N 1
ATOM 5676 C CA . LEU A 1 700 ? 7.986 32.661 7.758 1.00 93.69 700 LEU A CA 1
ATOM 5677 C C . LEU A 1 700 ? 7.309 31.646 8.696 1.00 93.69 700 LEU A C 1
ATOM 5679 O O . LEU A 1 700 ? 6.711 30.685 8.211 1.00 93.69 700 LEU A O 1
ATOM 5683 N N . LYS A 1 701 ? 7.354 31.845 10.024 1.00 87.12 701 LYS A N 1
ATOM 5684 C CA . LYS A 1 701 ? 6.579 31.013 10.966 1.00 87.12 701 LYS A CA 1
ATOM 5685 C C . LYS A 1 701 ? 5.081 31.180 10.730 1.00 87.12 701 LYS A C 1
ATOM 5687 O O . LYS A 1 701 ? 4.381 30.175 10.626 1.00 87.12 701 LYS A O 1
ATOM 5692 N N . GLU A 1 702 ? 4.605 32.419 10.614 1.00 85.31 702 GLU A N 1
ATOM 5693 C CA . GLU A 1 702 ? 3.200 32.735 10.336 1.00 85.31 702 GLU A CA 1
ATOM 5694 C C . GLU A 1 702 ? 2.707 32.030 9.062 1.00 85.31 702 GLU A C 1
ATOM 5696 O O . GLU A 1 702 ? 1.733 31.277 9.121 1.00 85.31 702 GLU A O 1
ATOM 5701 N N . LEU A 1 703 ? 3.455 32.131 7.956 1.00 76.94 703 LEU A N 1
ATOM 5702 C CA . LEU A 1 703 ? 3.146 31.414 6.713 1.00 76.94 703 LEU A CA 1
ATOM 5703 C C . LEU A 1 703 ? 3.057 29.892 6.901 1.00 76.94 703 LEU A C 1
ATOM 5705 O O . LEU A 1 703 ? 2.115 29.276 6.407 1.00 76.94 703 LEU A O 1
ATOM 5709 N N . THR A 1 704 ? 3.986 29.273 7.644 1.00 73.50 704 THR A N 1
ATOM 5710 C CA . THR A 1 704 ? 3.937 27.820 7.926 1.00 73.50 704 THR A CA 1
ATOM 5711 C C . THR A 1 704 ? 2.788 27.400 8.850 1.00 73.50 704 THR A C 1
ATOM 5713 O O . THR A 1 704 ? 2.458 26.216 8.920 1.00 73.50 704 THR A O 1
ATOM 5716 N N . HIS A 1 705 ? 2.166 28.339 9.569 1.00 72.06 705 HIS A N 1
ATOM 5717 C CA . HIS A 1 705 ? 0.942 28.092 10.334 1.00 72.06 705 HIS A CA 1
ATOM 5718 C C . HIS A 1 705 ? -0.327 28.295 9.495 1.00 72.06 705 HIS A C 1
ATOM 5720 O O . HIS A 1 705 ? -1.327 27.613 9.738 1.00 72.06 705 HIS A O 1
ATOM 5726 N N . GLN A 1 706 ? -0.285 29.210 8.523 1.00 67.19 706 GLN A N 1
ATOM 5727 C CA . GLN A 1 706 ? -1.403 29.550 7.644 1.00 67.19 706 GLN A CA 1
ATOM 5728 C C . GLN A 1 706 ? -1.571 28.555 6.483 1.00 67.19 706 GLN A C 1
ATOM 5730 O O . GLN A 1 706 ? -2.696 28.155 6.184 1.00 67.19 706 GLN A O 1
ATOM 5735 N N . TYR A 1 707 ? -0.473 28.112 5.860 1.00 68.56 707 TYR A N 1
ATOM 5736 C CA . TYR A 1 707 ? -0.489 27.316 4.630 1.00 68.56 707 TYR A CA 1
ATOM 5737 C C . TYR A 1 707 ? 0.201 25.956 4.814 1.00 68.56 707 TYR A C 1
ATOM 5739 O O . TYR A 1 707 ? 1.408 25.873 5.024 1.00 68.56 707 TYR A O 1
ATOM 5747 N N . SER A 1 708 ? -0.551 24.860 4.669 1.00 69.56 708 SER A N 1
ATOM 5748 C CA . SER A 1 708 ? -0.043 23.485 4.846 1.00 69.56 708 SER A CA 1
ATOM 5749 C C . SER A 1 708 ? 0.976 23.036 3.788 1.00 69.56 708 SER A C 1
ATOM 5751 O O . SER A 1 708 ? 1.748 22.110 4.040 1.00 69.56 708 SER A O 1
ATOM 5753 N N . HIS A 1 709 ? 0.998 23.693 2.624 1.00 75.50 709 HIS A N 1
ATOM 5754 C CA . HIS A 1 709 ? 1.970 23.482 1.547 1.00 75.50 709 HIS A CA 1
ATOM 5755 C C . HIS A 1 709 ? 3.230 24.362 1.695 1.00 75.50 709 HIS A C 1
ATOM 5757 O O . HIS A 1 709 ? 4.079 24.385 0.807 1.00 75.50 709 HIS A O 1
ATOM 5763 N N . ILE A 1 710 ? 3.378 25.085 2.812 1.00 88.19 710 ILE A N 1
ATOM 5764 C CA . ILE A 1 710 ? 4.556 25.899 3.118 1.00 88.19 710 ILE A CA 1
ATOM 5765 C C . ILE A 1 710 ? 5.315 25.299 4.306 1.00 88.19 710 ILE A C 1
ATOM 5767 O O . ILE A 1 710 ? 4.748 24.979 5.350 1.00 88.19 710 ILE A O 1
ATOM 5771 N N . ARG A 1 711 ? 6.634 25.146 4.156 1.00 88.94 711 ARG A N 1
ATOM 5772 C CA . ARG A 1 711 ? 7.548 24.577 5.157 1.00 88.94 711 ARG A CA 1
ATOM 5773 C C . ARG A 1 711 ? 8.790 25.459 5.295 1.00 88.94 711 ARG A C 1
ATOM 5775 O O . ARG A 1 711 ? 9.194 26.115 4.342 1.00 88.94 711 ARG A O 1
ATOM 5782 N N . ALA A 1 712 ? 9.428 25.448 6.467 1.00 93.25 712 ALA A N 1
ATOM 5783 C CA . ALA A 1 712 ? 10.624 26.251 6.729 1.00 93.25 712 ALA A CA 1
ATOM 5784 C C . ALA A 1 712 ? 11.756 25.464 7.420 1.00 93.25 712 ALA A C 1
ATOM 5786 O O . ALA A 1 712 ? 11.540 24.461 8.111 1.00 93.25 712 ALA A O 1
ATOM 5787 N N . VAL A 1 713 ? 12.989 25.942 7.241 1.00 93.12 713 VAL A N 1
ATOM 5788 C CA . VAL A 1 713 ? 14.202 25.526 7.956 1.00 93.12 713 VAL A CA 1
ATOM 5789 C C . VAL A 1 713 ? 14.884 26.778 8.489 1.00 93.12 713 VAL A C 1
ATOM 5791 O O . VAL A 1 713 ? 15.315 27.608 7.702 1.00 93.12 713 VAL A O 1
ATOM 5794 N N . PHE A 1 714 ? 15.020 26.903 9.808 1.00 96.00 714 PHE A N 1
ATOM 5795 C CA . PHE A 1 714 ? 15.634 28.073 10.441 1.00 96.00 714 PHE A CA 1
ATOM 5796 C C . PHE A 1 714 ? 17.067 27.755 10.891 1.00 96.00 714 PHE A C 1
ATOM 5798 O O . PHE A 1 714 ? 17.274 27.042 11.878 1.00 96.00 714 PHE A O 1
ATOM 5805 N N . ASN A 1 715 ? 18.071 28.261 10.172 1.00 93.19 715 ASN A N 1
ATOM 5806 C CA . ASN A 1 715 ? 19.470 28.173 10.588 1.00 93.19 715 ASN A CA 1
ATOM 5807 C C . ASN A 1 715 ? 19.786 29.260 11.632 1.00 93.19 715 ASN A C 1
ATOM 5809 O O . ASN A 1 715 ? 19.361 30.401 11.512 1.00 93.19 715 ASN A O 1
ATOM 5813 N N . ARG A 1 716 ? 20.607 28.937 12.642 1.00 90.75 716 ARG A N 1
ATOM 5814 C CA . ARG A 1 716 ? 21.065 29.925 13.648 1.00 90.75 716 ARG A CA 1
ATOM 5815 C C . ARG A 1 716 ? 22.081 30.941 13.110 1.00 90.75 716 ARG A C 1
ATOM 5817 O O . ARG A 1 716 ? 22.285 31.981 13.722 1.00 90.75 716 ARG A O 1
ATOM 5824 N N . THR A 1 717 ? 22.776 30.597 12.028 1.00 89.75 717 THR A N 1
ATOM 5825 C CA . THR A 1 717 ? 23.791 31.429 11.371 1.00 89.75 717 THR A CA 1
ATOM 5826 C C . THR A 1 717 ? 23.751 31.188 9.870 1.00 89.75 717 THR A C 1
ATOM 5828 O O . THR A 1 717 ? 23.399 30.083 9.445 1.00 89.75 717 THR A O 1
ATOM 5831 N N . ASN A 1 718 ? 24.165 32.184 9.085 1.00 90.25 718 ASN A N 1
ATOM 5832 C CA . ASN A 1 718 ? 24.214 32.086 7.631 1.00 90.25 718 ASN A CA 1
ATOM 5833 C C . ASN A 1 718 ? 25.144 30.939 7.207 1.00 90.25 718 ASN A C 1
ATOM 5835 O O . ASN A 1 718 ? 26.322 30.911 7.566 1.00 90.25 718 ASN A O 1
ATOM 5839 N N . LYS A 1 719 ? 24.592 29.959 6.480 1.00 89.50 719 LYS A N 1
ATOM 5840 C CA . LYS A 1 719 ? 25.330 28.791 5.971 1.00 89.50 719 LYS A CA 1
ATOM 5841 C C . LYS A 1 719 ? 25.818 28.960 4.532 1.00 89.50 719 LYS A C 1
ATOM 5843 O O . LYS A 1 719 ? 26.483 28.067 4.012 1.00 89.50 719 LYS A O 1
ATOM 5848 N N . GLY A 1 720 ? 25.506 30.089 3.901 1.00 87.94 720 GLY A N 1
ATOM 5849 C CA . GLY A 1 720 ? 25.758 30.348 2.492 1.00 87.94 720 GLY A CA 1
ATOM 5850 C C . GLY A 1 720 ? 24.678 29.779 1.570 1.00 87.94 720 GLY A C 1
ATOM 5851 O O . GLY A 1 720 ? 23.819 28.993 1.987 1.00 87.94 720 GLY A O 1
ATOM 5852 N N . PHE A 1 721 ? 24.730 30.197 0.306 1.00 89.56 721 PHE A N 1
ATOM 5853 C CA . PHE A 1 721 ? 23.736 29.899 -0.720 1.00 89.56 721 PHE A CA 1
ATOM 5854 C C . PHE A 1 721 ? 23.685 28.408 -1.058 1.00 89.56 721 PHE A C 1
ATOM 5856 O O . PHE A 1 721 ? 22.665 27.747 -0.854 1.00 89.56 721 PHE A O 1
ATOM 5863 N N . ALA A 1 722 ? 24.824 27.842 -1.467 1.00 91.81 722 ALA A N 1
ATOM 5864 C CA . ALA A 1 722 ? 24.913 26.440 -1.863 1.00 91.81 722 ALA A CA 1
ATOM 5865 C C . ALA A 1 722 ? 24.546 25.475 -0.720 1.00 91.81 722 ALA A C 1
ATOM 5867 O O . ALA A 1 722 ? 23.941 24.430 -0.954 1.00 91.81 722 ALA A O 1
ATOM 5868 N N . TYR A 1 723 ? 24.882 25.786 0.538 1.00 92.50 723 TYR A N 1
ATOM 5869 C CA . TYR A 1 723 ? 24.494 24.927 1.663 1.00 92.50 723 TYR A CA 1
ATOM 5870 C C . TYR A 1 723 ? 22.989 25.000 1.942 1.00 92.50 723 TYR A C 1
ATOM 5872 O O . TYR A 1 723 ? 22.367 23.950 2.120 1.00 92.50 723 TYR A O 1
ATOM 5880 N N . GLY A 1 724 ? 22.426 26.213 1.972 1.00 94.06 724 GLY A N 1
ATOM 5881 C CA . GLY A 1 724 ? 21.022 26.453 2.291 1.00 94.06 724 GLY A CA 1
ATOM 5882 C C . GLY A 1 724 ? 20.070 25.892 1.237 1.00 94.06 724 GLY A C 1
ATOM 5883 O O . GLY A 1 724 ? 19.204 25.089 1.577 1.00 94.06 724 GLY A O 1
ATOM 5884 N N . ASN A 1 725 ? 20.298 26.170 -0.049 1.00 95.38 725 ASN A N 1
ATOM 5885 C CA . ASN A 1 725 ? 19.488 25.586 -1.126 1.00 95.38 725 ASN A CA 1
ATOM 5886 C C . ASN A 1 725 ? 19.542 24.050 -1.120 1.00 95.38 725 ASN A C 1
ATOM 5888 O O . ASN A 1 725 ? 18.515 23.384 -1.235 1.00 95.38 725 ASN A O 1
ATOM 5892 N N . ASN A 1 726 ? 20.705 23.460 -0.826 1.00 95.50 726 ASN A N 1
ATOM 5893 C CA . ASN A 1 726 ? 20.809 22.016 -0.614 1.00 95.50 726 ASN A CA 1
ATOM 5894 C C . ASN A 1 726 ? 20.044 21.508 0.633 1.00 95.50 726 ASN A C 1
ATOM 5896 O O . ASN A 1 726 ? 19.682 20.334 0.674 1.00 95.50 726 ASN A O 1
ATOM 5900 N N . GLN A 1 727 ? 19.832 22.312 1.687 1.00 95.31 727 GLN A N 1
ATOM 5901 C CA . GLN A 1 727 ? 18.955 21.930 2.812 1.00 95.31 727 GLN A CA 1
ATOM 5902 C C . GLN A 1 727 ? 17.486 21.895 2.388 1.00 95.31 727 GLN A C 1
ATOM 5904 O O . GLN A 1 727 ? 16.788 20.959 2.775 1.00 95.31 727 GLN A O 1
ATOM 5909 N N . GLY A 1 728 ? 17.042 22.876 1.599 1.00 94.81 728 GLY A N 1
ATOM 5910 C CA . GLY A 1 728 ? 15.677 22.930 1.077 1.00 94.81 728 GLY A CA 1
ATOM 5911 C C . GLY A 1 728 ? 15.400 21.784 0.106 1.00 94.81 728 GLY A C 1
ATOM 5912 O O . GLY A 1 728 ? 14.446 21.038 0.299 1.00 94.81 728 GLY A O 1
ATOM 5913 N N . ALA A 1 729 ? 16.309 21.550 -0.845 1.00 94.31 729 ALA A N 1
ATOM 5914 C CA . ALA A 1 729 ? 16.205 20.461 -1.817 1.00 94.31 729 ALA A CA 1
ATOM 5915 C C . ALA A 1 729 ? 16.126 19.069 -1.169 1.00 94.31 729 ALA A C 1
ATOM 5917 O O . ALA A 1 729 ? 15.328 18.244 -1.593 1.00 94.31 729 ALA A O 1
ATOM 5918 N N . ARG A 1 730 ? 16.867 18.808 -0.079 1.00 91.56 730 ARG A N 1
ATOM 5919 C CA . ARG A 1 730 ? 16.738 17.540 0.677 1.00 91.56 730 ARG A CA 1
ATOM 5920 C C . ARG A 1 730 ? 15.380 17.345 1.351 1.00 91.56 730 ARG A C 1
ATOM 5922 O O . ARG A 1 730 ? 15.101 16.247 1.818 1.00 91.56 730 ARG A O 1
ATOM 5929 N N . LYS A 1 731 ? 14.570 18.398 1.469 1.00 88.62 731 LYS A N 1
ATOM 5930 C CA . LYS A 1 731 ? 13.196 18.313 1.963 1.00 88.62 731 LYS A CA 1
ATOM 5931 C C . LYS A 1 731 ? 12.163 18.276 0.836 1.00 88.62 731 LYS A C 1
ATOM 5933 O O . LYS A 1 731 ? 11.005 18.026 1.164 1.00 88.62 731 LYS A O 1
ATOM 5938 N N . ALA A 1 732 ? 12.545 18.531 -0.419 1.00 90.06 732 ALA A N 1
ATOM 5939 C CA . ALA A 1 732 ? 11.649 18.571 -1.573 1.00 90.06 732 ALA A CA 1
ATOM 5940 C C . ALA A 1 732 ? 10.877 17.257 -1.749 1.00 90.06 732 ALA A C 1
ATOM 5942 O O . ALA A 1 732 ? 11.447 16.174 -1.628 1.00 90.06 732 ALA A O 1
ATOM 5943 N N . ARG A 1 733 ? 9.575 17.375 -2.017 1.00 84.12 733 ARG A N 1
ATOM 5944 C CA . ARG A 1 733 ? 8.654 16.265 -2.310 1.00 84.12 733 ARG A CA 1
ATOM 5945 C C . ARG A 1 733 ? 8.215 16.227 -3.774 1.00 84.12 733 ARG A C 1
ATOM 5947 O O . ARG A 1 733 ? 7.649 15.225 -4.199 1.00 84.12 733 ARG A O 1
ATOM 5954 N N . GLY A 1 734 ? 8.445 17.306 -4.520 1.00 86.00 734 GLY A N 1
ATOM 5955 C CA . GLY A 1 734 ? 7.997 17.441 -5.897 1.00 86.00 734 GLY A CA 1
ATOM 5956 C C . GLY A 1 734 ? 8.837 16.666 -6.903 1.00 86.00 734 GLY A C 1
ATOM 5957 O O . GLY A 1 734 ? 10.033 16.424 -6.709 1.00 86.00 734 GLY A O 1
ATOM 5958 N N . LYS A 1 735 ? 8.190 16.312 -8.016 1.00 87.88 735 LYS A N 1
ATOM 5959 C CA . LYS A 1 735 ? 8.813 15.725 -9.214 1.00 87.88 735 LYS A CA 1
ATOM 5960 C C . LYS A 1 735 ? 9.933 16.627 -9.741 1.00 87.88 735 LYS A C 1
ATOM 5962 O O . LYS A 1 735 ? 11.012 16.143 -10.096 1.00 87.88 735 LYS A O 1
ATOM 5967 N N . TYR A 1 736 ? 9.691 17.934 -9.691 1.00 96.69 736 TYR A N 1
ATOM 5968 C CA . TYR A 1 736 ? 10.667 18.975 -9.971 1.00 96.69 736 TYR A CA 1
ATOM 5969 C C . TYR A 1 736 ? 11.041 19.752 -8.710 1.00 96.69 736 TYR A C 1
ATOM 5971 O O . TYR A 1 736 ? 10.225 19.956 -7.806 1.00 96.69 736 TYR A O 1
ATOM 5979 N N . VAL A 1 737 ? 12.276 20.241 -8.686 1.00 97.75 737 VAL A N 1
ATOM 5980 C CA . VAL A 1 737 ? 12.750 21.234 -7.727 1.00 97.75 737 VAL A CA 1
ATOM 5981 C C . VAL A 1 737 ? 13.000 22.538 -8.475 1.00 97.75 737 VAL A C 1
ATOM 5983 O O . VAL A 1 737 ? 13.664 22.552 -9.513 1.00 97.75 737 VAL A O 1
ATOM 5986 N N . LEU A 1 738 ? 12.448 23.629 -7.952 1.00 98.38 738 LEU A N 1
ATOM 5987 C CA . LEU A 1 738 ? 12.702 24.981 -8.429 1.00 98.38 738 LEU A CA 1
ATOM 5988 C C . LEU A 1 738 ? 13.522 25.715 -7.371 1.00 98.38 738 LEU A C 1
ATOM 5990 O O . LEU A 1 738 ? 13.080 25.813 -6.230 1.00 98.38 738 LEU A O 1
ATOM 5994 N N . PHE A 1 739 ? 14.678 26.264 -7.733 1.00 97.88 739 PHE A N 1
ATOM 5995 C CA . PHE A 1 739 ? 15.376 27.227 -6.876 1.00 97.88 739 PHE A CA 1
ATOM 5996 C C . PHE A 1 739 ? 14.971 28.635 -7.290 1.00 97.88 739 PHE A C 1
ATOM 5998 O O . PHE A 1 739 ? 15.062 28.974 -8.472 1.00 97.88 739 PHE A O 1
ATOM 6005 N N . LEU A 1 740 ? 14.499 29.422 -6.324 1.00 97.12 740 LEU A N 1
ATOM 6006 C CA . LEU A 1 740 ? 13.959 30.759 -6.546 1.00 97.12 740 LEU A CA 1
ATOM 6007 C C . LEU A 1 740 ? 14.533 31.737 -5.516 1.00 97.12 740 LEU A C 1
ATOM 6009 O O . LEU A 1 740 ? 14.522 31.461 -4.313 1.00 97.12 740 LEU A O 1
ATOM 6013 N N . ASN A 1 741 ? 15.016 32.888 -5.978 1.00 94.62 741 ASN A N 1
ATOM 6014 C CA . ASN A 1 741 ? 15.425 33.976 -5.092 1.00 94.62 741 ASN A CA 1
ATOM 6015 C C . ASN A 1 741 ? 14.209 34.656 -4.439 1.00 94.62 741 ASN A C 1
ATOM 6017 O O . ASN A 1 741 ? 13.099 34.642 -4.967 1.00 94.62 741 ASN A O 1
ATOM 6021 N N . ASN A 1 742 ? 14.420 35.296 -3.288 1.00 93.38 742 ASN A N 1
ATOM 6022 C CA . ASN A 1 742 ? 13.365 36.011 -2.567 1.00 93.38 742 ASN A CA 1
ATOM 6023 C C . ASN A 1 742 ? 13.111 37.447 -3.076 1.00 93.38 742 ASN A C 1
ATOM 6025 O O . ASN A 1 742 ? 12.187 38.096 -2.595 1.00 93.38 742 ASN A O 1
ATOM 6029 N N . ASP A 1 743 ? 13.900 37.947 -4.035 1.00 93.31 743 ASP A N 1
ATOM 6030 C CA . ASP A 1 743 ? 13.816 39.298 -4.609 1.00 93.31 743 ASP A CA 1
ATOM 6031 C C . ASP A 1 743 ? 13.334 39.322 -6.075 1.00 93.31 743 ASP A C 1
ATOM 6033 O O . ASP A 1 743 ? 13.836 40.084 -6.909 1.00 93.31 743 ASP A O 1
ATOM 6037 N N . VAL A 1 744 ? 12.309 38.513 -6.371 1.00 95.50 744 VAL A N 1
ATOM 6038 C CA . VAL A 1 744 ? 11.633 38.436 -7.679 1.00 95.50 744 VAL A CA 1
ATOM 6039 C C . VAL A 1 744 ? 10.119 38.688 -7.589 1.00 95.50 744 VAL A C 1
ATOM 6041 O O . VAL A 1 744 ? 9.540 38.577 -6.510 1.00 95.50 744 VAL A O 1
ATOM 6044 N N . LEU A 1 745 ? 9.481 38.990 -8.726 1.00 96.62 745 LEU A N 1
ATOM 6045 C CA . LEU A 1 745 ? 8.025 38.908 -8.924 1.00 96.62 745 LEU A CA 1
ATOM 6046 C C . LEU A 1 745 ? 7.712 37.942 -10.072 1.00 96.62 745 LEU A C 1
ATOM 6048 O O . LEU A 1 745 ? 8.376 37.980 -11.113 1.00 96.62 745 LEU A O 1
ATOM 6052 N N . VAL A 1 746 ? 6.678 37.122 -9.895 1.00 97.06 746 VAL A N 1
ATOM 6053 C CA . VAL A 1 746 ? 6.193 36.158 -10.897 1.00 97.06 746 VAL A CA 1
ATOM 6054 C C . VAL A 1 746 ? 4.848 36.591 -11.496 1.00 97.06 746 VAL A C 1
ATOM 6056 O O . VAL A 1 746 ? 4.220 37.526 -11.005 1.00 97.06 746 VAL A O 1
ATOM 6059 N N . SER A 1 747 ? 4.428 35.958 -12.592 1.00 93.06 747 SER A N 1
ATOM 6060 C CA . SER A 1 747 ? 3.228 36.318 -13.367 1.00 93.06 747 SER A CA 1
ATOM 6061 C C . SER A 1 747 ? 2.454 35.075 -13.828 1.00 93.06 747 SER A C 1
ATOM 6063 O O . SER A 1 747 ? 2.969 33.961 -13.747 1.00 93.06 747 SER A O 1
ATOM 6065 N N . ASP A 1 748 ? 1.209 35.240 -14.287 1.00 86.38 748 ASP A N 1
ATOM 6066 C CA . ASP A 1 748 ? 0.299 34.118 -14.565 1.00 86.38 748 ASP A CA 1
ATOM 6067 C C . ASP A 1 748 ? 0.867 33.070 -15.528 1.00 86.38 748 ASP A C 1
ATOM 6069 O O . ASP A 1 748 ? 1.166 33.352 -16.695 1.00 86.38 748 ASP A O 1
ATOM 6073 N N . GLY A 1 749 ? 0.906 31.819 -15.064 1.00 83.69 749 GLY A N 1
ATOM 6074 C CA . GLY A 1 749 ? 1.342 30.670 -15.856 1.00 83.69 749 GLY A CA 1
ATOM 6075 C C . GLY A 1 749 ? 2.856 30.460 -15.910 1.00 83.69 749 GLY A C 1
ATOM 6076 O O . GLY A 1 749 ? 3.315 29.621 -16.688 1.00 83.69 749 GLY A O 1
ATOM 6077 N N . TRP A 1 750 ? 3.635 31.228 -15.138 1.00 95.69 750 TRP A N 1
ATOM 6078 C CA . TRP A 1 750 ? 5.096 31.156 -15.145 1.00 95.69 750 TRP A CA 1
ATOM 6079 C C . TRP A 1 750 ? 5.617 29.746 -14.841 1.00 95.69 750 TRP A C 1
ATOM 6081 O O . TRP A 1 750 ? 6.475 29.245 -15.564 1.00 95.69 750 TRP A O 1
ATOM 6091 N N . LEU A 1 751 ? 5.100 29.088 -13.800 1.00 95.69 751 LEU A N 1
ATOM 6092 C CA . LEU A 1 751 ? 5.610 27.794 -13.354 1.00 95.69 751 LEU A CA 1
ATOM 6093 C C . LEU A 1 751 ? 5.071 26.657 -14.219 1.00 95.69 751 LEU A C 1
ATOM 6095 O O . LEU A 1 751 ? 5.801 25.725 -14.543 1.00 95.69 751 LEU A O 1
ATOM 6099 N N . GLU A 1 752 ? 3.814 26.774 -14.638 1.00 92.56 752 GLU A N 1
ATOM 6100 C CA . GLU A 1 752 ? 3.123 25.874 -15.553 1.00 92.56 752 GLU A CA 1
ATOM 6101 C C . GLU A 1 752 ? 3.887 25.748 -16.871 1.00 92.56 752 GLU A C 1
ATOM 6103 O O . GLU A 1 752 ? 4.080 24.642 -17.371 1.00 92.56 752 GLU A O 1
ATOM 6108 N N . ASP A 1 753 ? 4.330 26.870 -17.440 1.00 94.75 753 ASP A N 1
ATOM 6109 C CA . ASP A 1 753 ? 5.006 26.876 -18.735 1.00 94.75 753 ASP A CA 1
ATOM 6110 C C . ASP A 1 753 ? 6.484 26.452 -18.609 1.00 94.75 753 ASP A C 1
ATOM 6112 O O . ASP A 1 753 ? 6.978 25.725 -19.474 1.00 94.75 753 ASP A O 1
ATOM 6116 N N . LEU A 1 754 ? 7.164 26.749 -17.488 1.00 97.19 754 LEU A N 1
ATOM 6117 C CA . LEU A 1 754 ? 8.471 26.143 -17.172 1.00 97.19 754 LEU A CA 1
ATOM 6118 C C . LEU A 1 754 ? 8.368 24.609 -17.012 1.00 97.19 754 LEU A C 1
ATOM 6120 O O . LEU A 1 754 ? 9.228 23.886 -17.519 1.00 97.19 754 LEU A O 1
ATOM 6124 N N . VAL A 1 755 ? 7.311 24.096 -16.365 1.00 95.81 755 VAL A N 1
ATOM 6125 C CA . VAL A 1 755 ? 7.069 22.646 -16.230 1.00 95.81 755 VAL A CA 1
ATOM 6126 C C . VAL A 1 755 ? 6.750 22.009 -17.585 1.00 95.81 755 VAL A C 1
ATOM 6128 O O . VAL A 1 755 ? 7.396 21.033 -17.959 1.00 95.81 755 VAL A O 1
ATOM 6131 N N . LYS A 1 756 ? 5.859 22.596 -18.395 1.00 92.06 756 LYS A N 1
ATOM 6132 C CA . LYS A 1 756 ? 5.618 22.114 -19.770 1.00 92.06 756 LYS A CA 1
ATOM 6133 C C . LYS A 1 756 ? 6.903 22.079 -20.593 1.00 92.06 756 LYS A C 1
ATOM 6135 O O . LYS A 1 756 ? 7.111 21.142 -21.356 1.00 92.06 756 LYS A O 1
ATOM 6140 N N . ALA A 1 757 ? 7.769 23.084 -20.460 1.00 94.94 757 ALA A N 1
ATOM 6141 C CA . ALA A 1 757 ? 9.033 23.125 -21.185 1.00 94.94 757 ALA A CA 1
ATOM 6142 C C . ALA A 1 757 ? 10.001 22.012 -20.772 1.00 94.94 757 ALA A C 1
ATOM 6144 O O . ALA A 1 757 ? 10.618 21.425 -21.658 1.00 94.94 757 ALA A O 1
ATOM 6145 N N . ILE A 1 758 ? 10.119 21.689 -19.478 1.00 95.44 758 ILE A N 1
ATOM 6146 C CA . ILE A 1 758 ? 10.986 20.586 -19.031 1.00 95.44 758 ILE A CA 1
ATOM 6147 C C . ILE A 1 758 ? 10.390 19.208 -19.366 1.00 95.44 758 ILE A C 1
ATOM 6149 O O . ILE A 1 758 ? 11.126 18.247 -19.559 1.00 95.44 758 ILE A O 1
ATOM 6153 N N . GLU A 1 759 ? 9.066 19.122 -19.522 1.00 92.94 759 GLU A N 1
ATOM 6154 C CA . GLU A 1 759 ? 8.353 17.895 -19.901 1.00 92.94 759 GLU A CA 1
ATOM 6155 C C . GLU A 1 759 ? 8.361 17.575 -21.394 1.00 92.94 759 GLU A C 1
ATOM 6157 O O . GLU A 1 759 ? 8.140 16.421 -21.763 1.00 92.94 759 GLU A O 1
ATOM 6162 N N . ARG A 1 760 ? 8.669 18.549 -22.261 1.00 88.50 760 ARG A N 1
ATOM 6163 C CA . ARG A 1 760 ? 8.751 18.332 -23.718 1.00 88.50 760 ARG A CA 1
ATOM 6164 C C . ARG A 1 760 ? 9.735 17.239 -24.118 1.00 88.50 760 ARG A C 1
ATOM 6166 O O . ARG A 1 760 ? 9.529 16.604 -25.147 1.00 88.50 760 ARG A O 1
ATOM 6173 N N . ASN A 1 761 ? 10.812 17.037 -23.358 1.00 87.56 761 ASN A N 1
ATOM 6174 C CA . ASN A 1 761 ? 11.752 15.955 -23.622 1.00 87.56 761 ASN A CA 1
ATOM 6175 C C . ASN A 1 761 ? 12.542 15.559 -22.355 1.00 87.56 761 ASN A C 1
ATOM 6177 O O . ASN A 1 761 ? 13.103 16.442 -21.704 1.00 87.56 761 ASN A O 1
ATOM 6181 N N . PRO A 1 762 ? 12.682 14.256 -22.029 1.00 89.56 762 PRO A N 1
ATOM 6182 C CA . PRO A 1 762 ? 13.391 13.797 -20.827 1.00 89.56 762 PRO A CA 1
ATOM 6183 C C . PRO A 1 762 ? 14.891 14.140 -20.799 1.00 89.56 762 PRO A C 1
ATOM 6185 O O . PRO A 1 762 ? 15.507 14.078 -19.738 1.00 89.56 762 PRO A O 1
ATOM 6188 N N . MET A 1 763 ? 15.490 14.517 -21.934 1.00 90.69 763 MET A N 1
ATOM 6189 C CA . MET A 1 763 ? 16.874 14.997 -22.007 1.00 90.69 763 MET A CA 1
ATOM 6190 C C . MET A 1 763 ? 17.023 16.484 -21.627 1.00 90.69 763 MET A C 1
ATOM 6192 O O . MET A 1 763 ? 18.149 16.986 -21.614 1.00 90.69 763 MET A O 1
ATOM 6196 N N . ILE A 1 764 ? 15.944 17.204 -21.292 1.00 95.44 764 ILE A N 1
ATOM 6197 C CA . ILE A 1 764 ? 16.009 18.564 -20.731 1.00 95.44 764 ILE A CA 1
ATOM 6198 C C . ILE A 1 764 ? 16.262 18.463 -19.221 1.00 95.44 764 ILE A C 1
ATOM 6200 O O . ILE A 1 764 ? 15.387 18.096 -18.443 1.00 95.44 764 ILE A O 1
ATOM 6204 N N . GLY A 1 765 ? 17.482 18.791 -18.791 1.00 95.81 765 GLY A N 1
ATOM 6205 C CA . GLY A 1 765 ? 17.882 18.696 -17.383 1.00 95.81 765 GLY A CA 1
ATOM 6206 C C . GLY A 1 765 ? 17.650 19.969 -16.572 1.00 95.81 765 GLY A C 1
ATOM 6207 O O . GLY A 1 765 ? 17.655 19.912 -15.342 1.00 95.81 765 GLY A O 1
ATOM 6208 N N . MET A 1 766 ? 17.478 21.116 -17.235 1.00 97.44 766 MET A N 1
ATOM 6209 C CA . MET A 1 766 ? 17.262 22.404 -16.578 1.00 97.44 766 MET A CA 1
ATOM 6210 C C . MET A 1 766 ? 16.477 23.369 -17.474 1.00 97.44 766 MET A C 1
ATOM 6212 O O . MET A 1 766 ? 16.789 23.504 -18.660 1.00 97.44 766 MET A O 1
ATOM 6216 N N . VAL A 1 767 ? 15.500 24.065 -16.887 1.00 97.81 767 VAL A N 1
ATOM 6217 C CA . VAL A 1 767 ? 14.685 25.103 -17.537 1.00 97.81 767 VAL A CA 1
ATOM 6218 C C . VAL A 1 767 ? 14.660 26.383 -16.701 1.00 97.81 767 VAL A C 1
ATOM 6220 O O . VAL A 1 767 ? 14.637 26.325 -15.472 1.00 97.81 767 VAL A O 1
ATOM 6223 N N . GLY A 1 768 ? 14.681 27.545 -17.357 1.00 97.19 768 GLY A N 1
ATOM 6224 C CA . GLY A 1 768 ? 14.683 28.851 -16.694 1.00 97.19 768 GLY A CA 1
ATOM 6225 C C . GLY A 1 768 ? 14.048 29.961 -17.544 1.00 97.19 768 GLY A C 1
ATOM 6226 O O . GLY A 1 768 ? 13.927 29.800 -18.759 1.00 97.19 768 GLY A O 1
ATOM 6227 N N . PRO A 1 769 ? 13.631 31.082 -16.932 1.00 97.25 769 PRO A N 1
ATOM 6228 C CA . PRO A 1 769 ? 12.946 32.179 -17.614 1.00 97.25 769 PRO A CA 1
ATOM 6229 C C . PRO A 1 769 ? 13.905 33.284 -18.082 1.00 97.25 769 PRO A C 1
ATOM 6231 O O . PRO A 1 769 ? 15.088 33.298 -17.731 1.00 97.25 769 PRO A O 1
ATOM 6234 N N . ILE A 1 770 ? 13.381 34.251 -18.833 1.00 96.62 770 ILE A N 1
ATOM 6235 C CA . ILE A 1 770 ? 14.046 35.536 -19.104 1.00 96.62 770 ILE A CA 1
ATOM 6236 C C . ILE A 1 770 ? 13.678 36.588 -18.040 1.00 96.62 770 ILE A C 1
ATOM 6238 O O . ILE A 1 770 ? 12.687 36.454 -17.320 1.00 96.62 770 ILE A O 1
ATOM 6242 N N . THR A 1 771 ? 14.498 37.634 -17.893 1.00 96.19 771 THR A N 1
ATOM 6243 C CA . THR A 1 771 ? 14.334 38.652 -16.835 1.00 96.19 771 THR A CA 1
ATOM 6244 C C . THR A 1 771 ? 14.909 40.021 -17.223 1.00 96.19 771 THR A C 1
ATOM 6246 O O . THR A 1 771 ? 15.719 40.130 -18.139 1.00 96.19 771 THR A O 1
ATOM 6249 N N . ASN A 1 772 ? 14.530 41.088 -16.516 1.00 94.44 772 ASN A N 1
ATOM 6250 C CA . ASN A 1 772 ? 15.086 42.441 -16.672 1.00 94.44 772 ASN A CA 1
ATOM 6251 C C . ASN A 1 772 ? 16.540 42.587 -16.171 1.00 94.44 772 ASN A C 1
ATOM 6253 O O . ASN A 1 772 ? 17.259 43.487 -16.615 1.00 94.44 772 ASN A O 1
ATOM 6257 N N . SER A 1 773 ? 16.973 41.757 -15.215 1.00 89.94 773 SER A N 1
ATOM 6258 C CA . SER A 1 773 ? 18.191 42.021 -14.434 1.00 89.94 773 SER A CA 1
ATOM 6259 C C . SER A 1 773 ? 19.011 40.759 -14.149 1.00 89.94 773 SER A C 1
ATOM 6261 O O . SER A 1 773 ? 18.900 40.171 -13.074 1.00 89.94 773 SER A O 1
ATOM 6263 N N . ILE A 1 774 ? 19.877 40.360 -15.085 1.00 89.50 774 ILE A N 1
ATOM 6264 C CA . ILE A 1 774 ? 20.842 39.263 -14.895 1.00 89.50 774 ILE A CA 1
ATOM 6265 C C . ILE A 1 774 ? 22.053 39.392 -15.842 1.00 89.50 774 ILE A C 1
ATOM 6267 O O . ILE A 1 774 ? 22.074 40.281 -16.695 1.00 89.50 774 ILE A O 1
ATOM 6271 N N . SER A 1 775 ? 23.073 38.542 -15.695 1.00 84.94 775 SER A N 1
ATOM 6272 C CA . SER A 1 775 ? 24.189 38.412 -16.645 1.00 84.94 775 SER A CA 1
ATOM 6273 C C . SER A 1 775 ? 23.850 37.484 -17.823 1.00 84.94 775 SER A C 1
ATOM 6275 O O . SER A 1 775 ? 23.094 36.525 -17.674 1.00 84.94 775 SER A O 1
ATOM 6277 N N . GLY A 1 776 ? 24.452 37.741 -18.989 1.00 85.62 776 GLY A N 1
ATOM 6278 C CA . GLY A 1 776 ? 24.278 36.923 -20.198 1.00 85.62 776 GLY A CA 1
ATOM 6279 C C . GLY A 1 776 ? 22.914 37.075 -20.889 1.00 85.62 776 GLY A C 1
ATOM 6280 O O . GLY A 1 776 ? 22.118 37.962 -20.572 1.00 85.62 776 GLY A O 1
ATOM 6281 N N . LEU A 1 777 ? 22.641 36.191 -21.854 1.00 86.94 777 LEU A N 1
ATOM 6282 C CA . LEU A 1 777 ? 21.499 36.286 -22.783 1.00 86.94 777 LEU A CA 1
ATOM 6283 C C . LEU A 1 777 ? 20.104 35.983 -22.188 1.00 86.94 777 LEU A C 1
ATOM 6285 O O . LEU A 1 777 ? 19.131 35.921 -22.935 1.00 86.94 777 LEU A O 1
ATOM 6289 N N . GLN A 1 778 ? 19.968 35.800 -20.871 1.00 91.81 778 GLN A N 1
ATOM 6290 C CA . GLN A 1 778 ? 18.652 35.785 -20.203 1.00 91.81 778 GLN A CA 1
ATOM 6291 C C . GLN A 1 778 ? 18.111 37.197 -19.919 1.00 91.81 778 GLN A C 1
ATOM 6293 O O . GLN A 1 778 ? 16.955 37.342 -19.513 1.00 91.81 778 GLN A O 1
ATOM 6298 N N . ARG A 1 779 ? 18.937 38.238 -20.092 1.00 92.88 779 ARG A N 1
ATOM 6299 C CA . ARG A 1 779 ? 18.556 39.623 -19.815 1.00 92.88 779 ARG A CA 1
ATOM 6300 C C . ARG A 1 779 ? 17.829 40.269 -20.996 1.00 92.88 779 ARG A C 1
ATOM 6302 O O . ARG A 1 779 ? 18.417 40.481 -22.052 1.00 92.88 779 ARG A O 1
ATOM 6309 N N . VAL A 1 780 ? 16.600 40.717 -20.761 1.00 91.75 780 VAL A N 1
ATOM 6310 C CA . VAL A 1 780 ? 15.892 41.662 -21.633 1.00 91.75 780 VAL A CA 1
ATOM 6311 C C . VAL A 1 780 ? 16.391 43.077 -21.332 1.00 91.75 780 VAL A C 1
ATOM 6313 O O . VAL A 1 780 ? 16.333 43.539 -20.192 1.00 91.75 780 VAL A O 1
ATOM 6316 N N . THR A 1 781 ? 16.922 43.762 -22.344 1.00 84.25 781 THR A N 1
ATOM 6317 C CA . THR A 1 781 ? 17.574 45.078 -22.199 1.00 84.25 781 THR A CA 1
ATOM 6318 C C . THR A 1 781 ? 16.610 46.260 -22.278 1.00 84.25 781 THR A C 1
ATOM 6320 O O . THR A 1 781 ? 16.897 47.305 -21.700 1.00 84.25 781 THR A O 1
ATOM 6323 N N . GLN A 1 782 ? 15.476 46.103 -22.963 1.00 87.06 782 GLN A N 1
ATOM 6324 C CA . GLN A 1 782 ? 14.446 47.131 -23.126 1.00 87.06 782 GLN A CA 1
ATOM 6325 C C . GLN A 1 782 ? 13.211 46.748 -22.308 1.00 87.06 782 GLN A C 1
ATOM 6327 O O . GLN A 1 782 ? 12.534 45.771 -22.619 1.00 87.06 782 GLN A O 1
ATOM 6332 N N . ILE A 1 783 ? 12.940 47.508 -21.247 1.00 90.94 783 ILE A N 1
ATOM 6333 C CA . ILE A 1 783 ? 11.859 47.246 -20.294 1.00 90.94 783 ILE A CA 1
ATOM 6334 C C . ILE A 1 783 ? 10.875 48.426 -20.320 1.00 90.94 783 ILE A C 1
ATOM 6336 O O . ILE A 1 783 ? 11.266 49.526 -19.931 1.00 90.94 783 ILE A O 1
ATOM 6340 N N . PRO A 1 784 ? 9.621 48.235 -20.778 1.00 91.44 784 PRO A N 1
ATOM 6341 C CA . PRO A 1 784 ? 8.669 49.329 -20.987 1.00 91.44 784 PRO A CA 1
ATOM 6342 C C . PRO A 1 784 ? 7.790 49.652 -19.763 1.00 91.44 784 PRO A C 1
ATOM 6344 O O . PRO A 1 784 ? 6.845 50.425 -19.889 1.00 91.44 784 PRO A O 1
ATOM 6347 N N . TYR A 1 785 ? 8.061 49.065 -18.591 1.00 94.06 785 TYR A N 1
ATOM 6348 C CA . TYR A 1 785 ? 7.270 49.254 -17.368 1.00 94.06 785 TYR A CA 1
ATOM 6349 C C . TYR A 1 785 ? 8.074 49.928 -16.246 1.00 94.06 785 TYR A C 1
ATOM 6351 O O . TYR A 1 785 ? 9.298 49.806 -16.183 1.00 94.06 785 TYR A O 1
ATOM 6359 N N . GLN A 1 786 ? 7.373 50.606 -15.330 1.00 89.88 786 GLN A N 1
ATOM 6360 C CA . GLN A 1 786 ? 7.960 51.237 -14.134 1.00 89.88 786 GLN A CA 1
ATOM 6361 C C . GLN A 1 786 ? 7.364 50.721 -12.812 1.00 89.88 786 GLN A C 1
ATOM 6363 O O . GLN A 1 786 ? 7.949 50.939 -11.753 1.00 89.88 786 GLN A O 1
ATOM 6368 N N . ASP A 1 787 ? 6.237 50.010 -12.863 1.00 90.44 787 ASP A N 1
ATOM 6369 C CA . ASP A 1 787 ? 5.500 49.500 -11.709 1.00 90.44 787 ASP A CA 1
ATOM 6370 C C . ASP A 1 787 ? 5.121 48.013 -11.867 1.00 90.44 787 ASP A C 1
ATOM 6372 O O . ASP A 1 787 ? 5.487 47.341 -12.835 1.00 90.44 787 ASP A O 1
ATOM 6376 N N . GLU A 1 788 ? 4.420 47.477 -10.865 1.00 88.94 788 GLU A N 1
ATOM 6377 C CA . GLU A 1 788 ? 4.001 46.074 -10.823 1.00 88.94 788 GLU A CA 1
ATOM 6378 C C . GLU A 1 788 ? 2.909 45.768 -11.866 1.00 88.94 788 GLU A C 1
ATOM 6380 O O . GLU A 1 788 ? 3.000 44.766 -12.574 1.00 88.94 788 GLU A O 1
ATOM 6385 N N . ALA A 1 789 ? 1.936 46.666 -12.058 1.00 89.06 789 ALA A N 1
ATOM 6386 C CA . ALA A 1 789 ? 0.876 46.497 -13.056 1.00 89.06 789 ALA A CA 1
ATOM 6387 C C . ALA A 1 789 ? 1.431 46.443 -14.493 1.00 89.06 789 ALA A C 1
ATOM 6389 O O . ALA A 1 789 ? 1.067 45.557 -15.272 1.00 89.06 789 ALA A O 1
ATOM 6390 N N . GLY A 1 790 ? 2.368 47.335 -14.830 1.00 94.25 790 GLY A N 1
ATOM 6391 C CA . GLY A 1 790 ? 3.076 47.317 -16.105 1.00 94.25 790 GLY A CA 1
ATOM 6392 C C . GLY A 1 790 ? 3.955 46.075 -16.285 1.00 94.25 790 GLY A C 1
ATOM 6393 O O . GLY A 1 790 ? 4.052 45.562 -17.400 1.00 94.25 790 GLY A O 1
ATOM 6394 N N . PHE A 1 791 ? 4.546 45.541 -15.206 1.00 95.50 791 PHE A N 1
ATOM 6395 C CA . PHE A 1 791 ? 5.245 44.251 -15.245 1.00 95.50 791 PHE A CA 1
ATOM 6396 C C . PHE A 1 791 ? 4.304 43.107 -15.649 1.00 95.50 791 PHE A C 1
ATOM 6398 O O . PHE A 1 791 ? 4.635 42.374 -16.582 1.00 95.50 791 PHE A O 1
ATOM 6405 N N . HIS A 1 792 ? 3.133 42.969 -15.015 1.00 92.94 792 HIS A N 1
ATOM 6406 C CA . HIS A 1 792 ? 2.186 41.899 -15.355 1.00 92.94 792 HIS A CA 1
ATOM 6407 C C . HIS A 1 792 ? 1.674 42.021 -16.800 1.00 92.94 792 HIS A C 1
ATOM 6409 O O . HIS A 1 792 ? 1.637 41.021 -17.520 1.00 92.94 792 HIS A O 1
ATOM 6415 N N . ALA A 1 793 ? 1.364 43.238 -17.262 1.00 92.38 793 ALA A N 1
ATOM 6416 C CA . ALA A 1 793 ? 0.957 43.486 -18.646 1.00 92.38 793 ALA A CA 1
ATOM 6417 C C . ALA A 1 793 ? 2.056 43.106 -19.661 1.00 92.38 793 ALA A C 1
ATOM 6419 O O . ALA A 1 793 ? 1.786 42.423 -20.652 1.00 92.38 793 ALA A O 1
ATOM 6420 N N . PHE A 1 794 ? 3.309 43.490 -19.394 1.00 96.38 794 PHE A N 1
ATOM 6421 C CA . PHE A 1 794 ? 4.447 43.137 -20.244 1.00 96.38 794 PHE A CA 1
ATOM 6422 C C . PHE A 1 794 ? 4.733 41.630 -20.240 1.00 96.38 794 PHE A C 1
ATOM 6424 O O . PHE A 1 794 ? 4.937 41.037 -21.299 1.00 96.38 794 PHE A O 1
ATOM 6431 N N . ALA A 1 795 ? 4.697 40.982 -19.072 1.00 95.69 795 ALA A N 1
ATOM 6432 C CA . ALA A 1 795 ? 4.907 39.543 -18.958 1.00 95.69 795 ALA A CA 1
ATOM 6433 C C . ALA A 1 795 ? 3.832 38.747 -19.721 1.00 95.69 795 ALA A C 1
ATOM 6435 O O . ALA A 1 795 ? 4.167 37.805 -20.441 1.00 95.69 795 ALA A O 1
ATOM 6436 N N . ALA A 1 796 ? 2.564 39.171 -19.658 1.00 91.88 796 ALA A N 1
ATOM 6437 C CA . ALA A 1 796 ? 1.481 38.584 -20.446 1.00 91.88 796 ALA A CA 1
ATOM 6438 C C . ALA A 1 796 ? 1.712 38.728 -21.965 1.00 91.88 796 ALA A C 1
ATOM 6440 O O . ALA A 1 796 ? 1.521 37.764 -22.709 1.00 91.88 796 ALA A O 1
ATOM 6441 N N . GLN A 1 797 ? 2.190 39.890 -22.429 1.00 95.38 797 GLN A N 1
ATOM 6442 C CA . GLN A 1 797 ? 2.538 40.112 -23.838 1.00 95.38 797 GLN A CA 1
ATOM 6443 C C . GLN A 1 797 ? 3.705 39.217 -24.292 1.00 95.38 797 GLN A C 1
ATOM 6445 O O . GLN A 1 797 ? 3.621 38.564 -25.334 1.00 95.38 797 GLN A O 1
ATOM 6450 N N . VAL A 1 798 ? 4.779 39.137 -23.498 1.00 95.31 798 VAL A N 1
ATOM 6451 C CA . VAL A 1 798 ? 5.933 38.255 -23.759 1.00 95.31 798 VAL A CA 1
ATOM 6452 C C . VAL A 1 798 ? 5.490 36.794 -23.855 1.00 95.31 798 VAL A C 1
ATOM 6454 O O . VAL A 1 798 ? 5.877 36.093 -24.796 1.00 95.31 798 VAL A O 1
ATOM 6457 N N . ARG A 1 799 ? 4.625 36.361 -22.931 1.00 94.19 799 ARG A N 1
ATOM 6458 C CA . ARG A 1 799 ? 4.041 35.018 -22.887 1.00 94.19 799 ARG A CA 1
ATOM 6459 C C . ARG A 1 799 ? 3.151 34.715 -24.087 1.00 94.19 799 ARG A C 1
ATOM 6461 O O . ARG A 1 799 ? 3.176 33.595 -24.588 1.00 94.19 799 ARG A O 1
ATOM 6468 N N . GLN A 1 800 ? 2.390 35.689 -24.582 1.00 92.94 800 GLN A N 1
ATOM 6469 C CA . GLN A 1 800 ? 1.584 35.525 -25.792 1.00 92.94 800 GLN A CA 1
ATOM 6470 C C . GLN A 1 800 ? 2.460 35.372 -27.045 1.00 92.94 800 GLN A C 1
ATOM 6472 O O . GLN A 1 800 ? 2.206 34.483 -27.854 1.00 92.94 800 GLN A O 1
ATOM 6477 N N . LEU A 1 801 ? 3.498 36.202 -27.191 1.00 94.38 801 LEU A N 1
ATOM 6478 C CA . LEU A 1 801 ? 4.369 36.218 -28.373 1.00 94.38 801 LEU A CA 1
ATOM 6479 C C . LEU A 1 801 ? 5.340 35.029 -28.443 1.00 94.38 801 LEU A C 1
ATOM 6481 O O . LEU A 1 801 ? 5.707 34.603 -29.534 1.00 94.38 801 LEU A O 1
ATOM 6485 N N . ASN A 1 802 ? 5.769 34.495 -27.296 1.00 94.62 802 ASN A N 1
ATOM 6486 C CA . ASN A 1 802 ? 6.814 33.467 -27.214 1.00 94.62 802 ASN A CA 1
ATOM 6487 C C . ASN A 1 802 ? 6.348 32.181 -26.498 1.00 94.62 802 ASN A C 1
ATOM 6489 O O . ASN A 1 802 ? 7.187 31.436 -25.989 1.00 94.62 802 ASN A O 1
ATOM 6493 N N . ARG A 1 803 ? 5.031 31.911 -26.454 1.00 85.06 803 ARG A N 1
ATOM 6494 C CA . ARG A 1 803 ? 4.404 30.814 -25.681 1.00 85.06 803 ARG A CA 1
ATOM 6495 C C . ARG A 1 803 ? 5.119 29.469 -25.798 1.00 85.06 803 ARG A C 1
ATOM 6497 O O . ARG A 1 803 ? 5.334 28.810 -24.793 1.00 85.06 803 ARG A O 1
ATOM 6504 N N . ASP A 1 804 ? 5.488 29.076 -27.012 1.00 83.88 804 ASP A N 1
ATOM 6505 C CA . ASP A 1 804 ? 6.088 27.768 -27.286 1.00 83.88 804 ASP A CA 1
ATOM 6506 C C . ASP A 1 804 ? 7.593 27.829 -27.570 1.00 83.88 804 ASP A C 1
ATOM 6508 O O . ASP A 1 804 ? 8.213 26.814 -27.899 1.00 83.88 804 ASP A O 1
ATOM 6512 N N . LYS A 1 805 ? 8.196 29.012 -27.430 1.00 93.62 805 LYS A N 1
ATOM 6513 C CA . LYS A 1 805 ? 9.585 29.276 -27.793 1.00 93.62 805 LYS A CA 1
ATOM 6514 C C . LYS A 1 805 ? 10.517 28.958 -26.623 1.00 93.62 805 LYS A C 1
ATOM 6516 O O . LYS A 1 805 ? 10.761 29.786 -25.745 1.00 93.62 805 LYS A O 1
ATOM 6521 N N . ILE A 1 806 ? 11.072 27.753 -26.662 1.00 93.44 806 ILE A N 1
ATOM 6522 C CA . ILE A 1 806 ? 12.214 27.343 -25.840 1.00 93.44 806 ILE A CA 1
ATOM 6523 C C . ILE A 1 806 ? 13.491 27.383 -26.677 1.00 93.44 806 ILE A C 1
ATOM 6525 O O . ILE A 1 806 ? 13.477 27.019 -27.852 1.00 93.44 806 ILE A O 1
ATOM 6529 N N . THR A 1 807 ? 14.600 27.823 -26.090 1.00 92.50 807 THR A N 1
ATOM 6530 C CA . THR A 1 807 ? 15.876 27.962 -26.803 1.00 92.50 807 THR A CA 1
ATOM 6531 C C . THR A 1 807 ? 17.027 27.360 -25.988 1.00 92.50 807 THR A C 1
ATOM 6533 O O . THR A 1 807 ? 17.052 27.510 -24.765 1.00 92.50 807 THR A O 1
ATOM 6536 N N . PRO A 1 808 ? 17.984 26.656 -26.622 1.00 93.12 808 PRO A N 1
ATOM 6537 C CA . PRO A 1 808 ? 19.125 26.094 -25.909 1.00 93.12 808 PRO A CA 1
ATOM 6538 C C . PRO A 1 808 ? 20.060 27.209 -25.424 1.00 93.12 808 PRO A C 1
ATOM 6540 O O . PRO A 1 808 ? 20.219 28.237 -26.092 1.00 93.12 808 PRO A O 1
ATOM 6543 N N . ARG A 1 809 ? 20.676 26.999 -24.258 1.00 92.81 809 ARG A N 1
ATOM 6544 C CA . ARG A 1 809 ? 21.695 27.877 -23.664 1.00 92.81 809 ARG A CA 1
ATOM 6545 C C . ARG A 1 809 ? 22.788 27.061 -22.988 1.00 92.81 809 ARG A C 1
ATOM 6547 O O . ARG A 1 809 ? 22.575 25.923 -22.582 1.00 92.81 809 ARG A O 1
ATOM 6554 N N . ARG A 1 810 ? 23.960 27.661 -22.795 1.00 91.56 810 ARG A N 1
ATOM 6555 C CA . ARG A 1 810 ? 25.079 27.042 -22.062 1.00 91.56 810 ARG A CA 1
ATOM 6556 C C . ARG A 1 810 ? 24.961 27.139 -20.538 1.00 91.56 810 ARG A C 1
ATOM 6558 O O . ARG A 1 810 ? 25.611 26.349 -19.844 1.00 91.56 810 ARG A O 1
ATOM 6565 N N . ARG A 1 811 ? 24.151 28.083 -20.045 1.00 91.75 811 ARG A N 1
ATOM 6566 C CA . ARG A 1 811 ? 23.914 28.426 -18.632 1.00 91.75 811 ARG A CA 1
ATOM 6567 C C . ARG A 1 811 ? 22.462 28.887 -18.435 1.00 91.75 811 ARG A C 1
ATOM 6569 O O . ARG A 1 811 ? 21.906 29.546 -19.309 1.00 91.75 811 ARG A O 1
ATOM 6576 N N . ILE A 1 812 ? 21.897 28.604 -17.262 1.00 92.94 812 ILE A N 1
ATOM 6577 C CA . ILE A 1 812 ? 20.781 29.349 -16.663 1.00 92.94 812 ILE A CA 1
ATOM 6578 C C . ILE A 1 812 ? 21.273 29.950 -15.343 1.00 92.94 812 ILE A C 1
ATOM 6580 O O . ILE A 1 812 ? 21.961 29.287 -14.567 1.00 92.94 812 ILE A O 1
ATOM 6584 N N . ALA A 1 813 ? 20.944 31.210 -15.091 1.00 90.12 813 ALA A N 1
ATOM 6585 C CA . ALA A 1 813 ? 21.289 31.909 -13.866 1.00 90.12 813 ALA A CA 1
ATOM 6586 C C . ALA A 1 813 ? 20.378 31.514 -12.689 1.00 90.12 813 ALA A C 1
ATOM 6588 O O . ALA A 1 813 ? 19.157 31.439 -12.820 1.00 90.12 813 ALA A O 1
ATOM 6589 N N . GLY A 1 814 ? 20.974 31.329 -11.511 1.00 88.44 814 GLY A N 1
ATOM 6590 C CA . GLY A 1 814 ? 20.347 30.741 -10.322 1.00 88.44 814 GLY A CA 1
ATOM 6591 C C . GLY A 1 814 ? 19.287 31.579 -9.595 1.00 88.44 814 GLY A C 1
ATOM 6592 O O . GLY A 1 814 ? 18.974 31.261 -8.452 1.00 88.44 814 GLY A O 1
ATOM 6593 N N . PHE A 1 815 ? 18.737 32.633 -10.212 1.00 92.62 815 PHE A N 1
ATOM 6594 C CA . PHE A 1 815 ? 17.631 33.412 -9.632 1.00 92.62 815 PHE A CA 1
ATOM 6595 C C . PHE A 1 815 ? 16.281 32.686 -9.749 1.00 92.62 815 PHE A C 1
ATOM 6597 O O . PHE A 1 815 ? 15.407 32.865 -8.901 1.00 92.62 815 PHE A O 1
ATOM 6604 N N . CYS A 1 816 ? 16.119 31.880 -10.804 1.00 96.12 816 CYS A N 1
ATOM 6605 C CA . CYS A 1 816 ? 14.971 31.020 -11.058 1.00 96.12 816 CYS A CA 1
ATOM 6606 C C . CYS A 1 816 ? 15.404 29.864 -11.974 1.00 96.12 816 CYS A C 1
ATOM 6608 O O . CYS A 1 816 ? 15.685 30.079 -13.154 1.00 96.12 816 CYS A O 1
ATOM 6610 N N . MET A 1 817 ? 15.480 28.642 -11.440 1.00 96.69 817 MET A N 1
ATOM 6611 C CA . MET A 1 817 ? 15.887 27.458 -12.209 1.00 96.69 817 MET A CA 1
ATOM 6612 C C . MET A 1 817 ? 15.092 26.214 -11.792 1.00 96.69 817 MET A C 1
ATOM 6614 O O . MET A 1 817 ? 15.059 25.861 -10.612 1.00 96.69 817 MET A O 1
ATOM 6618 N N . LEU A 1 818 ? 14.458 25.555 -12.764 1.00 98.25 818 LEU A N 1
ATOM 6619 C CA . LEU A 1 818 ? 13.671 24.329 -12.609 1.00 98.25 818 LEU A CA 1
ATOM 6620 C C . LEU A 1 818 ? 14.495 23.121 -13.064 1.00 98.25 818 LEU A C 1
ATOM 6622 O O . LEU A 1 818 ? 15.112 23.157 -14.130 1.00 98.25 818 LEU A O 1
ATOM 6626 N N . MET A 1 819 ? 14.493 22.044 -12.280 1.00 97.44 819 MET A N 1
ATOM 6627 C CA . MET A 1 819 ? 15.197 20.793 -12.588 1.00 97.44 819 MET A CA 1
ATOM 6628 C C . MET A 1 819 ? 14.397 19.567 -12.129 1.00 97.44 819 MET A C 1
ATOM 6630 O O . MET A 1 819 ? 13.656 19.664 -11.148 1.00 97.44 819 MET A O 1
ATOM 6634 N N . PRO A 1 820 ? 14.587 18.378 -12.733 1.00 97.44 820 PRO A N 1
ATOM 6635 C CA . PRO A 1 820 ? 14.079 17.132 -12.169 1.00 97.44 820 PRO A CA 1
ATOM 6636 C C . PRO A 1 820 ? 14.760 16.855 -10.823 1.00 97.44 820 PRO A C 1
ATOM 6638 O O . PRO A 1 820 ? 15.994 16.847 -10.734 1.00 97.44 820 PRO A O 1
ATOM 6641 N N . SER A 1 821 ? 13.979 16.570 -9.778 1.00 95.00 821 SER A N 1
ATOM 6642 C CA . SER A 1 821 ? 14.510 16.313 -8.428 1.00 95.00 821 SER A CA 1
ATOM 6643 C C . SER A 1 821 ? 15.503 15.141 -8.410 1.00 95.00 821 SER A C 1
ATOM 6645 O O . SER A 1 821 ? 16.508 15.174 -7.698 1.00 95.00 821 SER A O 1
ATOM 6647 N N . ALA A 1 822 ? 15.272 14.127 -9.253 1.00 92.75 822 ALA A N 1
ATOM 6648 C CA . ALA A 1 822 ? 16.177 12.994 -9.441 1.00 92.75 822 ALA A CA 1
ATOM 6649 C C . ALA A 1 822 ? 17.562 13.419 -9.970 1.00 92.75 822 ALA A C 1
ATOM 6651 O O . ALA A 1 822 ? 18.577 13.022 -9.397 1.00 92.75 822 ALA A O 1
ATOM 6652 N N . LEU A 1 823 ? 17.615 14.277 -10.997 1.00 95.38 823 LEU A N 1
ATOM 6653 C CA . LEU A 1 823 ? 18.870 14.759 -11.585 1.00 95.38 823 LEU A CA 1
ATOM 6654 C C . LEU A 1 823 ? 19.650 15.642 -10.601 1.00 95.38 823 LEU A C 1
ATOM 6656 O O . LEU A 1 823 ? 20.864 15.496 -10.461 1.00 95.38 823 LEU A O 1
ATOM 6660 N N . PHE A 1 824 ? 18.968 16.526 -9.865 1.00 96.94 824 PHE A N 1
ATOM 6661 C CA . PHE A 1 824 ? 19.623 17.350 -8.844 1.00 96.94 824 PHE A CA 1
ATOM 6662 C C . PHE A 1 824 ? 20.272 16.494 -7.738 1.00 96.94 824 PHE A C 1
ATOM 6664 O O . PHE A 1 824 ? 21.402 16.766 -7.312 1.00 96.94 824 PHE A O 1
ATOM 6671 N N . ASN A 1 825 ? 19.590 15.423 -7.316 1.00 91.56 825 ASN A N 1
ATOM 6672 C CA . ASN A 1 825 ? 20.110 14.458 -6.348 1.00 91.56 825 ASN A CA 1
ATOM 6673 C C . ASN A 1 825 ? 21.291 13.644 -6.906 1.00 91.56 825 ASN A C 1
ATOM 6675 O O . ASN A 1 825 ? 22.307 13.509 -6.221 1.00 91.56 825 ASN A O 1
ATOM 6679 N N . GLU A 1 826 ? 21.213 13.169 -8.154 1.00 94.31 826 GLU A N 1
ATOM 6680 C CA . GLU A 1 826 ? 22.313 12.470 -8.839 1.00 94.31 826 GLU A CA 1
ATOM 6681 C C . GLU A 1 826 ? 23.577 13.345 -8.925 1.00 94.31 826 GLU A C 1
ATOM 6683 O O . GLU A 1 826 ? 24.694 12.895 -8.649 1.00 94.31 826 GLU A O 1
ATOM 6688 N N . LEU A 1 827 ? 23.396 14.633 -9.231 1.00 94.62 827 LEU A N 1
ATOM 6689 C CA . LEU A 1 827 ? 24.460 15.636 -9.286 1.00 94.62 827 LEU A CA 1
ATOM 6690 C C . LEU A 1 827 ? 25.005 16.046 -7.908 1.00 94.62 827 LEU A C 1
ATOM 6692 O O . LEU A 1 827 ? 25.981 16.799 -7.851 1.00 94.62 827 LEU A O 1
ATOM 6696 N N . LYS A 1 828 ? 24.419 15.543 -6.811 1.00 94.69 828 LYS A N 1
ATOM 6697 C CA . LYS A 1 828 ? 24.754 15.864 -5.410 1.00 94.69 828 LYS A CA 1
ATOM 6698 C C . LYS A 1 828 ? 24.548 17.348 -5.052 1.00 94.69 828 LYS A C 1
ATOM 6700 O O . LYS A 1 828 ? 25.172 17.857 -4.119 1.00 94.69 828 LYS A O 1
ATOM 6705 N N . GLY A 1 829 ? 23.641 18.016 -5.768 1.00 93.75 829 GLY A N 1
ATOM 6706 C CA . GLY A 1 829 ? 23.214 19.398 -5.547 1.00 93.75 829 GLY A CA 1
ATOM 6707 C C . GLY A 1 829 ? 24.257 20.482 -5.853 1.00 93.75 829 GLY A C 1
ATOM 6708 O O . GLY A 1 829 ? 25.161 20.291 -6.667 1.00 93.75 829 GLY A O 1
ATOM 6709 N N . PHE A 1 830 ? 24.137 21.655 -5.225 1.00 95.31 830 PHE A N 1
ATOM 6710 C CA . PHE A 1 830 ? 25.093 22.764 -5.381 1.00 95.31 830 PHE A CA 1
ATOM 6711 C C . PHE A 1 830 ? 26.435 22.468 -4.695 1.00 95.31 830 PHE A C 1
ATOM 6713 O O . PHE A 1 830 ? 26.470 21.916 -3.591 1.00 95.31 830 PHE A O 1
ATOM 6720 N N . ASP A 1 831 ? 27.549 22.885 -5.302 1.00 93.88 831 ASP A N 1
ATOM 6721 C CA . ASP A 1 831 ? 28.878 22.705 -4.711 1.00 93.88 831 ASP A CA 1
ATOM 6722 C C . ASP A 1 831 ? 29.090 23.679 -3.542 1.00 93.88 831 ASP A C 1
ATOM 6724 O O . ASP A 1 831 ? 29.118 24.900 -3.695 1.00 93.88 831 ASP A O 1
ATOM 6728 N N . ARG A 1 832 ? 29.256 23.124 -2.339 1.00 91.19 832 ARG A N 1
ATOM 6729 C CA . ARG A 1 832 ? 29.375 23.890 -1.091 1.00 91.19 832 ARG A CA 1
ATOM 6730 C C . ARG A 1 832 ? 30.601 24.808 -1.035 1.00 91.19 832 ARG A C 1
ATOM 6732 O O . ARG A 1 832 ? 30.611 25.711 -0.203 1.00 91.19 832 ARG A O 1
ATOM 6739 N N . ARG A 1 833 ? 31.607 24.617 -1.899 1.00 89.44 833 ARG A N 1
ATOM 6740 C CA . ARG A 1 833 ? 32.822 25.453 -1.935 1.00 89.44 833 ARG A CA 1
ATOM 6741 C C . ARG A 1 833 ? 32.543 26.907 -2.328 1.00 89.44 833 ARG A C 1
ATOM 6743 O O . ARG A 1 833 ? 33.265 27.793 -1.880 1.00 89.44 833 ARG A O 1
ATOM 6750 N N . PHE A 1 834 ? 31.473 27.170 -3.081 1.00 85.19 834 PHE A N 1
ATOM 6751 C CA . PHE A 1 834 ? 31.071 28.535 -3.441 1.00 85.19 834 PHE A CA 1
ATOM 6752 C C . PHE A 1 834 ? 30.499 29.334 -2.254 1.00 85.19 834 PHE A C 1
ATOM 6754 O O . PHE A 1 834 ? 30.510 30.561 -2.266 1.00 85.19 834 PHE A O 1
ATOM 6761 N N . GLY A 1 835 ? 30.121 28.676 -1.149 1.00 80.31 835 GLY A N 1
ATOM 6762 C CA . GLY A 1 835 ? 29.808 29.352 0.112 1.00 80.31 835 GLY A CA 1
ATOM 6763 C C . GLY A 1 835 ? 28.612 30.301 0.006 1.00 80.31 835 GLY A C 1
ATOM 6764 O O . GLY A 1 835 ? 27.480 29.848 -0.141 1.00 80.31 835 GLY A O 1
ATOM 6765 N N . THR A 1 836 ? 28.855 31.608 0.139 1.00 72.81 836 THR A N 1
ATOM 6766 C CA . THR A 1 836 ? 27.845 32.683 0.188 1.00 72.81 836 THR A CA 1
ATOM 6767 C C . THR A 1 836 ? 27.117 32.961 -1.127 1.00 72.81 836 THR A C 1
ATOM 6769 O O . THR A 1 836 ? 26.087 33.623 -1.078 1.00 72.81 836 THR A O 1
ATOM 6772 N N . GLY A 1 837 ? 27.598 32.433 -2.255 1.00 75.94 837 GLY A N 1
ATOM 6773 C CA . GLY A 1 837 ? 26.989 32.588 -3.579 1.00 75.94 837 GLY A CA 1
ATOM 6774 C C . GLY A 1 837 ? 27.980 33.095 -4.633 1.00 75.94 837 GLY A C 1
ATOM 6775 O O . GLY A 1 837 ? 29.080 33.540 -4.281 1.00 75.94 837 GLY A O 1
ATOM 6776 N N . ASN A 1 838 ? 27.520 33.129 -5.886 1.00 82.69 838 ASN A N 1
ATOM 6777 C CA . ASN A 1 838 ? 28.265 33.342 -7.136 1.00 82.69 838 ASN A CA 1
ATOM 6778 C C . ASN A 1 838 ? 29.036 32.092 -7.624 1.00 82.69 838 ASN A C 1
ATOM 6780 O O . ASN A 1 838 ? 29.891 31.549 -6.920 1.00 82.69 838 ASN A O 1
ATOM 6784 N N . PHE A 1 839 ? 28.800 31.735 -8.895 1.00 89.19 839 PHE A N 1
ATOM 6785 C CA . PHE A 1 839 ? 29.358 30.603 -9.658 1.00 89.19 839 PHE A CA 1
ATOM 6786 C C . PHE A 1 839 ? 28.861 29.188 -9.282 1.00 89.19 839 PHE A C 1
ATOM 6788 O O . PHE A 1 839 ? 29.195 28.227 -9.978 1.00 89.19 839 PHE A O 1
ATOM 6795 N N . GLU A 1 840 ? 28.039 29.003 -8.243 1.00 92.06 840 GLU A N 1
ATOM 6796 C CA . GLU A 1 840 ? 27.418 27.695 -7.959 1.00 92.06 840 GLU A CA 1
ATOM 6797 C C . GLU A 1 840 ? 26.385 27.241 -9.000 1.00 92.06 840 GLU A C 1
ATOM 6799 O O . GLU A 1 840 ? 26.192 26.037 -9.185 1.00 92.06 840 GLU A O 1
ATOM 6804 N N . ASP A 1 841 ? 25.722 28.189 -9.660 1.00 92.62 841 ASP A N 1
ATOM 6805 C CA . ASP A 1 841 ? 24.749 27.968 -10.726 1.00 92.62 841 ASP A CA 1
ATOM 6806 C C . ASP A 1 841 ? 25.452 27.672 -12.058 1.00 92.62 841 ASP A C 1
ATOM 6808 O O . ASP A 1 841 ? 25.116 26.685 -12.714 1.00 92.62 841 ASP A O 1
ATOM 6812 N N . ASP A 1 842 ? 26.507 28.426 -12.390 1.00 94.44 842 ASP A N 1
ATOM 6813 C CA . ASP A 1 842 ? 27.442 28.115 -13.483 1.00 94.44 842 ASP A CA 1
ATOM 6814 C C . ASP A 1 842 ? 28.011 26.694 -13.353 1.00 94.44 842 ASP A C 1
ATOM 6816 O O . ASP A 1 842 ? 28.001 25.903 -14.299 1.00 94.44 842 ASP A O 1
ATOM 6820 N N . ASP A 1 843 ? 28.472 26.336 -12.152 1.00 95.75 843 ASP A N 1
ATOM 6821 C CA . ASP A 1 843 ? 28.991 25.006 -11.856 1.00 95.75 843 ASP A CA 1
ATOM 6822 C C . ASP A 1 843 ? 27.943 23.896 -12.017 1.00 95.75 843 ASP A C 1
ATOM 6824 O O . ASP A 1 843 ? 28.257 22.796 -12.484 1.00 95.75 843 ASP A O 1
ATOM 6828 N N . LEU A 1 844 ? 26.701 24.158 -11.603 1.00 96.06 844 LEU A N 1
ATOM 6829 C CA . LEU A 1 844 ? 25.609 23.206 -11.758 1.00 96.06 844 LEU A CA 1
ATOM 6830 C C . LEU A 1 844 ? 25.249 23.032 -13.242 1.00 96.06 844 LEU A C 1
ATOM 6832 O O . LEU A 1 844 ? 25.105 21.894 -13.687 1.00 96.06 844 LEU A O 1
ATOM 6836 N N . CYS A 1 845 ? 25.217 24.116 -14.024 1.00 95.50 845 CYS A N 1
ATOM 6837 C CA . CYS A 1 845 ? 25.013 24.075 -15.476 1.00 95.50 845 CYS A CA 1
ATOM 6838 C C . CYS A 1 845 ? 26.082 23.229 -16.188 1.00 95.50 845 CYS A C 1
ATOM 6840 O O . CYS A 1 845 ? 25.755 22.336 -16.972 1.00 95.50 845 CYS A O 1
ATOM 6842 N N . LEU A 1 846 ? 27.364 23.436 -15.869 1.00 94.88 846 LEU A N 1
ATOM 6843 C CA . LEU A 1 846 ? 28.458 22.638 -16.435 1.00 94.88 846 LEU A CA 1
ATOM 6844 C C . LEU A 1 846 ? 28.352 21.150 -16.062 1.00 94.88 846 LEU A C 1
ATOM 6846 O O . LEU A 1 846 ? 28.637 20.279 -16.886 1.00 94.88 846 LEU A O 1
ATOM 6850 N N . ARG A 1 847 ? 27.889 20.825 -14.848 1.00 95.31 847 ARG A N 1
ATOM 6851 C CA . ARG A 1 847 ? 27.653 19.432 -14.434 1.00 95.31 847 ARG A CA 1
ATOM 6852 C C . ARG A 1 847 ? 26.452 18.784 -15.130 1.00 95.31 847 ARG A C 1
ATOM 6854 O O . ARG A 1 847 ? 26.550 17.611 -15.486 1.00 95.31 847 ARG A O 1
ATOM 6861 N N . VAL A 1 848 ? 25.371 19.528 -15.370 1.00 95.06 848 VAL A N 1
ATOM 6862 C CA . VAL A 1 848 ? 24.207 19.082 -16.164 1.00 95.06 848 VAL A CA 1
ATOM 6863 C C . VAL A 1 848 ? 24.627 18.776 -17.609 1.00 95.06 848 VAL A C 1
ATOM 6865 O O . VAL A 1 848 ? 24.362 17.678 -18.103 1.00 95.06 848 VAL A O 1
ATOM 6868 N N . ARG A 1 849 ? 25.389 19.674 -18.249 1.00 92.12 849 ARG A N 1
ATOM 6869 C CA . ARG A 1 849 ? 25.930 19.462 -19.607 1.00 92.12 849 ARG A CA 1
ATOM 6870 C C . ARG A 1 849 ? 26.906 18.286 -19.685 1.00 92.12 849 ARG A C 1
ATOM 6872 O O . ARG A 1 849 ? 26.810 17.475 -20.600 1.00 92.12 849 ARG A O 1
ATOM 6879 N N . ASN A 1 850 ? 27.771 18.093 -18.687 1.00 91.94 850 ASN A N 1
ATOM 6880 C CA . ASN A 1 850 ? 28.647 16.911 -18.622 1.00 91.94 850 ASN A CA 1
ATOM 6881 C C . ASN A 1 850 ? 27.884 15.585 -18.441 1.00 91.94 850 ASN A C 1
ATOM 6883 O O . ASN A 1 850 ? 28.403 14.527 -18.797 1.00 91.94 850 ASN A O 1
ATOM 6887 N N . LYS A 1 851 ? 26.650 15.626 -17.922 1.00 92.00 851 LYS A N 1
ATOM 6888 C CA . LYS A 1 851 ? 25.711 14.493 -17.913 1.00 92.00 851 LYS A CA 1
ATOM 6889 C C . LYS A 1 851 ? 24.918 14.343 -19.222 1.00 92.00 851 LYS A C 1
ATOM 6891 O O . LYS A 1 851 ? 24.058 13.475 -19.299 1.00 92.00 851 LYS A O 1
ATOM 6896 N N . LYS A 1 852 ? 25.256 15.122 -20.257 1.00 90.62 852 LYS A N 1
ATOM 6897 C CA . LYS A 1 852 ? 24.611 15.173 -21.580 1.00 90.62 852 LYS A CA 1
ATOM 6898 C C . LYS A 1 852 ? 23.145 15.628 -21.556 1.00 90.62 852 LYS A C 1
ATOM 6900 O O . LYS A 1 852 ? 22.409 15.290 -22.475 1.00 90.62 852 LYS A O 1
ATOM 6905 N N . PHE A 1 853 ? 22.721 16.386 -20.545 1.00 94.19 853 PHE A N 1
ATOM 6906 C CA . PHE A 1 853 ? 21.391 17.003 -20.521 1.00 94.19 853 PHE A CA 1
ATOM 6907 C C . PHE A 1 853 ? 21.410 18.399 -21.153 1.00 94.19 853 PHE A C 1
ATOM 6909 O O . PHE A 1 853 ? 22.378 19.148 -21.004 1.00 94.19 853 PHE A O 1
ATOM 6916 N N . ALA A 1 854 ? 20.314 18.759 -21.819 1.00 94.56 854 ALA A N 1
ATOM 6917 C CA . ALA A 1 854 ? 20.080 20.095 -22.347 1.00 94.56 854 ALA A CA 1
ATOM 6918 C C . ALA A 1 854 ? 19.722 21.092 -21.238 1.00 94.56 854 ALA A C 1
ATOM 6920 O O . ALA A 1 854 ? 19.109 20.741 -20.224 1.00 94.56 854 ALA A O 1
ATOM 6921 N N . ILE A 1 855 ? 20.073 22.350 -21.486 1.00 96.00 855 ILE A N 1
ATOM 6922 C CA . ILE A 1 855 ? 19.744 23.518 -20.671 1.00 96.00 855 ILE A CA 1
ATOM 6923 C C . ILE A 1 855 ? 18.958 24.466 -21.581 1.00 96.00 855 ILE A C 1
ATOM 6925 O O . ILE A 1 855 ? 19.458 24.856 -22.638 1.00 96.00 855 ILE A O 1
ATOM 6929 N N . MET A 1 856 ? 17.719 24.790 -21.206 1.00 95.56 856 MET A N 1
ATOM 6930 C CA . MET A 1 856 ? 16.772 25.497 -22.076 1.00 95.56 856 MET A CA 1
ATOM 6931 C C . MET A 1 856 ? 16.194 26.738 -21.388 1.00 95.56 856 MET A C 1
ATOM 6933 O O . MET A 1 856 ? 15.716 26.665 -20.258 1.00 95.56 856 MET A O 1
ATOM 6937 N N . VAL A 1 857 ? 16.172 27.874 -22.079 1.00 96.56 857 VAL A N 1
ATOM 6938 C CA . VAL A 1 857 ? 15.470 29.079 -21.616 1.00 96.56 857 VAL A CA 1
ATOM 6939 C C . VAL A 1 857 ? 14.096 29.160 -22.270 1.00 96.56 857 VAL A C 1
ATOM 6941 O O . VAL A 1 857 ? 13.962 28.970 -23.480 1.00 96.56 857 VAL A O 1
ATOM 6944 N N . HIS A 1 858 ? 13.069 29.433 -21.466 1.00 96.88 858 HIS A N 1
ATOM 6945 C CA . HIS A 1 858 ? 11.708 29.658 -21.933 1.00 96.88 858 HIS A CA 1
ATOM 6946 C C . HIS A 1 858 ? 11.500 31.150 -22.225 1.00 96.88 858 HIS A C 1
ATOM 6948 O O . HIS A 1 858 ? 11.267 31.946 -21.320 1.00 96.88 858 HIS A O 1
ATOM 6954 N N . GLU A 1 859 ? 11.528 31.529 -23.503 1.00 95.88 859 GLU A N 1
ATOM 6955 C CA . GLU A 1 859 ? 11.440 32.933 -23.945 1.00 95.88 859 GLU A CA 1
ATOM 6956 C C . GLU A 1 859 ? 10.051 33.546 -23.668 1.00 95.88 859 GLU A C 1
ATOM 6958 O O . GLU A 1 859 ? 9.905 34.758 -23.572 1.00 95.88 859 GLU A O 1
ATOM 6963 N N . GLY A 1 860 ? 9.012 32.711 -23.533 1.00 95.88 860 GLY A N 1
ATOM 6964 C CA . GLY A 1 860 ? 7.670 33.114 -23.089 1.00 95.88 860 GLY A CA 1
ATOM 6965 C C . GLY A 1 860 ? 7.467 33.301 -21.579 1.00 95.88 860 GLY A C 1
ATOM 6966 O O . GLY A 1 860 ? 6.386 33.731 -21.195 1.00 95.88 860 GLY A O 1
ATOM 6967 N N . VAL A 1 861 ? 8.445 33.003 -20.713 1.00 97.19 861 VAL A N 1
ATOM 6968 C CA . VAL A 1 861 ? 8.299 33.223 -19.261 1.00 97.19 861 VAL A CA 1
ATOM 6969 C C . VAL A 1 861 ? 9.211 34.364 -18.835 1.00 97.19 861 VAL A C 1
ATOM 6971 O O . VAL A 1 861 ? 10.433 34.253 -18.916 1.00 97.19 861 VAL A O 1
ATOM 6974 N N . PHE A 1 862 ? 8.607 35.454 -18.360 1.00 97.19 862 PHE A N 1
ATOM 6975 C CA . PHE A 1 862 ? 9.311 36.647 -17.902 1.00 97.19 862 PHE A CA 1
ATOM 6976 C C . PHE A 1 862 ? 9.109 36.871 -16.398 1.00 97.19 862 PHE A C 1
ATOM 6978 O O . PHE A 1 862 ? 7.977 36.945 -15.916 1.00 97.19 862 PHE A O 1
ATOM 6985 N N . ILE A 1 863 ? 10.216 37.003 -15.664 1.00 97.00 863 ILE A N 1
ATOM 6986 C CA . ILE A 1 863 ? 10.243 37.257 -14.216 1.00 97.00 863 ILE A CA 1
ATOM 6987 C C . ILE A 1 863 ? 10.930 38.597 -13.944 1.00 97.00 863 ILE A C 1
ATOM 6989 O O . ILE A 1 863 ? 12.042 38.839 -14.420 1.00 97.00 863 ILE A O 1
ATOM 6993 N N . HIS A 1 864 ? 10.314 39.447 -13.121 1.00 96.31 864 HIS A N 1
ATOM 6994 C CA . HIS A 1 864 ? 10.986 40.639 -12.607 1.00 96.31 864 HIS A CA 1
ATOM 6995 C C . HIS A 1 864 ? 11.987 40.229 -11.523 1.00 96.31 864 HIS A C 1
ATOM 6997 O O . HIS A 1 864 ? 11.612 39.548 -10.576 1.00 96.31 864 HIS A O 1
ATOM 7003 N N . HIS A 1 865 ? 13.232 40.690 -11.604 1.00 94.19 865 HIS A N 1
ATOM 7004 C CA . HIS A 1 865 ? 14.255 40.510 -10.574 1.00 94.19 865 HIS A CA 1
ATOM 7005 C C . HIS A 1 865 ? 14.759 41.882 -10.110 1.00 94.19 865 HIS A C 1
ATOM 7007 O O . HIS A 1 865 ? 15.191 42.705 -10.921 1.00 94.19 865 HIS A O 1
ATOM 7013 N N . TYR A 1 866 ? 14.705 42.139 -8.798 1.00 88.31 866 TYR A N 1
ATOM 7014 C CA . TYR A 1 866 ? 15.084 43.430 -8.209 1.00 88.31 866 TYR A CA 1
ATOM 7015 C C . TYR A 1 866 ? 16.608 43.638 -8.093 1.00 88.31 866 TYR A C 1
ATOM 7017 O O . TYR A 1 866 ? 17.057 44.725 -7.714 1.00 88.31 866 TYR A O 1
ATOM 7025 N N . GLY A 1 867 ? 17.417 42.626 -8.422 1.00 77.06 867 GLY A N 1
ATOM 7026 C CA . GLY A 1 867 ? 18.866 42.738 -8.583 1.00 77.06 867 GLY A CA 1
ATOM 7027 C C . GLY A 1 867 ? 19.648 42.734 -7.268 1.00 77.06 867 GLY A C 1
ATOM 7028 O O . GLY A 1 867 ? 20.082 43.790 -6.786 1.00 77.06 867 GLY A O 1
ATOM 7029 N N . SER A 1 868 ? 19.889 41.533 -6.735 1.00 74.00 868 SER A N 1
ATOM 7030 C CA . SER A 1 868 ? 20.801 41.257 -5.612 1.00 74.00 868 SER A CA 1
ATOM 7031 C C . SER A 1 868 ? 20.494 42.067 -4.345 1.00 74.00 868 SER A C 1
ATOM 7033 O O . SER A 1 868 ? 21.403 42.529 -3.645 1.00 74.00 868 SER A O 1
ATOM 7035 N N . GLN A 1 869 ? 19.212 42.251 -4.027 1.00 75.12 869 GLN A N 1
ATOM 7036 C CA . GLN A 1 869 ? 18.770 43.040 -2.870 1.00 75.12 869 GLN A CA 1
ATOM 7037 C C . GLN A 1 869 ? 19.261 42.428 -1.552 1.00 75.12 869 GLN A C 1
ATOM 7039 O O . GLN A 1 869 ? 19.704 43.148 -0.658 1.00 75.12 869 GLN A O 1
ATOM 7044 N N . THR A 1 870 ? 19.323 41.098 -1.481 1.00 62.94 870 THR A N 1
ATOM 7045 C CA . THR A 1 870 ? 19.891 40.350 -0.351 1.00 62.94 870 THR A CA 1
ATOM 7046 C C . THR A 1 870 ? 21.388 40.632 -0.130 1.00 62.94 870 THR A C 1
ATOM 7048 O O . THR A 1 870 ? 21.830 40.657 1.015 1.00 62.94 870 THR A O 1
ATOM 7051 N N . PHE A 1 871 ? 22.189 40.927 -1.164 1.00 67.81 871 PHE A N 1
ATOM 7052 C CA . PHE A 1 871 ? 23.593 41.340 -0.966 1.00 67.81 871 PHE A CA 1
ATOM 7053 C C . PHE A 1 871 ? 23.685 42.763 -0.397 1.00 67.81 871 PHE A C 1
ATOM 7055 O O . PHE A 1 871 ? 24.443 43.002 0.547 1.00 67.81 871 PHE A O 1
ATOM 7062 N N . LYS A 1 872 ? 22.866 43.686 -0.926 1.00 68.50 872 LYS A N 1
ATOM 7063 C CA . LYS A 1 872 ? 22.791 45.092 -0.492 1.00 68.50 872 LYS A CA 1
ATOM 7064 C C . LYS A 1 872 ? 22.345 45.210 0.970 1.00 68.50 872 LYS A C 1
ATOM 7066 O O . LYS A 1 872 ? 23.032 45.845 1.764 1.00 68.50 872 LYS A O 1
ATOM 7071 N N . ALA A 1 873 ? 21.256 44.530 1.338 1.00 62.53 873 ALA A N 1
ATOM 7072 C CA . ALA A 1 873 ? 20.683 44.529 2.689 1.00 62.53 873 ALA A CA 1
ATOM 7073 C C . ALA A 1 873 ? 21.613 43.942 3.771 1.00 62.53 873 ALA A C 1
ATOM 7075 O O . ALA A 1 873 ? 21.391 44.160 4.957 1.00 62.53 873 ALA A O 1
ATOM 7076 N N . ASN A 1 874 ? 22.648 43.196 3.373 1.00 61.44 874 ASN A N 1
ATOM 7077 C CA . ASN A 1 874 ? 23.589 42.535 4.278 1.00 61.44 874 ASN A CA 1
ATOM 7078 C C . ASN A 1 874 ? 25.020 43.098 4.203 1.00 61.44 874 ASN A C 1
ATOM 7080 O O . ASN A 1 874 ? 25.935 42.490 4.758 1.00 61.44 874 ASN A O 1
ATOM 7084 N N . HIS A 1 875 ? 25.228 44.226 3.510 1.00 65.06 875 HIS A N 1
ATOM 7085 C CA . HIS A 1 875 ? 26.541 44.855 3.292 1.00 65.06 875 HIS A CA 1
ATOM 7086 C C . HIS A 1 875 ? 27.622 43.902 2.736 1.00 65.06 875 HIS A C 1
ATOM 7088 O O . HIS A 1 875 ? 28.817 44.079 2.987 1.00 65.06 875 HIS A O 1
ATOM 7094 N N . ILE A 1 876 ? 27.225 42.883 1.967 1.00 64.62 876 ILE A N 1
ATOM 7095 C CA . ILE A 1 876 ? 28.168 41.934 1.367 1.00 64.62 876 ILE A CA 1
ATOM 7096 C C . ILE A 1 876 ? 28.856 42.632 0.191 1.00 64.62 876 ILE A C 1
ATOM 7098 O O . ILE A 1 876 ? 28.197 43.014 -0.776 1.00 64.62 876 ILE A O 1
ATOM 7102 N N . LYS A 1 877 ? 30.188 42.774 0.252 1.00 67.06 877 LYS A N 1
ATOM 7103 C CA . LYS A 1 877 ? 31.001 43.322 -0.846 1.00 67.06 877 LYS A CA 1
ATOM 7104 C C . LYS A 1 877 ? 30.931 42.397 -2.065 1.00 67.06 877 LYS A C 1
ATOM 7106 O O . LYS A 1 877 ? 31.662 41.410 -2.148 1.00 67.06 877 LYS A O 1
ATOM 7111 N N . TYR A 1 878 ? 30.031 42.720 -2.989 1.00 66.69 878 TYR A N 1
ATOM 7112 C CA . TYR A 1 878 ? 29.710 41.907 -4.161 1.00 66.69 878 TYR A CA 1
ATOM 7113 C C . TYR A 1 878 ? 30.950 41.602 -5.016 1.00 66.69 878 TYR A C 1
ATOM 7115 O O . TYR A 1 878 ? 31.246 40.434 -5.268 1.00 66.69 878 TYR A O 1
ATOM 7123 N N . ASP A 1 879 ? 31.743 42.627 -5.339 1.00 68.00 879 ASP A N 1
ATOM 7124 C CA . ASP A 1 879 ? 32.933 42.497 -6.192 1.00 68.00 879 ASP A CA 1
ATOM 7125 C C . ASP A 1 879 ? 34.017 41.614 -5.556 1.00 68.00 879 ASP A C 1
ATOM 7127 O O . ASP A 1 879 ? 34.610 40.767 -6.225 1.00 68.00 879 ASP A O 1
ATOM 7131 N N . GLN A 1 880 ? 34.225 41.741 -4.239 1.00 71.38 880 GLN A N 1
ATOM 7132 C CA . GLN A 1 880 ? 35.152 40.885 -3.493 1.00 71.38 880 GLN A CA 1
ATOM 7133 C C . GLN A 1 880 ? 34.675 39.423 -3.500 1.00 71.38 880 GLN A C 1
ATOM 7135 O O . GLN A 1 880 ? 35.470 38.513 -3.734 1.00 71.38 880 GLN A O 1
ATOM 7140 N N . SER A 1 881 ? 33.370 39.187 -3.310 1.00 74.81 881 SER A N 1
ATOM 7141 C CA . SER A 1 881 ? 32.802 37.838 -3.396 1.00 74.81 881 SER A CA 1
ATOM 7142 C C . SER A 1 881 ? 32.999 37.235 -4.790 1.00 74.81 881 SER A C 1
ATOM 7144 O O . SER A 1 881 ? 33.361 36.064 -4.888 1.00 74.81 881 SER A O 1
ATOM 7146 N N . ILE A 1 882 ? 32.808 38.007 -5.866 1.00 79.31 882 ILE A N 1
ATOM 7147 C CA . ILE A 1 882 ? 33.056 37.535 -7.237 1.00 79.31 882 ILE A CA 1
ATOM 7148 C C . ILE A 1 882 ? 34.526 37.154 -7.426 1.00 79.31 882 ILE A C 1
ATOM 7150 O O . ILE A 1 882 ? 34.793 36.057 -7.911 1.00 79.31 882 ILE A O 1
ATOM 7154 N N . GLN A 1 883 ? 35.476 37.996 -7.007 1.00 79.31 883 GLN A N 1
ATOM 7155 C CA . GLN A 1 883 ? 36.911 37.710 -7.145 1.00 79.31 883 GLN A CA 1
ATOM 7156 C C . GLN A 1 883 ? 37.321 36.422 -6.408 1.00 79.31 883 GLN A C 1
ATOM 7158 O O . GLN A 1 883 ? 37.988 35.559 -6.983 1.00 79.31 883 GLN A O 1
ATOM 7163 N N . GLU A 1 884 ? 36.867 36.242 -5.164 1.00 80.38 884 GLU A N 1
ATOM 7164 C CA . GLU A 1 884 ? 37.147 35.036 -4.377 1.00 80.38 884 GLU A CA 1
ATOM 7165 C C . GLU A 1 884 ? 36.529 33.768 -4.998 1.00 80.38 884 GLU A C 1
ATOM 7167 O O . GLU A 1 884 ? 37.167 32.710 -5.017 1.00 80.38 884 GLU A O 1
ATOM 7172 N N . LYS A 1 885 ? 35.292 33.839 -5.517 1.00 86.25 885 LYS A N 1
ATOM 7173 C CA . LYS A 1 885 ? 34.611 32.668 -6.103 1.00 86.25 885 LYS A CA 1
ATOM 7174 C C . LYS A 1 885 ? 35.074 32.351 -7.521 1.00 86.25 885 LYS A C 1
ATOM 7176 O O . LYS A 1 885 ? 35.148 31.169 -7.859 1.00 86.25 885 LYS A O 1
ATOM 7181 N N . ALA A 1 886 ? 35.487 33.349 -8.299 1.00 85.88 886 ALA A N 1
ATOM 7182 C CA . ALA A 1 886 ? 36.097 33.155 -9.611 1.00 85.88 886 ALA A CA 1
ATOM 7183 C C . ALA A 1 886 ? 37.337 32.250 -9.519 1.00 85.88 886 ALA A C 1
ATOM 7185 O O . ALA A 1 886 ? 37.468 31.311 -10.303 1.00 85.88 886 ALA A O 1
ATOM 7186 N N . HIS A 1 887 ? 38.201 32.436 -8.510 1.00 87.06 887 HIS A N 1
ATOM 7187 C CA . HIS A 1 887 ? 39.351 31.547 -8.303 1.00 87.06 887 HIS A CA 1
ATOM 7188 C C . HIS A 1 887 ? 38.930 30.084 -8.063 1.00 87.06 887 HIS A C 1
ATOM 7190 O O . HIS A 1 887 ? 39.533 29.164 -8.616 1.00 87.06 887 HIS A O 1
ATOM 7196 N N . ILE A 1 888 ? 37.870 29.849 -7.280 1.00 89.00 888 ILE A N 1
ATOM 7197 C CA . ILE A 1 888 ? 37.323 28.501 -7.040 1.00 89.00 888 ILE A CA 1
ATOM 7198 C C . ILE A 1 888 ? 36.746 27.912 -8.335 1.00 89.00 888 ILE A C 1
ATOM 7200 O O . ILE A 1 888 ? 36.996 26.742 -8.639 1.00 89.00 888 ILE A O 1
ATOM 7204 N N . PHE A 1 889 ? 36.009 28.718 -9.104 1.00 92.75 889 PHE A N 1
ATOM 7205 C CA . PHE A 1 889 ? 35.392 28.315 -10.364 1.00 92.75 889 PHE A CA 1
ATOM 7206 C C . PHE A 1 889 ? 36.439 27.936 -11.415 1.00 92.75 889 PHE A C 1
ATOM 7208 O O . PHE A 1 889 ? 36.447 26.796 -11.873 1.00 92.75 889 PHE A O 1
ATOM 7215 N N . PHE A 1 890 ? 37.380 28.828 -11.735 1.00 93.12 890 PHE A N 1
ATOM 7216 C CA . PHE A 1 890 ? 38.411 28.572 -12.746 1.00 93.12 890 PHE A CA 1
ATOM 7217 C C . PHE A 1 890 ? 39.396 27.472 -12.330 1.00 93.12 890 PHE A C 1
ATOM 7219 O O . PHE A 1 890 ? 39.861 26.718 -13.182 1.00 93.12 890 PHE A O 1
ATOM 7226 N N . LYS A 1 891 ? 39.649 27.276 -11.027 1.00 92.50 891 LYS A N 1
ATOM 7227 C CA . LYS A 1 891 ? 40.405 26.108 -10.538 1.00 92.50 891 LYS A CA 1
ATOM 7228 C C . LYS A 1 891 ? 39.660 24.786 -10.762 1.00 92.50 891 LYS A C 1
ATOM 7230 O O . LYS A 1 891 ? 40.300 23.759 -10.977 1.00 92.50 891 LYS A O 1
ATOM 7235 N N . LYS A 1 892 ? 38.324 24.788 -10.697 1.00 93.38 892 LYS A N 1
ATOM 7236 C CA . LYS A 1 892 ? 37.483 23.615 -10.990 1.00 93.38 892 LYS A CA 1
ATOM 7237 C C . LYS A 1 892 ? 37.293 23.401 -12.498 1.00 93.38 892 LYS A C 1
ATOM 7239 O O . LYS A 1 892 ? 37.231 22.256 -12.940 1.00 93.38 892 LYS A O 1
ATOM 7244 N N . TRP A 1 893 ? 37.246 24.485 -13.270 1.00 93.94 893 TRP A N 1
ATOM 7245 C CA . TRP A 1 893 ? 36.921 24.510 -14.697 1.00 93.94 893 TRP A CA 1
ATOM 7246 C C . TRP A 1 893 ? 37.976 25.266 -15.534 1.00 93.94 893 TRP A C 1
ATOM 7248 O O . TRP A 1 893 ? 37.647 26.241 -16.208 1.00 93.94 893 TRP A O 1
ATOM 7258 N N . PRO A 1 894 ? 39.246 24.813 -15.566 1.00 91.88 894 PRO A N 1
ATOM 7259 C CA . PRO A 1 894 ? 40.363 25.566 -16.159 1.00 91.88 894 PRO A CA 1
ATOM 7260 C C . PRO A 1 894 ? 40.327 25.697 -17.692 1.00 91.88 894 PRO A C 1
ATOM 7262 O O . PRO A 1 894 ? 41.208 26.321 -18.272 1.00 91.88 894 PRO A O 1
ATOM 7265 N N . LYS A 1 895 ? 39.345 25.080 -18.363 1.00 89.94 895 LYS A N 1
ATOM 7266 C CA . LYS A 1 895 ? 39.158 25.115 -19.826 1.00 89.94 895 LYS A CA 1
ATOM 7267 C C . LYS A 1 895 ? 37.912 25.897 -20.265 1.00 89.94 895 LYS A C 1
ATOM 7269 O O . LYS A 1 895 ? 37.562 25.849 -21.439 1.00 89.94 895 LYS A O 1
ATOM 7274 N N . VAL A 1 896 ? 37.207 26.547 -19.337 1.00 90.31 896 VAL A N 1
ATOM 7275 C CA . VAL A 1 896 ? 35.979 27.297 -19.637 1.00 90.31 896 VAL A CA 1
ATOM 7276 C C . VAL A 1 896 ? 36.321 28.743 -19.982 1.00 90.31 896 VAL A C 1
ATOM 7278 O O . VAL A 1 896 ? 36.828 29.479 -19.139 1.00 90.31 896 VAL A O 1
ATOM 7281 N N . ASP A 1 897 ? 35.989 29.152 -21.206 1.00 90.44 897 ASP A N 1
ATOM 7282 C CA . ASP A 1 897 ? 35.834 30.564 -21.556 1.00 90.44 897 ASP A CA 1
ATOM 7283 C C . ASP A 1 897 ? 34.514 31.061 -20.940 1.00 90.44 897 ASP A C 1
ATOM 7285 O O . ASP A 1 897 ? 33.435 30.530 -21.219 1.00 90.44 897 ASP A O 1
ATOM 7289 N N . TYR A 1 898 ? 34.607 32.033 -20.031 1.00 88.62 898 TYR A N 1
ATOM 7290 C CA . TYR A 1 898 ? 33.455 32.516 -19.268 1.00 88.62 898 TYR A CA 1
ATOM 7291 C C . TYR A 1 898 ? 32.562 33.467 -20.079 1.00 88.62 898 TYR A C 1
ATOM 7293 O O . TYR A 1 898 ? 31.350 33.482 -19.872 1.00 88.62 898 TYR A O 1
ATOM 7301 N N . GLU A 1 899 ? 33.113 34.198 -21.053 1.00 89.38 899 GLU A N 1
ATOM 7302 C CA . GLU A 1 899 ? 32.307 35.008 -21.977 1.00 89.38 899 GLU A CA 1
ATOM 7303 C C . GLU A 1 899 ? 31.517 34.114 -22.939 1.00 89.38 899 GLU A C 1
ATOM 7305 O O . GLU A 1 899 ? 30.372 34.427 -23.269 1.00 89.38 899 GLU A O 1
ATOM 7310 N N . GLU A 1 900 ? 32.093 32.971 -23.334 1.00 89.25 900 GLU A N 1
ATOM 7311 C CA . GLU A 1 900 ? 31.393 31.948 -24.118 1.00 89.25 900 GLU A CA 1
ATOM 7312 C C . GLU A 1 900 ? 30.329 31.197 -23.293 1.00 89.25 900 GLU A C 1
ATOM 7314 O O . GLU A 1 900 ? 29.264 30.874 -23.824 1.00 89.25 900 GLU A O 1
ATOM 7319 N N . LEU A 1 901 ? 30.556 30.968 -21.990 1.00 90.12 901 LEU A N 1
ATOM 7320 C CA . LEU A 1 901 ? 29.551 30.397 -21.075 1.00 90.12 901 LEU A CA 1
ATOM 7321 C C . LEU A 1 901 ? 28.355 31.339 -20.846 1.00 90.12 901 LEU A C 1
ATOM 7323 O O . LEU A 1 901 ? 27.222 30.869 -20.755 1.00 90.12 901 LEU A O 1
ATOM 7327 N N . LEU A 1 902 ? 28.604 32.650 -20.767 1.00 88.81 902 LEU A N 1
ATOM 7328 C CA . LEU A 1 902 ? 27.569 33.691 -20.695 1.00 88.81 902 LEU A CA 1
ATOM 7329 C C . LEU A 1 902 ? 26.918 34.007 -22.054 1.00 88.81 902 LEU A C 1
ATOM 7331 O O . LEU A 1 902 ? 25.943 34.761 -22.096 1.00 88.81 902 LEU A O 1
ATOM 7335 N N . GLU A 1 903 ? 27.467 33.459 -23.142 1.00 90.31 903 GLU A N 1
ATOM 7336 C CA . GLU A 1 903 ? 27.089 33.728 -24.536 1.00 90.31 903 GLU A CA 1
ATOM 7337 C C . GLU A 1 903 ? 27.169 35.219 -24.930 1.00 90.31 903 GLU A C 1
ATOM 7339 O O . GLU A 1 903 ? 26.483 35.677 -25.839 1.00 90.31 903 GLU A O 1
ATOM 7344 N N . LEU A 1 904 ? 28.060 35.974 -24.274 1.00 87.06 904 LEU A N 1
ATOM 7345 C CA . LEU A 1 904 ? 28.457 37.331 -24.688 1.00 87.06 904 LEU A CA 1
ATOM 7346 C C . LEU A 1 904 ? 29.408 37.301 -25.896 1.00 87.06 904 LEU A C 1
ATOM 7348 O O . LEU A 1 904 ? 29.537 38.276 -26.630 1.00 87.06 904 LEU A O 1
ATOM 7352 N N . LYS A 1 905 ? 30.064 36.156 -26.092 1.00 88.06 905 LYS A N 1
ATOM 7353 C CA . LYS A 1 905 ? 30.997 35.835 -27.167 1.00 88.06 905 LYS A CA 1
ATOM 7354 C C . LYS A 1 905 ? 30.613 34.467 -27.722 1.00 88.06 905 LYS A C 1
ATOM 7356 O O . LYS A 1 905 ? 30.335 33.557 -26.948 1.00 88.06 905 LYS A O 1
ATOM 7361 N N . ASN A 1 906 ? 30.617 34.308 -29.046 1.00 87.94 906 ASN A N 1
ATOM 7362 C CA . ASN A 1 906 ? 30.189 33.075 -29.725 1.00 87.94 906 ASN A CA 1
ATOM 7363 C C . ASN A 1 906 ? 28.812 32.537 -29.235 1.00 87.94 906 ASN A C 1
ATOM 7365 O O . ASN A 1 906 ? 28.772 31.429 -28.682 1.00 87.94 906 ASN A O 1
ATOM 7369 N N . PRO A 1 907 ? 27.693 33.275 -29.417 1.00 89.25 907 PRO A N 1
ATOM 7370 C CA . PRO A 1 907 ? 26.353 32.816 -29.029 1.00 89.25 907 PRO A CA 1
ATOM 7371 C C . PRO A 1 907 ? 26.001 31.452 -29.628 1.00 89.25 907 PRO A C 1
ATOM 7373 O O . PRO A 1 907 ? 26.378 31.144 -30.764 1.00 89.25 907 PRO A O 1
ATOM 7376 N N . LEU A 1 908 ? 25.259 30.622 -28.890 1.00 89.81 908 LEU A N 1
ATOM 7377 C CA . LEU A 1 908 ? 25.074 29.223 -29.276 1.00 89.81 908 LEU A CA 1
ATOM 7378 C C . LEU A 1 908 ? 24.313 29.062 -30.602 1.00 89.81 908 LEU A C 1
ATOM 7380 O O . LEU A 1 908 ? 24.632 28.179 -31.400 1.00 89.81 908 LEU A O 1
ATOM 7384 N N . SER A 1 909 ? 23.356 29.953 -30.866 1.00 87.62 909 SER A N 1
ATOM 7385 C CA . SER A 1 909 ? 22.608 30.039 -32.126 1.00 87.62 909 SER A CA 1
ATOM 7386 C C . SER A 1 909 ? 23.525 30.228 -33.342 1.00 87.62 909 SER A C 1
ATOM 7388 O O . SER A 1 909 ? 23.417 29.486 -34.319 1.00 87.62 909 SER A O 1
ATOM 7390 N N . GLU A 1 910 ? 24.458 31.177 -33.268 1.00 91.62 910 GLU A N 1
ATOM 7391 C CA . GLU A 1 910 ? 25.415 31.487 -34.335 1.00 91.62 910 GLU A CA 1
ATOM 7392 C C . GLU A 1 910 ? 26.438 30.364 -34.520 1.00 91.62 910 GLU A C 1
ATOM 7394 O O . GLU A 1 910 ? 26.714 29.941 -35.646 1.00 91.62 910 GLU A O 1
ATOM 7399 N N . VAL A 1 911 ? 26.968 29.833 -33.411 1.00 91.81 911 VAL A N 1
ATOM 7400 C CA . VAL A 1 911 ? 27.924 28.720 -33.436 1.00 91.81 911 VAL A CA 1
ATOM 7401 C C . VAL A 1 911 ? 27.291 27.489 -34.076 1.00 91.81 911 VAL A C 1
ATOM 7403 O O . VAL A 1 911 ? 27.897 26.902 -34.969 1.00 91.81 911 VAL A O 1
ATOM 7406 N N . HIS A 1 912 ? 26.075 27.106 -33.680 1.00 93.44 912 HIS A N 1
ATOM 7407 C CA . HIS A 1 912 ? 25.399 25.938 -34.248 1.00 93.44 912 HIS A CA 1
ATOM 7408 C C . HIS A 1 912 ? 25.037 26.141 -35.721 1.00 93.44 912 HIS A C 1
ATOM 7410 O O . HIS A 1 912 ? 25.256 25.228 -36.516 1.00 93.44 912 HIS A O 1
ATOM 7416 N N . ALA A 1 913 ? 24.570 27.329 -36.120 1.00 92.31 913 ALA A N 1
ATOM 7417 C CA . ALA A 1 913 ? 24.314 27.638 -37.527 1.00 92.31 913 ALA A CA 1
ATOM 7418 C C . ALA A 1 913 ? 25.588 27.517 -38.387 1.00 92.31 913 ALA A C 1
ATOM 7420 O O . ALA A 1 913 ? 25.562 26.890 -39.451 1.00 92.31 913 ALA A O 1
ATOM 7421 N N . ARG A 1 914 ? 26.725 28.043 -37.906 1.00 95.12 914 ARG A N 1
ATOM 7422 C CA . ARG A 1 914 ? 28.021 27.916 -38.591 1.00 95.12 914 ARG A CA 1
ATOM 7423 C C . ARG A 1 914 ? 28.485 26.459 -38.668 1.00 95.12 914 ARG A C 1
ATOM 7425 O O . ARG A 1 914 ? 28.803 25.992 -39.757 1.00 95.12 914 ARG A O 1
ATOM 7432 N N . LEU A 1 915 ? 28.459 25.724 -37.553 1.00 95.06 915 LEU A N 1
ATOM 7433 C CA . LEU A 1 915 ? 28.880 24.317 -37.511 1.00 95.06 915 LEU A CA 1
ATOM 7434 C C . LEU A 1 915 ? 28.022 23.425 -38.424 1.00 95.06 915 LEU A C 1
ATOM 7436 O O . LEU A 1 915 ? 28.560 22.542 -39.081 1.00 95.06 915 LEU A O 1
ATOM 7440 N N . LYS A 1 916 ? 26.710 23.674 -38.531 1.00 94.38 916 LYS A N 1
ATOM 7441 C CA . LYS A 1 916 ? 25.821 22.967 -39.473 1.00 94.38 916 LYS A CA 1
ATOM 7442 C C . LYS A 1 916 ? 26.182 23.239 -40.931 1.00 94.38 916 LYS A C 1
ATOM 7444 O O . LYS A 1 916 ? 26.217 22.310 -41.735 1.00 94.38 916 LYS A O 1
ATOM 7449 N N . LYS A 1 917 ? 26.520 24.488 -41.271 1.00 94.00 917 LYS A N 1
ATOM 7450 C CA . LYS A 1 917 ? 27.031 24.839 -42.604 1.00 94.00 917 LYS A CA 1
ATOM 7451 C C . LYS A 1 917 ? 28.355 24.124 -42.905 1.00 94.00 917 LYS A C 1
ATOM 7453 O O . LYS A 1 917 ? 28.486 23.538 -43.977 1.00 94.00 917 LYS A O 1
ATOM 7458 N N . GLU A 1 918 ? 29.290 24.114 -41.953 1.00 94.75 918 GLU A N 1
ATOM 7459 C CA . GLU A 1 918 ? 30.563 23.387 -42.069 1.00 94.75 918 GLU A CA 1
ATOM 7460 C C . GLU A 1 918 ? 30.349 21.869 -42.228 1.00 94.75 918 GLU A C 1
ATOM 7462 O O . GLU A 1 918 ? 31.031 21.244 -43.040 1.00 94.75 918 GLU A O 1
ATOM 7467 N N . ILE A 1 919 ? 29.386 21.265 -41.516 1.00 93.75 919 ILE A N 1
ATOM 7468 C CA . ILE A 1 919 ? 29.039 19.843 -41.675 1.00 93.75 919 ILE A CA 1
ATOM 7469 C C . ILE A 1 919 ? 28.581 19.549 -43.105 1.00 93.75 919 ILE A C 1
ATOM 7471 O O . ILE A 1 919 ? 29.130 18.647 -43.730 1.00 93.75 919 ILE A O 1
ATOM 7475 N N . ARG A 1 920 ? 27.634 20.323 -43.651 1.00 92.62 920 ARG A N 1
ATOM 7476 C CA . ARG A 1 920 ? 27.122 20.114 -45.020 1.00 92.62 920 ARG A CA 1
ATOM 7477 C C . ARG A 1 920 ? 28.233 20.225 -46.072 1.00 92.62 920 ARG A C 1
ATOM 7479 O O . ARG A 1 920 ? 28.267 19.437 -47.011 1.00 92.62 920 ARG A O 1
ATOM 7486 N N . GLN A 1 921 ? 29.179 21.148 -45.882 1.00 92.50 921 GLN A N 1
ATOM 7487 C CA . GLN A 1 921 ? 30.360 21.286 -46.743 1.00 92.50 921 GLN A CA 1
ATOM 7488 C C . GLN A 1 921 ? 31.311 20.082 -46.639 1.00 92.50 921 GLN A C 1
ATOM 7490 O O . GLN A 1 921 ? 31.769 19.575 -47.659 1.00 92.50 921 GLN A O 1
ATOM 7495 N N . ASN A 1 922 ? 31.590 19.595 -45.425 1.00 92.69 922 ASN A N 1
ATOM 7496 C CA . ASN A 1 922 ? 32.459 18.430 -45.226 1.00 92.69 922 ASN A CA 1
ATOM 7497 C C . ASN A 1 922 ? 31.803 17.123 -45.695 1.00 92.69 922 ASN A C 1
ATOM 7499 O O . ASN A 1 922 ? 32.509 16.245 -46.179 1.00 92.69 922 ASN A O 1
ATOM 7503 N N . LEU A 1 923 ? 30.474 17.011 -45.613 1.00 87.88 923 LEU A N 1
ATOM 7504 C CA . LEU A 1 923 ? 29.714 15.877 -46.139 1.00 87.88 923 LEU A CA 1
ATOM 7505 C C . LEU A 1 923 ? 29.823 15.800 -47.671 1.00 87.88 923 LEU A C 1
ATOM 7507 O O . LEU A 1 923 ? 30.134 14.738 -48.201 1.00 87.88 923 LEU A O 1
ATOM 7511 N N . ALA A 1 924 ? 29.669 16.932 -48.368 1.00 87.38 924 ALA A N 1
ATOM 7512 C CA . ALA A 1 924 ? 29.871 17.016 -49.818 1.00 87.38 924 ALA A CA 1
ATOM 7513 C C . ALA A 1 924 ? 31.320 16.700 -50.245 1.00 87.38 924 ALA A C 1
ATOM 7515 O O . ALA A 1 924 ? 31.540 16.133 -51.309 1.00 87.38 924 ALA A O 1
ATOM 7516 N N . ALA A 1 925 ? 32.304 17.020 -49.398 1.00 87.81 925 ALA A N 1
ATOM 7517 C CA . ALA A 1 925 ? 33.714 16.671 -49.595 1.00 87.81 925 ALA A CA 1
ATOM 7518 C C . ALA A 1 925 ? 34.098 15.271 -49.059 1.00 87.81 925 ALA A C 1
ATOM 7520 O O . ALA A 1 925 ? 35.285 14.970 -48.954 1.00 87.81 925 ALA A O 1
ATOM 7521 N N . GLN A 1 926 ? 33.122 14.442 -48.662 1.00 85.62 926 GLN A N 1
ATOM 7522 C CA . GLN A 1 926 ? 33.305 13.102 -48.076 1.00 85.62 926 GLN A CA 1
ATOM 7523 C C . GLN A 1 926 ? 34.231 13.043 -46.833 1.00 85.62 926 GLN A C 1
ATOM 7525 O O . GLN A 1 926 ? 34.713 11.978 -46.446 1.00 85.62 926 GLN A O 1
ATOM 7530 N N . ASN A 1 927 ? 34.443 14.164 -46.133 1.00 89.62 927 ASN A N 1
ATOM 7531 C CA . ASN A 1 927 ? 35.259 14.232 -44.917 1.00 89.62 927 ASN A CA 1
ATOM 7532 C C . ASN A 1 927 ? 34.456 13.799 -43.676 1.00 89.62 927 ASN A C 1
ATOM 7534 O O . ASN A 1 927 ? 34.031 14.602 -42.836 1.00 89.62 927 ASN A O 1
ATOM 7538 N N . VAL A 1 928 ? 34.249 12.486 -43.583 1.00 87.75 928 VAL A N 1
ATOM 7539 C CA . VAL A 1 928 ? 33.441 11.809 -42.560 1.00 87.75 928 VAL A CA 1
ATOM 7540 C C . VAL A 1 928 ? 33.915 12.089 -41.125 1.00 87.75 928 VAL A C 1
ATOM 7542 O O . VAL A 1 928 ? 33.088 12.308 -40.236 1.00 87.75 928 VAL A O 1
ATOM 7545 N N . GLU A 1 929 ? 35.230 12.126 -40.879 1.00 89.38 929 GLU A N 1
ATOM 7546 C CA . GLU A 1 929 ? 35.780 12.378 -39.537 1.00 89.38 929 GLU A CA 1
ATOM 7547 C C . GLU A 1 929 ? 35.429 13.791 -39.046 1.00 89.38 929 GLU A C 1
ATOM 7549 O O . GLU A 1 929 ? 34.967 13.976 -37.913 1.00 89.38 929 GLU A O 1
ATOM 7554 N N . GLN A 1 930 ? 35.585 14.796 -39.913 1.00 92.12 930 GLN A N 1
ATOM 7555 C CA . GLN A 1 930 ? 35.266 16.177 -39.568 1.00 92.12 930 GLN A CA 1
ATOM 7556 C C . GLN A 1 930 ? 33.755 16.368 -39.361 1.00 92.12 930 GLN A C 1
ATOM 7558 O O . GLN A 1 930 ? 33.369 17.041 -38.403 1.00 92.12 930 GLN A O 1
ATOM 7563 N N . VAL A 1 931 ? 32.890 15.722 -40.157 1.00 91.88 931 VAL A N 1
ATOM 7564 C CA . VAL A 1 931 ? 31.430 15.704 -39.913 1.00 91.88 931 VAL A CA 1
ATOM 7565 C C . VAL A 1 931 ? 31.114 15.170 -38.512 1.00 91.88 931 VAL A C 1
ATOM 7567 O O . VAL A 1 931 ? 30.423 15.841 -37.739 1.00 91.88 931 VAL A O 1
ATOM 7570 N N . GLN A 1 932 ? 31.669 14.011 -38.140 1.00 91.75 932 GLN A N 1
ATOM 7571 C CA . GLN A 1 932 ? 31.444 13.389 -36.829 1.00 91.75 932 GLN A CA 1
ATOM 7572 C C . GLN A 1 932 ? 31.909 14.292 -35.675 1.00 91.75 932 GLN A C 1
ATOM 7574 O O . GLN A 1 932 ? 31.219 14.445 -34.664 1.00 91.75 932 GLN A O 1
ATOM 7579 N N . LYS A 1 933 ? 33.069 14.937 -35.832 1.00 94.44 933 LYS A N 1
ATOM 7580 C CA . LYS A 1 933 ? 33.651 15.866 -34.854 1.00 94.44 933 LYS A CA 1
ATOM 7581 C C . LYS A 1 933 ? 32.801 17.126 -34.658 1.00 94.44 933 LYS A C 1
ATOM 7583 O O . LYS A 1 933 ? 32.591 17.540 -33.515 1.00 94.44 933 LYS A O 1
ATOM 7588 N N . LEU A 1 934 ? 32.292 17.719 -35.739 1.00 95.31 934 LEU A N 1
ATOM 7589 C CA . LEU A 1 934 ? 31.446 18.915 -35.682 1.00 95.31 934 LEU A CA 1
ATOM 7590 C C . LEU A 1 934 ? 30.053 18.599 -35.115 1.00 95.31 934 LEU A C 1
ATOM 7592 O O . LEU A 1 934 ? 29.587 19.313 -34.226 1.00 95.31 934 LEU A O 1
ATOM 7596 N N . ALA A 1 935 ? 29.427 17.495 -35.536 1.00 93.94 935 ALA A N 1
ATOM 7597 C CA . ALA A 1 935 ? 28.136 17.060 -34.999 1.00 93.94 935 ALA A CA 1
ATOM 7598 C C . ALA A 1 935 ? 28.232 16.736 -33.497 1.00 93.94 935 ALA A C 1
ATOM 7600 O O . ALA A 1 935 ? 27.406 17.187 -32.701 1.00 93.94 935 ALA A O 1
ATOM 7601 N N . LYS A 1 936 ? 29.304 16.057 -33.067 1.00 92.69 936 LYS A N 1
ATOM 7602 C CA . LYS A 1 936 ? 29.588 15.815 -31.645 1.00 92.69 936 LYS A CA 1
ATOM 7603 C C . LYS A 1 936 ? 29.775 17.111 -30.850 1.00 92.69 936 LYS A C 1
ATOM 7605 O O . LYS A 1 936 ? 29.341 17.164 -29.703 1.00 92.69 936 LYS A O 1
ATOM 7610 N N . LYS A 1 937 ? 30.380 18.156 -31.433 1.00 91.19 937 LYS A N 1
ATOM 7611 C CA . LYS A 1 937 ? 30.505 19.475 -30.786 1.00 91.19 937 LYS A CA 1
ATOM 7612 C C . LYS A 1 937 ? 29.133 20.114 -30.540 1.00 91.19 937 LYS A C 1
ATOM 7614 O O . LYS A 1 937 ? 28.899 20.589 -29.435 1.00 91.19 937 LYS A O 1
ATOM 7619 N N . ILE A 1 938 ? 28.225 20.056 -31.519 1.00 93.06 938 ILE A N 1
ATOM 7620 C CA . ILE A 1 938 ? 26.838 20.532 -31.363 1.00 93.06 938 ILE A CA 1
ATOM 7621 C C . ILE A 1 938 ? 26.123 19.756 -30.245 1.00 93.06 938 ILE A C 1
ATOM 7623 O O . ILE A 1 938 ? 25.530 20.366 -29.362 1.00 93.06 938 ILE A O 1
ATOM 7627 N N . LEU A 1 939 ? 26.225 18.421 -30.226 1.00 91.88 939 LEU A N 1
ATOM 7628 C CA . LEU A 1 939 ? 25.520 17.579 -29.245 1.00 91.88 939 LEU A CA 1
ATOM 7629 C C . LEU A 1 939 ? 26.045 17.686 -27.800 1.00 91.88 939 LEU A C 1
ATOM 7631 O O . LEU A 1 939 ? 25.346 17.274 -26.876 1.00 91.88 939 LEU A O 1
ATOM 7635 N N . VAL A 1 940 ? 27.250 18.227 -27.588 1.00 87.62 940 VAL A N 1
ATOM 7636 C CA . VAL A 1 940 ? 27.775 18.560 -26.248 1.00 87.62 940 VAL A CA 1
ATOM 7637 C C . VAL A 1 940 ? 27.113 19.819 -25.676 1.00 87.62 940 VAL A C 1
ATOM 7639 O O . VAL A 1 940 ? 26.923 19.907 -24.462 1.00 87.62 940 VAL A O 1
ATOM 7642 N N . ASP A 1 941 ? 26.738 20.773 -26.531 1.00 86.19 941 ASP A N 1
ATOM 7643 C CA . ASP A 1 941 ? 26.060 22.002 -26.107 1.00 86.19 941 ASP A CA 1
ATOM 7644 C C . ASP A 1 941 ? 24.525 21.871 -26.167 1.00 86.19 941 ASP A C 1
ATOM 7646 O O . ASP A 1 941 ? 23.838 22.375 -25.280 1.00 86.19 941 ASP A O 1
ATOM 7650 N N . ASN A 1 942 ? 23.981 21.150 -27.156 1.00 91.00 942 ASN A N 1
ATOM 7651 C CA . ASN A 1 942 ? 22.562 20.808 -27.263 1.00 91.00 942 ASN A CA 1
ATOM 7652 C C . ASN A 1 942 ? 22.352 19.337 -27.704 1.00 91.00 942 ASN A C 1
ATOM 7654 O O . ASN A 1 942 ? 22.361 19.052 -28.905 1.00 91.00 942 ASN A O 1
ATOM 7658 N N . PRO A 1 943 ? 22.079 18.395 -26.782 1.00 91.81 943 PRO A N 1
ATOM 7659 C CA . PRO A 1 943 ? 21.839 16.983 -27.110 1.00 91.81 943 PRO A CA 1
ATOM 7660 C C . PRO A 1 943 ? 20.514 16.727 -27.859 1.00 91.81 943 PRO A C 1
ATOM 7662 O O . PRO A 1 943 ? 20.298 15.597 -28.314 1.00 91.81 943 PRO A O 1
ATOM 7665 N N . LEU A 1 944 ? 19.652 17.750 -27.974 1.00 92.88 944 LEU A N 1
ATOM 7666 C CA . LEU A 1 944 ? 18.360 17.751 -28.677 1.00 92.88 944 LEU A CA 1
ATOM 7667 C C . LEU A 1 944 ? 18.468 18.238 -30.134 1.00 92.88 944 LEU A C 1
ATOM 7669 O O . LEU A 1 944 ? 17.449 18.446 -30.787 1.00 92.88 944 LEU A O 1
ATOM 7673 N N . ASP A 1 945 ? 19.671 18.507 -30.649 1.00 93.56 945 ASP A N 1
ATOM 7674 C CA . ASP A 1 945 ? 19.810 18.998 -32.021 1.00 93.56 945 ASP A CA 1
ATOM 7675 C C . ASP A 1 945 ? 19.570 17.869 -33.042 1.00 93.56 945 ASP A C 1
ATOM 7677 O O . ASP A 1 945 ? 20.435 17.022 -33.273 1.00 93.56 945 ASP A O 1
ATOM 7681 N N . VAL A 1 946 ? 18.372 17.866 -33.637 1.00 93.25 946 VAL A N 1
ATOM 7682 C CA . VAL A 1 946 ? 17.888 16.849 -34.590 1.00 93.25 946 VAL A CA 1
ATOM 7683 C C . VAL A 1 946 ? 18.859 16.636 -35.749 1.00 93.25 946 VAL A C 1
ATOM 7685 O O . VAL A 1 946 ? 19.199 15.502 -36.074 1.00 93.25 946 VAL A O 1
ATOM 7688 N N . GLU A 1 947 ? 19.354 17.720 -36.345 1.00 94.25 947 GLU A N 1
ATOM 7689 C CA . GLU A 1 947 ? 20.235 17.648 -37.511 1.00 94.25 947 GLU A CA 1
ATOM 7690 C C . GLU A 1 947 ? 21.609 17.066 -37.129 1.00 94.25 947 GLU A C 1
ATOM 7692 O O . GLU A 1 947 ? 22.146 16.210 -37.831 1.00 94.25 947 GLU A O 1
ATOM 7697 N N . ALA A 1 948 ? 22.162 17.439 -35.969 1.00 94.88 948 ALA A N 1
ATOM 7698 C CA . ALA A 1 948 ? 23.394 16.820 -35.480 1.00 94.88 948 ALA A CA 1
ATOM 7699 C C . ALA A 1 948 ? 23.199 15.344 -35.072 1.00 94.88 948 ALA A C 1
ATOM 7701 O O . ALA A 1 948 ? 24.118 14.540 -35.246 1.00 94.88 948 ALA A O 1
ATOM 7702 N N . ARG A 1 949 ? 22.015 14.953 -34.570 1.00 95.62 949 ARG A N 1
ATOM 7703 C CA . ARG A 1 949 ? 21.663 13.538 -34.345 1.00 95.62 949 ARG A CA 1
ATOM 7704 C C . ARG A 1 949 ? 21.595 12.760 -35.658 1.00 95.62 949 ARG A C 1
ATOM 7706 O O . ARG A 1 949 ? 22.181 11.683 -35.722 1.00 95.62 949 ARG A O 1
ATOM 7713 N N . TYR A 1 950 ? 20.961 13.321 -36.686 1.00 96.12 950 TYR A N 1
ATOM 7714 C CA . TYR A 1 950 ? 20.869 12.734 -38.023 1.00 96.12 950 TYR A CA 1
ATOM 7715 C C . TYR A 1 950 ? 22.256 12.464 -38.624 1.00 96.12 950 TYR A C 1
ATOM 7717 O O . TYR A 1 950 ? 22.563 11.321 -38.958 1.00 96.12 950 TYR A O 1
ATOM 7725 N N . TYR A 1 951 ? 23.151 13.460 -38.660 1.00 95.19 951 TYR A N 1
ATOM 7726 C CA . TYR A 1 951 ? 24.508 13.246 -39.183 1.00 95.19 951 TYR A CA 1
ATOM 7727 C C . TYR A 1 951 ? 25.318 12.240 -38.351 1.00 95.19 951 TYR A C 1
ATOM 7729 O O . TYR A 1 951 ? 26.078 11.455 -38.913 1.00 95.19 951 TYR A O 1
ATOM 7737 N N . MET A 1 952 ? 25.147 12.206 -37.024 1.00 95.75 952 MET A N 1
ATOM 7738 C CA . MET A 1 952 ? 25.774 11.170 -36.193 1.00 95.75 952 MET A CA 1
ATOM 7739 C C . MET A 1 952 ? 25.256 9.764 -36.514 1.00 95.75 952 MET A C 1
ATOM 7741 O O . MET A 1 952 ? 26.050 8.824 -36.478 1.00 95.75 952 MET A O 1
ATOM 7745 N N . ALA A 1 953 ? 23.969 9.610 -36.838 1.00 95.38 953 ALA A N 1
ATOM 7746 C CA . ALA A 1 953 ? 23.408 8.335 -37.275 1.00 95.38 953 ALA A CA 1
ATOM 7747 C C . ALA A 1 953 ? 23.978 7.914 -38.639 1.00 95.38 953 ALA A C 1
ATOM 7749 O O . ALA A 1 953 ? 24.526 6.820 -38.747 1.00 95.38 953 ALA A O 1
ATOM 7750 N N . LEU A 1 954 ? 23.946 8.819 -39.624 1.00 92.81 954 LEU A N 1
ATOM 7751 C CA . LEU A 1 954 ? 24.440 8.600 -40.988 1.00 92.81 954 LEU A CA 1
ATOM 7752 C C . LEU A 1 954 ? 25.909 8.156 -40.996 1.00 92.81 954 LEU A C 1
ATOM 7754 O O . LEU A 1 954 ? 26.251 7.104 -41.529 1.00 92.81 954 LEU A O 1
ATOM 7758 N N . ILE A 1 955 ? 26.776 8.911 -40.315 1.00 93.06 955 ILE A N 1
ATOM 7759 C CA . ILE A 1 955 ? 28.199 8.570 -40.222 1.00 93.06 955 ILE A CA 1
ATOM 7760 C C . ILE A 1 955 ? 28.428 7.268 -39.439 1.00 93.06 955 ILE A C 1
ATOM 7762 O O . ILE A 1 955 ? 29.342 6.511 -39.763 1.00 93.06 955 ILE A O 1
ATOM 7766 N N . SER A 1 956 ? 27.618 6.973 -38.419 1.00 92.69 956 SER A N 1
ATOM 7767 C CA . SER A 1 956 ? 27.748 5.707 -37.688 1.00 92.69 956 SER A CA 1
ATOM 7768 C C . SER A 1 956 ? 27.355 4.510 -38.556 1.00 92.69 956 SER A C 1
ATOM 7770 O O . SER A 1 956 ? 28.035 3.489 -38.484 1.00 92.69 956 SER A O 1
ATOM 7772 N N . LEU A 1 957 ? 26.334 4.644 -39.412 1.00 91.19 957 LEU A N 1
ATOM 7773 C CA . LEU A 1 957 ? 25.953 3.622 -40.390 1.00 91.19 957 LEU A CA 1
ATOM 7774 C C . LEU A 1 957 ? 27.083 3.379 -41.401 1.00 91.19 957 LEU A C 1
ATOM 7776 O O . LEU A 1 957 ? 27.518 2.242 -41.554 1.00 91.19 957 LEU A O 1
ATOM 7780 N N . TRP A 1 958 ? 27.639 4.438 -42.002 1.00 87.56 958 TRP A N 1
ATOM 7781 C CA . TRP A 1 958 ? 28.771 4.334 -42.939 1.00 87.56 958 TRP A CA 1
ATOM 7782 C C . TRP A 1 958 ? 30.039 3.730 -42.308 1.00 87.56 958 TRP A C 1
ATOM 7784 O O . TRP A 1 958 ? 30.859 3.137 -43.000 1.00 87.56 958 TRP A O 1
ATOM 7794 N N . GLN A 1 959 ? 30.205 3.851 -40.987 1.00 88.44 959 GLN A N 1
ATOM 7795 C CA . GLN A 1 959 ? 31.281 3.206 -40.222 1.00 88.44 959 GLN A CA 1
ATOM 7796 C C . GLN A 1 959 ? 30.947 1.763 -39.775 1.00 88.44 959 GLN A C 1
ATOM 7798 O O . GLN A 1 959 ? 31.696 1.202 -38.972 1.00 88.44 959 GLN A O 1
ATOM 7803 N N . GLY A 1 960 ? 29.823 1.180 -40.211 1.00 86.31 960 GLY A N 1
ATOM 7804 C CA . GLY A 1 960 ? 29.361 -0.160 -39.815 1.00 86.31 960 GLY A CA 1
ATOM 7805 C C . GLY A 1 960 ? 28.858 -0.269 -38.367 1.00 86.31 960 GLY A C 1
ATOM 7806 O O . GLY A 1 960 ? 28.682 -1.364 -37.840 1.00 86.31 960 GLY A O 1
ATOM 7807 N N . LYS A 1 961 ? 28.631 0.855 -37.676 1.00 92.06 961 LYS A N 1
ATOM 7808 C CA . LYS A 1 961 ? 28.273 0.916 -36.246 1.00 92.06 961 LYS A CA 1
ATOM 7809 C C . LYS A 1 961 ? 26.757 0.984 -36.060 1.00 92.06 961 LYS A C 1
ATOM 7811 O O . LYS A 1 961 ? 26.244 1.910 -35.426 1.00 92.06 961 LYS A O 1
ATOM 7816 N N . VAL A 1 962 ? 26.054 -0.015 -36.595 1.00 89.69 962 VAL A N 1
ATOM 7817 C CA . VAL A 1 962 ? 24.580 -0.103 -36.639 1.00 89.69 962 VAL A CA 1
ATOM 7818 C C . VAL A 1 962 ? 23.903 0.204 -35.286 1.00 89.69 962 VAL A C 1
ATOM 7820 O O . VAL A 1 962 ? 23.025 1.068 -35.272 1.00 89.69 962 VAL A O 1
ATOM 7823 N N . PRO A 1 963 ? 24.340 -0.330 -34.120 1.00 93.12 963 PRO A N 1
ATOM 7824 C CA . PRO A 1 963 ? 23.692 -0.016 -32.839 1.00 93.12 963 PRO A CA 1
ATOM 7825 C C . PRO A 1 963 ? 23.774 1.466 -32.439 1.00 93.12 963 PRO A C 1
ATOM 7827 O O . PRO A 1 963 ? 22.829 2.010 -31.867 1.00 93.12 963 PRO A O 1
ATOM 7830 N N . ILE A 1 964 ? 24.885 2.139 -32.763 1.00 92.12 964 ILE A N 1
ATOM 7831 C CA . ILE A 1 964 ? 25.093 3.569 -32.475 1.00 92.12 964 ILE A CA 1
ATOM 7832 C C . ILE A 1 964 ? 24.271 4.420 -33.449 1.00 92.12 964 ILE A C 1
ATOM 7834 O O . ILE A 1 964 ? 23.659 5.410 -33.043 1.00 92.12 964 ILE A O 1
ATOM 7838 N N . ALA A 1 965 ? 24.211 4.017 -34.722 1.00 93.00 965 ALA A N 1
ATOM 7839 C CA . ALA A 1 965 ? 23.354 4.660 -35.710 1.00 93.00 965 ALA A CA 1
ATOM 7840 C C . ALA A 1 965 ? 21.879 4.608 -35.275 1.00 93.00 965 ALA A C 1
ATOM 7842 O O . ALA A 1 965 ? 21.192 5.632 -35.263 1.00 93.00 965 ALA A O 1
ATOM 7843 N N . LEU A 1 966 ? 21.434 3.435 -34.813 1.00 93.31 966 LEU A N 1
ATOM 7844 C CA . LEU A 1 966 ? 20.076 3.191 -34.342 1.00 93.31 966 LEU A CA 1
ATOM 7845 C C . LEU A 1 966 ? 19.725 3.986 -33.070 1.00 93.31 966 LEU A C 1
ATOM 7847 O O . LEU A 1 966 ? 18.597 4.464 -32.954 1.00 93.31 966 LEU A O 1
ATOM 7851 N N . GLU A 1 967 ? 20.662 4.174 -32.132 1.00 94.12 967 GLU A N 1
ATOM 7852 C CA . GLU A 1 967 ? 20.474 5.069 -30.974 1.00 94.12 967 GLU A CA 1
ATOM 7853 C C . GLU A 1 967 ? 20.234 6.516 -31.435 1.00 94.12 967 GLU A C 1
ATOM 7855 O O . GLU A 1 967 ? 19.255 7.158 -31.042 1.00 94.12 967 GLU A O 1
ATOM 7860 N N . HIS A 1 968 ? 21.110 7.028 -32.305 1.00 95.31 968 HIS A N 1
ATOM 7861 C CA . HIS A 1 968 ? 21.048 8.411 -32.765 1.00 95.31 968 HIS A CA 1
ATOM 7862 C C . HIS A 1 968 ? 19.803 8.708 -33.615 1.00 95.31 968 HIS A C 1
ATOM 7864 O O . HIS A 1 968 ? 19.192 9.761 -33.413 1.00 95.31 968 HIS A O 1
ATOM 7870 N N . ILE A 1 969 ? 19.390 7.800 -34.510 1.00 96.12 969 ILE A N 1
ATOM 7871 C CA . ILE A 1 969 ? 18.217 8.022 -35.371 1.00 96.12 969 ILE A CA 1
ATOM 7872 C C . ILE A 1 969 ? 16.898 7.923 -34.596 1.00 96.12 969 ILE A C 1
ATOM 7874 O O . ILE A 1 969 ? 15.992 8.720 -34.833 1.00 96.12 969 ILE A O 1
ATOM 7878 N N . LYS A 1 970 ? 16.802 7.019 -33.606 1.00 94.12 970 LYS A N 1
ATOM 7879 C CA . LYS A 1 970 ? 15.631 6.933 -32.718 1.00 94.12 970 LYS A CA 1
ATOM 7880 C C . LYS A 1 970 ? 15.435 8.233 -31.948 1.00 94.12 970 LYS A C 1
ATOM 7882 O O . LYS A 1 970 ? 14.328 8.762 -31.945 1.00 94.12 970 LYS A O 1
ATOM 7887 N N . MET A 1 971 ? 16.513 8.791 -31.390 1.00 91.56 971 MET A N 1
ATOM 7888 C CA . MET A 1 971 ? 16.456 10.091 -30.718 1.00 91.56 971 MET A CA 1
ATOM 7889 C C . MET A 1 971 ? 16.110 11.233 -31.684 1.00 91.56 971 MET A C 1
ATOM 7891 O O . MET A 1 971 ? 15.322 12.097 -31.319 1.00 91.56 971 MET A O 1
ATOM 7895 N N . ALA A 1 972 ? 16.634 11.240 -32.918 1.00 93.88 972 ALA A N 1
ATOM 7896 C CA . ALA A 1 972 ? 16.239 12.232 -33.926 1.00 93.88 972 ALA A CA 1
ATOM 7897 C C . ALA A 1 972 ? 14.727 12.170 -34.220 1.00 93.88 972 ALA A C 1
ATOM 7899 O O . ALA A 1 972 ? 14.058 13.196 -34.170 1.00 93.88 972 ALA A O 1
ATOM 7900 N N . LYS A 1 973 ? 14.184 10.962 -34.422 1.00 94.00 973 LYS A N 1
ATOM 7901 C CA . LYS A 1 973 ? 12.756 10.702 -34.665 1.00 94.00 973 LYS A CA 1
ATOM 7902 C C . LYS A 1 973 ? 11.856 11.075 -33.481 1.00 94.00 973 LYS A C 1
ATOM 7904 O O . LYS A 1 973 ? 10.730 11.517 -33.678 1.00 94.00 973 LYS A O 1
ATOM 7909 N N . GLU A 1 974 ? 12.311 10.866 -32.248 1.00 91.25 974 GLU A N 1
ATOM 7910 C CA . GLU A 1 974 ? 11.573 11.266 -31.038 1.00 91.25 974 GLU A CA 1
ATOM 7911 C C . GLU A 1 974 ? 11.505 12.789 -30.864 1.00 91.25 974 GLU A C 1
ATOM 7913 O O . GLU A 1 974 ? 10.558 13.294 -30.264 1.00 91.25 974 GLU A O 1
ATOM 7918 N N . LEU A 1 975 ? 12.493 13.517 -31.391 1.00 88.19 975 LEU A N 1
ATOM 7919 C CA . LEU A 1 975 ? 12.544 14.980 -31.375 1.00 88.19 975 LEU A CA 1
ATOM 7920 C C . LEU A 1 975 ? 11.760 15.604 -32.538 1.00 88.19 975 LEU A C 1
ATOM 7922 O O . LEU A 1 975 ? 11.099 16.621 -32.348 1.00 88.19 975 LEU A O 1
ATOM 7926 N N . ASP A 1 976 ? 11.828 14.997 -33.723 1.00 90.38 976 ASP A N 1
ATOM 7927 C CA . ASP A 1 976 ? 11.067 15.383 -34.909 1.00 90.38 976 ASP A CA 1
ATOM 7928 C C . ASP A 1 976 ? 10.762 14.143 -35.765 1.00 90.38 976 ASP A C 1
ATOM 7930 O O . ASP A 1 976 ? 11.653 13.524 -36.346 1.00 90.38 976 ASP A O 1
ATOM 7934 N N . ASN A 1 977 ? 9.482 13.778 -35.852 1.00 91.62 977 ASN A N 1
ATOM 7935 C CA . ASN A 1 977 ? 9.007 12.648 -36.654 1.00 91.62 977 ASN A CA 1
ATOM 7936 C C . ASN A 1 977 ? 8.401 13.069 -38.005 1.00 91.62 977 ASN A C 1
ATOM 7938 O O . ASN A 1 977 ? 7.799 12.227 -38.680 1.00 91.62 977 ASN A O 1
ATOM 7942 N N . THR A 1 978 ? 8.524 14.346 -38.380 1.00 93.19 978 THR A N 1
ATOM 7943 C CA . THR A 1 978 ? 7.899 14.931 -39.576 1.00 93.19 978 THR A CA 1
ATOM 7944 C C . THR A 1 978 ? 8.838 14.989 -40.778 1.00 93.19 978 THR A C 1
ATOM 7946 O O . THR A 1 978 ? 8.364 15.068 -41.908 1.00 93.19 978 THR A O 1
ATOM 7949 N N . GLN A 1 979 ? 10.154 14.887 -40.564 1.00 93.12 979 GLN A N 1
ATOM 7950 C CA . GLN A 1 979 ? 11.152 14.893 -41.637 1.00 93.12 979 GLN A CA 1
ATOM 7951 C C . GLN A 1 979 ? 11.249 13.512 -42.321 1.00 93.12 979 GLN A C 1
ATOM 7953 O O . GLN A 1 979 ? 11.624 12.541 -41.654 1.00 93.12 979 GLN A O 1
ATOM 7958 N N . PRO A 1 980 ? 10.997 13.397 -43.643 1.00 92.75 980 PRO A N 1
ATOM 7959 C CA . PRO A 1 980 ? 11.084 12.122 -44.366 1.00 92.75 980 PRO A CA 1
ATOM 7960 C C . PRO A 1 980 ? 12.471 11.466 -44.285 1.00 92.75 980 PRO A C 1
ATOM 7962 O O . PRO A 1 980 ? 12.570 10.253 -44.111 1.00 92.75 980 PRO A O 1
ATOM 7965 N N . ALA A 1 981 ? 13.543 12.267 -44.330 1.00 92.31 981 ALA A N 1
ATOM 7966 C CA . ALA A 1 981 ? 14.931 11.795 -44.291 1.00 92.31 981 ALA A CA 1
ATOM 7967 C C . ALA A 1 981 ? 15.268 10.977 -43.029 1.00 92.31 981 ALA A C 1
ATOM 7969 O O . ALA A 1 981 ? 16.005 9.997 -43.106 1.00 92.31 981 ALA A O 1
ATOM 7970 N N . ILE A 1 982 ? 14.691 11.328 -41.870 1.00 96.44 982 ILE A N 1
ATOM 7971 C CA . ILE A 1 982 ? 14.898 10.585 -40.614 1.00 96.44 982 ILE A CA 1
ATOM 7972 C C . ILE A 1 982 ? 14.332 9.165 -40.727 1.00 96.44 982 ILE A C 1
ATOM 7974 O O . ILE A 1 982 ? 14.957 8.213 -40.264 1.00 96.44 982 ILE A O 1
ATOM 7978 N N . TRP A 1 983 ? 13.166 9.021 -41.359 1.00 96.25 983 TRP A N 1
ATOM 7979 C CA . TRP A 1 983 ? 12.524 7.728 -41.576 1.00 96.25 983 TRP A CA 1
ATOM 7980 C C . TRP A 1 983 ? 13.232 6.902 -42.655 1.00 96.25 983 TRP A C 1
ATOM 7982 O O . TRP A 1 983 ? 13.404 5.704 -42.452 1.00 96.25 983 TRP A O 1
ATOM 7992 N N . ASN A 1 984 ? 13.721 7.532 -43.731 1.00 94.62 984 ASN A N 1
ATOM 7993 C CA . ASN A 1 984 ? 14.543 6.851 -44.735 1.00 94.62 984 ASN A CA 1
ATOM 7994 C C . ASN A 1 984 ? 15.829 6.272 -44.115 1.00 94.62 984 ASN A C 1
ATOM 7996 O O . ASN A 1 984 ? 16.039 5.062 -44.145 1.00 94.62 984 ASN A O 1
ATOM 8000 N N . LEU A 1 985 ? 16.630 7.102 -43.438 1.00 94.50 985 LEU A N 1
ATOM 8001 C CA . LEU A 1 985 ? 17.859 6.644 -42.782 1.00 94.50 985 LEU A CA 1
ATOM 8002 C C . LEU A 1 985 ? 17.581 5.602 -41.680 1.00 94.50 985 LEU A C 1
ATOM 8004 O O . LEU A 1 985 ? 18.380 4.694 -41.462 1.00 94.50 985 LEU A O 1
ATOM 8008 N N . MET A 1 986 ? 16.442 5.686 -40.985 1.00 96.12 986 MET A N 1
ATOM 8009 C CA . MET A 1 986 ? 16.039 4.656 -40.021 1.00 96.12 986 MET A CA 1
ATOM 8010 C C . MET A 1 986 ? 15.744 3.308 -40.697 1.00 96.12 986 MET A C 1
ATOM 8012 O O . MET A 1 986 ? 16.097 2.275 -40.131 1.00 96.12 986 MET A O 1
ATOM 8016 N N . GLY A 1 987 ? 15.154 3.312 -41.896 1.00 93.19 987 GLY A N 1
ATOM 8017 C CA . GLY A 1 987 ? 14.960 2.109 -42.705 1.00 93.19 987 GLY A CA 1
ATOM 8018 C C . GLY A 1 987 ? 16.280 1.503 -43.187 1.00 93.19 987 GLY A C 1
ATOM 8019 O O . GLY A 1 987 ? 16.483 0.302 -43.041 1.00 93.19 987 GLY A O 1
ATOM 8020 N N . GLU A 1 988 ? 17.221 2.324 -43.659 1.00 91.75 988 GLU A N 1
ATOM 8021 C CA . GLU A 1 988 ? 18.569 1.877 -44.061 1.00 91.75 988 GLU A CA 1
ATOM 8022 C C . GLU A 1 988 ? 19.329 1.225 -42.894 1.00 91.75 988 GLU A C 1
ATOM 8024 O O . GLU A 1 988 ? 19.947 0.171 -43.045 1.00 91.75 988 GLU A O 1
ATOM 8029 N N . ILE A 1 989 ? 19.226 1.811 -41.695 1.00 94.25 989 ILE A N 1
ATOM 8030 C CA . ILE A 1 989 ? 19.789 1.234 -40.468 1.00 94.25 989 ILE A CA 1
ATOM 8031 C C . ILE A 1 989 ? 19.118 -0.106 -40.129 1.00 94.25 989 ILE A C 1
ATOM 8033 O O . ILE A 1 989 ? 19.806 -1.011 -39.668 1.00 94.25 989 ILE A O 1
ATOM 8037 N N . PHE A 1 990 ? 17.810 -0.264 -40.361 1.00 94.38 990 PHE A N 1
ATOM 8038 C CA . PHE A 1 990 ? 17.119 -1.537 -40.139 1.00 94.38 990 PHE A CA 1
ATOM 8039 C C . PHE A 1 990 ? 17.489 -2.620 -41.156 1.00 94.38 990 PHE A C 1
ATOM 8041 O O . PHE A 1 990 ? 17.622 -3.771 -40.745 1.00 94.38 990 PHE A O 1
ATOM 8048 N N . ILE A 1 991 ? 17.732 -2.284 -42.430 1.00 88.75 991 ILE A N 1
ATOM 8049 C CA . ILE A 1 991 ? 18.312 -3.232 -43.401 1.00 88.75 991 ILE A CA 1
ATOM 8050 C C . ILE A 1 991 ? 19.666 -3.732 -42.873 1.00 88.75 991 ILE A C 1
ATOM 8052 O O . ILE A 1 991 ? 19.883 -4.937 -42.769 1.00 88.75 991 ILE A O 1
ATOM 8056 N N . ALA A 1 992 ? 20.540 -2.821 -42.433 1.00 85.50 992 ALA A N 1
ATOM 8057 C CA . ALA A 1 992 ? 21.848 -3.170 -41.871 1.00 85.50 992 ALA A CA 1
ATOM 8058 C C . ALA A 1 992 ? 21.788 -3.930 -40.520 1.00 85.50 992 ALA A C 1
ATOM 8060 O O . ALA A 1 992 ? 22.769 -4.563 -40.136 1.00 85.50 992 ALA A O 1
ATOM 8061 N N . ASP A 1 993 ? 20.656 -3.879 -39.805 1.00 89.94 993 ASP A N 1
ATOM 8062 C CA . ASP A 1 993 ? 20.357 -4.640 -38.573 1.00 89.94 993 ASP A CA 1
ATOM 8063 C C . ASP A 1 993 ? 19.651 -5.988 -38.875 1.00 89.94 993 ASP A C 1
ATOM 8065 O O . ASP A 1 993 ? 19.312 -6.724 -37.951 1.00 89.94 993 ASP A O 1
ATOM 8069 N N . GLY A 1 994 ? 19.397 -6.313 -40.154 1.00 88.06 994 GLY A N 1
ATOM 8070 C CA . GLY A 1 994 ? 18.711 -7.538 -40.595 1.00 88.06 994 GLY A CA 1
ATOM 8071 C C . GLY A 1 994 ? 17.187 -7.538 -40.395 1.00 88.06 994 GLY A C 1
ATOM 8072 O O . GLY A 1 994 ? 16.573 -8.599 -40.296 1.00 88.06 994 GLY A O 1
ATOM 8073 N N . ARG A 1 995 ? 16.559 -6.362 -40.287 1.00 92.00 995 ARG A N 1
ATOM 8074 C CA . ARG A 1 995 ? 15.159 -6.177 -39.861 1.00 92.00 995 ARG A CA 1
ATOM 8075 C C . ARG A 1 995 ? 14.281 -5.623 -40.978 1.00 92.00 995 ARG A C 1
ATOM 8077 O O . ARG A 1 995 ? 13.808 -4.487 -40.915 1.00 92.00 995 ARG A O 1
ATOM 8084 N N . LEU A 1 996 ? 14.053 -6.443 -41.999 1.00 89.38 996 LEU A N 1
ATOM 8085 C CA . LEU A 1 996 ? 13.345 -6.039 -43.219 1.00 89.38 996 LEU A CA 1
ATOM 8086 C C . LEU A 1 996 ? 11.911 -5.531 -42.962 1.00 89.38 996 LEU A C 1
ATOM 8088 O O . LEU A 1 996 ? 11.510 -4.548 -43.573 1.00 89.38 996 LEU A O 1
ATOM 8092 N N . ASP A 1 997 ? 11.162 -6.108 -42.015 1.00 90.00 997 ASP A N 1
ATOM 8093 C CA . ASP A 1 997 ? 9.804 -5.635 -41.677 1.00 90.00 997 ASP A CA 1
ATOM 8094 C C . ASP A 1 997 ? 9.788 -4.233 -41.041 1.00 90.00 997 ASP A C 1
ATOM 8096 O O . ASP A 1 997 ? 8.951 -3.391 -41.378 1.00 90.00 997 ASP A O 1
ATOM 8100 N N . ASP A 1 998 ? 10.731 -3.953 -40.135 1.00 92.19 998 ASP A N 1
ATOM 8101 C CA . ASP A 1 998 ? 10.877 -2.625 -39.532 1.00 92.19 998 ASP A CA 1
ATOM 8102 C C . ASP A 1 998 ? 11.361 -1.594 -40.567 1.00 92.19 998 ASP A C 1
ATOM 8104 O O . ASP A 1 998 ? 10.937 -0.434 -40.535 1.00 92.19 998 ASP A O 1
ATOM 8108 N N . ALA A 1 999 ? 12.224 -2.018 -41.499 1.00 92.75 999 ALA A N 1
ATOM 8109 C CA . ALA A 1 999 ? 12.669 -1.202 -42.623 1.00 92.75 999 ALA A CA 1
ATOM 8110 C C . ALA A 1 999 ? 11.497 -0.846 -43.550 1.00 92.75 999 ALA A C 1
ATOM 8112 O O . ALA A 1 999 ? 11.303 0.330 -43.861 1.00 92.75 999 ALA A O 1
ATOM 8113 N N . GLU A 1 1000 ? 10.662 -1.828 -43.911 1.00 94.12 1000 GLU A N 1
ATOM 8114 C CA . GLU A 1 1000 ? 9.461 -1.627 -44.726 1.00 94.12 1000 GLU A CA 1
ATOM 8115 C C . GLU A 1 1000 ? 8.544 -0.556 -44.109 1.00 94.12 1000 GLU A C 1
ATOM 8117 O O . GLU A 1 1000 ? 8.170 0.419 -44.768 1.00 94.12 1000 GLU A O 1
ATOM 8122 N N . GLY A 1 1001 ? 8.241 -0.690 -42.812 1.00 95.00 1001 GLY A N 1
ATOM 8123 C CA . GLY A 1 1001 ? 7.424 0.275 -42.077 1.00 95.00 1001 GLY A CA 1
ATOM 8124 C C . GLY A 1 1001 ? 8.040 1.679 -42.006 1.00 95.00 1001 GLY A C 1
ATOM 8125 O O . GLY A 1 1001 ? 7.312 2.676 -42.055 1.00 95.00 1001 GLY A O 1
ATOM 8126 N N . ALA A 1 1002 ? 9.370 1.782 -41.925 1.00 94.25 1002 ALA A N 1
ATOM 8127 C CA . ALA A 1 1002 ? 10.075 3.060 -41.909 1.00 94.25 1002 ALA A CA 1
ATOM 8128 C C . ALA A 1 1002 ? 10.017 3.773 -43.274 1.00 94.25 1002 ALA A C 1
ATOM 8130 O O . ALA A 1 1002 ? 9.655 4.952 -43.322 1.00 94.25 1002 ALA A O 1
ATOM 8131 N N . PHE A 1 1003 ? 10.279 3.072 -44.384 1.00 95.56 1003 PHE A N 1
ATOM 8132 C CA . PHE A 1 1003 ? 10.197 3.671 -45.721 1.00 95.56 1003 PHE A CA 1
ATOM 8133 C C . PHE A 1 1003 ? 8.764 4.058 -46.096 1.00 95.56 1003 PHE A C 1
ATOM 8135 O O . PHE A 1 1003 ? 8.544 5.174 -46.566 1.00 95.56 1003 PHE A O 1
ATOM 8142 N N . LEU A 1 1004 ? 7.767 3.216 -45.791 1.00 95.62 1004 LEU A N 1
ATOM 8143 C CA . LEU A 1 1004 ? 6.352 3.568 -45.970 1.00 95.62 1004 LEU A CA 1
ATOM 8144 C C . LEU A 1 1004 ? 5.981 4.857 -45.227 1.00 95.62 1004 LEU A C 1
ATOM 8146 O O . LEU A 1 1004 ? 5.235 5.686 -45.753 1.00 95.62 1004 LEU A O 1
ATOM 8150 N N . ARG A 1 1005 ? 6.531 5.073 -44.026 1.00 96.62 1005 ARG A N 1
ATOM 8151 C CA . ARG A 1 1005 ? 6.312 6.313 -43.274 1.00 96.62 1005 ARG A CA 1
ATOM 8152 C C . ARG A 1 1005 ? 7.034 7.517 -43.888 1.00 96.62 1005 ARG A C 1
ATOM 8154 O O . ARG A 1 1005 ? 6.461 8.606 -43.876 1.00 96.62 1005 ARG A O 1
ATOM 8161 N N . ALA A 1 1006 ? 8.228 7.342 -44.455 1.00 94.88 1006 ALA A N 1
ATOM 8162 C CA . ALA A 1 1006 ? 8.913 8.392 -45.215 1.00 94.88 1006 ALA A CA 1
ATOM 8163 C C . ALA A 1 1006 ? 8.095 8.813 -46.453 1.00 94.88 1006 ALA A C 1
ATOM 8165 O O . ALA A 1 1006 ? 7.819 9.998 -46.624 1.00 94.88 1006 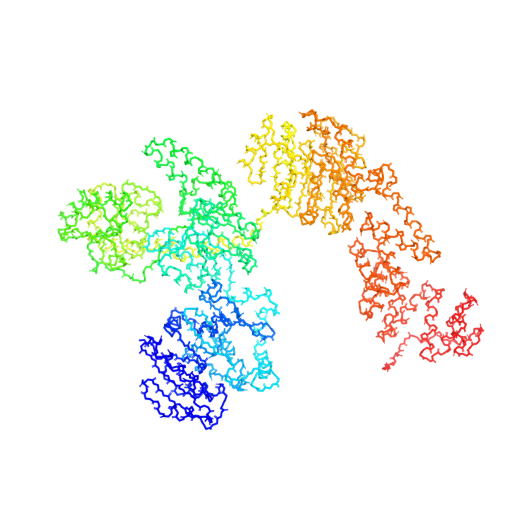ALA A O 1
ATOM 8166 N N . ILE A 1 1007 ? 7.615 7.840 -47.238 1.00 94.62 1007 ILE A N 1
ATOM 8167 C CA . ILE A 1 1007 ? 6.776 8.040 -48.435 1.00 94.62 1007 ILE A CA 1
ATOM 8168 C C . ILE A 1 1007 ? 5.419 8.676 -48.077 1.00 94.62 1007 ILE A C 1
ATOM 8170 O O . ILE A 1 1007 ? 4.857 9.461 -48.838 1.00 94.62 1007 ILE A O 1
ATOM 8174 N N . GLN A 1 1008 ? 4.868 8.375 -46.897 1.00 96.00 1008 GLN A N 1
ATOM 8175 C CA . GLN A 1 1008 ? 3.640 9.017 -46.420 1.00 96.00 1008 GLN A CA 1
ATOM 8176 C C . GLN A 1 1008 ? 3.835 10.514 -46.114 1.00 96.00 1008 GLN A C 1
ATOM 8178 O O . GLN A 1 1008 ? 2.889 11.289 -46.266 1.00 96.00 1008 GLN A O 1
ATOM 8183 N N . LEU A 1 1009 ? 5.028 10.908 -45.654 1.00 94.12 1009 LEU A N 1
ATOM 8184 C CA . LEU A 1 1009 ? 5.379 12.300 -45.349 1.00 94.12 1009 LEU A CA 1
ATOM 8185 C C . LEU A 1 1009 ? 5.753 13.083 -46.616 1.00 94.12 1009 LEU A C 1
ATOM 8187 O O . LEU A 1 1009 ? 5.331 14.228 -46.758 1.00 94.12 1009 LEU A O 1
ATOM 8191 N N . ASP A 1 1010 ? 6.479 12.456 -47.543 1.00 93.62 1010 ASP A N 1
ATOM 8192 C CA . ASP A 1 1010 ? 6.739 12.975 -48.887 1.00 93.62 1010 ASP A CA 1
ATOM 8193 C C . ASP A 1 1010 ? 6.602 11.858 -49.933 1.00 93.62 1010 ASP A C 1
ATOM 8195 O O . ASP A 1 1010 ? 7.454 10.977 -50.064 1.00 93.62 1010 ASP A O 1
ATOM 8199 N N . LYS A 1 1011 ? 5.514 11.927 -50.709 1.00 89.19 1011 LYS A N 1
ATOM 8200 C CA . LYS A 1 1011 ? 5.155 10.932 -51.732 1.00 89.19 1011 LYS A CA 1
ATOM 8201 C C . LYS A 1 1011 ? 6.135 10.865 -52.900 1.00 89.19 1011 LYS A C 1
ATOM 8203 O O . LYS A 1 1011 ? 6.118 9.872 -53.622 1.00 89.19 1011 LYS A O 1
ATOM 8208 N N . ASN A 1 1012 ? 6.948 11.903 -53.088 1.00 87.94 1012 ASN A N 1
ATOM 8209 C CA . ASN A 1 1012 ? 7.892 12.020 -54.192 1.00 87.94 1012 ASN A CA 1
ATOM 8210 C C . ASN A 1 1012 ? 9.343 11.820 -53.719 1.00 87.94 1012 ASN A C 1
ATOM 8212 O O . ASN A 1 1012 ? 10.279 12.108 -54.465 1.00 87.94 1012 ASN A O 1
ATOM 8216 N N . TYR A 1 1013 ? 9.562 11.330 -52.491 1.00 90.56 1013 TYR A N 1
ATOM 8217 C CA . TYR A 1 1013 ? 10.908 11.084 -51.977 1.00 90.56 1013 TYR A CA 1
ATOM 8218 C C . TYR A 1 1013 ? 11.519 9.824 -52.620 1.00 90.56 1013 TYR A C 1
ATOM 8220 O O . TYR A 1 1013 ? 11.428 8.713 -52.095 1.00 90.56 1013 TYR A O 1
ATOM 8228 N N . VAL A 1 1014 ? 12.145 10.023 -53.786 1.00 89.56 1014 VAL A N 1
ATOM 8229 C CA . VAL A 1 1014 ? 12.699 8.983 -54.677 1.00 89.56 1014 VAL A CA 1
ATOM 8230 C C . VAL A 1 1014 ? 13.599 7.974 -53.957 1.00 89.56 1014 VAL A C 1
ATOM 8232 O O . VAL A 1 1014 ? 13.505 6.777 -54.208 1.00 89.56 1014 VAL A O 1
ATOM 8235 N N . GLU A 1 1015 ? 14.443 8.439 -53.037 1.00 87.50 1015 GLU A N 1
ATOM 8236 C CA . GLU A 1 1015 ? 15.354 7.593 -52.257 1.00 87.50 1015 GLU A CA 1
ATOM 8237 C C . GLU A 1 1015 ? 14.589 6.588 -51.379 1.00 87.50 1015 GLU A C 1
ATOM 8239 O O . GLU A 1 1015 ? 14.852 5.388 -51.447 1.00 87.50 1015 GLU A O 1
ATOM 8244 N N . ALA A 1 1016 ? 13.562 7.049 -50.657 1.00 89.94 1016 ALA A N 1
ATOM 8245 C CA . ALA A 1 1016 ? 12.707 6.189 -49.842 1.00 89.94 1016 ALA A CA 1
ATOM 8246 C C . ALA A 1 1016 ? 11.851 5.228 -50.685 1.00 89.94 1016 ALA A C 1
ATOM 8248 O O . ALA A 1 1016 ? 11.643 4.089 -50.273 1.00 89.94 1016 ALA A O 1
ATOM 8249 N N . LEU A 1 1017 ? 11.385 5.648 -51.869 1.00 91.81 1017 LEU A N 1
ATOM 8250 C CA . LEU A 1 1017 ? 10.683 4.765 -52.815 1.00 91.81 1017 LEU A CA 1
ATOM 8251 C C . LEU A 1 1017 ? 11.600 3.640 -53.324 1.00 91.81 1017 LEU A C 1
ATOM 8253 O O . LEU A 1 1017 ? 11.194 2.479 -53.344 1.00 91.81 1017 LEU A O 1
ATOM 8257 N N . ARG A 1 1018 ? 12.846 3.963 -53.690 1.00 92.88 1018 ARG A N 1
ATOM 8258 C CA . ARG A 1 1018 ? 13.842 2.989 -54.164 1.00 92.88 1018 ARG A CA 1
ATOM 8259 C C . ARG A 1 1018 ? 14.250 2.015 -53.056 1.00 92.88 1018 ARG A C 1
ATOM 8261 O O . ARG A 1 1018 ? 14.302 0.811 -53.290 1.00 92.88 1018 ARG A O 1
ATOM 8268 N N . ASN A 1 1019 ? 14.454 2.517 -51.840 1.00 90.12 1019 ASN A N 1
ATOM 8269 C CA . ASN A 1 1019 ? 14.753 1.687 -50.676 1.00 90.12 1019 ASN A CA 1
ATOM 8270 C C . ASN A 1 1019 ? 13.557 0.795 -50.268 1.00 90.12 1019 ASN A C 1
ATOM 8272 O O . ASN A 1 1019 ? 13.752 -0.369 -49.920 1.00 90.12 1019 ASN A O 1
ATOM 8276 N N . TYR A 1 1020 ? 12.315 1.286 -50.383 1.00 94.12 1020 TYR A N 1
ATOM 8277 C CA . TYR A 1 1020 ? 11.104 0.471 -50.201 1.00 94.12 1020 TYR A CA 1
ATOM 8278 C C . TYR A 1 1020 ? 11.016 -0.666 -51.229 1.00 94.12 1020 TYR A C 1
ATOM 8280 O O . TYR A 1 1020 ? 10.752 -1.809 -50.859 1.00 94.12 1020 TYR A O 1
ATOM 8288 N N . ALA A 1 1021 ? 11.288 -0.376 -52.506 1.00 90.94 1021 ALA A N 1
ATOM 8289 C CA . ALA A 1 1021 ? 11.316 -1.389 -53.557 1.00 90.94 1021 ALA A CA 1
ATOM 8290 C C . ALA A 1 1021 ? 12.384 -2.467 -53.304 1.00 90.94 1021 ALA A C 1
ATOM 8292 O O . ALA A 1 1021 ? 12.094 -3.650 -53.466 1.00 90.94 1021 ALA A O 1
ATOM 8293 N N . HIS A 1 1022 ? 13.577 -2.079 -52.840 1.00 88.06 1022 HIS A N 1
ATOM 8294 C CA . HIS A 1 1022 ? 14.622 -3.026 -52.445 1.00 88.06 1022 HIS A CA 1
ATOM 8295 C C . HIS A 1 1022 ? 14.155 -3.961 -51.321 1.00 88.06 1022 HIS A C 1
ATOM 8297 O O . HIS A 1 1022 ? 14.286 -5.172 -51.461 1.00 88.06 1022 HIS A O 1
ATOM 8303 N N . VAL A 1 1023 ? 13.535 -3.437 -50.256 1.00 91.62 1023 VAL A N 1
ATOM 8304 C CA . VAL A 1 1023 ? 12.996 -4.274 -49.164 1.00 91.62 1023 VAL A CA 1
ATOM 8305 C C . VAL A 1 1023 ? 11.892 -5.219 -49.644 1.00 91.62 1023 VAL A C 1
ATOM 8307 O O . VAL A 1 1023 ? 11.817 -6.347 -49.168 1.00 91.62 1023 VAL A O 1
ATOM 8310 N N . LEU A 1 1024 ? 11.046 -4.800 -50.591 1.00 90.19 1024 LEU A N 1
ATOM 8311 C CA . LEU A 1 1024 ? 10.052 -5.695 -51.194 1.00 90.19 1024 LEU A CA 1
ATOM 8312 C C . LEU A 1 1024 ? 10.707 -6.847 -51.966 1.00 90.19 1024 LEU A C 1
ATOM 8314 O O . LEU A 1 1024 ? 10.236 -7.975 -51.860 1.00 90.19 1024 LEU A O 1
ATOM 8318 N N . ILE A 1 1025 ? 11.786 -6.577 -52.702 1.00 88.44 1025 ILE A N 1
ATOM 8319 C CA . ILE A 1 1025 ? 12.532 -7.573 -53.486 1.00 88.44 1025 ILE A CA 1
ATOM 8320 C C . ILE A 1 1025 ? 13.274 -8.559 -52.568 1.00 88.44 1025 ILE A C 1
ATOM 8322 O O . ILE A 1 1025 ? 13.164 -9.763 -52.772 1.00 88.44 1025 ILE A O 1
ATOM 8326 N N . GLU A 1 1026 ? 13.928 -8.078 -51.505 1.00 85.25 1026 GLU A N 1
ATOM 8327 C CA . GLU A 1 1026 ? 14.550 -8.925 -50.462 1.00 85.25 1026 GLU A CA 1
ATOM 8328 C C . GLU A 1 1026 ? 13.526 -9.786 -49.697 1.00 85.25 1026 GLU A C 1
ATOM 8330 O O . GLU A 1 1026 ? 13.877 -10.795 -49.092 1.00 85.25 1026 GLU A O 1
ATOM 8335 N N . LYS A 1 1027 ? 12.247 -9.390 -49.716 1.00 87.69 1027 LYS A N 1
ATOM 8336 C CA . LYS A 1 1027 ? 11.107 -10.147 -49.174 1.00 87.69 1027 LYS A CA 1
ATOM 8337 C C . LYS A 1 1027 ? 10.352 -10.942 -50.252 1.00 87.69 1027 LYS A C 1
ATOM 8339 O O . LYS A 1 1027 ? 9.166 -11.216 -50.077 1.00 87.69 1027 LYS A O 1
ATOM 8344 N N . GLU A 1 1028 ? 11.009 -11.251 -51.371 1.00 89.19 1028 GLU A N 1
ATOM 8345 C CA . GLU A 1 1028 ? 10.499 -12.065 -52.491 1.00 89.19 1028 GLU A CA 1
ATOM 8346 C C . GLU A 1 1028 ? 9.242 -11.483 -53.192 1.00 89.19 1028 GLU A C 1
ATOM 8348 O O . GLU A 1 1028 ? 8.612 -12.120 -54.036 1.00 89.19 1028 GLU A O 1
ATOM 8353 N N . ASN A 1 1029 ? 8.877 -10.224 -52.918 1.00 88.38 1029 ASN A N 1
ATOM 8354 C CA . ASN A 1 1029 ? 7.739 -9.528 -53.527 1.00 88.38 1029 ASN A CA 1
ATOM 8355 C C . ASN A 1 1029 ? 8.166 -8.727 -54.771 1.00 88.38 1029 ASN A C 1
ATOM 8357 O O . ASN A 1 1029 ? 7.993 -7.505 -54.864 1.00 88.38 1029 ASN A O 1
ATOM 8361 N N . TYR A 1 1030 ? 8.740 -9.442 -55.741 1.00 85.06 1030 TYR A N 1
ATOM 8362 C CA . TYR A 1 1030 ? 9.314 -8.875 -56.964 1.00 85.06 1030 TYR A CA 1
ATOM 8363 C C . TYR A 1 1030 ? 8.318 -8.031 -57.767 1.00 85.06 1030 TYR A C 1
ATOM 8365 O O . TYR A 1 1030 ? 8.663 -6.934 -58.203 1.00 85.06 1030 TYR A O 1
ATOM 8373 N N . ALA A 1 1031 ? 7.073 -8.498 -57.927 1.00 85.12 1031 ALA A N 1
ATOM 8374 C CA . ALA A 1 1031 ? 6.054 -7.802 -58.715 1.00 85.12 1031 ALA A CA 1
ATOM 8375 C C . ALA A 1 1031 ? 5.799 -6.375 -58.195 1.00 85.12 1031 ALA A C 1
ATOM 8377 O O . ALA A 1 1031 ? 5.838 -5.413 -58.963 1.00 85.12 1031 ALA A O 1
ATOM 8378 N N . LYS A 1 1032 ? 5.621 -6.226 -56.876 1.00 86.94 1032 LYS A N 1
ATOM 8379 C CA . LYS A 1 1032 ? 5.385 -4.926 -56.239 1.00 86.94 1032 LYS A CA 1
ATOM 8380 C C . LYS A 1 1032 ? 6.658 -4.075 -56.158 1.00 86.94 1032 LYS A C 1
ATOM 8382 O O . LYS A 1 1032 ? 6.586 -2.855 -56.276 1.00 86.94 1032 LYS A O 1
ATOM 8387 N N . GLY A 1 1033 ? 7.829 -4.694 -55.992 1.00 87.56 1033 GLY A N 1
ATOM 8388 C CA . GLY A 1 1033 ? 9.113 -3.989 -56.065 1.00 87.56 1033 GLY A CA 1
ATOM 8389 C C . GLY A 1 1033 ? 9.332 -3.336 -57.435 1.00 87.56 1033 GLY A C 1
ATOM 8390 O O . GLY A 1 1033 ? 9.598 -2.137 -57.521 1.00 87.56 1033 GLY A O 1
ATOM 8391 N N . VAL A 1 1034 ? 9.123 -4.096 -58.513 1.00 88.00 1034 VAL A N 1
ATOM 8392 C CA . VAL A 1 1034 ? 9.219 -3.616 -59.903 1.00 88.00 1034 VAL A CA 1
ATOM 8393 C C . VAL A 1 1034 ? 8.154 -2.560 -60.224 1.00 88.00 1034 VAL A C 1
ATOM 8395 O O . VAL A 1 1034 ? 8.453 -1.593 -60.924 1.00 88.00 1034 VAL A O 1
ATOM 8398 N N . GLU A 1 1035 ? 6.933 -2.684 -59.692 1.00 90.75 1035 GLU A N 1
ATOM 8399 C CA . GLU A 1 1035 ? 5.892 -1.649 -59.804 1.00 90.75 1035 GLU A CA 1
ATOM 8400 C C . GLU A 1 1035 ? 6.377 -0.295 -59.251 1.00 90.75 1035 GLU A C 1
ATOM 8402 O O . GLU A 1 1035 ? 6.278 0.727 -59.934 1.00 90.75 1035 GLU A O 1
ATOM 8407 N N . VAL A 1 1036 ? 6.980 -0.287 -58.056 1.00 89.62 1036 VAL A N 1
ATOM 8408 C CA . VAL A 1 1036 ? 7.507 0.931 -57.415 1.00 89.62 1036 VAL A CA 1
ATOM 8409 C C . VAL A 1 1036 ? 8.703 1.511 -58.184 1.00 89.62 1036 VAL A C 1
ATOM 8411 O O . VAL A 1 1036 ? 8.760 2.725 -58.389 1.00 89.62 1036 VAL A O 1
ATOM 8414 N N . LEU A 1 1037 ? 9.631 0.680 -58.677 1.00 90.06 1037 LEU A N 1
ATOM 8415 C CA . LEU A 1 1037 ? 10.753 1.152 -59.508 1.00 90.06 1037 LEU A CA 1
ATOM 8416 C C . LEU A 1 1037 ? 10.256 1.764 -60.832 1.00 90.06 1037 LEU A C 1
ATOM 8418 O O . LEU A 1 1037 ? 10.726 2.826 -61.246 1.00 90.06 1037 LEU A O 1
ATOM 8422 N N . ASN A 1 1038 ? 9.241 1.166 -61.463 1.00 89.62 1038 ASN A N 1
ATOM 8423 C CA . ASN A 1 1038 ? 8.594 1.737 -62.647 1.00 89.62 1038 ASN A CA 1
ATOM 8424 C C . ASN A 1 1038 ? 7.832 3.035 -62.337 1.00 89.62 1038 ASN A C 1
ATOM 8426 O O . ASN A 1 1038 ? 7.836 3.950 -63.162 1.00 89.62 1038 ASN A O 1
ATOM 8430 N N . GLN A 1 1039 ? 7.220 3.169 -61.154 1.00 90.50 1039 GLN A N 1
ATOM 8431 C CA . GLN A 1 1039 ? 6.615 4.430 -60.713 1.00 90.50 1039 GLN A CA 1
ATOM 8432 C C . GLN A 1 1039 ? 7.665 5.548 -60.620 1.00 90.50 1039 GLN A C 1
ATOM 8434 O O . GLN A 1 1039 ? 7.399 6.655 -61.096 1.00 90.50 1039 GLN A O 1
ATOM 8439 N N . ILE A 1 1040 ? 8.853 5.263 -60.068 1.00 90.88 1040 ILE A N 1
ATOM 8440 C CA . ILE A 1 1040 ? 9.976 6.214 -60.042 1.00 90.88 1040 ILE A CA 1
ATOM 8441 C C . ILE A 1 1040 ? 10.352 6.606 -61.472 1.00 90.88 1040 ILE A C 1
ATOM 8443 O O . ILE A 1 1040 ? 10.317 7.789 -61.796 1.00 90.88 1040 ILE A O 1
ATOM 8447 N N . LEU A 1 1041 ? 10.632 5.641 -62.355 1.00 89.69 1041 LEU A N 1
ATOM 8448 C CA . LEU A 1 1041 ? 11.062 5.919 -63.735 1.00 89.69 1041 LEU A CA 1
ATOM 8449 C C . LEU A 1 1041 ? 9.985 6.599 -64.598 1.00 89.69 1041 LEU A C 1
ATOM 8451 O O . LEU A 1 1041 ? 10.310 7.285 -65.564 1.00 89.69 1041 LEU A O 1
ATOM 8455 N N . LYS A 1 1042 ? 8.701 6.471 -64.252 1.00 89.50 1042 LYS A N 1
ATOM 8456 C CA . LYS A 1 1042 ? 7.612 7.207 -64.912 1.00 89.50 1042 LYS A CA 1
ATOM 8457 C C . LYS A 1 1042 ? 7.610 8.700 -64.562 1.00 89.50 1042 LYS A C 1
ATOM 8459 O O . LYS A 1 1042 ? 7.153 9.506 -65.369 1.00 89.50 1042 LYS A O 1
ATOM 8464 N N . GLN A 1 1043 ? 8.091 9.068 -63.374 1.00 86.88 1043 GLN A N 1
ATOM 8465 C CA . GLN A 1 1043 ? 8.182 10.460 -62.905 1.00 86.88 1043 GLN A CA 1
ATOM 8466 C C . GLN A 1 1043 ? 9.575 11.065 -63.146 1.00 86.88 1043 GLN A C 1
ATOM 8468 O O . GLN A 1 1043 ? 9.699 12.247 -63.461 1.00 86.88 1043 GLN A O 1
ATOM 8473 N N . HIS A 1 1044 ? 10.610 10.235 -63.040 1.00 88.69 1044 HIS A N 1
ATOM 8474 C CA . HIS A 1 1044 ? 12.026 10.562 -63.161 1.00 88.69 1044 HIS A CA 1
ATOM 8475 C C . HIS A 1 1044 ? 12.696 9.555 -64.113 1.00 88.69 1044 HIS A C 1
ATOM 8477 O O . HIS A 1 1044 ? 13.423 8.667 -63.664 1.00 88.69 1044 HIS A O 1
ATOM 8483 N N . PRO A 1 1045 ? 12.451 9.657 -65.436 1.00 87.12 1045 PRO A N 1
ATOM 8484 C CA . PRO A 1 1045 ? 12.940 8.681 -66.415 1.00 87.12 1045 PRO A CA 1
ATOM 8485 C C . PRO A 1 1045 ? 14.464 8.562 -66.465 1.00 87.12 1045 PRO A C 1
ATOM 8487 O O . PRO A 1 1045 ? 14.966 7.540 -66.936 1.00 87.12 1045 PRO A O 1
ATOM 8490 N N . ASP A 1 1046 ? 15.177 9.565 -65.960 1.00 90.19 1046 ASP A N 1
ATOM 8491 C CA . ASP A 1 1046 ? 16.632 9.675 -66.007 1.00 90.19 1046 ASP A CA 1
ATOM 8492 C C . ASP A 1 1046 ? 17.296 9.435 -64.631 1.00 90.19 1046 ASP A C 1
ATOM 8494 O O . ASP A 1 1046 ? 18.467 9.763 -64.446 1.00 90.19 1046 ASP A O 1
ATOM 8498 N N . ASP A 1 1047 ? 16.582 8.853 -63.649 1.00 88.12 1047 ASP A N 1
ATOM 8499 C CA . ASP A 1 1047 ? 17.181 8.434 -62.367 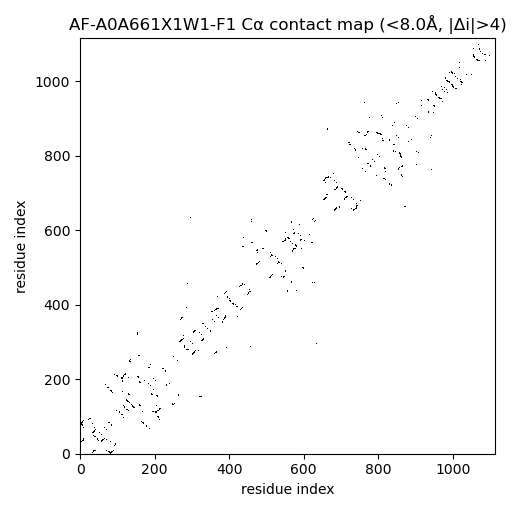1.00 88.12 1047 ASP A CA 1
ATOM 8500 C C . ASP A 1 1047 ? 18.122 7.233 -62.572 1.00 88.12 1047 ASP A C 1
ATOM 8502 O O . ASP A 1 1047 ? 17.725 6.066 -62.506 1.00 88.12 1047 ASP A O 1
ATOM 8506 N N . ILE A 1 1048 ? 19.397 7.542 -62.825 1.00 87.94 1048 ILE A N 1
ATOM 8507 C CA . ILE A 1 1048 ? 20.475 6.573 -63.064 1.00 87.94 1048 ILE A CA 1
ATOM 8508 C C . ILE A 1 1048 ? 20.507 5.434 -62.025 1.00 87.94 1048 ILE A C 1
ATOM 8510 O O . ILE A 1 1048 ? 20.596 4.284 -62.454 1.00 87.94 1048 ILE A O 1
ATOM 8514 N N . PRO A 1 1049 ? 20.397 5.661 -60.697 1.00 86.06 1049 PRO A N 1
ATOM 8515 C CA . PRO A 1 1049 ? 20.446 4.559 -59.737 1.00 86.06 1049 PRO A CA 1
ATOM 8516 C C . PRO A 1 1049 ? 19.257 3.595 -59.851 1.00 86.06 1049 PRO A C 1
ATOM 8518 O O . PRO A 1 1049 ? 19.450 2.394 -59.695 1.00 86.06 1049 PRO A O 1
ATOM 8521 N N . THR A 1 1050 ? 18.046 4.073 -60.161 1.00 87.81 1050 THR A N 1
ATOM 8522 C CA . THR A 1 1050 ? 16.886 3.195 -60.413 1.00 87.81 1050 THR A CA 1
ATOM 8523 C C . THR A 1 1050 ? 17.038 2.433 -61.731 1.00 87.81 1050 THR A C 1
ATOM 8525 O O . THR A 1 1050 ? 16.703 1.252 -61.790 1.00 87.81 1050 THR A O 1
ATOM 8528 N N . LEU A 1 1051 ? 17.597 3.059 -62.774 1.00 89.88 1051 LEU A N 1
ATOM 8529 C CA . LEU A 1 1051 ? 17.924 2.370 -64.030 1.00 89.88 1051 LEU A CA 1
ATOM 8530 C C . LEU A 1 1051 ? 18.983 1.271 -63.821 1.00 89.88 1051 LEU A C 1
ATOM 8532 O O . LEU A 1 1051 ? 18.812 0.165 -64.323 1.00 89.88 1051 LEU A O 1
ATOM 8536 N N . LEU A 1 1052 ? 20.038 1.545 -63.044 1.00 85.94 1052 LEU A N 1
ATOM 8537 C CA . LEU A 1 1052 ? 21.060 0.561 -62.662 1.00 85.94 1052 LEU A CA 1
ATOM 8538 C C . LEU A 1 1052 ? 20.471 -0.588 -61.831 1.00 85.94 1052 LEU A C 1
ATOM 8540 O O . LEU A 1 1052 ? 20.796 -1.746 -62.083 1.00 85.94 1052 LEU A O 1
ATOM 8544 N N . TYR A 1 1053 ? 19.574 -0.283 -60.886 1.00 88.25 1053 TYR A N 1
ATOM 8545 C CA . TYR A 1 1053 ? 18.872 -1.296 -60.093 1.00 88.25 1053 TYR A CA 1
ATOM 8546 C C . TYR A 1 1053 ? 18.045 -2.221 -60.996 1.00 88.25 1053 TYR A C 1
ATOM 8548 O O . TYR A 1 1053 ? 18.171 -3.440 -60.922 1.00 88.25 1053 TYR A O 1
ATOM 8556 N N . MET A 1 1054 ? 17.234 -1.645 -61.891 1.00 88.50 1054 MET A N 1
ATOM 8557 C CA . MET A 1 1054 ? 16.422 -2.402 -62.850 1.00 88.50 1054 MET A CA 1
ATOM 8558 C C . MET A 1 1054 ? 17.289 -3.248 -63.790 1.00 88.50 1054 MET A C 1
ATOM 8560 O O . MET A 1 1054 ? 16.947 -4.397 -64.055 1.00 88.50 1054 MET A O 1
ATOM 8564 N N . ALA A 1 1055 ? 18.430 -2.719 -64.248 1.00 87.88 1055 ALA A N 1
ATOM 8565 C CA . ALA A 1 1055 ? 19.386 -3.477 -65.050 1.00 87.88 1055 ALA A CA 1
ATOM 8566 C C . ALA A 1 1055 ? 19.889 -4.725 -64.307 1.00 87.88 1055 ALA A C 1
ATOM 8568 O O . ALA A 1 1055 ? 19.810 -5.820 -64.858 1.00 87.88 1055 ALA A O 1
ATOM 8569 N N . ASN A 1 1056 ? 20.343 -4.576 -63.056 1.00 86.44 1056 ASN A N 1
ATOM 8570 C CA . ASN A 1 1056 ? 20.825 -5.695 -62.241 1.00 86.44 1056 ASN A CA 1
ATOM 8571 C C . ASN A 1 1056 ? 19.720 -6.730 -61.984 1.00 86.44 1056 ASN A C 1
ATOM 8573 O O . ASN A 1 1056 ? 19.922 -7.911 -62.230 1.00 86.44 1056 ASN A O 1
ATOM 8577 N N . LEU A 1 1057 ? 18.526 -6.278 -61.588 1.00 87.88 1057 LEU A N 1
ATOM 8578 C CA . LEU A 1 1057 ? 17.392 -7.150 -61.272 1.00 87.88 1057 LEU A CA 1
ATOM 8579 C C . LEU A 1 1057 ? 16.950 -8.017 -62.464 1.00 87.88 1057 LEU A C 1
ATOM 8581 O O . LEU A 1 1057 ? 16.613 -9.185 -62.287 1.00 87.88 1057 LEU A O 1
ATOM 8585 N N . PHE A 1 1058 ? 16.962 -7.473 -63.687 1.00 87.38 1058 PHE A N 1
ATOM 8586 C CA . PHE A 1 1058 ? 16.682 -8.270 -64.885 1.00 87.38 1058 PHE A CA 1
ATOM 8587 C C . PHE A 1 1058 ? 17.826 -9.225 -65.244 1.00 87.38 1058 PHE A C 1
ATOM 8589 O O . PHE A 1 1058 ? 17.553 -10.304 -65.762 1.00 87.38 1058 PHE A O 1
ATOM 8596 N N . ILE A 1 1059 ? 19.081 -8.869 -64.960 1.00 85.62 1059 ILE A N 1
ATOM 8597 C CA . ILE A 1 1059 ? 20.239 -9.750 -65.178 1.00 85.62 1059 ILE A CA 1
ATOM 8598 C C . ILE A 1 1059 ? 20.203 -10.944 -64.219 1.00 85.62 1059 ILE A C 1
ATOM 8600 O O . ILE A 1 1059 ? 20.353 -12.076 -64.674 1.00 85.62 1059 ILE A O 1
ATOM 8604 N N . ASP A 1 1060 ? 19.926 -10.707 -62.934 1.00 82.50 1060 ASP A N 1
ATOM 8605 C CA . ASP A 1 1060 ? 19.792 -11.757 -61.915 1.00 82.50 1060 ASP A CA 1
ATOM 8606 C C . ASP A 1 1060 ? 18.626 -12.716 -62.225 1.00 82.50 1060 ASP A C 1
ATOM 8608 O O . ASP A 1 1060 ? 18.695 -13.903 -61.923 1.00 82.50 1060 ASP A O 1
ATOM 8612 N N . ALA A 1 1061 ? 17.575 -12.219 -62.888 1.00 82.88 1061 ALA A N 1
ATOM 8613 C CA . ALA A 1 1061 ? 16.442 -13.005 -63.382 1.00 82.88 1061 ALA A CA 1
ATOM 8614 C C . ALA A 1 1061 ? 16.671 -13.639 -64.778 1.00 82.88 1061 ALA A C 1
ATOM 8616 O O . ALA A 1 1061 ? 15.704 -13.986 -65.456 1.00 82.88 1061 ALA A O 1
ATOM 8617 N N . GLU A 1 1062 ? 17.921 -13.724 -65.249 1.00 85.31 1062 GLU A N 1
ATOM 8618 C CA . GLU A 1 1062 ? 18.348 -14.234 -66.571 1.00 85.31 1062 GLU A CA 1
ATOM 8619 C C . GLU A 1 1062 ? 17.745 -13.505 -67.801 1.00 85.31 1062 GLU A C 1
ATOM 8621 O O . GLU A 1 1062 ? 17.959 -13.890 -68.955 1.00 85.31 1062 GLU A O 1
ATOM 8626 N N . ARG A 1 1063 ? 17.056 -12.374 -67.602 1.00 87.12 1063 ARG A N 1
ATOM 8627 C CA . ARG A 1 1063 ? 16.456 -11.521 -68.647 1.00 87.12 1063 ARG A CA 1
ATOM 8628 C C . ARG A 1 1063 ? 17.472 -10.515 -69.191 1.00 87.12 1063 ARG A C 1
ATOM 8630 O O . ARG A 1 1063 ? 17.316 -9.294 -69.109 1.00 87.12 1063 ARG A O 1
ATOM 8637 N N . LEU A 1 1064 ? 18.547 -11.055 -69.768 1.00 86.81 1064 LEU A N 1
ATOM 8638 C CA . LEU A 1 1064 ? 19.735 -10.298 -70.185 1.00 86.81 1064 LEU A CA 1
ATOM 8639 C C . LEU A 1 1064 ? 19.439 -9.191 -71.215 1.00 86.81 1064 LEU A C 1
ATOM 8641 O O . LEU A 1 1064 ? 20.118 -8.167 -71.212 1.00 86.81 1064 LEU A O 1
ATOM 8645 N N . LYS A 1 1065 ? 18.430 -9.361 -72.087 1.00 84.94 1065 LYS A N 1
ATOM 8646 C CA . LYS A 1 1065 ? 18.057 -8.358 -73.106 1.00 84.94 1065 LYS A CA 1
ATOM 8647 C C . LYS A 1 1065 ? 17.476 -7.101 -72.452 1.00 84.94 1065 LYS A C 1
ATOM 8649 O O . LYS A 1 1065 ? 17.891 -5.990 -72.772 1.00 84.94 1065 LYS A O 1
ATOM 8654 N N . GLU A 1 1066 ? 16.540 -7.272 -71.525 1.00 84.62 1066 GLU A N 1
ATOM 8655 C CA . GLU A 1 1066 ? 15.927 -6.183 -70.769 1.00 84.62 1066 GLU A CA 1
ATOM 8656 C C . GLU A 1 1066 ? 16.949 -5.516 -69.844 1.00 84.62 1066 GLU A C 1
ATOM 8658 O O . GLU A 1 1066 ? 17.058 -4.290 -69.848 1.00 84.62 1066 GLU A O 1
ATOM 8663 N N . GLY A 1 1067 ? 17.773 -6.302 -69.142 1.00 85.25 1067 GLY A N 1
ATOM 8664 C CA . GLY A 1 1067 ? 18.874 -5.780 -68.328 1.00 85.25 1067 GLY A CA 1
ATOM 8665 C C . GLY A 1 1067 ? 19.841 -4.897 -69.128 1.00 85.25 1067 GLY A C 1
ATOM 8666 O O . GLY A 1 1067 ? 20.148 -3.771 -68.723 1.00 85.25 1067 GLY A O 1
ATOM 8667 N N . ALA A 1 1068 ? 20.235 -5.352 -70.323 1.00 87.00 1068 ALA A N 1
ATOM 8668 C CA . ALA A 1 1068 ? 21.063 -4.583 -71.249 1.00 87.00 1068 ALA A CA 1
ATOM 8669 C C . ALA A 1 1068 ? 20.399 -3.271 -71.704 1.00 87.00 1068 ALA A C 1
ATOM 8671 O O . ALA A 1 1068 ? 21.083 -2.252 -71.798 1.00 87.00 1068 ALA A O 1
ATOM 8672 N N . MET A 1 1069 ? 19.081 -3.247 -71.942 1.00 90.25 1069 MET A N 1
ATOM 8673 C CA . MET A 1 1069 ? 18.366 -2.017 -72.320 1.00 90.25 1069 MET A CA 1
ATOM 8674 C C . MET A 1 1069 ? 18.450 -0.937 -71.230 1.00 90.25 1069 MET A C 1
ATOM 8676 O O . MET A 1 1069 ? 18.702 0.230 -71.543 1.00 90.25 1069 MET A O 1
ATOM 8680 N N . TYR A 1 1070 ? 18.284 -1.304 -69.954 1.00 89.81 1070 TYR A N 1
ATOM 8681 C CA . TYR A 1 1070 ? 18.418 -0.354 -68.844 1.00 89.81 1070 TYR A CA 1
ATOM 8682 C C . TYR A 1 1070 ? 19.869 0.127 -68.674 1.00 89.81 1070 TYR A C 1
ATOM 8684 O O . TYR A 1 1070 ? 20.096 1.332 -68.548 1.00 89.81 1070 TYR A O 1
ATOM 8692 N N . ALA A 1 1071 ? 20.859 -0.768 -68.760 1.00 86.44 1071 ALA A N 1
ATOM 8693 C CA . ALA A 1 1071 ? 22.276 -0.399 -68.671 1.00 86.44 1071 ALA A CA 1
ATOM 8694 C C . ALA A 1 1071 ? 22.739 0.491 -69.848 1.00 86.44 1071 ALA A C 1
ATOM 8696 O O . ALA A 1 1071 ? 23.451 1.476 -69.645 1.00 86.44 1071 ALA A O 1
ATOM 8697 N N . GLN A 1 1072 ? 22.269 0.230 -71.073 1.00 89.19 1072 GLN A N 1
ATOM 8698 C CA . GLN A 1 1072 ? 22.491 1.111 -72.228 1.00 89.19 1072 GLN A CA 1
ATOM 8699 C C . GLN A 1 1072 ? 21.874 2.495 -72.022 1.00 89.19 1072 GLN A C 1
ATOM 8701 O O . GLN A 1 1072 ? 22.496 3.491 -72.388 1.00 89.19 1072 GLN A O 1
ATOM 8706 N N . LYS A 1 1073 ? 20.680 2.580 -71.419 1.00 89.25 1073 LYS A N 1
ATOM 8707 C CA . LYS A 1 1073 ? 20.061 3.870 -71.092 1.00 89.25 1073 LYS A CA 1
ATOM 8708 C C . LYS A 1 1073 ? 20.898 4.654 -70.076 1.00 89.25 1073 LYS A C 1
ATOM 8710 O O . LYS A 1 1073 ? 21.060 5.860 -70.240 1.00 89.25 1073 LYS A O 1
ATOM 8715 N N . VAL A 1 1074 ? 21.494 3.985 -69.085 1.00 89.38 1074 VAL A N 1
ATOM 8716 C CA . VAL A 1 1074 ? 22.447 4.631 -68.165 1.00 89.38 1074 VAL A CA 1
ATOM 8717 C C . VAL A 1 1074 ? 23.647 5.189 -68.929 1.00 89.38 1074 VAL A C 1
ATOM 8719 O O . VAL A 1 1074 ? 23.958 6.357 -68.744 1.00 89.38 1074 VAL A O 1
ATOM 8722 N N . LEU A 1 1075 ? 24.256 4.435 -69.853 1.00 87.69 1075 LEU A N 1
ATOM 8723 C CA . LEU A 1 1075 ? 25.387 4.933 -70.656 1.00 87.69 1075 LEU A CA 1
ATOM 8724 C C . LEU A 1 1075 ? 25.034 6.052 -71.652 1.00 87.69 1075 LEU A C 1
ATOM 8726 O O . LEU A 1 1075 ? 25.932 6.739 -72.134 1.00 87.69 1075 LEU A O 1
ATOM 8730 N N . GLN A 1 1076 ? 23.755 6.267 -71.967 1.00 87.81 1076 GLN A N 1
ATOM 8731 C CA . GLN A 1 1076 ? 23.314 7.444 -72.728 1.00 87.81 1076 GLN A CA 1
ATOM 8732 C C . GLN A 1 1076 ? 23.259 8.709 -71.858 1.00 87.81 1076 GLN A C 1
ATOM 8734 O O . GLN A 1 1076 ? 23.484 9.805 -72.369 1.00 87.81 1076 GLN A O 1
ATOM 8739 N N . LEU A 1 1077 ? 22.967 8.558 -70.563 1.00 88.81 1077 LEU A N 1
ATOM 8740 C CA . LEU A 1 1077 ? 22.872 9.649 -69.587 1.00 88.81 1077 LEU A CA 1
ATOM 8741 C C . LEU A 1 1077 ? 24.232 9.963 -68.936 1.00 88.81 1077 LEU A C 1
ATOM 8743 O O . LEU A 1 1077 ? 24.566 11.126 -68.722 1.00 88.81 1077 LEU A O 1
ATOM 8747 N N . ASP A 1 1078 ? 25.024 8.926 -68.665 1.00 87.44 1078 ASP A N 1
ATOM 8748 C CA . ASP A 1 1078 ? 26.373 8.961 -68.102 1.00 87.44 1078 ASP A CA 1
ATOM 8749 C C . ASP A 1 1078 ? 27.277 7.949 -68.843 1.00 87.44 1078 ASP A C 1
ATOM 8751 O O . ASP A 1 1078 ? 27.391 6.786 -68.443 1.00 87.44 1078 ASP A O 1
ATOM 8755 N N . PRO A 1 1079 ? 27.945 8.364 -69.938 1.00 86.38 1079 PRO A N 1
ATOM 8756 C CA . PRO A 1 1079 ? 28.807 7.480 -70.728 1.00 86.38 1079 PRO A CA 1
ATOM 8757 C C . PRO A 1 1079 ? 30.019 6.907 -69.976 1.00 86.38 1079 PRO A C 1
ATOM 8759 O O . PRO A 1 1079 ? 30.643 5.964 -70.467 1.00 86.38 1079 PRO A O 1
ATOM 8762 N N . GLN A 1 1080 ? 30.377 7.466 -68.813 1.00 87.50 1080 GLN A N 1
ATOM 8763 C CA . GLN A 1 1080 ? 31.507 7.019 -67.989 1.00 87.50 1080 GLN A CA 1
ATOM 8764 C C . GLN A 1 1080 ? 31.064 6.134 -66.811 1.00 87.50 1080 GLN A C 1
ATOM 8766 O O . GLN A 1 1080 ? 31.853 5.874 -65.906 1.00 87.50 1080 GLN A O 1
ATOM 8771 N N . ASN A 1 1081 ? 29.820 5.644 -66.812 1.00 87.88 1081 ASN A N 1
ATOM 8772 C CA . ASN A 1 1081 ? 29.304 4.839 -65.714 1.00 87.88 1081 ASN A CA 1
ATOM 8773 C C . ASN A 1 1081 ? 29.894 3.413 -65.689 1.00 87.88 1081 ASN A C 1
ATOM 8775 O O . ASN A 1 1081 ? 29.363 2.493 -66.316 1.00 87.88 1081 ASN A O 1
ATOM 8779 N N . ASP A 1 1082 ? 30.969 3.219 -64.919 1.00 84.94 1082 ASP A N 1
ATOM 8780 C CA . ASP A 1 1082 ? 31.674 1.935 -64.757 1.00 84.94 1082 ASP A CA 1
ATOM 8781 C C . ASP A 1 1082 ? 30.751 0.747 -64.424 1.00 84.94 1082 ASP A C 1
ATOM 8783 O O . ASP A 1 1082 ? 31.025 -0.385 -64.827 1.00 84.94 1082 ASP A O 1
ATOM 8787 N N . LEU A 1 1083 ? 29.672 0.973 -63.661 1.00 82.19 1083 LEU A N 1
ATOM 8788 C CA . LEU A 1 1083 ? 28.749 -0.097 -63.281 1.00 82.19 1083 LEU A CA 1
ATOM 8789 C C . LEU A 1 1083 ? 27.879 -0.523 -64.468 1.00 82.19 1083 LEU A C 1
ATOM 8791 O O . LEU A 1 1083 ? 27.761 -1.717 -64.727 1.00 82.19 1083 LEU A O 1
ATOM 8795 N N . ALA A 1 1084 ? 27.335 0.426 -65.234 1.00 85.19 1084 ALA A N 1
ATOM 8796 C CA . ALA A 1 1084 ? 26.572 0.111 -66.441 1.00 85.19 1084 ALA A CA 1
ATOM 8797 C C . ALA A 1 1084 ? 27.424 -0.586 -67.517 1.00 85.19 1084 ALA A C 1
ATOM 8799 O O . ALA A 1 1084 ? 26.920 -1.477 -68.200 1.00 85.19 1084 ALA A O 1
ATOM 8800 N N . GLN A 1 1085 ? 28.712 -0.236 -67.640 1.00 86.25 1085 GLN A N 1
ATOM 8801 C CA . GLN A 1 1085 ? 29.640 -0.943 -68.534 1.00 86.25 1085 GLN A CA 1
ATOM 8802 C C . GLN A 1 1085 ? 29.800 -2.416 -68.120 1.00 86.25 1085 GLN A C 1
ATOM 8804 O O . GLN A 1 1085 ? 29.606 -3.304 -68.947 1.00 86.25 1085 GLN A O 1
ATOM 8809 N N . LYS A 1 1086 ? 30.044 -2.690 -66.831 1.00 85.00 1086 LYS A N 1
ATOM 8810 C CA . LYS A 1 1086 ? 30.167 -4.062 -66.296 1.00 85.00 1086 LYS A CA 1
ATOM 8811 C C . LYS A 1 1086 ? 28.877 -4.873 -66.413 1.00 85.00 1086 LYS A C 1
ATOM 8813 O O . LYS A 1 1086 ? 28.925 -6.047 -66.765 1.00 85.00 1086 LYS A O 1
ATOM 8818 N N . LEU A 1 1087 ? 27.720 -4.262 -66.152 1.00 85.69 1087 LEU A N 1
ATOM 8819 C CA . LEU A 1 1087 ? 26.426 -4.929 -66.335 1.00 85.69 1087 LEU A CA 1
ATOM 8820 C C . LEU A 1 1087 ? 26.211 -5.320 -67.808 1.00 85.69 1087 LEU A C 1
ATOM 8822 O O . LEU A 1 1087 ? 25.733 -6.418 -68.082 1.00 85.69 1087 LEU A O 1
ATOM 8826 N N . LEU A 1 1088 ? 26.640 -4.485 -68.762 1.00 84.88 1088 LEU A N 1
ATOM 8827 C CA . LEU A 1 1088 ? 26.601 -4.839 -70.184 1.00 84.88 1088 LEU A CA 1
ATOM 8828 C C . LEU A 1 1088 ? 27.555 -5.978 -70.550 1.00 84.88 1088 LEU A C 1
ATOM 8830 O O . LEU A 1 1088 ? 27.134 -6.890 -71.263 1.00 84.88 1088 LEU A O 1
ATOM 8834 N N . GLU A 1 1089 ? 28.781 -5.986 -70.019 1.00 84.19 1089 GLU A N 1
ATOM 8835 C CA . GLU A 1 1089 ? 29.720 -7.106 -70.186 1.00 84.19 1089 GLU A CA 1
ATOM 8836 C C . GLU A 1 1089 ? 29.109 -8.437 -69.719 1.00 84.19 1089 GLU A C 1
ATOM 8838 O O . GLU A 1 1089 ? 29.204 -9.430 -70.439 1.00 84.19 1089 GLU A O 1
ATOM 8843 N N . ILE A 1 1090 ? 28.410 -8.447 -68.575 1.00 83.88 1090 ILE A N 1
ATOM 8844 C CA . ILE A 1 1090 ? 27.705 -9.631 -68.049 1.00 83.88 1090 ILE A CA 1
ATOM 8845 C C . ILE A 1 1090 ? 26.584 -10.089 -68.999 1.00 83.88 1090 ILE A C 1
ATOM 8847 O O . ILE A 1 1090 ? 26.409 -11.287 -69.211 1.00 83.88 1090 ILE A O 1
ATOM 8851 N N . THR A 1 1091 ? 25.843 -9.160 -69.612 1.00 82.62 1091 THR A N 1
ATOM 8852 C CA . THR A 1 1091 ? 24.760 -9.508 -70.557 1.00 82.62 1091 THR A CA 1
ATOM 8853 C C . THR A 1 1091 ? 25.242 -9.988 -71.931 1.00 82.62 1091 THR A C 1
ATOM 8855 O O . THR A 1 1091 ? 24.456 -10.560 -72.685 1.00 82.62 1091 THR A O 1
ATOM 8858 N N . GLY A 1 1092 ? 26.496 -9.705 -72.300 1.00 76.88 1092 GLY A N 1
ATOM 8859 C CA . GLY A 1 1092 ? 27.032 -9.937 -73.646 1.00 76.88 1092 GLY A CA 1
ATOM 8860 C C . GLY A 1 1092 ? 26.575 -8.933 -74.720 1.00 76.88 1092 GLY A C 1
ATOM 8861 O O . GLY A 1 1092 ? 26.917 -9.104 -75.893 1.00 76.88 1092 GLY A O 1
ATOM 8862 N N . TYR A 1 1093 ? 25.828 -7.881 -74.363 1.00 77.50 1093 TYR A N 1
ATOM 8863 C CA . TYR A 1 1093 ? 25.390 -6.833 -75.294 1.00 77.50 1093 TYR A CA 1
ATOM 8864 C C . TYR A 1 1093 ? 26.370 -5.650 -75.328 1.00 77.50 1093 TYR A C 1
ATOM 8866 O O . TYR A 1 1093 ? 26.890 -5.205 -74.310 1.00 77.50 1093 TYR A O 1
ATOM 8874 N N . GLY A 1 1094 ? 26.601 -5.093 -76.521 1.00 68.69 1094 GLY A N 1
ATOM 8875 C CA . GLY A 1 1094 ? 27.442 -3.903 -76.698 1.00 68.69 1094 GLY A CA 1
ATOM 8876 C C . GLY A 1 1094 ? 26.743 -2.587 -76.328 1.00 68.69 1094 GLY A C 1
ATOM 8877 O O . GLY A 1 1094 ? 25.554 -2.546 -76.026 1.00 68.69 1094 GLY A O 1
ATOM 8878 N N . THR A 1 1095 ? 27.460 -1.468 -76.450 1.00 66.19 1095 THR A N 1
ATOM 8879 C CA . THR A 1 1095 ? 26.953 -0.111 -76.142 1.00 66.19 1095 THR A CA 1
ATOM 8880 C C . THR A 1 1095 ? 25.936 0.450 -77.149 1.00 66.19 1095 THR A C 1
ATOM 8882 O O . THR A 1 1095 ? 25.405 1.541 -76.945 1.00 66.19 1095 THR A O 1
ATOM 8885 N N . LYS A 1 1096 ? 25.646 -0.261 -78.249 1.00 66.38 1096 LYS A N 1
ATOM 8886 C CA . LYS A 1 1096 ? 24.630 0.149 -79.234 1.00 66.38 1096 LYS A CA 1
ATOM 8887 C C . LYS A 1 1096 ? 23.230 -0.254 -78.756 1.00 66.38 1096 LYS A C 1
ATOM 8889 O O . LYS A 1 1096 ? 23.072 -1.412 -78.378 1.00 66.38 1096 LYS A O 1
ATOM 8894 N N . PRO A 1 1097 ? 22.219 0.635 -78.840 1.00 60.16 1097 PRO A N 1
ATOM 8895 C CA . PRO A 1 1097 ? 20.869 0.345 -78.364 1.00 60.16 1097 PRO A CA 1
ATOM 8896 C C . PRO A 1 1097 ? 20.294 -0.922 -79.008 1.00 60.16 1097 PRO A C 1
ATOM 8898 O O . PRO A 1 1097 ? 20.309 -1.059 -80.235 1.00 60.16 1097 PRO A O 1
ATOM 8901 N N . VAL A 1 1098 ? 19.773 -1.835 -78.184 1.00 60.84 1098 VAL A N 1
ATOM 8902 C CA . VAL A 1 1098 ? 19.009 -2.997 -78.661 1.00 60.84 1098 VAL A CA 1
ATOM 8903 C C . VAL A 1 1098 ? 17.758 -2.499 -79.392 1.00 60.84 1098 VAL A C 1
ATOM 8905 O O . VAL A 1 1098 ? 17.036 -1.642 -78.884 1.00 60.84 1098 VAL A O 1
ATOM 8908 N N . ALA A 1 1099 ? 17.499 -3.020 -80.594 1.00 49.06 1099 ALA A N 1
ATOM 8909 C CA . ALA A 1 1099 ? 16.350 -2.601 -81.391 1.00 49.06 1099 ALA A CA 1
ATOM 8910 C C . ALA A 1 1099 ? 15.026 -2.916 -80.669 1.00 49.06 1099 ALA A C 1
ATOM 8912 O O . ALA A 1 1099 ? 14.773 -4.063 -80.292 1.00 49.06 1099 ALA A O 1
ATOM 8913 N N . GLN A 1 1100 ? 14.178 -1.897 -80.504 1.00 44.28 1100 GLN A N 1
ATOM 8914 C CA . GLN A 1 1100 ? 12.802 -2.072 -80.045 1.00 44.28 1100 GLN A CA 1
ATOM 8915 C C . GLN A 1 1100 ? 11.968 -2.696 -81.167 1.00 44.28 1100 GLN A C 1
ATOM 8917 O O . GLN A 1 1100 ? 11.669 -2.044 -82.166 1.00 44.28 1100 GLN A O 1
ATOM 8922 N N . GLU A 1 1101 ? 11.555 -3.946 -80.984 1.00 40.53 1101 GLU A N 1
ATOM 8923 C CA . GLU A 1 1101 ? 10.388 -4.476 -81.687 1.00 40.53 1101 GLU A CA 1
ATOM 8924 C C . GLU A 1 1101 ? 9.128 -3.929 -81.003 1.00 40.53 1101 GLU A C 1
ATOM 8926 O O . GLU A 1 1101 ? 9.049 -3.875 -79.775 1.00 40.53 1101 GLU A O 1
ATOM 8931 N N . ASN A 1 1102 ? 8.160 -3.465 -81.798 1.00 37.91 1102 ASN A N 1
ATOM 8932 C CA . ASN A 1 1102 ? 6.964 -2.783 -81.302 1.00 37.91 1102 ASN A CA 1
ATOM 8933 C C . ASN A 1 1102 ? 6.110 -3.693 -80.399 1.00 37.91 1102 ASN A C 1
ATOM 8935 O O . ASN A 1 1102 ? 5.371 -4.535 -80.902 1.00 37.91 1102 ASN A O 1
ATOM 8939 N N . SER A 1 1103 ? 6.114 -3.440 -79.089 1.00 35.03 1103 SER A N 1
ATOM 8940 C CA . SER A 1 1103 ? 5.180 -4.030 -78.115 1.00 35.03 1103 SER A CA 1
ATOM 8941 C C . SER A 1 1103 ? 4.303 -2.966 -77.443 1.00 35.03 1103 SER A C 1
ATOM 8943 O O . SER A 1 1103 ? 4.172 -2.887 -76.225 1.00 35.03 1103 SER A O 1
ATOM 8945 N N . ALA A 1 1104 ? 3.637 -2.145 -78.260 1.00 32.22 1104 ALA A N 1
ATOM 8946 C CA . ALA A 1 1104 ? 2.568 -1.247 -77.814 1.00 32.22 1104 ALA A CA 1
ATOM 8947 C C . ALA A 1 1104 ? 1.214 -1.983 -77.656 1.00 32.22 1104 ALA A C 1
ATOM 8949 O O . ALA A 1 1104 ? 0.192 -1.510 -78.147 1.00 32.22 1104 ALA A O 1
ATOM 8950 N N . ALA A 1 1105 ? 1.225 -3.155 -77.011 1.00 34.22 1105 ALA A N 1
ATOM 8951 C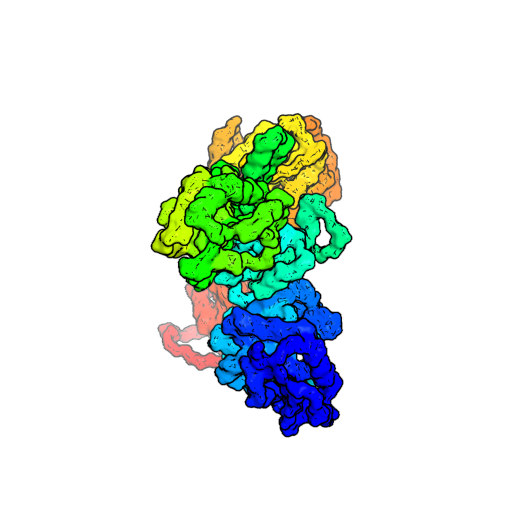 CA . ALA A 1 1105 ? 0.068 -3.912 -76.518 1.00 34.22 1105 ALA A CA 1
ATOM 8952 C C . ALA A 1 1105 ? 0.571 -5.105 -75.675 1.00 34.22 1105 ALA A C 1
ATOM 8954 O O . ALA A 1 1105 ? 1.469 -5.801 -76.139 1.00 34.22 1105 ALA A O 1
ATOM 8955 N N . ALA A 1 1106 ? -0.053 -5.342 -74.507 1.00 33.50 1106 ALA A N 1
ATOM 8956 C CA . ALA A 1 1106 ? 0.182 -6.411 -73.508 1.00 33.50 1106 ALA A CA 1
ATOM 8957 C C . ALA A 1 1106 ? 0.936 -5.998 -72.220 1.00 33.50 1106 ALA A C 1
ATOM 8959 O O . ALA A 1 1106 ? 2.069 -6.409 -71.985 1.00 33.50 1106 ALA A O 1
ATOM 8960 N N . VAL A 1 1107 ? 0.260 -5.228 -71.353 1.00 35.12 1107 VAL A N 1
ATOM 8961 C CA . VAL A 1 1107 ? 0.476 -5.243 -69.885 1.00 35.12 1107 VAL A CA 1
ATOM 8962 C C . VAL A 1 1107 ? -0.891 -5.190 -69.176 1.00 35.12 1107 VAL A C 1
ATOM 8964 O O . VAL A 1 1107 ? -1.147 -4.349 -68.321 1.00 35.12 1107 VAL A O 1
ATOM 8967 N N . GLU A 1 1108 ? -1.789 -6.082 -69.585 1.00 35.28 1108 GLU A N 1
ATOM 8968 C CA . GLU A 1 1108 ? -2.914 -6.572 -68.784 1.00 35.28 1108 GLU A CA 1
ATOM 8969 C C . GLU A 1 1108 ? -2.954 -8.098 -68.985 1.00 35.28 1108 GLU A C 1
ATOM 8971 O O . GLU A 1 1108 ? -2.669 -8.571 -70.084 1.00 35.28 1108 GLU A O 1
ATOM 8976 N N . GLU A 1 1109 ? -3.291 -8.817 -67.910 1.00 34.78 1109 GLU A N 1
ATOM 8977 C CA . GLU A 1 1109 ? -3.381 -10.285 -67.776 1.00 34.78 1109 GLU A CA 1
ATOM 8978 C C . GLU A 1 1109 ? -2.062 -11.095 -67.637 1.00 34.78 1109 GLU A C 1
ATOM 8980 O O . GLU A 1 1109 ? -1.026 -10.807 -68.230 1.00 34.78 1109 GLU A O 1
ATOM 8985 N N . ASP A 1 1110 ? -2.155 -12.105 -66.760 1.00 30.06 1110 ASP A N 1
ATOM 8986 C CA . ASP A 1 1110 ? -1.238 -13.207 -66.424 1.00 30.06 1110 ASP A CA 1
ATOM 8987 C C . ASP A 1 1110 ? 0.215 -12.928 -65.976 1.00 30.06 1110 ASP A C 1
ATOM 8989 O O . ASP A 1 1110 ? 1.188 -13.036 -66.720 1.00 30.06 1110 ASP A O 1
ATOM 8993 N N . LEU A 1 1111 ? 0.359 -12.767 -64.652 1.00 30.27 1111 LEU A N 1
ATOM 8994 C CA . LEU A 1 1111 ? 1.518 -13.240 -63.880 1.00 30.27 1111 LEU A CA 1
ATOM 8995 C C . LEU A 1 1111 ? 1.348 -14.745 -63.578 1.00 30.27 1111 LEU A C 1
ATOM 8997 O O . LEU A 1 1111 ? 0.494 -15.089 -62.754 1.00 30.27 1111 LEU A O 1
ATOM 9001 N N . PRO A 1 1112 ? 2.158 -15.658 -64.148 1.00 32.34 1112 PRO A N 1
ATOM 9002 C CA . PRO A 1 1112 ? 2.239 -17.026 -63.656 1.00 32.34 1112 PRO A CA 1
ATOM 9003 C C . PRO A 1 1112 ? 2.939 -17.028 -62.296 1.00 32.34 1112 PRO A C 1
ATOM 9005 O O . PRO A 1 1112 ? 3.990 -16.407 -62.130 1.00 32.34 1112 PRO A O 1
ATOM 9008 N N . ALA A 1 1113 ? 2.387 -17.753 -61.326 1.00 40.12 1113 ALA A N 1
ATOM 9009 C CA . ALA A 1 1113 ? 3.076 -17.991 -60.066 1.00 40.12 1113 ALA A CA 1
ATOM 9010 C C . ALA A 1 1113 ? 4.335 -18.843 -60.305 1.00 40.12 1113 ALA A C 1
ATOM 9012 O O . ALA A 1 1113 ? 4.244 -19.960 -60.815 1.00 40.12 1113 ALA A O 1
ATOM 9013 N N . MET A 1 1114 ? 5.490 -18.332 -59.884 1.00 30.89 1114 MET A N 1
ATOM 9014 C CA . MET A 1 1114 ? 6.719 -19.099 -59.695 1.00 30.89 1114 MET A CA 1
ATOM 9015 C C . MET A 1 1114 ? 7.164 -18.928 -58.243 1.00 30.89 1114 MET A C 1
ATOM 9017 O O . MET A 1 1114 ? 7.091 -17.821 -57.707 1.00 30.89 1114 MET A O 1
ATOM 9021 N N . GLN A 1 1115 ? 7.520 -20.056 -57.623 1.00 33.12 1115 GLN A N 1
ATOM 9022 C CA . GLN A 1 1115 ? 8.090 -20.144 -56.276 1.00 33.12 1115 GLN A CA 1
ATOM 9023 C C . GLN A 1 1115 ? 9.564 -19.747 -56.279 1.00 33.12 1115 GLN A C 1
ATOM 9025 O O . GLN A 1 1115 ? 10.204 -19.961 -57.334 1.00 33.12 1115 GLN A O 1
#

Mean predicted aligned error: 16.17 Å

Foldseek 3Di:
DFAEEEQEEDADDLVLLVQQVVLCVVADPDDHYAYEYEYQCHPDCNVVVQVPDDDPNYHYHYDNHRFAPQVSQLVSLVPDDTQKYKFAYSQKRWHHCQVVQQVVLCVVDVQAFKEFEFEAAPVQAGQALAWFAALLLDIDRARHRHHLPALLSQFKAFHQFHDSNIMMGRSVLCVVLVGFDCLLPNDACSRSVSSVSSVVVVGTYMGRHVTYMYGHPAPRFHDDCVDTDNVSNVVVSVVVCVVCNVVNVVGHHPDPLCSLVRRHPQAPFEEEEEDQEQLPLLPDLLSVLVVLVLLLCLVVRYAYEYEHCAYDPPCCRVNVCRHSRHRYHHNAQVLCVVVVHDDPDDDDHDPLLCCCSSRVGQEYEYEALSSLLPVLVSCLVRRVNYAYEYENSAPVLVVQCVVCVVVVPPVSNVVSVVVNLSSLLSQLSHQAYEYAFPVRCVVRVVRNPPRHYHHSHRAAAQDPDDAALVQAAAEEEEDAVVDPQSVVQVCCCLVQAVVLLCVLVVQHAYEYEEADRDPSRVVSDDPRYHYDHYDSDCVVVLRHHQEYEEAGPDDDEADVRLLHSLSHLRAYEYEPRNCHRQPDDDLQAHHYDHHRNVSNVRVNCSSPDSPSSNRNSVRNNVSSCCPRYSVNVSVVVVVVVVVVVVDPPPDFAQEEEEEEDADPQVLLVQAVVLCVVAPDGRYAYEYEYAQHDNCNVVVLVVCVSVDSSYYYHYDNHGFADQVRSLVRLVVDRHQKYKYAYSQKHFEHCQVVLQSVVCVLDVLAFKEEEAECDDFFDSHDPDQPDDDDVSVRVVLQVQCVVQVPPKDFALFDDRNIMMGGSVVCVVLVHFDSVLTNDDCSRVVVSLSSLVVLGTYIYRRSTYMYGPYPVVCVVVVNPPVVSNVVVVVVNCVVVVPDDVCVNSCVDVRLVNLLVVLLVVLVVCVVVVVLVSNLVSLVVNSSRPVLPLSSLQSQLVSCVVVLNLVRSLVSLVSSCSSPVLALSSLQSNLVSCVSVVNLPSSLVSLVSSCVSPVLPLSSLLSNLVSCVVVVNNVVSVVSLVVNCVVVVQPLVSLLVQLVVCVVVVVLLRSLQSLLSSCVNPVPPPSSVVSCVSSVHDSDHDDDDDPPDDPDDDDDDDD